Protein AF-0000000084879963 (afdb_homodimer)

pLDDT: mean 84.11, std 18.43, range [20.64, 98.5]

Nearest PDB structures (foldseek):
  8f6q-assembly1_A  TM=4.007E-01  e=1.490E+00  synthetic construct
  6w2q-assembly1_A  TM=4.297E-01  e=6.844E+00  synthetic construct
  5cwn-assembly1_A  TM=3.187E-01  e=5.168E+00  synthetic construct
  8uic-assembly1_T  TM=1.627E-01  e=2.054E+00  Drosophila melanogaster
  5e0x-assembly1_A  TM=2.152E-01  e=5.380E+00  Homo sapiens

Foldseek 3Di:
DPLDALQPLDDDDPVVLVVLLVCLVVQPCLQQVLDDNVVLVVLVVCQVVDPHPRDLLNSLLSLLSNLCSQCQVVQHDPPDPSNVVSLVSNVSCLVVLLVPLADSSSLSSLLSNLLSLLLPPPNVVNLVSLQSSQVSLVSNVLQEPVSCPPDDPVVVLNSLSSNLSSLLSQLVSCLVVLHAGDDDPVSHPRDARDFADPSSRSWFWWPPDGDIGNNSSLSSLVSVLSNLLSCCQRDPVVVVDDPVRSVVSLVVSVVSLVVSVVRHDPLLLALVSLVNTGDPSSLLSSLLVLLSSLVSNCVSQPCDDVDPVNVVLLVVLLDCVQQVPDPDLVSQSPCPPHDDDTPCLVVSLSSLLRSLSSCLPDLHRSSSCSNCVVSNLSSLLSLLVCLLNPVPDPCNVVSLVSNVSVLVSLVVSCVVDPCPPSVVSSVSSVSSNVNSVSNNVSVVLVVVPVDDDDDDDDDSVVNVVSVVPNPPD/DPLDDLQPLDDDDPVVLVVLLVCLVVQPCLQQVLDDSVVLVVLVVCQVVDPPPRDLLNSLLSLLSNLCSQCQVVQHDPPDPSNVVSLVSNVSCLVVLLVPLADSSSLSSLLSNLLSLLLPPPNVVNLVSLQSSQVSLVSNVLQEPVSCPPDDPVVVLNSLSSNLSSLLSQLVSCLVVLHAGDDDPVSHPRDARDFADPSSRSKFFWPPDGDIGNNSSLSSLVSVLSNLLSCCQRDPVVVVDDPVRSVVSLVVSVVSLVVSVVRHDPLLLALVSLVNTGDPSSLLSSLLVLLSSLVSNCVSQPCDDVDPVNVVLLVVLLDCVQQVLPPDLVSQSPCPPHDDDTPCLVVSLSSLLRSLSSCLPDLHRSSSCSNCVVSNLSSLLSLLVCLLNPVPDPCNVVSLVSNVSSLVSLVVCCVVDPCPPSVLSSVSSVSSNVNSVSNNVSVVCSVVPPDDDDDDDDDSVVNVVSVVPNPVD

Solvent-accessible surface area (backbone atoms only — not comparable to full-atom values): 51654 Å² total; per-residue (Å²): 115,70,72,73,53,62,88,60,72,79,70,78,59,66,83,66,46,50,61,47,52,50,50,30,50,68,55,42,31,32,41,56,50,65,67,57,66,71,60,49,52,51,50,53,51,50,53,72,68,45,90,69,82,57,55,66,66,57,53,36,40,52,28,43,51,50,28,44,33,39,35,70,72,67,36,47,53,87,81,37,63,71,44,42,50,26,50,44,53,38,52,50,43,46,61,68,32,47,46,38,48,86,44,67,61,30,50,38,36,51,49,45,50,33,60,59,20,52,28,32,94,56,38,47,37,23,53,17,46,43,25,25,43,49,36,39,39,48,62,57,37,42,42,37,57,72,67,45,63,92,55,51,69,68,55,38,52,50,43,48,41,48,36,42,51,52,48,28,52,32,24,52,45,16,56,74,70,67,39,85,56,60,81,53,70,66,55,39,70,59,73,76,63,72,79,76,48,94,80,41,61,16,36,48,61,34,79,73,57,88,54,70,42,45,49,44,44,52,46,40,56,47,22,55,50,41,46,53,50,38,44,61,72,62,35,51,59,34,75,72,50,49,73,67,54,48,51,51,49,47,53,51,50,49,51,52,52,54,55,53,54,69,72,48,62,72,59,61,71,40,43,66,44,30,60,69,27,35,52,72,58,50,37,52,53,50,42,52,50,48,37,53,52,40,46,52,56,32,45,74,46,56,59,62,37,104,40,70,68,26,54,48,53,58,44,44,67,66,34,56,82,33,49,52,80,61,86,60,84,82,61,54,69,55,52,81,86,55,76,77,80,52,78,65,50,68,59,47,43,54,46,25,50,35,39,53,51,46,51,65,72,44,88,69,32,58,33,55,46,50,55,36,47,69,48,53,48,49,30,49,51,46,50,35,51,43,30,51,78,42,40,82,45,96,52,42,69,61,50,51,53,50,50,52,53,47,53,53,50,50,57,61,43,50,74,80,40,63,53,78,62,52,50,59,51,52,52,52,52,50,53,48,40,52,51,16,52,50,43,31,47,50,54,42,27,62,71,59,38,86,74,90,83,91,84,90,82,85,79,72,72,70,62,54,61,54,59,75,64,56,68,84,122,110,71,71,74,52,60,86,62,72,80,72,78,59,65,84,65,46,50,60,48,52,51,50,31,49,69,55,43,31,32,40,55,51,65,68,58,65,72,63,47,51,50,50,52,52,49,55,74,68,45,88,69,82,54,56,66,67,58,54,33,37,53,28,42,50,51,28,42,32,39,35,70,72,70,36,46,53,86,81,36,64,70,44,43,52,27,50,44,53,39,53,50,43,47,60,67,32,47,45,36,46,85,43,67,62,29,48,38,36,51,49,46,48,33,60,57,20,52,27,33,94,56,38,46,37,25,54,18,47,42,24,26,44,48,37,39,40,48,61,58,37,42,40,36,55,71,66,44,62,91,56,52,69,70,55,40,51,52,43,49,42,48,36,43,51,52,45,28,52,32,24,53,46,16,57,73,69,67,38,85,57,62,82,53,71,66,54,40,70,58,74,76,63,74,80,76,48,94,81,42,61,16,37,47,60,34,78,73,57,88,54,71,41,44,50,43,44,52,44,39,55,45,22,56,51,41,47,53,50,38,45,59,72,61,34,50,59,34,74,72,50,50,71,66,55,48,51,51,50,46,54,51,50,50,51,51,51,53,54,53,56,69,72,48,61,72,60,61,71,40,44,67,44,29,59,69,26,35,52,72,58,52,35,52,53,50,41,51,52,49,38,54,52,41,46,52,57,35,47,74,46,54,65,61,38,98,38,71,67,27,54,48,51,57,44,44,66,68,33,56,81,33,47,52,80,59,86,59,85,82,60,54,68,54,52,80,86,55,76,77,81,53,78,64,49,68,59,46,43,53,46,24,51,33,40,52,51,48,51,64,72,45,87,69,34,57,32,54,45,51,54,36,46,70,48,52,48,51,30,50,51,46,49,35,50,42,29,52,76,42,39,81,45,96,52,42,69,60,49,51,53,50,49,53,52,45,53,52,52,50,57,60,45,50,74,81,41,63,53,76,62,51,49,59,50,52,51,52,50,50,53,50,41,50,51,19,52,50,43,31,46,48,54,42,27,67,71,50,54,80,84,89,84,91,82,90,80,82,75,72,71,69,60,52,60,53,60,76,63,56,68,84,121

Organism: Fusarium pseudograminearum (strain CS3096) (NCBI:txid1028729)

Secondary structure (DSSP, 8-state):
--S--GGG-----HHHHHHHHHHHHHHTTTTS--S-HHHHHHHHHHHHH--SS--HHHHHHHHHHHHHIIIIIS---TT-HHHHHHHHHHHTTHHHHHT-SS-HHHHHHHHHHHHHHHTSS-HHHHHHHHHHHHHHHHHTTTT-GGGGTT--HHHHHHHHHHHHHHHHHHHHHHHHHTPPPSS-GGG--PPPPPSS-TT-TTEEE-SSSS-EEEHHHHHHHHHHHHHHHHHHHTSGGGGG--HHHHHHHHHHHHHHHHHHHHTS-GGGSSHHHHHHHS-HHHHHHHHHHHHHHHHHHHHHTTSS-SSHHHHHHHHHHHSTTTS--SS-TT-----TTSPPPPTTHHHHHHHHHHHHHHHHHS---HHHHHHSHHHHHHHHHHHHHHHHH-TTSTTHHHHHHHHHHHHHHHHHHTTTS-HHHHHHHHHHHHHHHHHHHHHHHHHHHHHS-SS--------SHHHHHHHHT----/--S--GGG-----HHHHHHHHHHHHHHTTTTS--S-HHHHHHHHHHHHH--SS--HHHHHHHHHHHHHIIIIIS---TT-HHHHHHHHHHHTTHHHHHT-SS-HHHHHHHHHHHHHHHTSS-HHHHHHHHHHHHHHHHHTTTT-GGGGTT--HHHHHHHHHHHHHHHHHHHHHHHHHTPPPSS-GGG--PPPPPSS-TT-TTEEE-SSSS-EEEHHHHHHHHHHHHHHHHHHHTSGGGGG--HHHHHHHHHHHHHHHHHHHHTS-GGGSSHHHHHHHS-HHHHHHHHHHHHHHHHHHHHHTTS--TTHHHHHHHHHHHSTTTS--SS-TT-----TTSPPPPTTHHHHHHHHHHHHHHHHHS---HHHHHHSHHHHHHHHHHHHHHHHH-TTSTTHHHHHHHHHHHHHHHHHHTTTS-HHHHHHHHHHHHHHHHHHHHHHHHHHHHHHTT---------SHHHHHHHHT----

Sequence (946 aa):
MTPPTSNQLELAPLSEVLPLVDNYFRNYNSIIPLFEETVFMRILLDFFAQTTKRSIVSWAAINVVLAINYRVLEGRSSNDAALNRCLQNVRSVMSELMVQGKDLMGLQVLLGVVILFLGSSDFQLAIVLTGSVVKLAQSLRLNSKEALEGLTNAEKDHRTHLFWLSYIYDRQISQRSQCPYSHLDPDTDMDLPESYLENNLGVMTSSTDSVRFNYLRAKAQFAYIQGKVYDLLYSQKSTTLTQDQKYNMILRIEEMLAEWVQEIPVELHTAEGIRERLSPAATDLMMNLWFHHAECRIKIHSIFTFEDAWVNRVRLYLSPAVIDMSNDIDAEVRRGDIPPLPSGWDECVGYGRVCLELLLKKRPTEYILWLHNCGSFSCLILLIVNLIEHPDHAFTTNDRQLLDNCFMVFQEMSRHLPNEPYGAMLAMARELDGKAIEQVNRKRIFKEGLCQVDDFMMSPSTAWEILDNVDFQMTPPTSNQLELAPLSEVLPLVDNYFRNYNSIIPLFEETVFMRILLDFFAQTTKRSIVSWAAINVVLAINYRVLEGRSSNDAALNRCLQNVRSVMSELMVQGKDLMGLQVLLGVVILFLGSSDFQLAIVLTGSVVKLAQSLRLNSKEALEGLTNAEKDHRTHLFWLSYIYDRQISQRSQCPYSHLDPDTDMDLPESYLENNLGVMTSSTDSVRFNYLRAKAQFAYIQGKVYDLLYSQKSTTLTQDQKYNMILRIEEMLAEWVQEIPVELHTAEGIRERLSPAATDLMMNLWFHHAECRIKIHSIFTFEDAWVNRVRLYLSPAVIDMSNDIDAEVRRGDIPPLPSGWDECVGYGRVCLELLLKKRPTEYILWLHNCGSFSCLILLIVNLIEHPDHAFTTNDRQLLDNCFMVFQEMSRHLPNEPYGAMLAMARELDGKAIEQVNRKRIFKEGLCQVDDFMMSPSTAWEILDNVDFQ

InterPro domains:
  IPR007219 Xylanolytic transcriptional activator, regulatory domain [PF04082] (22-261)
  IPR007219 Xylanolytic transcriptional activator, regulatory domain [SM00906] (126-199)
  IPR050987 ABC-transporter-regulating transcription factor-like [PTHR46910] (3-416)

Structure (mmCIF, N/CA/C/O backbone):
data_AF-0000000084879963-model_v1
#
loop_
_entity.id
_entity.type
_entity.pdbx_description
1 polymer 'Transcription factor domain-containing protein'
#
loop_
_atom_site.group_PDB
_atom_site.id
_atom_site.type_symbol
_atom_site.label_atom_id
_atom_site.label_alt_id
_atom_site.label_comp_id
_atom_site.label_asym_id
_atom_site.label_entity_id
_atom_site.label_seq_id
_atom_site.pdbx_PDB_ins_code
_atom_site.Cartn_x
_atom_site.Cartn_y
_atom_site.Cartn_z
_atom_site.occupancy
_atom_site.B_iso_or_equiv
_atom_site.auth_seq_id
_atom_site.auth_comp_id
_atom_site.auth_asym_id
_atom_site.auth_atom_id
_atom_site.pdbx_PDB_model_num
ATOM 1 N N . MET A 1 1 ? 3.254 -14.773 21.125 1 22.7 1 MET A N 1
ATOM 2 C CA . MET A 1 1 ? 1.988 -14.469 21.797 1 22.7 1 MET A CA 1
ATOM 3 C C . MET A 1 1 ? 0.809 -14.75 20.859 1 22.7 1 MET A C 1
ATOM 5 O O . MET A 1 1 ? 0.823 -14.352 19.703 1 22.7 1 MET A O 1
ATOM 9 N N . THR A 1 2 ? 0.014 -15.695 21.125 1 33.78 2 THR A N 1
ATOM 10 C CA . THR A 1 2 ? -1.234 -16.078 20.469 1 33.78 2 THR A CA 1
ATOM 11 C C . THR A 1 2 ? -2.146 -14.867 20.297 1 33.78 2 THR A C 1
ATOM 13 O O . THR A 1 2 ? -2.174 -13.977 21.141 1 33.78 2 THR A O 1
ATOM 16 N N . PRO A 1 3 ? -2.539 -14.562 19.078 1 44.78 3 PRO A N 1
ATOM 17 C CA . PRO A 1 3 ? -3.584 -13.531 19.094 1 44.78 3 PRO A CA 1
ATOM 18 C C . PRO A 1 3 ? -4.41 -13.547 20.375 1 44.78 3 PRO A C 1
ATOM 20 O O . PRO A 1 3 ? -4.57 -14.602 21 1 44.78 3 PRO A O 1
ATOM 23 N N . PRO A 1 4 ? -4.473 -12.398 21.047 1 47.22 4 PRO A N 1
ATOM 24 C CA . PRO A 1 4 ? -5.191 -12.445 22.328 1 47.22 4 PRO A CA 1
ATOM 25 C C . PRO A 1 4 ? -6.512 -13.203 22.234 1 47.22 4 PRO A C 1
ATOM 27 O O . PRO A 1 4 ? -7.176 -13.172 21.188 1 47.22 4 PRO A O 1
ATOM 30 N N . THR A 1 5 ? -6.625 -14.211 22.984 1 49.47 5 THR A N 1
ATOM 31 C CA . THR A 1 5 ? -7.871 -14.945 23.172 1 49.47 5 THR A CA 1
ATOM 32 C C . THR A 1 5 ? -8.977 -14.008 23.656 1 49.47 5 THR A C 1
ATOM 34 O O . THR A 1 5 ? -8.695 -12.945 24.219 1 49.47 5 THR A O 1
ATOM 37 N N . SER A 1 6 ? -10.172 -14.156 23.172 1 50.16 6 SER A N 1
ATOM 38 C CA . SER A 1 6 ? -11.375 -13.398 23.5 1 50.16 6 SER A CA 1
ATOM 39 C C . SER A 1 6 ? -11.336 -12.883 24.938 1 50.16 6 SER A C 1
ATOM 41 O O . SER A 1 6 ? -11.828 -11.781 25.219 1 50.16 6 SER A O 1
ATOM 43 N N . ASN A 1 7 ? -10.648 -13.539 25.781 1 48 7 ASN A N 1
ATOM 44 C CA . ASN A 1 7 ? -10.664 -13.18 27.188 1 48 7 ASN A CA 1
ATOM 45 C C . ASN A 1 7 ? -9.672 -12.062 27.5 1 48 7 ASN A C 1
ATOM 47 O O . ASN A 1 7 ? -9.703 -11.484 28.594 1 48 7 ASN A O 1
ATOM 51 N N . GLN A 1 8 ? -8.883 -11.773 26.438 1 60.88 8 GLN A N 1
ATOM 52 C CA . GLN A 1 8 ? -7.809 -10.828 26.734 1 60.88 8 GLN A CA 1
ATOM 53 C C . GLN A 1 8 ? -8.109 -9.453 26.156 1 60.88 8 GLN A C 1
ATOM 55 O O . GLN A 1 8 ? -7.336 -8.508 26.328 1 60.88 8 GLN A O 1
ATOM 60 N N . LEU A 1 9 ? -9.344 -9.375 25.688 1 68.56 9 LEU A N 1
ATOM 61 C CA . LEU A 1 9 ? -9.672 -8.086 25.078 1 68.56 9 LEU A CA 1
ATOM 62 C C . LEU A 1 9 ? -10.281 -7.145 26.109 1 68.56 9 LEU A C 1
ATOM 64 O O . LEU A 1 9 ? -11.508 -7.008 26.203 1 68.56 9 LEU A O 1
ATOM 68 N N . GLU A 1 10 ? -9.477 -6.57 27.016 1 81.56 10 GLU A N 1
ATOM 69 C CA . GLU A 1 10 ? -9.961 -5.742 28.125 1 81.56 10 GLU A CA 1
ATOM 70 C C . GLU A 1 10 ? -10.078 -4.277 27.703 1 81.56 10 GLU A C 1
ATOM 72 O O . GLU A 1 10 ? -9.258 -3.787 26.922 1 81.56 10 GLU A O 1
ATOM 77 N N . LEU A 1 11 ? -11.266 -3.734 28.062 1 87.81 11 LEU A N 1
ATOM 78 C CA . LEU A 1 11 ? -11.523 -2.309 27.906 1 87.81 11 LEU A CA 1
ATOM 79 C C . LEU A 1 11 ? -11.898 -1.668 29.234 1 87.81 11 LEU A C 1
ATOM 81 O O . LEU A 1 11 ? -12.266 -2.367 30.188 1 87.81 11 LEU A O 1
ATOM 85 N N . ALA A 1 12 ? -11.734 -0.417 29.297 1 88.38 12 ALA A N 1
ATOM 86 C CA . ALA A 1 12 ? -12.281 0.317 30.438 1 88.38 12 ALA A CA 1
ATOM 87 C C . ALA A 1 12 ? -13.789 0.127 30.547 1 88.38 12 ALA A C 1
ATOM 89 O O . ALA A 1 12 ? -14.438 -0.288 29.578 1 88.38 12 ALA A O 1
ATOM 90 N N . PRO A 1 13 ? -14.383 0.328 31.781 1 91 13 PRO A N 1
ATOM 91 C CA . PRO A 1 13 ? -15.828 0.16 31.938 1 91 13 PRO A CA 1
ATOM 92 C C . PRO A 1 13 ? -16.641 1.052 31 1 91 13 PRO A C 1
ATOM 94 O O . PRO A 1 13 ? -16.172 2.123 30.609 1 91 13 PRO A O 1
ATOM 97 N N . LEU A 1 14 ? -17.859 0.614 30.672 1 92.62 14 LEU A N 1
ATOM 98 C CA . LEU A 1 14 ? -18.719 1.289 29.703 1 92.62 14 LEU A CA 1
ATOM 99 C C . LEU A 1 14 ? -19 2.727 30.141 1 92.62 14 LEU A C 1
ATOM 101 O O . LEU A 1 14 ? -19.109 3.621 29.297 1 92.62 14 LEU A O 1
ATOM 105 N N . SER A 1 15 ? -19.094 2.955 31.406 1 93.25 15 SER A N 1
ATOM 106 C CA . SER A 1 15 ? -19.375 4.281 31.953 1 93.25 15 SER A CA 1
ATOM 107 C C . SER A 1 15 ? -18.266 5.27 31.609 1 93.25 15 SER A C 1
ATOM 109 O O . SER A 1 15 ? -18.531 6.469 31.453 1 93.25 15 SER A O 1
ATOM 111 N N . GLU A 1 16 ? -17.094 4.766 31.438 1 93.38 16 GLU A N 1
ATOM 112 C CA . GLU A 1 16 ? -15.953 5.617 31.109 1 93.38 16 GLU A CA 1
ATOM 113 C C . GLU A 1 16 ? -15.781 5.758 29.594 1 93.38 16 GLU A C 1
ATOM 115 O O . GLU A 1 16 ? -15.281 6.773 29.109 1 93.38 16 GLU A O 1
ATOM 120 N N . VAL A 1 17 ? -16.188 4.805 28.859 1 95.88 17 VAL A N 1
ATOM 121 C CA . VAL A 1 17 ? -15.977 4.746 27.422 1 95.88 17 VAL A CA 1
ATOM 122 C C . VAL A 1 17 ? -17.047 5.566 26.703 1 95.88 17 VAL A C 1
ATOM 124 O O . VAL A 1 17 ? -16.75 6.25 25.719 1 95.88 17 VAL A O 1
ATOM 127 N N . LEU A 1 18 ? -18.266 5.652 27.219 1 96.25 18 LEU A N 1
ATOM 128 C CA . LEU A 1 18 ? -19.406 6.254 26.531 1 96.25 18 LEU A CA 1
ATOM 129 C C . LEU A 1 18 ? -19.188 7.75 26.344 1 96.25 18 LEU A C 1
ATOM 131 O O . LEU A 1 18 ? -19.438 8.281 25.25 1 96.25 18 LEU A O 1
ATOM 135 N N . PRO A 1 19 ? -18.703 8.438 27.406 1 96.44 19 PRO A N 1
ATOM 136 C CA . PRO A 1 19 ? -18.484 9.875 27.188 1 96.44 19 PRO A CA 1
ATOM 137 C C . PRO A 1 19 ? -17.406 10.156 26.156 1 96.44 19 PRO A C 1
ATOM 139 O O . PRO A 1 19 ? -17.5 11.148 25.422 1 96.44 19 PRO A O 1
ATOM 142 N N . LEU A 1 20 ? -16.406 9.359 26.125 1 97 20 LEU A N 1
ATOM 143 C CA . LEU A 1 20 ? -15.336 9.531 25.156 1 97 20 LEU A CA 1
ATOM 144 C C . LEU A 1 20 ? -15.836 9.281 23.734 1 97 20 LEU A C 1
ATOM 146 O O . LEU A 1 20 ? -15.484 10.008 22.812 1 97 20 LEU A O 1
ATOM 150 N N . VAL A 1 21 ? -16.641 8.25 23.625 1 97.38 21 VAL A N 1
ATOM 151 C CA . VAL A 1 21 ? -17.203 7.918 22.312 1 97.38 21 VAL A CA 1
ATOM 152 C C . VAL A 1 21 ? -18.125 9.039 21.859 1 97.38 21 VAL A C 1
ATOM 154 O O . VAL A 1 21 ? -18.109 9.422 20.672 1 97.38 21 VAL A O 1
ATOM 157 N N . ASP A 1 22 ? -18.891 9.578 22.75 1 96.81 22 ASP A N 1
ATOM 158 C CA . ASP A 1 22 ? -19.781 10.695 22.422 1 96.81 22 ASP A CA 1
ATOM 159 C C . ASP A 1 22 ? -18.984 11.914 21.969 1 96.81 22 ASP A C 1
ATOM 161 O O . ASP A 1 22 ? -19.344 12.586 21 1 96.81 22 ASP A O 1
ATOM 165 N N . ASN A 1 23 ? -17.953 12.195 22.688 1 97.19 23 ASN A N 1
ATOM 166 C CA . ASN A 1 23 ? -17.094 13.312 22.328 1 97.19 23 ASN A CA 1
ATOM 167 C C . ASN A 1 23 ? -16.484 13.117 20.938 1 97.19 23 ASN A C 1
ATOM 169 O O . ASN A 1 23 ? -16.422 14.07 20.156 1 97.19 23 ASN A O 1
ATOM 173 N N . TYR A 1 24 ? -16.031 11.977 20.656 1 97.81 24 TYR A N 1
ATOM 174 C CA . TYR A 1 24 ? -15.461 11.648 19.359 1 97.81 24 TYR A CA 1
ATOM 175 C C . TYR A 1 24 ? -16.469 11.906 18.234 1 97.81 24 TYR A C 1
ATOM 177 O O . TYR A 1 24 ? -16.141 12.547 17.234 1 97.81 24 TYR A O 1
ATOM 185 N N . PHE A 1 25 ? -17.672 11.367 18.344 1 97.19 25 PHE A N 1
ATOM 186 C CA . PHE A 1 25 ? -18.641 11.453 17.266 1 97.19 25 PHE A CA 1
ATOM 187 C C . PHE A 1 25 ? -19.156 12.883 17.109 1 97.19 25 PHE A C 1
ATOM 189 O O . PHE A 1 25 ? -19.438 13.328 15.992 1 97.19 25 PHE A O 1
ATOM 196 N N . ARG A 1 26 ? -19.188 13.648 18.156 1 94.81 26 ARG A N 1
ATOM 197 C CA . ARG A 1 26 ? -19.734 15.008 18.109 1 94.81 26 ARG A CA 1
ATOM 198 C C . ARG A 1 26 ? -18.703 15.992 17.578 1 94.81 26 ARG A C 1
ATOM 200 O O . ARG A 1 26 ? -19.047 16.922 16.859 1 94.81 26 ARG A O 1
ATOM 207 N N . ASN A 1 27 ? -17.453 15.703 17.875 1 95 27 ASN A N 1
ATOM 208 C CA . ASN A 1 27 ? -16.484 16.766 17.625 1 95 27 ASN A CA 1
ATOM 209 C C . ASN A 1 27 ? -15.5 16.375 16.531 1 95 27 ASN A C 1
ATOM 211 O O . ASN A 1 27 ? -14.859 17.234 15.922 1 95 27 ASN A O 1
ATOM 215 N N . TYR A 1 28 ? -15.344 15.133 16.344 1 97.19 28 TYR A N 1
ATOM 216 C CA . TYR A 1 28 ? -14.336 14.742 15.367 1 97.19 28 TYR A CA 1
ATOM 217 C C . TYR A 1 28 ? -14.977 14 14.203 1 97.19 28 TYR A C 1
ATOM 219 O O . TYR A 1 28 ? -14.82 14.398 13.047 1 97.19 28 TYR A O 1
ATOM 227 N N . ASN A 1 29 ? -15.742 12.922 14.461 1 97.81 29 ASN A N 1
ATOM 228 C CA . ASN A 1 29 ? -16.328 12.078 13.43 1 97.81 29 ASN A CA 1
ATOM 229 C C . ASN A 1 29 ? -17.328 12.852 12.586 1 97.81 29 ASN A C 1
ATOM 231 O O . ASN A 1 29 ? -17.625 12.469 11.445 1 97.81 29 ASN A O 1
ATOM 235 N N . SER A 1 30 ? -17.906 13.938 13.133 1 95.88 30 SER A N 1
ATOM 236 C CA . SER A 1 30 ? -18.859 14.75 12.375 1 95.88 30 SER A CA 1
ATOM 237 C C . SER A 1 30 ? -18.188 15.453 11.203 1 95.88 30 SER A C 1
ATOM 239 O O . SER A 1 30 ? -18.828 15.75 10.195 1 95.88 30 SER A O 1
ATOM 241 N N . ILE A 1 31 ? -16.875 15.703 11.336 1 96.56 31 ILE A N 1
ATOM 242 C CA . ILE A 1 31 ? -16.125 16.406 10.289 1 96.56 31 ILE A CA 1
ATOM 243 C C . ILE A 1 31 ? -15.352 15.391 9.453 1 96.56 31 ILE A C 1
ATOM 245 O O . ILE A 1 31 ? -15.328 15.484 8.219 1 96.56 31 ILE A O 1
ATOM 249 N N . ILE A 1 32 ? -14.703 14.438 10.109 1 97.56 32 ILE A N 1
ATOM 250 C CA . ILE A 1 32 ? -14.008 13.32 9.469 1 97.56 32 ILE A CA 1
ATOM 251 C C . ILE A 1 32 ? -14.781 12.031 9.703 1 97.56 32 ILE A C 1
ATOM 253 O O . ILE A 1 32 ? -14.469 11.273 10.625 1 97.56 32 ILE A O 1
ATOM 257 N N . PRO A 1 33 ? -15.68 11.789 8.844 1 97.12 33 PRO A N 1
ATOM 258 C CA . PRO A 1 33 ? -16.594 10.672 9.102 1 97.12 33 PRO A CA 1
ATOM 259 C C . PRO A 1 33 ? -15.945 9.312 8.82 1 97.12 33 PRO A C 1
ATOM 261 O O . PRO A 1 33 ? -16.141 8.75 7.738 1 97.12 33 PRO A O 1
ATOM 264 N N . LEU A 1 34 ? -15.391 8.758 9.789 1 97.69 34 LEU A N 1
ATOM 265 C CA . LEU A 1 34 ? -14.734 7.457 9.695 1 97.69 34 LEU A CA 1
ATOM 266 C C . LEU A 1 34 ? -15.711 6.328 10 1 97.69 34 LEU A C 1
ATOM 268 O O . LEU A 1 34 ? -15.664 5.273 9.359 1 97.69 34 LEU A O 1
ATOM 272 N N . PHE A 1 35 ? -16.562 6.559 11.039 1 97.94 35 PHE A N 1
ATOM 273 C CA . PHE A 1 35 ? -17.5 5.531 11.484 1 97.94 35 PHE A CA 1
ATOM 274 C C . PHE A 1 35 ? -18.938 6.027 11.359 1 97.94 35 PHE A C 1
ATOM 276 O O . PHE A 1 35 ? -19.203 7.227 11.461 1 97.94 35 PHE A O 1
ATOM 283 N N . GLU A 1 36 ? -19.766 5.109 11.055 1 95.38 36 GLU A N 1
ATOM 284 C CA . GLU A 1 36 ? -21.188 5.391 11.219 1 95.38 36 GLU A CA 1
ATOM 285 C C . GLU A 1 36 ? -21.609 5.254 12.68 1 95.38 36 GLU A C 1
ATOM 287 O O . GLU A 1 36 ? -21.453 4.195 13.289 1 95.38 36 GLU A O 1
ATOM 292 N N . GLU A 1 37 ? -22.25 6.23 13.211 1 95.31 37 GLU A N 1
ATOM 293 C CA . GLU A 1 37 ? -22.5 6.312 14.648 1 95.31 37 GLU A CA 1
ATOM 294 C C . GLU A 1 37 ? -23.438 5.203 15.109 1 95.31 37 GLU A C 1
ATOM 296 O O . GLU A 1 37 ? -23.188 4.547 16.125 1 95.31 37 GLU A O 1
ATOM 301 N N . THR A 1 38 ? -24.531 4.961 14.383 1 94.19 38 THR A N 1
ATOM 302 C CA . THR A 1 38 ? -25.516 3.973 14.789 1 94.19 38 THR A CA 1
ATOM 303 C C . THR A 1 38 ? -24.906 2.572 14.797 1 94.19 38 THR A C 1
ATOM 305 O O . THR A 1 38 ? -25.125 1.806 15.742 1 94.19 38 THR A O 1
ATOM 308 N N . VAL A 1 39 ? -24.188 2.318 13.766 1 94.5 39 VAL A N 1
ATOM 309 C CA . VAL A 1 39 ? -23.562 1.01 13.656 1 94.5 39 VAL A CA 1
ATOM 310 C C . VAL A 1 39 ? -22.5 0.854 14.75 1 94.5 39 VAL A C 1
ATOM 312 O O . VAL A 1 39 ? -22.406 -0.2 15.383 1 94.5 39 VAL A O 1
ATOM 315 N N . PHE A 1 40 ? -21.766 1.885 15.023 1 96.69 40 PHE A N 1
ATOM 316 C CA . PHE A 1 40 ? -20.703 1.835 16.016 1 96.69 40 PHE A CA 1
ATOM 317 C C . PHE A 1 40 ? -21.281 1.635 17.422 1 96.69 40 PHE A C 1
ATOM 319 O O . PHE A 1 40 ? -20.75 0.864 18.219 1 96.69 40 PHE A O 1
ATOM 326 N N . MET A 1 41 ? -22.359 2.34 17.703 1 96.06 41 MET A N 1
ATOM 327 C CA . MET A 1 41 ? -22.984 2.223 19.016 1 96.06 41 MET A CA 1
ATOM 328 C C . MET A 1 41 ? -23.516 0.814 19.25 1 96.06 41 MET A C 1
ATOM 330 O O . MET A 1 41 ? -23.438 0.287 20.359 1 96.06 41 MET A O 1
ATOM 334 N N . ARG A 1 42 ? -24 0.211 18.219 1 94 42 ARG A N 1
ATOM 335 C CA . ARG A 1 42 ? -24.469 -1.168 18.328 1 94 42 ARG A CA 1
ATOM 336 C C . ARG A 1 42 ? -23.312 -2.111 18.625 1 94 42 ARG A C 1
ATOM 338 O O . ARG A 1 42 ? -23.422 -2.996 19.484 1 94 42 ARG A O 1
ATOM 345 N N . ILE A 1 43 ? -22.25 -1.881 17.891 1 93.44 43 ILE A N 1
ATOM 346 C CA . ILE A 1 43 ? -21.062 -2.711 18.078 1 93.44 43 ILE A CA 1
ATOM 347 C C . ILE A 1 43 ? -20.531 -2.523 19.5 1 93.44 43 ILE A C 1
ATOM 349 O O . ILE A 1 43 ? -20.078 -3.486 20.125 1 93.44 43 ILE A O 1
ATOM 353 N N . LEU A 1 44 ? -20.547 -1.312 19.953 1 94.5 44 LEU A N 1
ATOM 354 C CA . LEU A 1 44 ? -20.047 -0.993 21.281 1 94.5 44 LEU A CA 1
ATOM 355 C C . LEU A 1 44 ? -20.891 -1.697 22.359 1 94.5 44 LEU A C 1
ATOM 357 O O . LEU A 1 44 ? -20.328 -2.363 23.234 1 94.5 44 LEU A O 1
ATOM 361 N N . LEU A 1 45 ? -22.203 -1.637 22.266 1 93.06 45 LEU A N 1
ATOM 362 C CA . LEU A 1 45 ? -23.094 -2.232 23.25 1 93.06 45 LEU A CA 1
ATOM 363 C C . LEU A 1 45 ? -23.031 -3.756 23.188 1 93.06 45 LEU A C 1
ATOM 365 O O . LEU A 1 45 ? -23.047 -4.426 24.219 1 93.06 45 LEU A O 1
ATOM 369 N N . ASP A 1 46 ? -22.938 -4.273 21.953 1 92.12 46 ASP A N 1
ATOM 370 C CA . ASP A 1 46 ? -22.812 -5.719 21.781 1 92.12 46 ASP A CA 1
ATOM 371 C C . ASP A 1 46 ? -21.531 -6.246 22.406 1 92.12 46 ASP A C 1
ATOM 373 O O . ASP A 1 46 ? -21.516 -7.332 23 1 92.12 46 ASP A O 1
ATOM 377 N N . PHE A 1 47 ? -20.453 -5.438 22.266 1 92.38 47 PHE A N 1
ATOM 378 C CA . PHE A 1 47 ? -19.172 -5.84 22.828 1 92.38 47 PHE A CA 1
ATOM 379 C C . PHE A 1 47 ? -19.25 -5.953 24.344 1 92.38 47 PHE A C 1
ATOM 381 O O . PHE A 1 47 ? -18.688 -6.883 24.922 1 92.38 47 PHE A O 1
ATOM 388 N N . PHE A 1 48 ? -19.922 -5.07 25.047 1 90.12 48 PHE A N 1
ATOM 389 C CA . PHE A 1 48 ? -20.016 -5.078 26.5 1 90.12 48 PHE A CA 1
ATOM 390 C C . PHE A 1 48 ? -21.078 -6.055 26.984 1 90.12 48 PHE A C 1
ATOM 392 O O . PHE A 1 48 ? -21.047 -6.504 28.125 1 90.12 48 PHE A O 1
ATOM 399 N N . ALA A 1 49 ? -22 -6.41 26.109 1 88.06 49 ALA A N 1
ATOM 400 C CA . ALA A 1 49 ? -23.047 -7.367 26.484 1 88.06 49 ALA A CA 1
ATOM 401 C C . ALA A 1 49 ? -22.531 -8.805 26.375 1 88.06 49 ALA A C 1
ATOM 403 O O . ALA A 1 49 ? -22.969 -9.68 27.109 1 88.06 49 ALA A O 1
ATOM 404 N N . GLN A 1 50 ? -21.703 -8.953 25.453 1 80.5 50 GLN A N 1
ATOM 405 C CA . GLN A 1 50 ? -21.203 -10.297 25.188 1 80.5 50 GLN A CA 1
ATOM 406 C C . GLN A 1 50 ? -20.047 -10.648 26.109 1 80.5 50 GLN A C 1
ATOM 408 O O . GLN A 1 50 ? -19.156 -9.82 26.344 1 80.5 50 GLN A O 1
ATOM 413 N N . THR A 1 51 ? -20.203 -11.797 26.625 1 71.69 51 THR A N 1
ATOM 414 C CA . THR A 1 51 ? -19.125 -12.234 27.516 1 71.69 51 THR A CA 1
ATOM 415 C C . THR A 1 51 ? -18.25 -13.273 26.812 1 71.69 51 THR A C 1
ATOM 417 O O . THR A 1 51 ? -17.109 -13.492 27.219 1 71.69 51 THR A O 1
ATOM 420 N N . THR A 1 52 ? -18.828 -13.914 25.688 1 75.44 52 THR A N 1
ATOM 421 C CA . THR A 1 52 ? -18.078 -14.953 25 1 75.44 52 THR A CA 1
ATOM 422 C C . THR A 1 52 ? -17.938 -14.625 23.516 1 75.44 52 THR A C 1
ATOM 424 O O . THR A 1 52 ? -18.781 -13.922 22.938 1 75.44 52 THR A O 1
ATOM 427 N N . LYS A 1 53 ? -16.844 -14.93 22.812 1 78.31 53 LYS A N 1
ATOM 428 C CA . LYS A 1 53 ? -16.547 -14.82 21.391 1 78.31 53 LYS A CA 1
ATOM 429 C C . LYS A 1 53 ? -16.609 -13.367 20.922 1 78.31 53 LYS A C 1
ATOM 431 O O . LYS A 1 53 ? -17.266 -13.055 19.922 1 78.31 53 LYS A O 1
ATOM 436 N N . ARG A 1 54 ? -16.031 -12.477 21.672 1 86.81 54 ARG A N 1
ATOM 437 C CA . ARG A 1 54 ? -15.984 -11.062 21.328 1 86.81 54 ARG A CA 1
ATOM 438 C C . ARG A 1 54 ? -15.195 -10.836 20.047 1 86.81 54 ARG A C 1
ATOM 440 O O . ARG A 1 54 ? -14.211 -11.531 19.781 1 86.81 54 ARG A O 1
ATOM 447 N N . SER A 1 55 ? -15.656 -9.953 19.266 1 89.62 55 SER A N 1
ATOM 448 C CA . SER A 1 55 ? -15.055 -9.641 17.969 1 89.62 55 SER A CA 1
ATOM 449 C C . SER A 1 55 ? -13.773 -8.828 18.141 1 89.62 55 SER A C 1
ATOM 451 O O . SER A 1 55 ? -13.789 -7.75 18.75 1 89.62 55 SER A O 1
ATOM 453 N N . ILE A 1 56 ? -12.695 -9.297 17.594 1 91.44 56 ILE A N 1
ATOM 454 C CA . ILE A 1 56 ? -11.406 -8.617 17.625 1 91.44 56 ILE A CA 1
ATOM 455 C C . ILE A 1 56 ? -11.492 -7.301 16.859 1 91.44 56 ILE A C 1
ATOM 457 O O . ILE A 1 56 ? -10.922 -6.293 17.281 1 91.44 56 ILE A O 1
ATOM 461 N N . VAL A 1 57 ? -12.203 -7.285 15.805 1 93.25 57 VAL A N 1
ATOM 462 C CA . VAL A 1 57 ? -12.32 -6.102 14.961 1 93.25 57 VAL A CA 1
ATOM 463 C C . VAL A 1 57 ? -13.102 -5.016 15.695 1 93.25 57 VAL A C 1
ATOM 465 O O . VAL A 1 57 ? -12.734 -3.836 15.648 1 93.25 57 VAL A O 1
ATOM 468 N N . SER A 1 58 ? -14.18 -5.395 16.406 1 94 58 SER A N 1
ATOM 469 C CA . SER A 1 58 ? -14.938 -4.438 17.203 1 94 58 SER A CA 1
ATOM 470 C C . SER A 1 58 ? -14.086 -3.852 18.312 1 94 58 SER A C 1
ATOM 472 O O . SER A 1 58 ? -14.156 -2.652 18.594 1 94 58 SER A O 1
ATOM 474 N N . TRP A 1 59 ? -13.328 -4.723 18.953 1 95.75 59 TRP A N 1
ATOM 475 C CA . TRP A 1 59 ? -12.422 -4.301 20.016 1 95.75 59 TRP A CA 1
ATOM 476 C C . TRP A 1 59 ? -11.414 -3.281 19.5 1 95.75 59 TRP A C 1
ATOM 478 O O . TRP A 1 59 ? -11.148 -2.27 20.156 1 95.75 59 TRP A O 1
ATOM 488 N N . ALA A 1 60 ? -10.844 -3.549 18.344 1 96.5 60 ALA A N 1
ATOM 489 C CA . ALA A 1 60 ? -9.875 -2.643 17.734 1 96.5 60 ALA A CA 1
ATOM 490 C C . ALA A 1 60 ? -10.523 -1.305 17.391 1 96.5 60 ALA A C 1
ATOM 492 O O . ALA A 1 60 ? -9.914 -0.249 17.562 1 96.5 60 ALA A O 1
ATOM 493 N N . ALA A 1 61 ? -11.75 -1.327 16.906 1 97.44 61 ALA A N 1
ATOM 494 C CA . ALA A 1 61 ? -12.469 -0.107 16.547 1 97.44 61 ALA A CA 1
ATOM 495 C C . ALA A 1 61 ? -12.672 0.787 17.766 1 97.44 61 ALA A C 1
ATOM 497 O O . ALA A 1 61 ? -12.469 2.002 17.703 1 97.44 61 ALA A O 1
ATOM 498 N N . ILE A 1 62 ? -13.086 0.175 18.859 1 97.69 62 ILE A N 1
ATOM 499 C CA . ILE A 1 62 ? -13.312 0.937 20.094 1 97.69 62 ILE A CA 1
ATOM 500 C C . ILE A 1 62 ? -12 1.557 20.562 1 97.69 62 ILE A C 1
ATOM 502 O O . ILE A 1 62 ? -11.961 2.729 20.938 1 97.69 62 ILE A O 1
ATOM 506 N N . ASN A 1 63 ? -10.914 0.794 20.5 1 97.75 63 ASN A N 1
ATOM 507 C CA . ASN A 1 63 ? -9.609 1.301 20.922 1 97.75 63 ASN A CA 1
ATOM 508 C C . ASN A 1 63 ? -9.164 2.479 20.062 1 97.75 63 ASN A C 1
ATOM 510 O O . ASN A 1 63 ? -8.562 3.43 20.562 1 97.75 63 ASN A O 1
ATOM 514 N N . VAL A 1 64 ? -9.414 2.457 18.797 1 98.12 64 VAL A N 1
ATOM 515 C CA . VAL A 1 64 ? -8.992 3.531 17.906 1 98.12 64 VAL A CA 1
ATOM 516 C C . VAL A 1 64 ? -9.773 4.805 18.219 1 98.12 64 VAL A C 1
ATOM 518 O O . VAL A 1 64 ? -9.219 5.902 18.203 1 98.12 64 VAL A O 1
ATOM 521 N N . VAL A 1 65 ? -11.086 4.648 18.453 1 98.38 65 VAL A N 1
ATOM 522 C CA . VAL A 1 65 ? -11.914 5.805 18.797 1 98.38 65 VAL A CA 1
ATOM 523 C C . VAL A 1 65 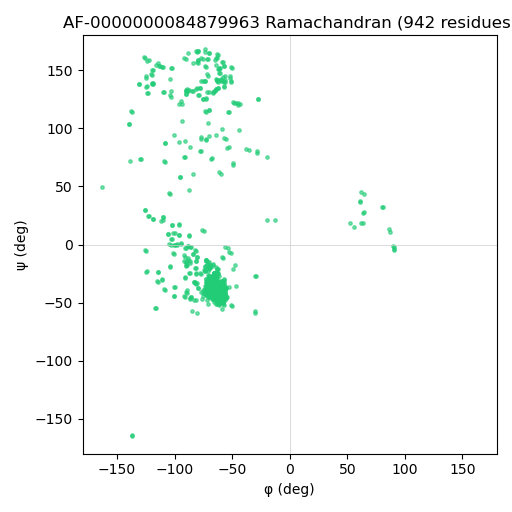? -11.43 6.426 20.094 1 98.38 65 VAL A C 1
ATOM 525 O O . VAL A 1 65 ? -11.32 7.648 20.219 1 98.38 65 VAL A O 1
ATOM 528 N N . LEU A 1 66 ? -11.125 5.574 21.094 1 98.12 66 LEU A N 1
ATOM 529 C CA . LEU A 1 66 ? -10.57 6.07 22.344 1 98.12 66 LEU A CA 1
ATOM 530 C C . LEU A 1 66 ? -9.234 6.758 22.125 1 98.12 66 LEU A C 1
ATOM 532 O O . LEU A 1 66 ? -8.977 7.828 22.672 1 98.12 66 LEU A O 1
ATOM 536 N N . ALA A 1 67 ? -8.391 6.156 21.328 1 98.06 67 ALA A N 1
ATOM 537 C CA . ALA A 1 67 ? -7.07 6.707 21.047 1 98.06 67 ALA A CA 1
ATOM 538 C C . ALA A 1 67 ? -7.176 8.07 20.375 1 98.06 67 ALA A C 1
ATOM 540 O O . ALA A 1 67 ? -6.422 8.992 20.703 1 98.06 67 ALA A O 1
ATOM 541 N N . ILE A 1 68 ? -8.07 8.25 19.406 1 98 68 ILE A N 1
ATOM 542 C CA . ILE A 1 68 ? -8.25 9.523 18.734 1 98 68 ILE A CA 1
ATOM 543 C C . ILE A 1 68 ? -8.742 10.578 19.719 1 98 68 ILE A C 1
ATOM 545 O O . ILE A 1 68 ? -8.289 11.727 19.688 1 98 68 ILE A O 1
ATOM 549 N N . ASN A 1 69 ? -9.664 10.156 20.562 1 97.31 69 ASN A N 1
ATOM 550 C CA . ASN A 1 69 ? -10.125 11.086 21.594 1 97.31 69 ASN A CA 1
ATOM 551 C C . ASN A 1 69 ? -8.984 11.555 22.484 1 97.31 69 ASN A C 1
ATOM 553 O O . ASN A 1 69 ? -8.836 12.75 22.734 1 97.31 69 ASN A O 1
ATOM 557 N N . TYR A 1 70 ? -8.172 10.625 22.938 1 96.81 70 TYR A N 1
ATOM 558 C CA . TYR A 1 70 ? -7.059 10.945 23.828 1 96.81 70 TYR A CA 1
ATOM 559 C C . TYR A 1 70 ? -6.016 11.805 23.109 1 96.81 70 TYR A C 1
ATOM 561 O O . TYR A 1 70 ? -5.574 12.82 23.641 1 96.81 70 TYR A O 1
ATOM 569 N N . ARG A 1 71 ? -5.664 11.438 21.938 1 96.62 71 ARG A N 1
ATOM 570 C CA . ARG A 1 71 ? -4.5 12.016 21.266 1 96.62 71 ARG A CA 1
ATOM 571 C C . ARG A 1 71 ? -4.871 13.289 20.516 1 96.62 71 ARG A C 1
ATOM 573 O O . ARG A 1 71 ? -4.223 14.328 20.688 1 96.62 71 ARG A O 1
ATOM 580 N N . VAL A 1 72 ? -5.926 13.281 19.781 1 95.06 72 VAL A N 1
ATOM 581 C CA . VAL A 1 72 ? -6.25 14.359 18.859 1 95.06 72 VAL A CA 1
ATOM 582 C C . VAL A 1 72 ? -7.133 15.391 19.547 1 95.06 72 VAL A C 1
ATOM 584 O O . VAL A 1 72 ? -6.902 16.594 19.438 1 95.06 72 VAL A O 1
ATOM 587 N N . LEU A 1 73 ? -8.148 14.945 20.297 1 95.62 73 LEU A N 1
ATOM 588 C CA . LEU A 1 73 ? -9.109 15.867 20.875 1 95.62 73 LEU A CA 1
ATOM 589 C C . LEU A 1 73 ? -8.617 16.406 22.203 1 95.62 73 LEU A C 1
ATOM 591 O O . LEU A 1 73 ? -8.656 17.625 22.453 1 95.62 73 LEU A O 1
ATOM 595 N N . GLU A 1 74 ? -8.102 15.523 23.062 1 94.38 74 GLU A N 1
ATOM 596 C CA . GLU A 1 74 ? -7.648 15.953 24.375 1 94.38 74 GLU A CA 1
ATOM 597 C C . GLU A 1 74 ? -6.203 16.438 24.344 1 94.38 74 GLU A C 1
ATOM 599 O O . GLU A 1 74 ? -5.758 17.156 25.234 1 94.38 74 GLU A O 1
ATOM 604 N N . GLY A 1 75 ? -5.434 15.969 23.375 1 92.88 75 GLY A N 1
ATOM 605 C CA . GLY A 1 75 ? -4.066 16.438 23.203 1 92.88 75 GLY A CA 1
ATOM 606 C C . GLY A 1 75 ? -3.086 15.781 24.156 1 92.88 75 GLY A C 1
ATOM 607 O O . GLY A 1 75 ? -2.074 16.375 24.531 1 92.88 75 GLY A O 1
ATOM 608 N N . ARG A 1 76 ? -3.348 14.547 24.5 1 93.25 76 ARG A N 1
ATOM 609 C CA . ARG A 1 76 ? -2.457 13.844 25.406 1 93.25 76 ARG A CA 1
ATOM 610 C C . ARG A 1 76 ? -1.145 13.477 24.719 1 93.25 76 ARG A C 1
ATOM 612 O O . ARG A 1 76 ? -1.104 13.297 23.5 1 93.25 76 ARG A O 1
ATOM 619 N N . SER A 1 77 ? -0.121 13.375 25.531 1 89.69 77 SER A N 1
ATOM 620 C CA . SER A 1 77 ? 1.211 13.094 25.016 1 89.69 77 SER A CA 1
ATOM 621 C C . SER A 1 77 ? 1.39 11.602 24.734 1 89.69 77 SER A C 1
ATOM 623 O O . SER A 1 77 ? 0.597 10.781 25.188 1 89.69 77 SER A O 1
ATOM 625 N N . SER A 1 78 ? 2.402 11.281 24.031 1 87.56 78 SER A N 1
ATOM 626 C CA . SER A 1 78 ? 2.686 9.906 23.625 1 87.56 78 SER A CA 1
ATOM 627 C C . SER A 1 78 ? 3.033 9.039 24.844 1 87.56 78 SER A C 1
ATOM 629 O O . SER A 1 78 ? 2.955 7.809 24.766 1 87.56 78 SER A O 1
ATOM 631 N N . ASN A 1 79 ? 3.369 9.664 25.953 1 87.81 79 ASN A N 1
ATOM 632 C CA . ASN A 1 79 ? 3.746 8.914 27.141 1 87.81 79 ASN A CA 1
ATOM 633 C C . ASN A 1 79 ? 2.529 8.578 28 1 87.81 79 ASN A C 1
ATOM 635 O O . ASN A 1 79 ? 2.654 7.91 29.031 1 87.81 79 ASN A O 1
ATOM 639 N N . ASP A 1 80 ? 1.398 9.047 27.531 1 94.62 80 ASP A N 1
ATOM 640 C CA . ASP A 1 80 ? 0.183 8.758 28.281 1 94.62 80 ASP A CA 1
ATOM 641 C C . ASP A 1 80 ? -0.118 7.258 28.281 1 94.62 80 ASP A C 1
ATOM 643 O O . ASP A 1 80 ? -0.163 6.625 27.234 1 94.62 80 ASP A O 1
ATOM 647 N N . ALA A 1 81 ? -0.396 6.699 29.391 1 94.19 81 ALA A N 1
ATOM 648 C CA . ALA A 1 81 ? -0.54 5.254 29.562 1 94.19 81 ALA A CA 1
ATOM 649 C C . ALA A 1 81 ? -1.812 4.746 28.891 1 94.19 81 ALA A C 1
ATOM 651 O O . ALA A 1 81 ? -1.816 3.672 28.297 1 94.19 81 ALA A O 1
ATOM 652 N N . ALA A 1 82 ? -2.92 5.461 29.109 1 94.06 82 ALA A N 1
ATOM 653 C CA . ALA A 1 82 ? -4.184 5.035 28.5 1 94.06 82 ALA A CA 1
ATOM 654 C C . ALA A 1 82 ? -4.102 5.043 26.984 1 94.06 82 ALA A C 1
ATOM 656 O O . ALA A 1 82 ? -4.586 4.117 26.328 1 94.06 82 ALA A O 1
ATOM 657 N N . LEU A 1 83 ? -3.531 6.09 26.422 1 96.19 83 LEU A N 1
ATOM 658 C CA . LEU A 1 83 ? -3.334 6.188 24.984 1 96.19 83 LEU A CA 1
ATOM 659 C C . LEU A 1 83 ? -2.453 5.051 24.484 1 96.19 83 LEU A C 1
ATOM 661 O O . LEU A 1 83 ? -2.789 4.395 23.484 1 96.19 83 LEU A O 1
ATOM 665 N N . ASN A 1 84 ? -1.357 4.812 25.172 1 94.44 84 ASN A N 1
ATOM 666 C CA . ASN A 1 84 ? -0.419 3.777 24.766 1 94.44 84 ASN A CA 1
ATOM 667 C C . ASN A 1 84 ? -1.057 2.393 24.797 1 94.44 84 ASN A C 1
ATOM 669 O O . ASN A 1 84 ? -0.768 1.546 23.953 1 94.44 84 ASN A O 1
ATOM 673 N N . ARG A 1 85 ? -1.802 2.207 25.781 1 94.31 85 ARG A N 1
ATOM 674 C CA . ARG A 1 85 ? -2.5 0.93 25.875 1 94.31 85 ARG A CA 1
ATOM 675 C C . ARG A 1 85 ? -3.42 0.721 24.672 1 94.31 85 ARG A C 1
ATOM 677 O O . ARG A 1 85 ? -3.451 -0.365 24.094 1 94.31 85 ARG A O 1
ATOM 684 N N . CYS A 1 86 ? -4.207 1.742 24.281 1 95.75 86 CYS A N 1
ATOM 685 C CA . CYS A 1 86 ? -5.098 1.658 23.125 1 95.75 86 CYS A CA 1
ATOM 686 C C . CYS A 1 86 ? -4.309 1.383 21.859 1 95.75 86 CYS A C 1
ATOM 688 O O . CYS A 1 86 ? -4.699 0.534 21.047 1 95.75 86 CYS A O 1
ATOM 690 N N . LEU A 1 87 ? -3.193 2.057 21.703 1 94.44 87 LEU A N 1
ATOM 691 C CA . LEU A 1 87 ? -2.387 1.914 20.484 1 94.44 87 LEU A CA 1
ATOM 692 C C . LEU A 1 87 ? -1.752 0.529 20.422 1 94.44 87 LEU A C 1
ATOM 694 O O . LEU A 1 87 ? -1.708 -0.085 19.344 1 94.44 87 LEU A O 1
ATOM 698 N N . GLN A 1 88 ? -1.271 0.072 21.531 1 92.25 88 GLN A N 1
ATOM 699 C CA . GLN A 1 88 ? -0.675 -1.259 21.562 1 92.25 88 GLN A CA 1
ATOM 700 C C . GLN A 1 88 ? -1.71 -2.336 21.25 1 92.25 88 GLN A C 1
ATOM 702 O O . GLN A 1 88 ? -1.407 -3.314 20.562 1 92.25 88 GLN A O 1
ATOM 707 N N . ASN A 1 89 ? -2.902 -2.174 21.781 1 93.62 89 ASN A N 1
ATOM 708 C CA . ASN A 1 89 ? -3.977 -3.119 21.5 1 93.62 89 ASN A CA 1
ATOM 709 C C . ASN A 1 89 ? -4.266 -3.201 20 1 93.62 89 ASN A C 1
ATOM 711 O O . ASN A 1 89 ? -4.359 -4.293 19.438 1 93.62 89 ASN A O 1
ATOM 715 N N . VAL A 1 90 ? -4.348 -2.084 19.375 1 94.56 90 VAL A N 1
ATOM 716 C CA . VAL A 1 90 ? -4.691 -2.061 17.953 1 94.56 90 VAL A CA 1
ATOM 717 C C . VAL A 1 90 ? -3.537 -2.633 17.141 1 94.56 90 VAL A C 1
ATOM 719 O O . VAL A 1 90 ? -3.756 -3.391 16.188 1 94.56 90 VAL A O 1
ATOM 722 N N . ARG A 1 91 ? -2.297 -2.316 17.484 1 91.38 91 ARG A N 1
ATOM 723 C CA . ARG A 1 91 ? -1.121 -2.791 16.766 1 91.38 91 ARG A CA 1
ATOM 724 C C . ARG A 1 91 ? -0.994 -4.309 16.875 1 91.38 91 ARG A C 1
ATOM 726 O O . ARG A 1 91 ? -0.476 -4.953 15.953 1 91.38 91 ARG A O 1
ATOM 733 N N . SER A 1 92 ? -1.502 -4.844 17.984 1 88.88 92 SER A N 1
ATOM 734 C CA . SER A 1 92 ? -1.369 -6.277 18.219 1 88.88 92 SER A CA 1
ATOM 735 C C . SER A 1 92 ? -2.287 -7.078 17.312 1 88.88 92 SER A C 1
ATOM 737 O O . SER A 1 92 ? -2.107 -8.289 17.141 1 88.88 92 SER A O 1
ATOM 739 N N . VAL A 1 93 ? -3.26 -6.414 16.656 1 92.25 93 VAL A N 1
ATOM 740 C CA . VAL A 1 93 ? -4.223 -7.172 15.859 1 92.25 93 VAL A CA 1
ATOM 741 C C . VAL A 1 93 ? -4.258 -6.625 14.438 1 92.25 93 VAL A C 1
ATOM 743 O O . VAL A 1 93 ? -5.301 -6.656 13.781 1 92.25 93 VAL A O 1
ATOM 746 N N . MET A 1 94 ? -3.211 -6.09 13.938 1 92.38 94 MET A N 1
ATOM 747 C CA . MET A 1 94 ? -3.156 -5.469 12.617 1 92.38 94 MET A CA 1
ATOM 748 C C . MET A 1 94 ? -3.434 -6.492 11.516 1 92.38 94 MET A C 1
ATOM 750 O O . MET A 1 94 ? -4.133 -6.195 10.547 1 92.38 94 MET A O 1
ATOM 754 N N . SER A 1 95 ? -2.861 -7.688 11.672 1 91.25 95 SER A N 1
ATOM 755 C CA . SER A 1 95 ? -3.051 -8.719 10.664 1 91.25 95 SER A CA 1
ATOM 756 C C . SER A 1 95 ? -4.523 -9.094 10.523 1 91.25 95 SER A C 1
ATOM 758 O O . SER A 1 95 ? -5.012 -9.312 9.406 1 91.25 95 SER A O 1
ATOM 760 N N . GLU A 1 96 ? -5.262 -9.133 11.625 1 91.69 96 GLU A N 1
ATOM 761 C CA . GLU A 1 96 ? -6.684 -9.453 11.609 1 91.69 96 GLU A CA 1
ATOM 762 C C . GLU A 1 96 ? -7.488 -8.352 10.922 1 91.69 96 GLU A C 1
ATOM 764 O O . GLU A 1 96 ? -8.508 -8.625 10.281 1 91.69 96 GLU A O 1
ATOM 769 N N . LEU A 1 97 ? -6.98 -7.184 11.078 1 94.19 97 LEU A N 1
ATOM 770 C CA . LEU A 1 97 ? -7.648 -6.059 10.438 1 94.19 97 LEU A CA 1
ATOM 771 C C . LEU A 1 97 ? -7.426 -6.082 8.922 1 94.19 97 LEU A C 1
ATOM 773 O O . LEU A 1 97 ? -8.344 -5.777 8.156 1 94.19 97 LEU A O 1
ATOM 777 N N . MET A 1 98 ? -6.332 -6.539 8.5 1 94.25 98 MET A N 1
ATOM 778 C CA . MET A 1 98 ? -5.934 -6.504 7.094 1 94.25 98 MET A CA 1
ATOM 779 C C . MET A 1 98 ? -6.656 -7.582 6.293 1 94.25 98 MET A C 1
ATOM 781 O O . MET A 1 98 ? -6.816 -7.461 5.078 1 94.25 98 MET A O 1
ATOM 785 N N . VAL A 1 99 ? -7.062 -8.625 6.98 1 91.31 99 VAL A N 1
ATOM 786 C CA . VAL A 1 99 ? -7.691 -9.727 6.258 1 91.31 99 VAL A CA 1
ATOM 787 C C . VAL A 1 99 ? -9.156 -9.398 5.992 1 91.31 99 VAL A C 1
ATOM 789 O O . VAL A 1 99 ? -9.828 -10.094 5.219 1 91.31 99 VAL A O 1
ATOM 792 N N . GLN A 1 100 ? -9.656 -8.258 6.543 1 84.25 100 GLN A N 1
ATOM 793 C CA . GLN A 1 100 ? -11.062 -7.895 6.391 1 84.25 100 GLN A CA 1
ATOM 794 C C . GLN A 1 100 ? -11.336 -7.32 5.004 1 84.25 100 GLN A C 1
ATOM 796 O O . GLN A 1 100 ? -11.586 -6.121 4.859 1 84.25 100 GLN A O 1
ATOM 801 N N . GLY A 1 101 ? -11.484 -8.195 4.062 1 82.81 101 GLY A N 1
ATOM 802 C CA . GLY A 1 101 ? -11.664 -7.742 2.691 1 82.81 101 GLY A CA 1
ATOM 803 C C . GLY A 1 101 ? -13.117 -7.547 2.309 1 82.81 101 GLY A C 1
ATOM 804 O O . GLY A 1 101 ? -13.414 -6.984 1.252 1 82.81 101 GLY A O 1
ATOM 805 N N . LYS A 1 102 ? -14 -7.871 3.217 1 87.12 102 LYS A N 1
ATOM 806 C CA . LYS A 1 102 ? -15.414 -7.77 2.877 1 87.12 102 LYS A CA 1
ATOM 807 C C . LYS A 1 102 ? -16.156 -6.891 3.875 1 87.12 102 LYS A C 1
ATOM 809 O O . LYS A 1 102 ? -17.359 -6.633 3.715 1 87.12 102 LYS A O 1
ATOM 814 N N . ASP A 1 103 ? -15.492 -6.484 4.875 1 91.25 103 ASP A N 1
ATOM 815 C CA . ASP A 1 103 ? -16.062 -5.625 5.906 1 91.25 103 ASP A CA 1
ATOM 816 C C . ASP A 1 103 ? -15.32 -4.293 5.98 1 91.25 103 ASP A C 1
ATOM 818 O O . ASP A 1 103 ? -14.086 -4.262 5.961 1 91.25 103 ASP A O 1
ATOM 822 N N . LEU A 1 104 ? -16.141 -3.262 6.145 1 95.88 104 LEU A N 1
ATOM 823 C CA . LEU A 1 104 ? -15.578 -1.919 6.117 1 95.88 104 LEU A CA 1
ATOM 824 C C . LEU A 1 104 ? -14.812 -1.627 7.402 1 95.88 104 LEU A C 1
ATOM 826 O O . LEU A 1 104 ? -13.984 -0.711 7.445 1 95.88 104 LEU A O 1
ATOM 830 N N . MET A 1 105 ? -15.117 -2.357 8.461 1 95.81 105 MET A N 1
ATOM 831 C CA . MET A 1 105 ? -14.617 -2.01 9.789 1 95.81 105 MET A CA 1
ATOM 832 C C . MET A 1 105 ? -13.094 -2.086 9.828 1 95.81 105 MET A C 1
ATOM 834 O O . MET A 1 105 ? -12.445 -1.238 10.445 1 95.81 105 MET A O 1
ATOM 838 N N . GLY A 1 106 ? -12.539 -3.141 9.211 1 96 106 GLY A N 1
ATOM 839 C CA . GLY A 1 106 ? -11.086 -3.229 9.164 1 96 106 GLY A CA 1
ATOM 840 C C . GLY A 1 106 ? -10.438 -2.006 8.539 1 96 106 GLY A C 1
ATOM 841 O O . GLY A 1 106 ? -9.453 -1.486 9.07 1 96 106 GLY A O 1
ATOM 842 N N . LEU A 1 107 ? -10.992 -1.536 7.438 1 97.81 107 LEU A N 1
ATOM 843 C CA . LEU A 1 107 ? -10.484 -0.348 6.754 1 97.81 107 LEU A CA 1
ATOM 844 C C . LEU A 1 107 ? -10.617 0.885 7.641 1 97.81 107 LEU A C 1
ATOM 846 O O . LEU A 1 107 ? -9.695 1.695 7.727 1 97.81 107 LEU A O 1
ATOM 850 N N . GLN A 1 108 ? -11.773 1.024 8.289 1 98.38 108 GLN A N 1
ATOM 851 C CA . GLN A 1 108 ? -12.039 2.168 9.156 1 98.38 108 GLN A CA 1
ATOM 852 C C . GLN A 1 108 ? -11.023 2.24 10.297 1 98.38 108 GLN A C 1
ATOM 854 O O . GLN A 1 108 ? -10.5 3.312 10.602 1 98.38 108 GLN A O 1
ATOM 859 N N . VAL A 1 109 ? -10.773 1.121 10.867 1 98.06 109 VAL A N 1
ATOM 860 C CA . VAL A 1 109 ? -9.836 1.07 11.984 1 98.06 109 VAL A CA 1
ATOM 861 C C . VAL A 1 109 ? -8.43 1.414 11.5 1 98.06 109 VAL A C 1
ATOM 863 O O . VAL A 1 109 ? -7.723 2.205 12.133 1 98.06 109 VAL A O 1
ATOM 866 N N . LEU A 1 110 ? -7.984 0.839 10.391 1 97.75 110 LEU A N 1
ATOM 867 C CA . LEU A 1 110 ? -6.652 1.111 9.867 1 97.75 110 LEU A CA 1
ATOM 868 C C . LEU A 1 110 ? -6.508 2.582 9.492 1 97.75 110 LEU A C 1
ATOM 870 O O . LEU A 1 110 ? -5.445 3.178 9.695 1 97.75 110 LEU A O 1
ATOM 874 N N . LEU A 1 111 ? -7.535 3.186 8.938 1 98.44 111 LEU A N 1
ATOM 875 C CA . LEU A 1 111 ? -7.531 4.617 8.656 1 98.44 111 LEU A CA 1
ATOM 876 C C . LEU A 1 111 ? -7.355 5.426 9.938 1 98.44 111 LEU A C 1
ATOM 878 O O . LEU A 1 111 ? -6.637 6.43 9.953 1 98.44 111 LEU A O 1
ATOM 882 N N . GLY A 1 112 ? -8.102 4.969 10.961 1 98.44 112 GLY A N 1
ATOM 883 C CA . GLY A 1 112 ? -7.926 5.613 12.25 1 98.44 112 GLY A CA 1
ATOM 884 C C . GLY A 1 112 ? -6.496 5.559 12.758 1 98.44 112 GLY A C 1
ATOM 885 O O . GLY A 1 112 ? -5.984 6.539 13.297 1 98.44 112 GLY A O 1
ATOM 886 N N . VAL A 1 113 ? -5.852 4.434 12.555 1 97.81 113 VAL A N 1
ATOM 887 C CA . VAL A 1 113 ? -4.461 4.289 12.977 1 97.81 113 VAL A CA 1
ATOM 888 C C . VAL A 1 113 ? -3.574 5.234 12.172 1 97.81 113 VAL A C 1
ATOM 890 O O . VAL A 1 113 ? -2.666 5.859 12.727 1 97.81 113 VAL A O 1
ATOM 893 N N . VAL A 1 114 ? -3.785 5.324 10.883 1 97.88 114 VAL A N 1
ATOM 894 C CA . VAL A 1 114 ? -3.029 6.246 10.039 1 97.88 114 VAL A CA 1
ATOM 895 C C . VAL A 1 114 ? -3.158 7.668 10.578 1 97.88 114 VAL A C 1
ATOM 897 O O . VAL A 1 114 ? -2.158 8.367 10.742 1 97.88 114 VAL A O 1
ATOM 900 N N . ILE A 1 115 ? -4.383 8.078 10.914 1 98 115 ILE A N 1
ATOM 901 C CA . ILE A 1 115 ? -4.641 9.422 11.43 1 98 115 ILE A CA 1
ATOM 902 C C . ILE A 1 115 ? -3.85 9.641 12.719 1 98 115 ILE A C 1
ATOM 904 O O . ILE A 1 115 ? -3.221 10.688 12.898 1 98 115 ILE A O 1
ATOM 908 N N . LEU A 1 116 ? -3.83 8.633 13.562 1 97.56 116 LEU A N 1
ATOM 909 C CA . LEU A 1 116 ? -3.148 8.734 14.852 1 97.56 116 LEU A CA 1
ATOM 910 C C . LEU A 1 116 ? -1.643 8.883 14.656 1 97.56 116 LEU A C 1
ATOM 912 O O . LEU A 1 116 ? -0.987 9.609 15.406 1 97.56 116 LEU A O 1
ATOM 916 N N . PHE A 1 117 ? -1.118 8.312 13.617 1 96.25 117 PHE A N 1
ATOM 917 C CA . PHE A 1 117 ? 0.332 8.281 13.477 1 96.25 117 PHE A CA 1
ATOM 918 C C . PHE A 1 117 ? 0.806 9.398 12.555 1 96.25 117 PHE A C 1
ATOM 920 O O . PHE A 1 117 ? 2.008 9.555 12.328 1 96.25 117 PHE A O 1
ATOM 927 N N . LEU A 1 118 ? -0.113 10.211 12.039 1 95.69 118 LEU A N 1
ATOM 928 C CA . LEU A 1 118 ? 0.274 11.414 11.312 1 95.69 118 LEU A CA 1
ATOM 929 C C . LEU A 1 118 ? 1.045 12.367 12.211 1 95.69 118 LEU A C 1
ATOM 931 O O . LEU A 1 118 ? 1.996 13.016 11.773 1 95.69 118 LEU A O 1
ATOM 935 N N . GLY A 1 119 ? 0.528 12.477 13.43 1 92.81 119 GLY A N 1
ATOM 936 C CA . GLY A 1 119 ? 1.157 13.359 14.398 1 92.81 119 GLY A CA 1
ATOM 937 C C . GLY A 1 119 ? 1.968 12.625 15.445 1 92.81 119 GLY A C 1
ATOM 938 O O . GLY A 1 119 ? 1.817 12.867 16.641 1 92.81 119 GLY A O 1
ATOM 939 N N . SER A 1 120 ? 2.738 11.641 14.984 1 89.88 120 SER A N 1
ATOM 940 C CA . SER A 1 120 ? 3.584 10.844 15.859 1 89.88 120 SER A CA 1
ATOM 941 C C . SER A 1 120 ? 5.031 10.844 15.391 1 89.88 120 SER A C 1
ATOM 943 O O . SER A 1 120 ? 5.32 11.227 14.25 1 89.88 120 SER A O 1
ATOM 945 N N . SER A 1 121 ? 5.93 10.492 16.328 1 86 121 SER A N 1
ATOM 946 C CA . SER A 1 121 ? 7.332 10.344 15.961 1 86 121 SER A CA 1
ATOM 947 C C . SER A 1 121 ? 7.531 9.18 15 1 86 121 SER A C 1
ATOM 949 O O . SER A 1 121 ? 8.492 9.156 14.234 1 86 121 SER A O 1
ATOM 951 N N . ASP A 1 122 ? 6.609 8.258 15.062 1 89.25 122 ASP A N 1
ATOM 952 C CA . ASP A 1 122 ? 6.668 7.113 14.156 1 89.25 122 ASP A CA 1
ATOM 953 C C . ASP A 1 122 ? 5.805 7.352 12.914 1 89.25 122 ASP A C 1
ATOM 955 O O . ASP A 1 122 ? 4.938 6.539 12.594 1 89.25 122 ASP A O 1
ATOM 959 N N . PHE A 1 123 ? 6.145 8.406 12.266 1 92.56 123 PHE A N 1
ATOM 960 C CA . PHE A 1 123 ? 5.418 8.773 11.055 1 92.56 123 PHE A CA 1
ATOM 961 C C . PHE A 1 123 ? 5.574 7.699 9.984 1 92.56 123 PHE A C 1
ATOM 963 O O . PHE A 1 123 ? 4.695 7.527 9.141 1 92.56 123 PHE A O 1
ATOM 970 N N . GLN A 1 124 ? 6.629 6.828 10.062 1 93.81 124 GLN A N 1
ATOM 971 C CA . GLN A 1 124 ? 6.914 5.77 9.102 1 93.81 124 GLN A CA 1
ATOM 972 C C . GLN A 1 124 ? 5.785 4.738 9.07 1 93.81 124 GLN A C 1
ATOM 974 O O . GLN A 1 124 ? 5.465 4.191 8.016 1 93.81 124 GLN A O 1
ATOM 979 N N . LEU A 1 125 ? 5.293 4.496 10.203 1 94.94 125 LEU A N 1
ATOM 980 C CA . LEU A 1 125 ? 4.199 3.533 10.258 1 94.94 125 LEU A CA 1
ATOM 981 C C . LEU A 1 125 ? 3 4.027 9.461 1 94.94 125 LEU A C 1
ATOM 983 O O . LEU A 1 125 ? 2.34 3.24 8.773 1 94.94 125 LEU A O 1
ATOM 987 N N . ALA A 1 126 ? 2.686 5.336 9.555 1 96.38 126 ALA A N 1
ATOM 988 C CA . ALA A 1 126 ? 1.583 5.902 8.781 1 96.38 126 ALA A CA 1
ATOM 989 C C . ALA A 1 126 ? 1.837 5.762 7.285 1 96.38 126 ALA A C 1
ATOM 991 O O . ALA A 1 126 ? 0.927 5.422 6.523 1 96.38 126 ALA A O 1
ATOM 992 N N . ILE A 1 127 ? 3.07 5.984 6.855 1 96.31 127 ILE A N 1
ATOM 993 C CA . ILE A 1 127 ? 3.438 5.883 5.449 1 96.31 127 ILE A CA 1
ATOM 994 C C . ILE A 1 127 ? 3.156 4.469 4.945 1 96.31 127 ILE A C 1
ATOM 996 O O . ILE A 1 127 ? 2.469 4.285 3.939 1 96.31 127 ILE A O 1
ATOM 1000 N N . VAL A 1 128 ? 3.611 3.506 5.676 1 96.62 128 VAL A N 1
ATOM 1001 C CA . VAL A 1 128 ? 3.545 2.119 5.23 1 96.62 128 VAL A CA 1
ATOM 1002 C C . VAL A 1 128 ? 2.107 1.615 5.32 1 96.62 128 VAL A C 1
ATOM 1004 O O . VAL A 1 128 ? 1.636 0.902 4.43 1 96.62 128 VAL A O 1
ATOM 1007 N N . LEU A 1 129 ? 1.365 2.037 6.32 1 96.88 129 LEU A N 1
ATOM 1008 C CA . LEU A 1 129 ? -0.011 1.592 6.516 1 96.88 129 LEU A CA 1
ATOM 1009 C C . LEU A 1 129 ? -0.926 2.172 5.441 1 96.88 129 LEU A C 1
ATOM 1011 O O . LEU A 1 129 ? -1.971 1.594 5.133 1 96.88 129 LEU A O 1
ATOM 1015 N N . THR A 1 130 ? -0.537 3.305 4.938 1 97.38 130 THR A N 1
ATOM 1016 C CA . THR A 1 130 ? -1.362 3.891 3.887 1 97.38 130 THR A CA 1
ATOM 1017 C C . THR A 1 130 ? -1.444 2.957 2.682 1 97.38 130 THR A C 1
ATOM 1019 O O . THR A 1 130 ? -2.486 2.873 2.025 1 97.38 130 THR A O 1
ATOM 1022 N N . GLY A 1 131 ? -0.335 2.254 2.402 1 96.44 131 GLY A N 1
ATOM 1023 C CA . GLY A 1 131 ? -0.39 1.252 1.35 1 96.44 131 GLY A CA 1
ATOM 1024 C C . GLY A 1 131 ? -1.44 0.185 1.597 1 96.44 131 GLY A C 1
ATOM 1025 O O . GLY A 1 131 ? -2.203 -0.162 0.693 1 96.44 131 GLY A O 1
ATOM 1026 N N . SER A 1 132 ? -1.49 -0.313 2.811 1 96.69 132 SER A N 1
ATOM 1027 C CA . SER A 1 132 ? -2.473 -1.323 3.189 1 96.69 132 SER A CA 1
ATOM 1028 C C . SER A 1 132 ? -3.891 -0.768 3.115 1 96.69 132 SER A C 1
ATOM 1030 O O . SER A 1 132 ? -4.812 -1.462 2.682 1 96.69 132 SER A O 1
ATOM 1032 N N . VAL A 1 133 ? -4.039 0.454 3.541 1 97.81 133 VAL A N 1
ATOM 1033 C CA . VAL A 1 133 ? -5.344 1.105 3.541 1 97.81 133 VAL A CA 1
ATOM 1034 C C . VAL A 1 133 ? -5.871 1.202 2.111 1 97.81 133 VAL A C 1
ATOM 1036 O O . VAL A 1 133 ? -7.035 0.889 1.851 1 97.81 133 VAL A O 1
ATOM 1039 N N . VAL A 1 134 ? -5.027 1.589 1.207 1 97.12 134 VAL A N 1
ATOM 1040 C CA . VAL A 1 134 ? -5.449 1.761 -0.179 1 97.12 134 VAL A CA 1
ATOM 1041 C C . VAL A 1 134 ? -5.812 0.405 -0.782 1 97.12 134 VAL A C 1
ATOM 1043 O O . VAL A 1 134 ? -6.828 0.275 -1.469 1 97.12 134 VAL A O 1
ATOM 1046 N N . LYS A 1 135 ? -4.984 -0.628 -0.503 1 96.62 135 LYS A N 1
ATOM 1047 C CA . LYS A 1 135 ? -5.277 -1.96 -1.025 1 96.62 135 LYS A CA 1
ATOM 1048 C C . LYS A 1 135 ? -6.59 -2.496 -0.463 1 96.62 135 LYS A C 1
ATOM 1050 O O . LYS A 1 135 ? -7.359 -3.145 -1.177 1 96.62 135 LYS A O 1
ATOM 1055 N N . LEU A 1 136 ? -6.797 -2.26 0.783 1 96.31 136 LEU A N 1
ATOM 1056 C CA . LEU A 1 136 ? -8.047 -2.701 1.396 1 96.31 136 LEU A CA 1
ATOM 1057 C C . LEU A 1 136 ? -9.234 -1.975 0.782 1 96.31 136 LEU A C 1
ATOM 1059 O O . LEU A 1 136 ? -10.281 -2.582 0.545 1 96.31 136 LEU A O 1
ATOM 1063 N N . ALA A 1 137 ? -9.133 -0.683 0.563 1 96.94 137 ALA A N 1
ATOM 1064 C CA . ALA A 1 137 ? -10.195 0.087 -0.083 1 96.94 137 ALA A CA 1
ATOM 1065 C C . ALA A 1 137 ? -10.5 -0.459 -1.475 1 96.94 137 ALA A C 1
ATOM 1067 O O . ALA A 1 137 ? -11.664 -0.561 -1.868 1 96.94 137 ALA A O 1
ATOM 1068 N N . GLN A 1 138 ? -9.484 -0.829 -2.164 1 94.12 138 GLN A N 1
ATOM 1069 C CA . GLN A 1 138 ? -9.648 -1.365 -3.512 1 94.12 138 GLN A CA 1
ATOM 1070 C C . GLN A 1 138 ? -10.281 -2.754 -3.479 1 94.12 138 GLN A C 1
ATOM 1072 O O . GLN A 1 138 ? -11.102 -3.086 -4.336 1 94.12 138 GLN A O 1
ATOM 1077 N N . SER A 1 139 ? -9.844 -3.559 -2.488 1 92.88 139 SER A N 1
ATOM 1078 C CA . SER A 1 139 ? -10.453 -4.875 -2.318 1 92.88 139 SER A CA 1
ATOM 1079 C C . SER A 1 139 ? -11.953 -4.758 -2.076 1 92.88 139 SER A C 1
ATOM 1081 O O . SER A 1 139 ? -12.727 -5.625 -2.492 1 92.88 139 SER A O 1
ATOM 1083 N N . LEU A 1 140 ? -12.352 -3.688 -1.414 1 95.06 140 LEU A N 1
ATOM 1084 C CA . LEU A 1 140 ? -13.758 -3.438 -1.092 1 95.06 140 LEU A CA 1
ATOM 1085 C C . LEU A 1 140 ? -14.461 -2.725 -2.242 1 95.06 140 LEU A C 1
ATOM 1087 O O . LEU A 1 140 ? -15.641 -2.395 -2.141 1 95.06 140 LEU A O 1
ATOM 1091 N N . ARG A 1 141 ? -13.695 -2.393 -3.328 1 93.12 141 ARG A N 1
ATOM 1092 C CA . ARG A 1 141 ? -14.188 -1.739 -4.535 1 93.12 141 ARG A CA 1
ATOM 1093 C C . ARG A 1 141 ? -14.773 -0.367 -4.211 1 93.12 141 ARG A C 1
ATOM 1095 O O . ARG A 1 141 ? -15.797 0.028 -4.777 1 93.12 141 ARG A O 1
ATOM 1102 N N . LEU A 1 142 ? -14.125 0.28 -3.283 1 95.94 142 LEU A N 1
ATOM 1103 C CA . LEU A 1 142 ? -14.594 1.611 -2.91 1 95.94 142 LEU A CA 1
ATOM 1104 C C . LEU A 1 142 ? -14.289 2.621 -4.012 1 95.94 142 LEU A C 1
ATOM 1106 O O . LEU A 1 142 ? -14.852 3.721 -4.023 1 95.94 142 LEU A O 1
ATOM 1110 N N . ASN A 1 143 ? -13.398 2.314 -4.918 1 92.75 143 ASN A N 1
ATOM 1111 C CA . ASN A 1 143 ? -12.977 3.223 -5.977 1 92.75 143 ASN A CA 1
ATOM 1112 C C . ASN A 1 143 ? -13.875 3.109 -7.207 1 92.75 143 ASN A C 1
ATOM 1114 O O . ASN A 1 143 ? -13.57 3.678 -8.258 1 92.75 143 ASN A O 1
ATOM 1118 N N . SER A 1 144 ? -14.922 2.367 -7.062 1 91.31 144 SER A N 1
ATOM 1119 C CA . SER A 1 144 ? -15.789 2.127 -8.219 1 91.31 144 SER A CA 1
ATOM 1120 C C . SER A 1 144 ? -17.219 2.553 -7.934 1 91.31 144 SER A C 1
ATOM 1122 O O . SER A 1 144 ? -17.844 2.084 -6.973 1 91.31 144 SER A O 1
ATOM 1124 N N . LYS A 1 145 ? -17.766 3.295 -8.797 1 91.56 145 LYS A N 1
ATOM 1125 C CA . LYS A 1 145 ? -19.172 3.723 -8.688 1 91.56 145 LYS A CA 1
ATOM 1126 C C . LYS A 1 145 ? -20.125 2.545 -8.875 1 91.56 145 LYS A C 1
ATOM 1128 O O . LYS A 1 145 ? -21.203 2.525 -8.305 1 91.56 145 LYS A O 1
ATOM 1133 N N . GLU A 1 146 ? -19.688 1.596 -9.641 1 88.94 146 GLU A N 1
ATOM 1134 C CA . GLU A 1 146 ? -20.484 0.411 -9.906 1 88.94 146 GLU A CA 1
ATOM 1135 C C . GLU A 1 146 ? -20.781 -0.36 -8.625 1 88.94 146 GLU A C 1
ATOM 1137 O O . GLU A 1 146 ? -21.859 -0.942 -8.469 1 88.94 146 GLU A O 1
ATOM 1142 N N . ALA A 1 147 ? -19.859 -0.357 -7.758 1 90.06 147 ALA A N 1
ATOM 1143 C CA . ALA A 1 147 ? -20 -1.099 -6.508 1 90.06 147 ALA A CA 1
ATOM 1144 C C . ALA A 1 147 ? -21.062 -0.465 -5.613 1 90.06 147 ALA A C 1
ATOM 1146 O O . ALA A 1 147 ? -21.547 -1.095 -4.664 1 90.06 147 ALA A O 1
ATOM 1147 N N . LEU A 1 148 ? -21.406 0.808 -5.918 1 92.88 148 LEU A N 1
ATOM 1148 C CA . LEU A 1 148 ? -22.422 1.501 -5.125 1 92.88 148 LEU A CA 1
ATOM 1149 C C . LEU A 1 148 ? -23.812 1.096 -5.559 1 92.88 148 LEU A C 1
ATOM 1151 O O . LEU A 1 148 ? -24.797 1.363 -4.848 1 92.88 148 LEU A O 1
ATOM 1155 N N . GLU A 1 149 ? -23.906 0.424 -6.621 1 92.88 149 GLU A N 1
ATOM 1156 C CA . GLU A 1 149 ? -25.203 0.066 -7.152 1 92.88 149 GLU A CA 1
ATOM 1157 C C . GLU A 1 149 ? -25.938 -0.91 -6.23 1 92.88 149 GLU A C 1
ATOM 1159 O O . GLU A 1 149 ? -25.328 -1.864 -5.73 1 92.88 149 GLU A O 1
ATOM 1164 N N . GLY A 1 150 ? -27.172 -0.599 -5.926 1 92.88 150 GLY A N 1
ATOM 1165 C CA . GLY A 1 150 ? -28 -1.482 -5.125 1 92.88 150 GLY A CA 1
ATOM 1166 C C . GLY A 1 150 ? -27.906 -1.202 -3.635 1 92.88 150 GLY A C 1
ATOM 1167 O O . GLY A 1 150 ? -28.641 -1.806 -2.84 1 92.88 150 GLY A O 1
ATOM 1168 N N . LEU A 1 151 ? -27.109 -0.33 -3.283 1 94.19 151 LEU A N 1
ATOM 1169 C CA . LEU A 1 151 ? -26.953 -0.012 -1.867 1 94.19 151 LEU A CA 1
ATOM 1170 C C . LEU A 1 151 ? -27.891 1.114 -1.455 1 94.19 151 LEU A C 1
ATOM 1172 O O . LEU A 1 151 ? -28.422 1.828 -2.309 1 94.19 151 LEU A O 1
ATOM 1176 N N . THR A 1 152 ? -28.125 1.203 -0.177 1 93.75 152 THR A N 1
ATOM 1177 C CA . THR A 1 152 ? -28.906 2.311 0.361 1 93.75 152 THR A CA 1
ATOM 1178 C C . THR A 1 152 ? -28.109 3.611 0.302 1 93.75 152 THR A C 1
ATOM 1180 O O . THR A 1 152 ? -26.875 3.592 0.195 1 93.75 152 THR A O 1
ATOM 1183 N N . ASN A 1 153 ? -28.812 4.738 0.35 1 90.62 153 ASN A N 1
ATOM 1184 C CA . ASN A 1 153 ? -28.156 6.035 0.301 1 90.62 153 ASN A CA 1
ATOM 1185 C C . ASN A 1 153 ? -27.156 6.203 1.449 1 90.62 153 ASN A C 1
ATOM 1187 O O . ASN A 1 153 ? -26.078 6.766 1.265 1 90.62 153 ASN A O 1
ATOM 1191 N N . ALA A 1 154 ? -27.547 5.762 2.555 1 91.12 154 ALA A N 1
ATOM 1192 C CA . ALA A 1 154 ? -26.656 5.859 3.713 1 91.12 154 ALA A CA 1
ATOM 1193 C C . ALA A 1 154 ? -25.375 5.062 3.494 1 91.12 154 ALA A C 1
ATOM 1195 O O . ALA A 1 154 ? -24.297 5.523 3.84 1 91.12 154 ALA A O 1
ATOM 1196 N N . GLU A 1 155 ? -25.531 3.867 2.9 1 93.38 155 GLU A N 1
ATOM 1197 C CA . GLU A 1 155 ? -24.359 3.027 2.617 1 93.38 155 GLU A CA 1
ATOM 1198 C C . GLU A 1 155 ? -23.484 3.645 1.528 1 93.38 155 GLU A C 1
ATOM 1200 O O . GLU A 1 155 ? -22.266 3.568 1.595 1 93.38 155 GLU A O 1
ATOM 1205 N N . LYS A 1 156 ? -24.125 4.223 0.583 1 94.38 156 LYS A N 1
ATOM 1206 C CA . LYS A 1 156 ? -23.406 4.883 -0.495 1 94.38 156 LYS A CA 1
ATOM 1207 C C . LYS A 1 156 ? -22.562 6.039 0.039 1 94.38 156 LYS A C 1
ATOM 1209 O O . LYS A 1 156 ? -21.391 6.176 -0.314 1 94.38 156 LYS A O 1
ATOM 1214 N N . ASP A 1 157 ? -23.203 6.867 0.889 1 93.69 157 ASP A N 1
ATOM 1215 C CA . ASP A 1 157 ? -22.5 8.016 1.462 1 93.69 157 ASP A CA 1
ATOM 1216 C C . ASP A 1 157 ? -21.312 7.562 2.316 1 93.69 157 ASP A C 1
ATOM 1218 O O . ASP A 1 157 ? -20.234 8.148 2.248 1 93.69 157 ASP A O 1
ATOM 1222 N N . HIS A 1 158 ? -21.578 6.559 3.086 1 95.19 158 HIS A N 1
ATOM 1223 C CA . HIS A 1 158 ? -20.531 6.062 3.971 1 95.19 158 HIS A CA 1
ATOM 1224 C C . HIS A 1 158 ? -19.359 5.516 3.174 1 95.19 158 HIS A C 1
ATOM 1226 O O . HIS A 1 158 ? -18.203 5.812 3.488 1 95.19 158 HIS A O 1
ATOM 1232 N N . ARG A 1 159 ? -19.594 4.695 2.113 1 96.38 159 ARG A N 1
ATOM 1233 C CA . ARG A 1 159 ? -18.547 4.148 1.257 1 96.38 159 ARG A CA 1
ATOM 1234 C C . ARG A 1 159 ? -17.812 5.258 0.526 1 96.38 159 ARG A C 1
ATOM 1236 O O . ARG A 1 159 ? -16.578 5.199 0.376 1 96.38 159 ARG A O 1
ATOM 1243 N N . THR A 1 160 ? -18.547 6.254 0.098 1 96.56 160 THR A N 1
ATOM 1244 C CA . THR A 1 160 ? -17.922 7.391 -0.576 1 96.56 160 THR A CA 1
ATOM 1245 C C . THR A 1 160 ? -17 8.141 0.372 1 96.56 160 THR A C 1
ATOM 1247 O O . THR A 1 160 ? -15.875 8.5 -0.005 1 96.56 160 THR A O 1
ATOM 1250 N N . HIS A 1 161 ? -17.453 8.367 1.588 1 96.88 161 HIS A N 1
ATOM 1251 C CA . HIS A 1 161 ? -16.625 9.031 2.58 1 96.88 161 HIS A CA 1
ATOM 1252 C C . HIS A 1 161 ? -15.328 8.258 2.822 1 96.88 161 HIS A C 1
ATOM 1254 O O . HIS A 1 161 ? -14.25 8.844 2.881 1 96.88 161 HIS A O 1
ATOM 1260 N N . LEU A 1 162 ? -15.445 6.996 2.908 1 97.88 162 LEU A N 1
ATOM 1261 C CA . LEU A 1 162 ? -14.281 6.168 3.215 1 97.88 162 LEU A CA 1
ATOM 1262 C C . LEU A 1 162 ? -13.289 6.176 2.059 1 97.88 162 LEU A C 1
ATOM 1264 O O . LEU A 1 162 ? -12.078 6.184 2.275 1 97.88 162 LEU A O 1
ATOM 1268 N N . PHE A 1 163 ? -13.773 6.117 0.829 1 98.12 163 PHE A N 1
ATOM 1269 C CA . PHE A 1 163 ? -12.883 6.215 -0.321 1 98.12 163 PHE A CA 1
ATOM 1270 C C . PHE A 1 163 ? -12.094 7.52 -0.286 1 98.12 163 PHE A C 1
ATOM 1272 O O . PHE A 1 163 ? -10.867 7.52 -0.418 1 98.12 163 PHE A O 1
ATOM 1279 N N . TRP A 1 164 ? -12.805 8.586 -0.086 1 98.06 164 TRP A N 1
ATOM 1280 C CA . TRP A 1 164 ? -12.148 9.891 -0.164 1 98.06 164 TRP A CA 1
ATOM 1281 C C . TRP A 1 164 ? -11.227 10.109 1.03 1 98.06 164 TRP A C 1
ATOM 1283 O O . TRP A 1 164 ? -10.188 10.758 0.908 1 98.06 164 TRP A O 1
ATOM 1293 N N . LEU A 1 165 ? -11.602 9.578 2.209 1 98.5 165 LEU A N 1
ATOM 1294 C CA . LEU A 1 165 ? -10.672 9.641 3.33 1 98.5 165 LEU A CA 1
ATOM 1295 C C . LEU A 1 165 ? -9.375 8.906 3.002 1 98.5 165 LEU A C 1
ATOM 1297 O O . LEU A 1 165 ? -8.289 9.398 3.289 1 98.5 165 LEU A O 1
ATOM 1301 N N . SER A 1 166 ? -9.469 7.691 2.418 1 98.31 166 SER A N 1
ATOM 1302 C CA . SER A 1 166 ? -8.273 6.957 2.023 1 98.31 166 SER A CA 1
ATOM 1303 C C . SER A 1 166 ? -7.477 7.723 0.973 1 98.31 166 SER A C 1
ATOM 1305 O O . SER A 1 166 ? -6.246 7.73 1.004 1 98.31 166 SER A O 1
ATOM 1307 N N . TYR A 1 167 ? -8.172 8.383 0.06 1 98.12 167 TYR A N 1
ATOM 1308 C CA . TYR A 1 167 ? -7.559 9.195 -0.99 1 98.12 167 TYR A CA 1
ATOM 1309 C C . TYR A 1 167 ? -6.84 10.398 -0.4 1 98.12 167 TYR A C 1
ATOM 1311 O O . TYR A 1 167 ? -5.699 10.695 -0.765 1 98.12 167 TYR A O 1
ATOM 1319 N N . ILE A 1 168 ? -7.488 11.078 0.534 1 98.5 168 ILE A N 1
ATOM 1320 C CA . ILE A 1 168 ? -6.977 12.297 1.153 1 98.5 168 ILE A CA 1
ATOM 1321 C C . ILE A 1 168 ? -5.691 11.992 1.917 1 98.5 168 ILE A C 1
ATOM 1323 O O . ILE A 1 168 ? -4.672 12.656 1.725 1 98.5 168 ILE A O 1
ATOM 1327 N N . TYR A 1 169 ? -5.695 11.039 2.729 1 98.31 169 TYR A N 1
ATOM 1328 C CA . TYR A 1 169 ? -4.531 10.758 3.561 1 98.31 169 TYR A CA 1
ATOM 1329 C C . TYR A 1 169 ? -3.406 10.148 2.734 1 98.31 169 TYR A C 1
ATOM 1331 O O . TYR A 1 169 ? -2.227 10.352 3.031 1 98.31 169 TYR A O 1
ATOM 1339 N N . ASP A 1 170 ? -3.775 9.414 1.647 1 97.56 170 ASP A N 1
ATOM 1340 C CA . ASP A 1 170 ? -2.76 8.922 0.719 1 97.56 170 ASP A CA 1
ATOM 1341 C C . ASP A 1 170 ? -1.976 10.086 0.107 1 97.56 170 ASP A C 1
ATOM 1343 O O . ASP A 1 170 ? -0.744 10.055 0.066 1 97.56 170 ASP A O 1
ATOM 1347 N N . ARG A 1 171 ? -2.676 11.125 -0.276 1 97.44 171 ARG A N 1
ATOM 1348 C CA . ARG A 1 171 ? -2.045 12.273 -0.915 1 97.44 171 ARG A CA 1
ATOM 1349 C C . ARG A 1 171 ? -1.289 13.117 0.104 1 97.44 171 ARG A C 1
ATOM 1351 O O . ARG A 1 171 ? -0.201 13.625 -0.184 1 97.44 171 ARG A O 1
ATOM 1358 N N . GLN A 1 172 ? -1.92 13.281 1.224 1 96.5 172 GLN A N 1
ATOM 1359 C CA . GLN A 1 172 ? -1.271 14.062 2.273 1 96.5 172 GLN A CA 1
ATOM 1360 C C . GLN A 1 172 ? 0.062 13.438 2.678 1 96.5 172 GLN A C 1
ATOM 1362 O O . GLN A 1 172 ? 1.069 14.141 2.801 1 96.5 172 GLN A O 1
ATOM 1367 N N . ILE A 1 173 ? 0.067 12.156 2.875 1 96.12 173 ILE A N 1
ATOM 1368 C CA . ILE A 1 173 ? 1.271 11.445 3.293 1 96.12 173 ILE A CA 1
ATOM 1369 C C . ILE A 1 173 ? 2.289 11.445 2.156 1 96.12 173 ILE A C 1
ATOM 1371 O O . ILE A 1 173 ? 3.492 11.578 2.393 1 96.12 173 ILE A O 1
ATOM 1375 N N . SER A 1 174 ? 1.805 11.258 0.95 1 94.44 174 SER A N 1
ATOM 1376 C CA . SER A 1 174 ? 2.697 11.297 -0.204 1 94.44 174 SER A CA 1
ATOM 1377 C C . SER A 1 174 ? 3.455 12.617 -0.277 1 94.44 174 SER A C 1
ATOM 1379 O O . SER A 1 174 ? 4.668 12.633 -0.495 1 94.44 174 SER A O 1
ATOM 1381 N N . GLN A 1 175 ? 2.793 13.695 -0.02 1 91 175 GLN A N 1
ATOM 1382 C CA . GLN A 1 175 ? 3.408 15.016 -0.069 1 91 175 GLN A CA 1
ATOM 1383 C C . GLN A 1 175 ? 4.422 15.195 1.06 1 91 175 GLN A C 1
ATOM 1385 O O . GLN A 1 175 ? 5.512 15.727 0.844 1 91 175 GLN A O 1
ATOM 1390 N N . ARG A 1 176 ? 4.055 14.773 2.172 1 89.56 176 ARG A N 1
ATOM 1391 C CA . ARG A 1 176 ? 4.91 14.961 3.338 1 89.56 176 ARG A CA 1
ATOM 1392 C C . ARG A 1 176 ? 6.129 14.047 3.275 1 89.56 176 ARG A C 1
ATOM 1394 O O . ARG A 1 176 ? 7.23 14.445 3.664 1 89.56 176 ARG A O 1
ATOM 1401 N N . SER A 1 177 ? 5.957 12.844 2.83 1 89.62 177 SER A N 1
ATOM 1402 C CA . SER A 1 177 ? 7.035 11.859 2.816 1 89.62 177 SER A CA 1
ATOM 1403 C C . SER A 1 177 ? 7.82 11.914 1.51 1 89.62 177 SER A C 1
ATOM 1405 O O . SER A 1 177 ? 8.898 11.336 1.403 1 89.62 177 SER A O 1
ATOM 1407 N N . GLN A 1 178 ? 7.258 12.586 0.457 1 88.44 178 GLN A N 1
ATOM 1408 C CA . GLN A 1 178 ? 7.836 12.641 -0.88 1 88.44 178 GLN A CA 1
ATOM 1409 C C . GLN A 1 178 ? 7.883 11.258 -1.524 1 88.44 178 GLN A C 1
ATOM 1411 O O . GLN A 1 178 ? 8.805 10.953 -2.277 1 88.44 178 GLN A O 1
ATOM 1416 N N . CYS A 1 179 ? 6.961 10.414 -1.104 1 89.31 179 CYS A N 1
ATOM 1417 C CA . CYS A 1 179 ? 6.766 9.102 -1.703 1 89.31 179 CYS A CA 1
ATOM 1418 C C . CYS A 1 179 ? 5.551 9.094 -2.625 1 89.31 179 CYS A C 1
ATOM 1420 O O . CYS A 1 179 ? 4.613 9.867 -2.426 1 89.31 179 CYS A O 1
ATOM 1422 N N . PRO A 1 180 ? 5.641 8.219 -3.598 1 91.69 180 PRO A N 1
ATOM 1423 C CA . PRO A 1 180 ? 4.504 8.195 -4.523 1 91.69 180 PRO A CA 1
ATOM 1424 C C . PRO A 1 180 ? 3.188 7.848 -3.83 1 91.69 180 PRO A C 1
ATOM 1426 O O . PRO A 1 180 ? 3.186 7.125 -2.83 1 91.69 180 PRO A O 1
ATOM 1429 N N . TYR A 1 181 ? 2.123 8.398 -4.309 1 94.38 181 TYR A N 1
ATOM 1430 C CA . TYR A 1 181 ? 0.805 8.031 -3.803 1 94.38 181 TYR A CA 1
ATOM 1431 C C . TYR A 1 181 ? 0.334 6.715 -4.414 1 94.38 181 TYR A C 1
ATOM 1433 O O . TYR A 1 181 ? 0.913 6.234 -5.391 1 94.38 181 TYR A O 1
ATOM 1441 N N . SER A 1 182 ? -0.696 6.164 -3.832 1 93.25 182 SER A N 1
ATOM 1442 C CA . SER A 1 182 ? -1.104 4.812 -4.199 1 93.25 182 SER A CA 1
ATOM 1443 C C . SER A 1 182 ? -2.406 4.824 -4.992 1 93.25 182 SER A C 1
ATOM 1445 O O . SER A 1 182 ? -2.602 4 -5.887 1 93.25 182 SER A O 1
ATOM 1447 N N . HIS A 1 183 ? -3.385 5.707 -4.629 1 93.38 183 HIS A N 1
ATOM 1448 C CA . HIS A 1 183 ? -4.605 5.828 -5.418 1 93.38 183 HIS A CA 1
ATOM 1449 C C . HIS A 1 183 ? -4.324 6.477 -6.77 1 93.38 183 HIS A C 1
ATOM 1451 O O . HIS A 1 183 ? -3.951 7.648 -6.832 1 93.38 183 HIS A O 1
ATOM 1457 N N . LEU A 1 184 ? -4.535 5.754 -7.801 1 89.19 184 LEU A N 1
ATOM 1458 C CA . LEU A 1 184 ? -4.344 6.328 -9.125 1 89.19 184 LEU A CA 1
ATOM 1459 C C . LEU A 1 184 ? -5.637 6.953 -9.641 1 89.19 184 LEU A C 1
ATOM 1461 O O . LEU A 1 184 ? -6.699 6.336 -9.57 1 89.19 184 LEU A O 1
ATOM 1465 N N . ASP A 1 185 ? -5.516 8.117 -10.125 1 88.06 185 ASP A N 1
ATOM 1466 C CA . ASP A 1 185 ? -6.688 8.875 -10.555 1 88.06 185 ASP A CA 1
ATOM 1467 C C . ASP A 1 185 ? -7.43 8.148 -11.68 1 88.06 185 ASP A C 1
ATOM 1469 O O . ASP A 1 185 ? -8.664 8.109 -11.695 1 88.06 185 ASP A O 1
ATOM 1473 N N . PRO A 1 186 ? -6.695 7.469 -12.57 1 82.81 186 PRO A N 1
ATOM 1474 C CA . PRO A 1 186 ? -7.422 6.801 -13.656 1 82.81 186 PRO A CA 1
ATOM 1475 C C . PRO A 1 186 ? -8.18 5.562 -13.18 1 82.81 186 PRO A C 1
ATOM 1477 O O . PRO A 1 186 ? -9.055 5.062 -13.891 1 82.81 186 PRO A O 1
ATOM 1480 N N . ASP A 1 187 ? -7.867 5.141 -12.031 1 86 187 ASP A N 1
ATOM 1481 C CA . ASP A 1 187 ? -8.484 3.904 -11.562 1 86 187 ASP A CA 1
ATOM 1482 C C . ASP A 1 187 ? -9.703 4.195 -10.688 1 86 187 ASP A C 1
ATOM 1484 O O . ASP A 1 187 ? -10.219 3.299 -10.023 1 86 187 ASP A O 1
ATOM 1488 N N . THR A 1 188 ? -10.125 5.426 -10.609 1 89.25 188 THR A N 1
ATOM 1489 C CA . THR A 1 188 ? -11.312 5.742 -9.82 1 89.25 188 THR A CA 1
ATOM 1490 C C . THR A 1 188 ? -12.281 6.602 -10.625 1 89.25 188 THR A C 1
ATOM 1492 O O . THR A 1 188 ? -11.859 7.457 -11.414 1 89.25 188 THR A O 1
ATOM 1495 N N . ASP A 1 189 ? -13.508 6.305 -10.531 1 90.69 189 ASP A N 1
ATOM 1496 C CA . ASP A 1 189 ? -14.562 7.102 -11.148 1 90.69 189 ASP A CA 1
ATOM 1497 C C . ASP A 1 189 ? -15.523 7.652 -10.102 1 90.69 189 ASP A C 1
ATOM 1499 O O . ASP A 1 189 ? -16.672 7.965 -10.406 1 90.69 189 ASP A O 1
ATOM 1503 N N . MET A 1 190 ? -15.047 7.73 -8.906 1 93.44 190 MET A N 1
ATOM 1504 C CA . MET A 1 190 ? -15.883 8.156 -7.797 1 93.44 190 MET A CA 1
ATOM 1505 C C . MET A 1 190 ? -16.141 9.664 -7.855 1 93.44 190 MET A C 1
ATOM 1507 O O . MET A 1 190 ? -15.25 10.438 -8.195 1 93.44 190 MET A O 1
ATOM 1511 N N . ASP A 1 191 ? -17.328 10.055 -7.543 1 91.69 191 ASP A N 1
ATOM 1512 C CA . ASP A 1 191 ? -17.672 11.469 -7.434 1 91.69 191 ASP A CA 1
ATOM 1513 C C . ASP A 1 191 ? -17.219 12.039 -6.094 1 91.69 191 ASP A C 1
ATOM 1515 O O . ASP A 1 191 ? -17.031 11.305 -5.125 1 91.69 191 ASP A O 1
ATOM 1519 N N . LEU A 1 192 ? -17.031 13.32 -6.09 1 93.19 192 LEU A N 1
ATOM 1520 C CA . LEU A 1 192 ? -16.734 13.992 -4.832 1 93.19 192 LEU A CA 1
ATOM 1521 C C . LEU A 1 192 ? -17.875 13.812 -3.838 1 93.19 192 LEU A C 1
ATOM 1523 O O . LEU A 1 192 ? -19.016 13.562 -4.234 1 93.19 192 LEU A O 1
ATOM 1527 N N . PRO A 1 193 ? -17.5 13.852 -2.521 1 89.44 193 PRO A N 1
ATOM 1528 C CA . PRO A 1 193 ? -18.594 13.828 -1.54 1 89.44 193 PRO A CA 1
ATOM 1529 C C . PRO A 1 193 ? -19.656 14.891 -1.809 1 89.44 193 PRO A C 1
ATOM 1531 O O . PRO A 1 193 ? -19.328 15.992 -2.262 1 89.44 193 PRO A O 1
ATOM 1534 N N . GLU A 1 194 ? -20.875 14.523 -1.516 1 87.94 194 GLU A N 1
ATOM 1535 C CA . GLU A 1 194 ? -21.984 15.445 -1.74 1 87.94 194 GLU A CA 1
ATOM 1536 C C . GLU A 1 194 ? -21.781 16.75 -0.975 1 87.94 194 GLU A C 1
ATOM 1538 O O . GLU A 1 194 ? -21.203 16.75 0.119 1 87.94 194 GLU A O 1
ATOM 1543 N N . SER A 1 195 ? -22.203 17.844 -1.563 1 84.12 195 SER A N 1
ATOM 1544 C CA . SER A 1 195 ? -21.984 19.172 -0.982 1 84.12 195 SER A CA 1
ATOM 1545 C C . SER A 1 195 ? -22.672 19.297 0.372 1 84.12 195 SER A C 1
ATOM 1547 O O . SER A 1 195 ? -22.094 19.812 1.327 1 84.12 195 SER A O 1
ATOM 1549 N N . TYR A 1 196 ? -23.906 18.953 0.39 1 82.44 196 TYR A N 1
ATOM 1550 C CA . TYR A 1 196 ? -24.578 19.016 1.682 1 82.44 196 TYR A CA 1
ATOM 1551 C C . TYR A 1 196 ? -25.5 17.828 1.879 1 82.44 196 TYR A C 1
ATOM 1553 O O . TYR A 1 196 ? -26.578 17.75 1.269 1 82.44 196 TYR A O 1
ATOM 1561 N N . LEU A 1 197 ? -24.984 16.938 2.688 1 80.88 197 LEU A N 1
ATOM 1562 C CA . LEU A 1 197 ? -25.781 15.781 3.055 1 80.88 197 LEU A CA 1
ATOM 1563 C C . LEU A 1 197 ? -26.781 16.125 4.148 1 80.88 197 LEU A C 1
ATOM 1565 O O . LEU A 1 197 ? -26.594 17.094 4.891 1 80.88 197 LEU A O 1
ATOM 1569 N N . GLU A 1 198 ? -27.766 15.328 4.223 1 79.44 198 GLU A N 1
ATOM 1570 C CA . GLU A 1 198 ? -28.797 15.547 5.23 1 79.44 198 GLU A CA 1
ATOM 1571 C C . GLU A 1 198 ? -28.234 15.414 6.641 1 79.44 198 GLU A C 1
ATOM 1573 O O . GLU A 1 198 ? -28.656 16.141 7.551 1 79.44 198 GLU A O 1
ATOM 1578 N N . ASN A 1 199 ? -27.25 14.609 6.781 1 83.62 199 ASN A N 1
ATOM 1579 C CA . ASN A 1 199 ? -26.703 14.383 8.117 1 83.62 199 ASN A CA 1
ATOM 1580 C C . ASN A 1 199 ? -25.516 15.289 8.391 1 83.62 199 ASN A C 1
ATOM 1582 O O . ASN A 1 199 ? -24.891 15.203 9.453 1 83.62 199 ASN A O 1
ATOM 1586 N N . ASN A 1 200 ? -25.109 16.125 7.531 1 87.62 200 ASN A N 1
ATOM 1587 C CA . ASN A 1 200 ? -24.109 17.188 7.664 1 87.62 200 ASN A CA 1
ATOM 1588 C C . ASN A 1 200 ? -22.734 16.609 7.957 1 87.62 200 ASN A C 1
ATOM 1590 O O . ASN A 1 200 ? -21.891 17.281 8.539 1 87.62 200 ASN A O 1
ATOM 1594 N N . LEU A 1 201 ? -22.594 15.352 7.664 1 93.19 201 LEU A N 1
ATOM 1595 C CA . LEU A 1 201 ? -21.266 14.766 7.855 1 93.19 201 LEU A CA 1
ATOM 1596 C C . LEU A 1 201 ? -20.25 15.414 6.926 1 93.19 201 LEU A C 1
ATOM 1598 O O . LEU A 1 201 ? -20.531 15.633 5.746 1 93.19 201 LEU A O 1
ATOM 1602 N N . GLY A 1 202 ? -19.109 15.773 7.449 1 94.81 202 GLY A N 1
ATOM 1603 C CA . GLY A 1 202 ? -18.031 16.375 6.676 1 94.81 202 GLY A CA 1
ATOM 1604 C C . GLY A 1 202 ? -18.109 17.891 6.629 1 94.81 202 GLY A C 1
ATOM 1605 O O . GLY A 1 202 ? -17.219 18.547 6.082 1 94.81 202 GLY A O 1
ATOM 1606 N N . VAL A 1 203 ? -19.203 18.453 7.289 1 95.25 203 VAL A N 1
ATOM 1607 C CA . VAL A 1 203 ? -19.453 19.891 7.188 1 95.25 203 VAL A CA 1
ATOM 1608 C C . VAL A 1 203 ? -19.156 20.562 8.531 1 95.25 203 VAL A C 1
ATOM 1610 O O . VAL A 1 203 ? -19.516 20.047 9.586 1 95.25 203 VAL A O 1
ATOM 1613 N N . MET A 1 204 ? -18.406 21.625 8.469 1 95.5 204 MET A N 1
ATOM 1614 C CA . MET A 1 204 ? -18.188 22.484 9.633 1 95.5 204 MET A CA 1
ATOM 1615 C C . MET A 1 204 ? -19.25 23.578 9.703 1 95.5 204 MET A C 1
ATOM 1617 O O . MET A 1 204 ? -19.578 24.188 8.68 1 95.5 204 MET A O 1
ATOM 1621 N N . THR A 1 205 ? -19.75 23.75 10.82 1 93.19 205 THR A N 1
ATOM 1622 C CA . THR A 1 205 ? -20.734 24.797 11.008 1 93.19 205 THR A CA 1
ATOM 1623 C C . THR A 1 205 ? -20.266 25.812 12.039 1 93.19 205 THR A C 1
ATOM 1625 O O . THR A 1 205 ? -19.641 25.453 13.039 1 93.19 205 THR A O 1
ATOM 1628 N N . SER A 1 206 ? -20.484 27.047 11.758 1 93.62 206 SER A N 1
ATOM 1629 C CA . SER A 1 206 ? -20.141 28.125 12.664 1 93.62 206 SER A CA 1
ATOM 1630 C C . SER A 1 206 ? -21.062 28.156 13.883 1 93.62 206 SER A C 1
ATOM 1632 O O . SER A 1 206 ? -22.25 27.844 13.773 1 93.62 206 SER A O 1
ATOM 1634 N N . SER A 1 207 ? -20.547 28.5 14.938 1 91.12 207 SER A N 1
ATOM 1635 C CA . SER A 1 207 ? -21.328 28.641 16.156 1 91.12 207 SER A CA 1
ATOM 1636 C C . SER A 1 207 ? -21.906 30.047 16.266 1 91.12 207 SER A C 1
ATOM 1638 O O . SER A 1 207 ? -22.828 30.281 17.078 1 91.12 207 SER A O 1
ATOM 1640 N N . THR A 1 208 ? -21.5 31 15.477 1 91.25 208 THR A N 1
ATOM 1641 C CA . THR A 1 208 ? -21.859 32.406 15.68 1 91.25 208 THR A CA 1
ATOM 1642 C C . THR A 1 208 ? -22.719 32.906 14.523 1 91.25 208 THR A C 1
ATOM 1644 O O . THR A 1 208 ? -23.484 33.844 14.695 1 91.25 208 THR A O 1
ATOM 1647 N N . ASP A 1 209 ? -22.453 32.344 13.367 1 90.81 209 ASP A N 1
ATOM 1648 C CA . ASP A 1 209 ? -23.188 32.844 12.203 1 90.81 209 ASP A CA 1
ATOM 1649 C C . ASP A 1 209 ? -23.641 31.672 11.328 1 90.81 209 ASP A C 1
ATOM 1651 O O . ASP A 1 209 ? -23.719 30.531 11.789 1 90.81 209 ASP A O 1
ATOM 1655 N N . SER A 1 210 ? -24.031 31.969 10.102 1 88.75 210 SER A N 1
ATOM 1656 C CA . SER A 1 210 ? -24.641 30.953 9.234 1 88.75 210 SER A CA 1
ATOM 1657 C C . SER A 1 210 ? -23.609 30.328 8.312 1 88.75 210 SER A C 1
ATOM 1659 O O . SER A 1 210 ? -23.953 29.625 7.363 1 88.75 210 SER A O 1
ATOM 1661 N N . VAL A 1 211 ? -22.391 30.5 8.648 1 92.38 211 VAL A N 1
ATOM 1662 C CA . VAL A 1 211 ? -21.328 29.984 7.785 1 92.38 211 VAL A CA 1
ATOM 1663 C C . VAL A 1 211 ? -21.281 28.453 7.902 1 92.38 211 VAL A C 1
ATOM 1665 O O . VAL A 1 211 ? -21.266 27.922 9.008 1 92.38 211 VAL A O 1
ATOM 1668 N N . ARG A 1 212 ? -21.375 27.828 6.75 1 93.06 212 ARG A N 1
ATOM 1669 C CA . ARG A 1 212 ? -21.203 26.391 6.621 1 93.06 212 ARG A CA 1
ATOM 1670 C C . ARG A 1 212 ? -20.109 26.062 5.598 1 93.06 212 ARG A C 1
ATOM 1672 O O . ARG A 1 212 ? -20.031 26.703 4.555 1 93.06 212 ARG A O 1
ATOM 1679 N N . PHE A 1 213 ? -19.266 25.109 5.961 1 95.75 213 PHE A N 1
ATOM 1680 C CA . PHE A 1 213 ? -18.156 24.75 5.09 1 95.75 213 PHE A CA 1
ATOM 1681 C C . PHE A 1 213 ? -17.984 23.234 5.023 1 95.75 213 PHE A C 1
ATOM 1683 O O . PHE A 1 213 ? -17.734 22.594 6.043 1 95.75 213 PHE A O 1
ATOM 1690 N N . ASN A 1 214 ? -18.203 22.672 3.838 1 96 214 ASN A N 1
ATOM 1691 C CA . ASN A 1 214 ? -17.953 21.25 3.656 1 96 214 ASN A CA 1
ATOM 1692 C C . ASN A 1 214 ? -16.469 20.938 3.621 1 96 214 ASN A C 1
ATOM 1694 O O . ASN A 1 214 ? -15.867 20.859 2.547 1 96 214 ASN A O 1
ATOM 1698 N N . TYR A 1 215 ? -15.945 20.688 4.75 1 97.19 215 TYR A N 1
ATOM 1699 C CA . TYR A 1 215 ? -14.516 20.469 4.945 1 97.19 215 TYR A CA 1
ATOM 1700 C C . TYR A 1 215 ? -14.039 19.25 4.18 1 97.19 215 TYR A C 1
ATOM 1702 O O . TYR A 1 215 ? -12.984 19.281 3.537 1 97.19 215 TYR A O 1
ATOM 1710 N N . LEU A 1 216 ? -14.758 18.172 4.262 1 96.94 216 LEU A N 1
ATOM 1711 C CA . LEU A 1 216 ? -14.344 16.906 3.648 1 96.94 216 LEU A CA 1
ATOM 1712 C C . LEU A 1 216 ? -14.242 17.047 2.135 1 96.94 216 LEU A C 1
ATOM 1714 O O . LEU A 1 216 ? -13.281 16.578 1.523 1 96.94 216 LEU A O 1
ATOM 1718 N N . ARG A 1 217 ? -15.234 17.641 1.512 1 96.31 217 ARG A N 1
ATOM 1719 C CA . ARG A 1 217 ? -15.234 17.859 0.068 1 96.31 217 ARG A CA 1
ATOM 1720 C C . ARG A 1 217 ? -14.062 18.734 -0.355 1 96.31 217 ARG A C 1
ATOM 1722 O O . ARG A 1 217 ? -13.383 18.438 -1.345 1 96.31 217 ARG A O 1
ATOM 1729 N N . ALA A 1 218 ? -13.828 19.781 0.414 1 96.94 218 ALA A N 1
ATOM 1730 C CA . ALA A 1 218 ? -12.703 20.672 0.119 1 96.94 218 ALA A CA 1
ATOM 1731 C C . ALA A 1 218 ? -11.375 19.938 0.247 1 96.94 218 ALA A C 1
ATOM 1733 O O . ALA A 1 218 ? -10.453 20.156 -0.546 1 96.94 218 ALA A O 1
ATOM 1734 N N . LYS A 1 219 ? -11.281 19.141 1.276 1 97.81 219 LYS A N 1
ATOM 1735 C CA . LYS A 1 219 ? -10.062 18.375 1.484 1 97.81 219 LYS A CA 1
ATOM 1736 C C . LYS A 1 219 ? -9.828 17.391 0.341 1 97.81 219 LYS A C 1
ATOM 1738 O O . LYS A 1 219 ? -8.688 17.141 -0.048 1 97.81 219 LYS A O 1
ATOM 1743 N N . ALA A 1 220 ? -10.891 16.766 -0.136 1 97.38 220 ALA A N 1
ATOM 1744 C CA . ALA A 1 220 ? -10.789 15.852 -1.266 1 97.38 220 ALA A CA 1
ATOM 1745 C C . ALA A 1 220 ? -10.289 16.562 -2.516 1 97.38 220 ALA A C 1
ATOM 1747 O O . ALA A 1 220 ? -9.422 16.062 -3.229 1 97.38 220 ALA A O 1
ATOM 1748 N N . GLN A 1 221 ? -10.836 17.703 -2.758 1 97.56 221 GLN A N 1
ATOM 1749 C CA . GLN A 1 221 ? -10.391 18.516 -3.895 1 97.56 221 GLN A CA 1
ATOM 1750 C C . GLN A 1 221 ? -8.93 18.906 -3.748 1 97.56 221 GLN A C 1
ATOM 1752 O O . GLN A 1 221 ? -8.172 18.875 -4.719 1 97.56 221 GLN A O 1
ATOM 1757 N N . PHE A 1 222 ? -8.633 19.312 -2.574 1 98.25 222 PHE A N 1
ATOM 1758 C CA . PHE A 1 222 ? -7.258 19.703 -2.311 1 98.25 222 PHE A CA 1
ATOM 1759 C C . PHE A 1 222 ? -6.312 18.531 -2.504 1 98.25 222 PHE A C 1
ATOM 1761 O O . PHE A 1 222 ? -5.188 18.688 -2.984 1 98.25 222 PHE A O 1
ATOM 1768 N N . ALA A 1 223 ? -6.746 17.375 -2.045 1 98 223 ALA A N 1
ATOM 1769 C CA . ALA A 1 223 ? -5.93 16.172 -2.203 1 98 223 ALA A CA 1
ATOM 1770 C C . ALA A 1 223 ? -5.586 15.938 -3.672 1 98 223 ALA A C 1
ATOM 1772 O O . ALA A 1 223 ? -4.477 15.5 -3.992 1 98 223 ALA A O 1
ATOM 1773 N N . TYR A 1 224 ? -6.508 16.156 -4.547 1 97.06 224 TYR A N 1
ATOM 1774 C CA . TYR A 1 224 ? -6.25 16.047 -5.977 1 97.06 224 TYR A CA 1
ATOM 1775 C C . TYR A 1 224 ? -5.121 16.984 -6.402 1 97.06 224 TYR A C 1
ATOM 1777 O O . TYR A 1 224 ? -4.242 16.594 -7.172 1 97.06 224 TYR A O 1
ATOM 1785 N N . ILE A 1 225 ? -5.141 18.156 -5.895 1 97.62 225 ILE A N 1
ATOM 1786 C CA . ILE A 1 225 ? -4.125 19.141 -6.223 1 97.62 225 ILE A CA 1
ATOM 1787 C C . ILE A 1 225 ? -2.773 18.703 -5.66 1 97.62 225 ILE A C 1
ATOM 1789 O O . ILE A 1 225 ? -1.741 18.859 -6.312 1 97.62 225 ILE A O 1
ATOM 1793 N N . GLN A 1 226 ? -2.773 18.188 -4.453 1 96.88 226 GLN A N 1
ATOM 1794 C CA . GLN A 1 226 ? -1.547 17.672 -3.848 1 96.88 226 GLN A CA 1
ATOM 1795 C C . GLN A 1 226 ? -0.89 16.625 -4.73 1 96.88 226 GLN A C 1
ATOM 1797 O O . GLN A 1 226 ? 0.338 16.531 -4.785 1 96.88 226 GLN A O 1
ATOM 1802 N N . GLY A 1 227 ? -1.749 15.82 -5.352 1 94.5 227 GLY A N 1
ATOM 1803 C CA . GLY A 1 227 ? -1.21 14.844 -6.281 1 94.5 227 GLY A CA 1
ATOM 1804 C C . GLY A 1 227 ? -0.458 15.469 -7.438 1 94.5 227 GLY A C 1
ATOM 1805 O O . GLY A 1 227 ? 0.608 14.992 -7.828 1 94.5 227 GLY A O 1
ATOM 1806 N N . LYS A 1 228 ? -0.98 16.531 -7.938 1 94.88 228 LYS A N 1
ATOM 1807 C CA . LYS A 1 228 ? -0.329 17.25 -9.031 1 94.88 228 LYS A CA 1
ATOM 1808 C C . LYS A 1 228 ? 0.983 17.875 -8.578 1 94.88 228 LYS A C 1
ATOM 1810 O O . LYS A 1 228 ? 1.957 17.906 -9.328 1 94.88 228 LYS A O 1
ATOM 1815 N N . VAL A 1 229 ? 0.953 18.375 -7.375 1 94.56 229 VAL A N 1
ATOM 1816 C CA . VAL A 1 229 ? 2.166 18.953 -6.812 1 94.56 229 VAL A CA 1
ATOM 1817 C C . VAL A 1 229 ? 3.244 17.875 -6.68 1 94.56 229 VAL A C 1
ATOM 1819 O O . VAL A 1 229 ? 4.41 18.109 -7.008 1 94.56 229 VAL A O 1
ATOM 1822 N N . TYR A 1 230 ? 2.879 16.719 -6.191 1 92.81 230 TYR A N 1
ATOM 1823 C CA . TYR A 1 230 ? 3.826 15.609 -6.102 1 92.81 230 TYR A CA 1
ATOM 1824 C C . TYR A 1 230 ? 4.41 15.273 -7.469 1 92.81 230 TYR A C 1
ATOM 1826 O O . TYR A 1 230 ? 5.617 15.055 -7.598 1 92.81 230 TYR A O 1
ATOM 1834 N N . ASP A 1 231 ? 3.564 15.234 -8.492 1 91 231 ASP A N 1
ATOM 1835 C CA . ASP A 1 231 ? 4 14.891 -9.844 1 91 231 ASP A CA 1
ATOM 1836 C C . ASP A 1 231 ? 5.02 15.898 -10.359 1 91 231 ASP A C 1
ATOM 1838 O O . ASP A 1 231 ? 5.949 15.531 -11.086 1 91 231 ASP A O 1
ATOM 1842 N N . LEU A 1 232 ? 4.824 17.078 -10.008 1 91.69 232 LEU A N 1
ATOM 1843 C CA . LEU A 1 232 ? 5.699 18.156 -10.453 1 91.69 232 LEU A CA 1
ATOM 1844 C C . LEU A 1 232 ? 7.047 18.094 -9.742 1 91.69 232 LEU A C 1
ATOM 1846 O O . LEU A 1 232 ? 8.094 18.25 -10.367 1 91.69 232 LEU A O 1
ATOM 1850 N N . LEU A 1 233 ? 7.027 17.75 -8.438 1 88.19 233 LEU A N 1
ATOM 1851 C CA . LEU A 1 233 ? 8.219 17.984 -7.625 1 88.19 233 LEU A CA 1
ATOM 1852 C C . LEU A 1 233 ? 9.008 16.688 -7.457 1 88.19 233 LEU A C 1
ATOM 1854 O O . LEU A 1 233 ? 10.242 16.703 -7.43 1 88.19 233 LEU A O 1
ATOM 1858 N N . TYR A 1 234 ? 8.32 15.578 -7.34 1 86.25 234 TYR A N 1
ATOM 1859 C CA . TYR A 1 234 ? 9.039 14.438 -6.797 1 86.25 234 TYR A CA 1
ATOM 1860 C C . TYR A 1 234 ? 8.961 13.242 -7.742 1 86.25 234 TYR A C 1
ATOM 1862 O O . TYR A 1 234 ? 9.789 12.328 -7.672 1 86.25 234 TYR A O 1
ATOM 1870 N N . SER A 1 235 ? 7.961 13.195 -8.586 1 85.5 235 SER A N 1
ATOM 1871 C CA . SER A 1 235 ? 7.809 12.047 -9.477 1 85.5 235 SER A CA 1
ATOM 1872 C C . SER A 1 235 ? 9.008 11.914 -10.414 1 85.5 235 SER A C 1
ATOM 1874 O O . SER A 1 235 ? 9.68 12.898 -10.711 1 85.5 235 SER A O 1
ATOM 1876 N N . GLN A 1 236 ? 9.328 10.703 -10.836 1 80.75 236 GLN A N 1
ATOM 1877 C CA . GLN A 1 236 ? 10.422 10.469 -11.773 1 80.75 236 GLN A CA 1
ATOM 1878 C C . GLN A 1 236 ? 10.156 11.156 -13.109 1 80.75 236 GLN A C 1
ATOM 1880 O O . GLN A 1 236 ? 11.094 11.555 -13.805 1 80.75 236 GLN A O 1
ATOM 1885 N N . LYS A 1 237 ? 8.938 11.375 -13.406 1 78.31 237 LYS A N 1
ATOM 1886 C CA . LYS A 1 237 ? 8.57 12.07 -14.641 1 78.31 237 LYS A CA 1
ATOM 1887 C C . LYS A 1 237 ? 9.016 13.531 -14.602 1 78.31 237 LYS A C 1
ATOM 1889 O O . LYS A 1 237 ? 9.219 14.148 -15.648 1 78.31 237 LYS A O 1
ATOM 1894 N N . SER A 1 238 ? 9.086 14.008 -13.414 1 83.5 238 SER A N 1
ATOM 1895 C CA . SER A 1 238 ? 9.461 15.406 -13.258 1 83.5 238 SER A CA 1
ATOM 1896 C C . SER A 1 238 ? 10.891 15.648 -13.719 1 83.5 238 SER A C 1
ATOM 1898 O O . SER A 1 238 ? 11.25 16.766 -14.086 1 83.5 238 SER A O 1
ATOM 1900 N N . THR A 1 239 ? 11.68 14.586 -13.68 1 79.88 239 THR A N 1
ATOM 1901 C CA . THR A 1 239 ? 13.086 14.734 -14.055 1 79.88 239 THR A CA 1
ATOM 1902 C C . THR A 1 239 ? 13.219 14.898 -15.562 1 79.88 239 THR A C 1
ATOM 1904 O O . THR A 1 239 ? 14.227 15.43 -16.047 1 79.88 239 THR A O 1
ATOM 1907 N N . THR A 1 240 ? 12.227 14.523 -16.266 1 82.81 240 THR A N 1
ATOM 1908 C CA . THR A 1 240 ? 12.305 14.594 -17.719 1 82.81 240 THR A CA 1
ATOM 1909 C C . THR A 1 240 ? 11.578 15.836 -18.234 1 82.81 240 THR A C 1
ATOM 1911 O O . THR A 1 240 ? 11.602 16.109 -19.438 1 82.81 240 THR A O 1
ATOM 1914 N N . LEU A 1 241 ? 11 16.625 -17.391 1 87.69 241 LEU A N 1
ATOM 1915 C CA . LEU A 1 241 ? 10.25 17.797 -17.812 1 87.69 241 LEU A CA 1
ATOM 1916 C C . LEU A 1 241 ? 11.195 18.953 -18.172 1 87.69 241 LEU A C 1
ATOM 1918 O O . LEU A 1 241 ? 12.219 19.141 -17.516 1 87.69 241 LEU A O 1
ATOM 1922 N N . THR A 1 242 ? 10.914 19.594 -19.281 1 89.94 242 THR A N 1
ATOM 1923 C CA . THR A 1 242 ? 11.641 20.812 -19.641 1 89.94 242 THR A CA 1
ATOM 1924 C C . THR A 1 242 ? 11.273 21.953 -18.719 1 89.94 242 THR A C 1
ATOM 1926 O O . THR A 1 242 ? 10.266 21.891 -18 1 89.94 242 THR A O 1
ATOM 1929 N N . GLN A 1 243 ? 12.031 23 -18.703 1 87.25 243 GLN A N 1
ATOM 1930 C CA . GLN A 1 243 ? 11.766 24.156 -17.859 1 87.25 243 GLN A CA 1
ATOM 1931 C C . GLN A 1 243 ? 10.43 24.797 -18.219 1 87.25 243 GLN A C 1
ATOM 1933 O O . GLN A 1 243 ? 9.703 25.266 -17.344 1 87.25 243 GLN A O 1
ATOM 1938 N N . ASP A 1 244 ? 10.148 24.75 -19.469 1 91.44 244 ASP A N 1
ATOM 1939 C CA . ASP A 1 244 ? 8.891 25.328 -19.922 1 91.44 244 ASP A CA 1
ATOM 1940 C C . ASP A 1 244 ? 7.699 24.5 -19.438 1 91.44 244 ASP A C 1
ATOM 1942 O O . ASP A 1 244 ? 6.668 25.062 -19.047 1 91.44 244 ASP A O 1
ATOM 1946 N N . GLN A 1 245 ? 7.922 23.234 -19.5 1 91.12 245 GLN A N 1
ATOM 1947 C CA . GLN A 1 245 ? 6.855 22.344 -19.047 1 91.12 245 GLN A CA 1
ATOM 1948 C C . GLN A 1 245 ? 6.633 22.484 -17.547 1 91.12 245 GLN A C 1
ATOM 1950 O O . GLN A 1 245 ? 5.496 22.453 -17.078 1 91.12 245 GLN A O 1
ATOM 1955 N N . LYS A 1 246 ? 7.684 22.609 -16.828 1 89.44 246 LYS A N 1
ATOM 1956 C CA . LYS A 1 246 ? 7.59 22.797 -15.391 1 89.44 246 LYS A CA 1
ATOM 1957 C C . LYS A 1 246 ? 6.895 24.109 -15.047 1 89.44 246 LYS A C 1
ATOM 1959 O O . LYS A 1 246 ? 6.047 24.156 -14.156 1 89.44 246 LYS A O 1
ATOM 1964 N N . TYR A 1 247 ? 7.262 25.125 -15.75 1 88.88 247 TYR A N 1
ATOM 1965 C CA . TYR A 1 247 ? 6.66 26.422 -15.523 1 88.88 247 TYR A CA 1
ATOM 1966 C C . TYR A 1 247 ? 5.16 26.391 -15.805 1 88.88 247 TYR A C 1
ATOM 1968 O O . TYR A 1 247 ? 4.367 26.953 -15.039 1 88.88 247 TYR A O 1
ATOM 1976 N N . ASN A 1 248 ? 4.82 25.734 -16.844 1 93.12 248 ASN A N 1
ATOM 1977 C CA . ASN A 1 248 ? 3.406 25.641 -17.188 1 93.12 248 ASN A CA 1
ATOM 1978 C C . ASN A 1 248 ? 2.629 24.844 -16.141 1 93.12 248 ASN A C 1
ATOM 1980 O O . ASN A 1 248 ? 1.474 25.156 -15.852 1 93.12 248 ASN A O 1
ATOM 1984 N N . MET A 1 249 ? 3.281 23.859 -15.648 1 92.81 249 MET A N 1
ATOM 1985 C CA . MET A 1 249 ? 2.645 23.062 -14.609 1 92.81 249 MET A CA 1
ATOM 1986 C C . MET A 1 249 ? 2.479 23.875 -13.328 1 92.81 249 MET A C 1
ATOM 1988 O O . MET A 1 249 ? 1.46 23.75 -12.641 1 92.81 249 MET A O 1
ATOM 1992 N N . ILE A 1 250 ? 3.43 24.656 -13.016 1 92.56 250 ILE A N 1
ATOM 1993 C CA . ILE A 1 250 ? 3.357 25.5 -11.828 1 92.56 250 ILE A CA 1
ATOM 1994 C C . ILE A 1 250 ? 2.195 26.484 -11.961 1 92.56 250 ILE A C 1
ATOM 1996 O O . ILE A 1 250 ? 1.411 26.656 -11.023 1 92.56 250 ILE A O 1
ATOM 2000 N N . LEU A 1 251 ? 2.061 27.062 -13.148 1 93.69 251 LEU A N 1
ATOM 2001 C CA . LEU A 1 251 ? 0.984 28.016 -13.391 1 93.69 251 LEU A CA 1
ATOM 2002 C C . LEU A 1 251 ? -0.378 27.344 -13.242 1 93.69 251 LEU A C 1
ATOM 2004 O O . LEU A 1 251 ? -1.298 27.922 -12.664 1 93.69 251 LEU A O 1
ATOM 2008 N N . ARG A 1 252 ? -0.446 26.172 -13.75 1 96.06 252 ARG A N 1
ATOM 2009 C CA . ARG A 1 252 ? -1.71 25.453 -13.664 1 96.06 252 ARG A CA 1
ATOM 2010 C C . ARG A 1 252 ? -2.045 25.094 -12.219 1 96.06 252 ARG A C 1
ATOM 2012 O O . ARG A 1 252 ? -3.205 25.172 -11.805 1 96.06 252 ARG A O 1
ATOM 2019 N N . ILE A 1 253 ? -1.081 24.656 -11.461 1 96.44 253 ILE A N 1
ATOM 2020 C CA . ILE A 1 253 ? -1.282 24.312 -10.055 1 96.44 253 ILE A CA 1
ATOM 2021 C C . ILE A 1 253 ? -1.685 25.547 -9.266 1 96.44 253 ILE A C 1
ATOM 2023 O O . ILE A 1 253 ? -2.57 25.5 -8.414 1 96.44 253 ILE A O 1
ATOM 2027 N N . GLU A 1 254 ? -1.1 26.672 -9.562 1 94.56 254 GLU A N 1
ATOM 2028 C CA . GLU A 1 254 ? -1.439 27.922 -8.898 1 94.56 254 GLU A CA 1
ATOM 2029 C C . GLU A 1 254 ? -2.885 28.328 -9.18 1 94.56 254 GLU A C 1
ATOM 2031 O O . GLU A 1 254 ? -3.582 28.828 -8.297 1 94.56 254 GLU A O 1
ATOM 2036 N N . GLU A 1 255 ? -3.203 28.125 -10.406 1 96.44 255 GLU A N 1
ATOM 2037 C CA . GLU A 1 255 ? -4.586 28.422 -10.773 1 96.44 255 GLU A CA 1
ATOM 2038 C C . GLU A 1 255 ? -5.559 27.516 -10.016 1 96.44 255 GLU A C 1
ATOM 2040 O O . GLU A 1 255 ? -6.594 27.984 -9.531 1 96.44 255 GLU A O 1
ATOM 2045 N N . MET A 1 256 ? -5.246 26.281 -9.906 1 97.56 256 MET A N 1
ATOM 2046 C CA . MET A 1 256 ? -6.094 25.344 -9.188 1 97.56 256 MET A CA 1
ATOM 2047 C C . MET A 1 256 ? -6.176 25.703 -7.707 1 97.56 256 MET A C 1
ATOM 2049 O O . MET A 1 256 ? -7.25 25.625 -7.105 1 97.56 256 MET A O 1
ATOM 2053 N N . LEU A 1 257 ? -5.066 26.078 -7.125 1 97.19 257 LEU A N 1
ATOM 2054 C CA . LEU A 1 257 ? -5.031 26.469 -5.719 1 97.19 257 LEU A CA 1
ATOM 2055 C C . LEU A 1 257 ? -5.852 27.734 -5.48 1 97.19 257 LEU A C 1
ATOM 2057 O O . LEU A 1 257 ? -6.562 27.828 -4.48 1 97.19 257 LEU A O 1
ATOM 2061 N N . ALA A 1 258 ? -5.73 28.656 -6.422 1 95.56 258 ALA A N 1
ATOM 2062 C CA . ALA A 1 258 ? -6.488 29.906 -6.301 1 95.56 258 ALA A CA 1
ATOM 2063 C C . ALA A 1 258 ? -7.988 29.641 -6.375 1 95.56 258 ALA A C 1
ATOM 2065 O O . ALA A 1 258 ? -8.766 30.219 -5.609 1 95.56 258 ALA A O 1
ATOM 2066 N N . GLU A 1 259 ? -8.344 28.781 -7.305 1 97.12 259 GLU A N 1
ATOM 2067 C CA . GLU A 1 259 ? -9.75 28.422 -7.438 1 97.12 259 GLU A CA 1
ATOM 2068 C C . GLU A 1 259 ? -10.242 27.672 -6.203 1 97.12 259 GLU A C 1
ATOM 2070 O O . GLU A 1 259 ? -11.375 27.875 -5.758 1 97.12 259 GLU A O 1
ATOM 2075 N N . TRP A 1 260 ? -9.438 26.828 -5.707 1 97.75 260 TRP A N 1
ATOM 2076 C CA . TRP A 1 260 ? -9.773 26.047 -4.52 1 97.75 260 TRP A CA 1
ATOM 2077 C C . TRP A 1 260 ? -10 26.969 -3.316 1 97.75 260 TRP A C 1
ATOM 2079 O O . TRP A 1 260 ? -10.938 26.75 -2.543 1 97.75 260 TRP A O 1
ATOM 2089 N N . VAL A 1 261 ? -9.203 27.984 -3.127 1 97.56 261 VAL A N 1
ATOM 2090 C CA . VAL A 1 261 ? -9.32 28.922 -2.012 1 97.56 261 VAL A CA 1
ATOM 2091 C C . VAL A 1 261 ? -10.648 29.672 -2.107 1 97.56 261 VAL A C 1
ATOM 2093 O O . VAL A 1 261 ? -11.273 29.969 -1.087 1 97.56 261 VAL A O 1
ATOM 2096 N N . GLN A 1 262 ? -11.086 29.922 -3.344 1 95.81 262 GLN A N 1
ATOM 2097 C CA . GLN A 1 262 ? -12.312 30.672 -3.559 1 95.81 262 GLN A CA 1
ATOM 2098 C C . GLN A 1 262 ? -13.531 29.875 -3.109 1 95.81 262 GLN A C 1
ATOM 2100 O O . GLN A 1 262 ? -14.586 30.438 -2.832 1 95.81 262 GLN A O 1
ATOM 2105 N N . GLU A 1 263 ? -13.367 28.578 -2.992 1 93.12 263 GLU A N 1
ATOM 2106 C CA . GLU A 1 263 ? -14.477 27.734 -2.553 1 93.12 263 GLU A CA 1
ATOM 2107 C C . GLU A 1 263 ? -14.617 27.766 -1.034 1 93.12 263 GLU A C 1
ATOM 2109 O O . GLU A 1 263 ? -15.648 27.359 -0.498 1 93.12 263 GLU A O 1
ATOM 2114 N N . ILE A 1 264 ? -13.688 28.234 -0.308 1 96.81 264 ILE A N 1
ATOM 2115 C CA . ILE A 1 264 ? -13.711 28.328 1.147 1 96.81 264 ILE A CA 1
ATOM 2116 C C . ILE A 1 264 ? -14.312 29.672 1.56 1 96.81 264 ILE A C 1
ATOM 2118 O O . ILE A 1 264 ? -13.922 30.719 1.047 1 96.81 264 ILE A O 1
ATOM 2122 N N . PRO A 1 265 ? -15.273 29.688 2.449 1 96.38 265 PRO A N 1
ATOM 2123 C CA . PRO A 1 265 ? -15.836 30.969 2.902 1 96.38 265 PRO A CA 1
ATOM 2124 C C . PRO A 1 265 ? -14.766 31.953 3.354 1 96.38 265 PRO A C 1
ATOM 2126 O O . PRO A 1 265 ? -13.82 31.578 4.051 1 96.38 265 PRO A O 1
ATOM 2129 N N . VAL A 1 266 ? -14.922 33.188 3.051 1 95.94 266 VAL A N 1
ATOM 2130 C CA . VAL A 1 266 ? -13.93 34.25 3.273 1 95.94 266 VAL A CA 1
ATOM 2131 C C . VAL A 1 266 ? -13.672 34.406 4.77 1 95.94 266 VAL A C 1
ATOM 2133 O O . VAL A 1 266 ? -12.555 34.688 5.188 1 95.94 266 VAL A O 1
ATOM 2136 N N . GLU A 1 267 ? -14.703 34.156 5.574 1 95.75 267 GLU A N 1
ATOM 2137 C CA . GLU A 1 267 ? -14.594 34.312 7.023 1 95.75 267 GLU A CA 1
ATOM 2138 C C . GLU A 1 267 ? -13.578 33.312 7.594 1 95.75 267 GLU A C 1
ATOM 2140 O O . GLU A 1 267 ? -13.055 33.5 8.695 1 95.75 267 GLU A O 1
ATOM 2145 N N . LEU A 1 268 ? -13.305 32.281 6.832 1 97.19 268 LEU A N 1
ATOM 2146 C CA . LEU A 1 268 ? -12.414 31.234 7.32 1 97.19 268 LEU A CA 1
ATOM 2147 C C . LEU A 1 268 ? -11.023 31.375 6.715 1 97.19 268 LEU A C 1
ATOM 2149 O O . LEU A 1 268 ? -10.227 30.438 6.766 1 97.19 268 LEU A O 1
ATOM 2153 N N . HIS A 1 269 ? -10.68 32.5 6.16 1 96.75 269 HIS A N 1
ATOM 2154 C CA . HIS A 1 269 ? -9.375 32.75 5.547 1 96.75 269 HIS A CA 1
ATOM 2155 C C . HIS A 1 269 ? -8.383 33.312 6.566 1 96.75 269 HIS A C 1
ATOM 2157 O O . HIS A 1 269 ? -7.172 33.281 6.328 1 96.75 269 HIS A O 1
ATOM 2163 N N . THR A 1 270 ? -8.898 33.812 7.656 1 95.19 270 THR A N 1
ATOM 2164 C CA . THR A 1 270 ? -8.039 34.406 8.672 1 95.19 270 THR A CA 1
ATOM 2165 C C . THR A 1 270 ? -8.086 33.594 9.969 1 95.19 270 THR A C 1
ATOM 2167 O O . THR A 1 270 ? -9.062 32.906 10.227 1 95.19 270 THR A O 1
ATOM 2170 N N . ALA A 1 271 ? -7.051 33.719 10.727 1 95 271 ALA A N 1
ATOM 2171 C CA . ALA A 1 271 ? -6.988 33 12 1 95 271 ALA A CA 1
ATOM 2172 C C . ALA A 1 271 ? -8.094 33.469 12.945 1 95 271 ALA A C 1
ATOM 2174 O O . ALA A 1 271 ? -8.695 32.656 13.648 1 95 271 ALA A O 1
ATOM 2175 N N . GLU A 1 272 ? -8.312 34.75 13 1 93.56 272 GLU A N 1
ATOM 2176 C CA . GLU A 1 272 ? -9.352 35.312 13.859 1 93.56 272 GLU A CA 1
ATOM 2177 C C . GLU A 1 272 ? -10.734 34.812 13.453 1 93.56 272 GLU A C 1
ATOM 2179 O O . GLU A 1 272 ? -11.547 34.438 14.305 1 93.56 272 GLU A O 1
ATOM 2184 N N . GLY A 1 273 ? -11.008 34.844 12.156 1 95.44 273 GLY A N 1
ATOM 2185 C CA . GLY A 1 273 ? -12.289 34.375 11.664 1 95.44 273 GLY A CA 1
ATOM 2186 C C . GLY A 1 273 ? -12.539 32.906 11.992 1 95.44 273 GLY A C 1
ATOM 2187 O O . GLY A 1 273 ? -13.672 32.5 12.281 1 95.44 273 GLY A O 1
ATOM 2188 N N . ILE A 1 274 ? -11.562 32.094 11.93 1 96.19 274 ILE A N 1
ATOM 2189 C CA . ILE A 1 274 ? -11.664 30.656 12.203 1 96.19 274 ILE A CA 1
ATOM 2190 C C . ILE A 1 274 ? -11.922 30.422 13.688 1 96.19 274 ILE A C 1
ATOM 2192 O O . ILE A 1 274 ? -12.82 29.672 14.062 1 96.19 274 ILE A O 1
ATOM 2196 N N . ARG A 1 275 ? -11.266 31.109 14.523 1 93.44 275 ARG A N 1
ATOM 2197 C CA . ARG A 1 275 ? -11.344 30.906 15.969 1 93.44 275 ARG A CA 1
ATOM 2198 C C . ARG A 1 275 ? -12.688 31.375 16.516 1 93.44 275 ARG A C 1
ATOM 2200 O O . ARG A 1 275 ? -13.219 30.781 17.453 1 93.44 275 ARG A O 1
ATOM 2207 N N . GLU A 1 276 ? -13.156 32.406 15.945 1 94.44 276 GLU A N 1
ATOM 2208 C CA . GLU A 1 276 ? -14.414 32.969 16.422 1 94.44 276 GLU A CA 1
ATOM 2209 C C . GLU A 1 276 ? -15.602 32.094 16.016 1 94.44 276 GLU A C 1
ATOM 2211 O O . GLU A 1 276 ? -16.625 32.094 16.719 1 94.44 276 GLU A O 1
ATOM 2216 N N . ARG A 1 277 ? -15.43 31.344 15.023 1 96.06 277 ARG A N 1
ATOM 2217 C CA . ARG A 1 277 ? -16.594 30.703 14.414 1 96.06 277 ARG A CA 1
ATOM 2218 C C . ARG A 1 277 ? -16.594 29.203 14.656 1 96.06 277 ARG A C 1
ATOM 2220 O O . ARG A 1 277 ? -17.641 28.578 14.727 1 96.06 277 ARG A O 1
ATOM 2227 N N . LEU A 1 278 ? -15.445 28.578 14.781 1 95.62 278 LEU A N 1
ATOM 2228 C CA . LEU A 1 278 ? -15.375 27.125 14.766 1 95.62 278 LEU A CA 1
ATOM 2229 C C . LEU A 1 278 ? -15.008 26.578 16.141 1 95.62 278 LEU A C 1
ATOM 2231 O O . LEU A 1 278 ? -14.398 27.281 16.953 1 95.62 278 LEU A O 1
ATOM 2235 N N . SER A 1 279 ? -15.469 25.328 16.375 1 93.38 279 SER A N 1
ATOM 2236 C CA . SER A 1 279 ? -15.07 24.609 17.594 1 93.38 279 SER A CA 1
ATOM 2237 C C . SER A 1 279 ? -13.57 24.375 17.625 1 93.38 279 SER A C 1
ATOM 2239 O O . SER A 1 279 ? -12.891 24.5 16.594 1 93.38 279 SER A O 1
ATOM 2241 N N . PRO A 1 280 ? -13.023 24.062 18.781 1 91.81 280 PRO A N 1
ATOM 2242 C CA . PRO A 1 280 ? -11.578 23.812 18.875 1 91.81 280 PRO A CA 1
ATOM 2243 C C . PRO A 1 280 ? -11.109 22.719 17.922 1 91.81 280 PRO A C 1
ATOM 2245 O O . PRO A 1 280 ? -10.062 22.875 17.281 1 91.81 280 PRO A O 1
ATOM 2248 N N . ALA A 1 281 ? -11.844 21.672 17.828 1 93.19 281 ALA A N 1
ATOM 2249 C CA . ALA A 1 281 ? -11.461 20.578 16.938 1 93.19 281 ALA A CA 1
ATOM 2250 C C . ALA A 1 281 ? -11.508 21.016 15.477 1 93.19 281 ALA A C 1
ATOM 2252 O O . ALA A 1 281 ? -10.625 20.688 14.688 1 93.19 281 ALA A O 1
ATOM 2253 N N . ALA A 1 282 ? -12.555 21.75 15.133 1 95.81 282 ALA A N 1
ATOM 2254 C CA . ALA A 1 282 ? -12.695 22.25 13.766 1 95.81 282 ALA A CA 1
ATOM 2255 C C . ALA A 1 282 ? -11.586 23.234 13.43 1 95.81 282 ALA A C 1
ATOM 2257 O O . ALA A 1 282 ? -11.102 23.281 12.297 1 95.81 282 ALA A O 1
ATOM 2258 N N . THR A 1 283 ? -11.203 24.031 14.422 1 95.69 283 THR A N 1
ATOM 2259 C CA . THR A 1 283 ? -10.125 25 14.234 1 95.69 283 THR A CA 1
ATOM 2260 C C . THR A 1 283 ? -8.805 24.281 13.945 1 95.69 283 THR A C 1
ATOM 2262 O O . THR A 1 283 ? -8.047 24.703 13.07 1 95.69 283 THR A O 1
ATOM 2265 N N . ASP A 1 284 ? -8.562 23.203 14.68 1 94.88 284 ASP A N 1
ATOM 2266 C CA . ASP A 1 284 ? -7.352 22.438 14.445 1 94.88 284 ASP A CA 1
ATOM 2267 C C . ASP A 1 284 ? -7.344 21.844 13.031 1 94.88 284 ASP A C 1
ATOM 2269 O O . ASP A 1 284 ? -6.305 21.828 12.367 1 94.88 284 ASP A O 1
ATOM 2273 N N . LEU A 1 285 ? -8.438 21.312 12.641 1 96.31 285 LEU A N 1
ATOM 2274 C CA . LEU A 1 285 ? -8.539 20.734 11.312 1 96.31 285 LEU A CA 1
ATOM 2275 C C . LEU A 1 285 ? -8.344 21.797 10.234 1 96.31 285 LEU A C 1
ATOM 2277 O O . LEU A 1 285 ? -7.711 21.547 9.211 1 96.31 285 LEU A O 1
ATOM 2281 N N . MET A 1 286 ? -8.922 22.984 10.469 1 96.44 286 MET A N 1
ATOM 2282 C CA . MET A 1 286 ? -8.734 24.094 9.531 1 96.44 286 MET A CA 1
ATOM 2283 C C . MET A 1 286 ? -7.27 24.516 9.477 1 96.44 286 MET A C 1
ATOM 2285 O O . MET A 1 286 ? -6.754 24.844 8.414 1 96.44 286 MET A O 1
ATOM 2289 N N . MET A 1 287 ? -6.672 24.562 10.641 1 96 287 MET A N 1
ATOM 2290 C CA . MET A 1 287 ? -5.242 24.859 10.695 1 96 287 MET A CA 1
ATOM 2291 C C . MET A 1 287 ? -4.453 23.859 9.852 1 96 287 MET A C 1
ATOM 2293 O O . MET A 1 287 ? -3.57 24.25 9.086 1 96 287 MET A O 1
ATOM 2297 N N . ASN A 1 288 ? -4.789 22.578 9.961 1 96 288 ASN A N 1
ATOM 2298 C CA . ASN A 1 288 ? -4.141 21.547 9.148 1 96 288 ASN A CA 1
ATOM 2299 C C . ASN A 1 288 ? -4.309 21.812 7.66 1 96 288 ASN A C 1
ATOM 2301 O O . ASN A 1 288 ? -3.371 21.641 6.879 1 96 288 ASN A O 1
ATOM 2305 N N . LEU A 1 289 ? -5.48 22.172 7.309 1 97.44 289 LEU A N 1
ATOM 2306 C CA . LEU A 1 289 ? -5.797 22.453 5.914 1 97.44 289 LEU A CA 1
ATOM 2307 C C . LEU A 1 289 ? -4.945 23.594 5.383 1 97.44 289 LEU A C 1
ATOM 2309 O O . LEU A 1 289 ? -4.348 23.484 4.309 1 97.44 289 LEU A O 1
ATOM 2313 N N . TRP A 1 290 ? -4.875 24.672 6.125 1 97.19 290 TRP A N 1
ATOM 2314 C CA . TRP A 1 290 ? -4.133 25.859 5.691 1 97.19 290 TRP A CA 1
ATOM 2315 C C . TRP A 1 290 ? -2.633 25.578 5.688 1 97.19 290 TRP A C 1
ATOM 2317 O O . TRP A 1 290 ? -1.907 26.078 4.82 1 97.19 290 TRP A O 1
ATOM 2327 N N . PHE A 1 291 ? -2.133 24.812 6.648 1 96.25 291 PHE A N 1
ATOM 2328 C CA . PHE A 1 291 ? -0.717 24.453 6.656 1 96.25 291 PHE A CA 1
ATOM 2329 C C . PHE A 1 291 ? -0.347 23.672 5.402 1 96.25 291 PHE A C 1
ATOM 2331 O O . PHE A 1 291 ? 0.673 23.953 4.77 1 96.25 291 PHE A O 1
ATOM 2338 N N . HIS A 1 292 ? -1.144 22.719 5.086 1 96.19 292 HIS A N 1
ATOM 2339 C CA . HIS A 1 292 ? -0.849 21.922 3.9 1 96.19 292 HIS A CA 1
ATOM 2340 C C . HIS A 1 292 ? -0.938 22.766 2.633 1 96.19 292 HIS A C 1
ATOM 2342 O O . HIS A 1 292 ? -0.161 22.562 1.695 1 96.19 292 HIS A O 1
ATOM 2348 N N . HIS A 1 293 ? -1.951 23.609 2.617 1 96.75 293 HIS A N 1
ATOM 2349 C CA . HIS A 1 293 ? -2.07 24.531 1.491 1 96.75 293 HIS A CA 1
ATOM 2350 C C . HIS A 1 293 ? -0.827 25.406 1.357 1 96.75 293 HIS A C 1
ATOM 2352 O O . HIS A 1 293 ? -0.265 25.531 0.266 1 96.75 293 HIS A O 1
ATOM 2358 N N . ALA A 1 294 ? -0.403 26 2.451 1 95.06 294 ALA A N 1
ATOM 2359 C CA . ALA A 1 294 ? 0.778 26.859 2.453 1 95.06 294 ALA A CA 1
ATOM 2360 C C . ALA A 1 294 ? 2.023 26.094 2.035 1 95.06 294 ALA A C 1
ATOM 2362 O O . ALA A 1 294 ? 2.861 26.609 1.291 1 95.06 294 ALA A O 1
ATOM 2363 N N . GLU A 1 295 ? 2.145 24.891 2.498 1 92.19 295 GLU A N 1
ATOM 2364 C CA . GLU A 1 295 ? 3.291 24.047 2.152 1 92.19 295 GLU A CA 1
ATOM 2365 C C . GLU A 1 295 ? 3.342 23.781 0.651 1 92.19 295 GLU A C 1
ATOM 2367 O O . GLU A 1 295 ? 4.418 23.781 0.052 1 92.19 295 GLU A O 1
ATOM 2372 N N . CYS A 1 296 ? 2.234 23.516 0.076 1 93.38 296 CYS A N 1
ATOM 2373 C CA . CYS A 1 296 ? 2.182 23.297 -1.363 1 93.38 296 CYS A CA 1
ATOM 2374 C C . CYS A 1 296 ? 2.65 24.516 -2.127 1 93.38 296 CYS A C 1
ATOM 2376 O O . CYS A 1 296 ? 3.436 24.406 -3.07 1 93.38 296 CYS A O 1
ATOM 2378 N N . ARG A 1 297 ? 2.178 25.656 -1.683 1 92.62 297 ARG A N 1
ATOM 2379 C CA . ARG A 1 297 ? 2.545 26.906 -2.352 1 92.62 297 ARG A CA 1
ATOM 2380 C C . ARG A 1 297 ? 4.035 27.188 -2.203 1 92.62 297 ARG A C 1
ATOM 2382 O O . ARG A 1 297 ? 4.699 27.578 -3.166 1 92.62 297 ARG A O 1
ATOM 2389 N N . ILE A 1 298 ? 4.559 26.953 -1.086 1 89.94 298 ILE A N 1
ATOM 2390 C CA . ILE A 1 298 ? 5.969 27.203 -0.807 1 89.94 298 ILE A CA 1
ATOM 2391 C C . ILE A 1 298 ? 6.836 26.25 -1.635 1 89.94 298 ILE A C 1
ATOM 2393 O O . ILE A 1 298 ? 7.844 26.672 -2.215 1 89.94 298 ILE A O 1
ATOM 2397 N N . LYS A 1 299 ? 6.434 25.047 -1.747 1 87.88 299 LYS A N 1
ATOM 2398 C CA . LYS A 1 299 ? 7.238 24.031 -2.424 1 87.88 299 LYS A CA 1
ATOM 2399 C C . LYS A 1 299 ? 7.227 24.234 -3.936 1 87.88 299 LYS A C 1
ATOM 2401 O O . LYS A 1 299 ? 8.25 24.047 -4.602 1 87.88 299 LYS A O 1
ATOM 2406 N N . ILE A 1 300 ? 6.098 24.609 -4.523 1 89.19 300 ILE A N 1
ATOM 2407 C CA . ILE A 1 300 ? 6.027 24.734 -5.973 1 89.19 300 ILE A CA 1
ATOM 2408 C C . ILE A 1 300 ? 6.848 25.922 -6.434 1 89.19 300 ILE A C 1
ATOM 2410 O O . ILE A 1 300 ? 7.289 25.984 -7.582 1 89.19 300 ILE A O 1
ATOM 2414 N N . HIS A 1 301 ? 7.109 26.859 -5.539 1 82.12 301 HIS A N 1
ATOM 2415 C CA . HIS A 1 301 ? 7.918 28.016 -5.875 1 82.12 301 HIS A CA 1
ATOM 2416 C C . HIS A 1 301 ? 9.352 27.859 -5.387 1 82.12 301 HIS A C 1
ATOM 2418 O O . HIS A 1 301 ? 10.141 28.797 -5.43 1 82.12 301 HIS A O 1
ATOM 2424 N N . SER A 1 302 ? 9.648 26.672 -4.953 1 71.25 302 SER A N 1
ATOM 2425 C CA . SER A 1 302 ? 10.984 26.328 -4.48 1 71.25 302 SER A CA 1
ATOM 2426 C C . SER A 1 302 ? 11.469 27.312 -3.42 1 71.25 302 SER A C 1
ATOM 2428 O O . SER A 1 302 ? 12.641 27.672 -3.393 1 71.25 302 SER A O 1
ATOM 2430 N N . ILE A 1 303 ? 10.648 28.016 -2.844 1 57.56 303 ILE A N 1
ATOM 2431 C CA . ILE A 1 303 ? 11.031 28.984 -1.813 1 57.56 303 ILE A CA 1
ATOM 2432 C C . ILE A 1 303 ? 11.734 28.25 -0.669 1 57.56 303 ILE A C 1
ATOM 2434 O O . ILE A 1 303 ? 12.781 28.703 -0.196 1 57.56 303 ILE A O 1
ATOM 2438 N N . PHE A 1 304 ? 11.203 27.297 -0.058 1 52.47 304 PHE A N 1
ATOM 2439 C CA . PHE A 1 304 ? 11.812 26.641 1.089 1 52.47 304 PHE A CA 1
ATOM 2440 C C . PHE A 1 304 ? 11.625 25.141 1.014 1 52.47 304 PHE A C 1
ATOM 2442 O O . PHE A 1 304 ? 10.555 24.625 1.359 1 52.47 304 PHE A O 1
ATOM 2449 N N . THR A 1 305 ? 12.453 24.609 0.001 1 51.28 305 THR A N 1
ATOM 2450 C CA . THR A 1 305 ? 12.438 23.141 0.06 1 51.28 305 THR A CA 1
ATOM 2451 C C . THR A 1 305 ? 13.688 22.625 0.766 1 51.28 305 THR A C 1
ATOM 2453 O O . THR A 1 305 ? 14.75 23.234 0.701 1 51.28 305 THR A O 1
ATOM 2456 N N . PHE A 1 306 ? 13.711 22.344 2.117 1 46.25 306 PHE A N 1
ATOM 2457 C CA . PHE A 1 306 ? 14.906 21.781 2.74 1 46.25 306 PHE A CA 1
ATOM 2458 C C . PHE A 1 306 ? 15.812 21.141 1.696 1 46.25 306 PHE A C 1
ATOM 2460 O O . PHE A 1 306 ? 16.656 20.297 2.029 1 46.25 306 PHE A O 1
ATOM 2467 N N . GLU A 1 307 ? 15.523 21.672 0.424 1 51.47 307 GLU A N 1
ATOM 2468 C CA . GLU A 1 307 ? 16.438 21.281 -0.649 1 51.47 307 GLU A CA 1
ATOM 2469 C C . GLU A 1 307 ? 17.625 22.234 -0.741 1 51.47 307 GLU A C 1
ATOM 2471 O O . GLU A 1 307 ? 17.641 23.281 -0.081 1 51.47 307 GLU A O 1
ATOM 2476 N N . ASP A 1 308 ? 18.672 21.875 -1.416 1 50.66 308 ASP A N 1
ATOM 2477 C CA . ASP A 1 308 ? 19.984 22.5 -1.503 1 50.66 308 ASP A CA 1
ATOM 2478 C C . ASP A 1 308 ? 19.859 23.984 -1.88 1 50.66 308 ASP A C 1
ATOM 2480 O O . ASP A 1 308 ? 20.578 24.828 -1.338 1 50.66 308 ASP A O 1
ATOM 2484 N N . ALA A 1 309 ? 19 24.266 -2.656 1 49.03 309 ALA A N 1
ATOM 2485 C CA . ALA A 1 309 ? 18.953 25.641 -3.16 1 49.03 309 ALA A CA 1
ATOM 2486 C C . ALA A 1 309 ? 18.547 26.609 -2.059 1 49.03 309 ALA A C 1
ATOM 2488 O O . ALA A 1 309 ? 19.125 27.703 -1.937 1 49.03 309 ALA A O 1
ATOM 2489 N N . TRP A 1 310 ? 17.672 26.188 -1.293 1 53.72 310 TRP A N 1
ATOM 2490 C CA . TRP A 1 310 ? 17.172 27.094 -0.267 1 53.72 310 TRP A CA 1
ATOM 2491 C C . TRP A 1 310 ? 18.172 27.203 0.887 1 53.72 310 TRP A C 1
ATOM 2493 O O . TRP A 1 310 ? 18.406 28.297 1.405 1 53.72 310 TRP A O 1
ATOM 2503 N N . VAL A 1 311 ? 18.656 26.125 1.158 1 56.44 311 VAL A N 1
ATOM 2504 C CA . VAL A 1 311 ? 19.656 26.141 2.221 1 56.44 311 VAL A CA 1
ATOM 2505 C C . VAL A 1 311 ? 20.781 27.094 1.845 1 56.44 311 VAL A C 1
ATOM 2507 O O . VAL A 1 311 ? 21.266 27.859 2.686 1 56.44 311 VAL A O 1
ATOM 2510 N N . ASN A 1 312 ? 20.953 27.109 0.559 1 58.19 312 ASN A N 1
ATOM 2511 C CA . ASN A 1 312 ? 22 27.984 0.087 1 58.19 312 ASN A CA 1
ATOM 2512 C C . ASN A 1 312 ? 21.594 29.453 0.177 1 58.19 312 ASN A C 1
ATOM 2514 O O . ASN A 1 312 ? 22.391 30.312 0.551 1 58.19 312 ASN A O 1
ATOM 2518 N N . ARG A 1 313 ? 20.375 29.672 -0.11 1 59.09 313 ARG A N 1
ATOM 2519 C CA . ARG A 1 313 ? 19.891 31.047 -0.024 1 59.09 313 ARG A CA 1
ATOM 2520 C C . ARG A 1 313 ? 19.891 31.547 1.418 1 59.09 313 ARG A C 1
ATOM 2522 O O . ARG A 1 313 ? 20.312 32.656 1.692 1 59.09 313 ARG A O 1
ATOM 2529 N N . VAL A 1 314 ? 19.438 30.719 2.223 1 62.66 314 VAL A N 1
ATOM 2530 C CA . VAL A 1 314 ? 19.359 31.078 3.637 1 62.66 314 VAL A CA 1
ATOM 2531 C C . VAL A 1 314 ? 20.75 31.281 4.203 1 62.66 314 VAL A C 1
ATOM 2533 O O . VAL A 1 314 ? 20.984 32.188 5.016 1 62.66 314 VAL A O 1
ATOM 2536 N N . ARG A 1 315 ? 21.531 30.547 3.559 1 62.31 315 ARG A N 1
ATOM 2537 C CA . ARG A 1 315 ? 22.938 30.672 3.961 1 62.31 315 ARG A CA 1
ATOM 2538 C C . ARG A 1 315 ? 23.5 32.031 3.537 1 62.31 315 ARG A C 1
ATOM 2540 O O . ARG A 1 315 ? 24.312 32.625 4.258 1 62.31 315 ARG A O 1
ATOM 2547 N N . LEU A 1 316 ? 23.016 32.438 2.451 1 63.03 316 LEU A N 1
ATOM 2548 C CA . LEU A 1 316 ? 23.516 33.719 1.95 1 63.03 316 LEU A CA 1
ATOM 2549 C C . LEU A 1 316 ? 23.078 34.875 2.863 1 63.03 316 LEU A C 1
ATOM 2551 O O . LEU A 1 316 ? 23.828 35.812 3.053 1 63.03 316 LEU A O 1
ATOM 2555 N N . TYR A 1 317 ? 21.969 34.75 3.443 1 59.16 317 TYR A N 1
ATOM 2556 C CA . TYR A 1 317 ? 21.516 35.781 4.348 1 59.16 317 TYR A CA 1
ATOM 2557 C C . TYR A 1 317 ? 22.344 35.812 5.625 1 59.16 317 TYR A C 1
ATOM 2559 O O . TYR A 1 317 ? 22.438 36.844 6.293 1 59.16 317 TYR A O 1
ATOM 2567 N N . LEU A 1 318 ? 22.953 34.688 5.793 1 59.25 318 LEU A N 1
ATOM 2568 C CA . LEU A 1 318 ? 23.734 34.531 7.016 1 59.25 318 LEU A CA 1
ATOM 2569 C C . LEU A 1 318 ? 25.172 35 6.789 1 59.25 318 LEU A C 1
ATOM 2571 O O . LEU A 1 318 ? 25.922 35.219 7.746 1 59.25 318 LEU A O 1
ATOM 2575 N N . SER A 1 319 ? 25.5 35.062 5.445 1 56.88 319 SER A N 1
ATOM 2576 C CA . SER A 1 319 ? 26.859 35.5 5.129 1 56.88 319 SER A CA 1
ATOM 2577 C C . SER A 1 319 ? 27.047 37 5.453 1 56.88 319 SER A C 1
ATOM 2579 O O . SER A 1 319 ? 26.172 37.812 5.168 1 56.88 319 SER A O 1
ATOM 2581 N N . PRO A 1 320 ? 28.078 37.312 6.125 1 50.84 320 PRO A N 1
ATOM 2582 C CA . PRO A 1 320 ? 28.344 38.688 6.492 1 50.84 320 PRO A CA 1
ATOM 2583 C C . PRO A 1 320 ? 28.422 39.625 5.281 1 50.84 320 PRO A C 1
ATOM 2585 O O . PRO A 1 320 ? 28.156 40.812 5.398 1 50.84 320 PRO A O 1
ATOM 2588 N N . ALA A 1 321 ? 28.828 39.156 4.203 1 46.06 321 ALA A N 1
ATOM 2589 C CA . ALA A 1 321 ? 28.969 40 3.018 1 46.06 321 ALA A CA 1
ATOM 2590 C C . ALA A 1 321 ? 27.609 40.531 2.549 1 46.06 321 ALA A C 1
ATOM 2592 O O . ALA A 1 321 ? 27.531 41.562 1.894 1 46.06 321 ALA A O 1
ATOM 2593 N N . VAL A 1 322 ? 26.641 39.844 2.684 1 47.31 322 VAL A N 1
ATOM 2594 C CA . VAL A 1 322 ? 25.344 40.219 2.141 1 47.31 322 VAL A CA 1
ATOM 2595 C C . VAL A 1 322 ? 24.656 41.219 3.078 1 47.31 322 VAL A C 1
ATOM 2597 O O . VAL A 1 322 ? 24.109 42.219 2.629 1 47.31 322 VAL A O 1
ATOM 2600 N N . ILE A 1 323 ? 24.625 40.938 4.328 1 47.03 323 ILE A N 1
ATOM 2601 C CA . ILE A 1 323 ? 24.109 41.906 5.289 1 47.03 323 ILE A CA 1
ATOM 2602 C C . ILE A 1 323 ? 25.266 42.469 6.109 1 47.03 323 ILE A C 1
ATOM 2604 O O . ILE A 1 323 ? 25.828 41.781 6.957 1 47.03 323 ILE A O 1
ATOM 2608 N N . ASP A 1 324 ? 26.078 43.312 5.367 1 42.94 324 ASP A N 1
ATOM 2609 C CA . ASP A 1 324 ? 27.172 43.969 6.078 1 42.94 324 ASP A CA 1
ATOM 2610 C C . ASP A 1 324 ? 26.641 44.75 7.277 1 42.94 324 ASP A C 1
ATOM 2612 O O . ASP A 1 324 ? 25.859 45.688 7.113 1 42.94 324 ASP A O 1
ATOM 2616 N N . MET A 1 325 ? 26.609 44.094 8.305 1 41.88 325 MET A N 1
ATOM 2617 C CA . MET A 1 325 ? 26.266 44.75 9.562 1 41.88 325 MET A CA 1
ATOM 2618 C C . MET A 1 325 ? 27.172 45.969 9.812 1 41.88 325 MET A C 1
ATOM 2620 O O . MET A 1 325 ? 27.125 46.562 10.891 1 41.88 325 MET A O 1
ATOM 2624 N N . SER A 1 326 ? 28.156 46.25 8.953 1 37.94 326 SER A N 1
ATOM 2625 C CA . SER A 1 326 ? 28.953 47.406 9.266 1 37.94 326 SER A CA 1
ATOM 2626 C C . SER A 1 326 ? 28.109 48.688 9.195 1 37.94 326 SER A C 1
ATOM 2628 O O . SER A 1 326 ? 27.047 48.688 8.57 1 37.94 326 SER A O 1
ATOM 2630 N N . ASN A 1 327 ? 28.484 49.875 9.844 1 37.06 327 ASN A N 1
ATOM 2631 C CA . ASN A 1 327 ? 27.953 51.188 10.227 1 37.06 327 ASN A CA 1
ATOM 2632 C C . ASN A 1 327 ? 27.281 51.875 9.047 1 37.06 327 ASN A C 1
ATOM 2634 O O . ASN A 1 327 ? 26.984 53.062 9.117 1 37.06 327 ASN A O 1
ATOM 2638 N N . ASP A 1 328 ? 27.594 51.5 7.828 1 36.19 328 ASP A N 1
ATOM 2639 C CA . ASP A 1 328 ? 27.109 52.5 6.883 1 36.19 328 ASP A CA 1
ATOM 2640 C C . ASP A 1 328 ? 25.594 52.438 6.742 1 36.19 328 ASP A C 1
ATOM 2642 O O . ASP A 1 328 ? 25.016 51.344 6.723 1 36.19 328 ASP A O 1
ATOM 2646 N N . ILE A 1 329 ? 24.797 53.406 7.121 1 38.66 329 ILE A N 1
ATOM 2647 C CA . ILE A 1 329 ? 23.391 53.781 7.137 1 38.66 329 ILE A CA 1
ATOM 2648 C C . ILE A 1 329 ? 22.672 53.156 5.949 1 38.66 329 ILE A C 1
ATOM 2650 O O . ILE A 1 329 ? 21.547 52.688 6.078 1 38.66 329 ILE A O 1
ATOM 2654 N N . ASP A 1 330 ? 23.125 53.469 4.707 1 38.78 330 ASP A N 1
ATOM 2655 C CA . ASP A 1 330 ? 22.406 53.125 3.49 1 38.78 330 ASP A CA 1
ATOM 2656 C C . ASP A 1 330 ? 22.531 51.625 3.18 1 38.78 330 ASP A C 1
ATOM 2658 O O . ASP A 1 330 ? 22.531 51.219 2.014 1 38.78 330 ASP A O 1
ATOM 2662 N N . ALA A 1 331 ? 23.031 50.875 4.129 1 41.91 331 ALA A N 1
ATOM 2663 C CA . ALA A 1 331 ? 23.406 49.5 3.824 1 41.91 331 ALA A CA 1
ATOM 2664 C C . ALA A 1 331 ? 22.203 48.688 3.365 1 41.91 331 ALA A C 1
ATOM 2666 O O . ALA A 1 331 ? 21.391 48.281 4.184 1 41.91 331 ALA A O 1
ATOM 2667 N N . GLU A 1 332 ? 21.641 49.094 2.27 1 47.19 332 GLU A N 1
ATOM 2668 C CA . GLU A 1 332 ? 20.688 48.25 1.525 1 47.19 332 GLU A CA 1
ATOM 2669 C C . GLU A 1 332 ? 21.188 46.812 1.429 1 47.19 332 GLU A C 1
ATOM 2671 O O . GLU A 1 332 ? 22.391 46.562 1.439 1 47.19 332 GLU A O 1
ATOM 2676 N N . VAL A 1 333 ? 20.391 45.844 1.952 1 52.97 333 VAL A N 1
ATOM 2677 C CA . VAL A 1 333 ? 20.719 44.469 1.644 1 52.97 333 VAL A CA 1
ATOM 2678 C C . VAL A 1 333 ? 21.422 44.375 0.298 1 52.97 333 VAL A C 1
ATOM 2680 O O . VAL A 1 333 ? 20.891 44.812 -0.726 1 52.97 333 VAL A O 1
ATOM 2683 N N . ARG A 1 334 ? 22.859 44.719 0.232 1 50.75 334 ARG A N 1
ATOM 2684 C CA . ARG A 1 334 ? 23.547 44.531 -1.045 1 50.75 334 ARG A CA 1
ATOM 2685 C C . ARG A 1 334 ? 23.016 43.312 -1.771 1 50.75 334 ARG A C 1
ATOM 2687 O O . ARG A 1 334 ? 23.25 42.188 -1.333 1 50.75 334 ARG A O 1
ATOM 2694 N N . ARG A 1 335 ? 21.875 43.531 -2.434 1 53 335 ARG A N 1
ATOM 2695 C CA . ARG A 1 335 ? 21.156 42.594 -3.287 1 53 335 ARG A CA 1
ATOM 2696 C C . ARG A 1 335 ? 22.078 41.969 -4.324 1 53 335 ARG A C 1
ATOM 2698 O O . ARG A 1 335 ? 21.641 41.188 -5.172 1 53 335 ARG A O 1
ATOM 2705 N N . GLY A 1 336 ? 23.25 42.469 -4.367 1 46.94 336 GLY A N 1
ATOM 2706 C CA . GLY A 1 336 ? 23.938 42.125 -5.605 1 46.94 336 GLY A CA 1
ATOM 2707 C C . GLY A 1 336 ? 23.891 40.625 -5.91 1 46.94 336 GLY A C 1
ATOM 2708 O O . GLY A 1 336 ? 23.562 40.219 -7.027 1 46.94 336 GLY A O 1
ATOM 2709 N N . ASP A 1 337 ? 24.297 39.656 -4.992 1 57.31 337 ASP A N 1
ATOM 2710 C CA . ASP A 1 337 ? 24.469 38.281 -5.418 1 57.31 337 ASP A CA 1
ATOM 2711 C C . ASP A 1 337 ? 23.281 37.406 -4.977 1 57.31 337 ASP A C 1
ATOM 2713 O O . ASP A 1 337 ? 23.312 36.188 -5.137 1 57.31 337 ASP A O 1
ATOM 2717 N N . ILE A 1 338 ? 22.203 38.031 -4.355 1 62.62 338 ILE A N 1
ATOM 2718 C CA . ILE A 1 338 ? 21.078 37.188 -3.945 1 62.62 338 ILE A CA 1
ATOM 2719 C C . ILE A 1 338 ? 20.016 37.188 -5.043 1 62.62 338 ILE A C 1
ATOM 2721 O O . ILE A 1 338 ? 19.547 38.25 -5.461 1 62.62 338 ILE A O 1
ATOM 2725 N N . PRO A 1 339 ? 19.688 36.094 -5.504 1 68.88 339 PRO A N 1
ATOM 2726 C CA . PRO A 1 339 ? 18.641 36.031 -6.52 1 68.88 339 PRO A CA 1
ATOM 2727 C C . PRO A 1 339 ? 17.328 36.625 -6.039 1 68.88 339 PRO A C 1
ATOM 2729 O O . PRO A 1 339 ? 17.062 36.656 -4.832 1 68.88 339 PRO A O 1
ATOM 2732 N N . PRO A 1 340 ? 16.656 37.312 -6.898 1 74.19 340 PRO A N 1
ATOM 2733 C CA . PRO A 1 340 ? 15.352 37.875 -6.543 1 74.19 340 PRO A CA 1
ATOM 2734 C C . PRO A 1 340 ? 14.414 36.844 -5.91 1 74.19 340 PRO A C 1
ATOM 2736 O O . PRO A 1 340 ? 14.586 35.656 -6.109 1 74.19 340 PRO A O 1
ATOM 2739 N N . LEU A 1 341 ? 13.508 37.375 -5.059 1 79 341 LEU A N 1
ATOM 2740 C CA . LEU A 1 341 ? 12.523 36.531 -4.418 1 79 341 LEU A CA 1
ATOM 2741 C C . LEU A 1 341 ? 11.648 35.812 -5.461 1 79 341 LEU A C 1
ATOM 2743 O O . LEU A 1 341 ? 11.305 36.438 -6.484 1 79 341 LEU A O 1
ATOM 2747 N N . PRO A 1 342 ? 11.336 34.594 -5.199 1 78.12 342 PRO A N 1
ATOM 2748 C CA . PRO A 1 342 ? 10.523 33.844 -6.156 1 78.12 342 PRO A CA 1
ATOM 2749 C C . PRO A 1 342 ? 9.125 34.438 -6.332 1 78.12 342 PRO A C 1
ATOM 2751 O O . PRO A 1 342 ? 8.68 35.219 -5.5 1 78.12 342 PRO A O 1
ATOM 2754 N N . SER A 1 343 ? 8.562 34.031 -7.445 1 81.38 343 SER A N 1
ATOM 2755 C CA . SER A 1 343 ? 7.195 34.469 -7.719 1 81.38 343 SER A CA 1
ATOM 2756 C C . SER A 1 343 ? 6.227 33.938 -6.672 1 81.38 343 SER A C 1
ATOM 2758 O O . SER A 1 343 ? 6.434 32.844 -6.125 1 81.38 343 SER A O 1
ATOM 2760 N N . GLY A 1 344 ? 5.223 34.719 -6.242 1 85.25 344 GLY A N 1
ATOM 2761 C CA . GLY A 1 344 ? 4.215 34.281 -5.277 1 85.25 344 GLY A CA 1
ATOM 2762 C C . GLY A 1 344 ? 4.652 34.5 -3.838 1 85.25 344 GLY A C 1
ATOM 2763 O O . GLY A 1 344 ? 4.016 33.969 -2.914 1 85.25 344 GLY A O 1
ATOM 2764 N N . TRP A 1 345 ? 5.715 35.219 -3.643 1 89.12 345 TRP A N 1
ATOM 2765 C CA . TRP A 1 345 ? 6.316 35.406 -2.328 1 89.12 345 TRP A CA 1
ATOM 2766 C C . TRP A 1 345 ? 5.316 36.031 -1.352 1 89.12 345 TRP A C 1
ATOM 2768 O O . TRP A 1 345 ? 5.121 35.5 -0.248 1 89.12 345 TRP A O 1
ATOM 2778 N N . ASP A 1 346 ? 4.637 37.062 -1.789 1 90.5 346 ASP A N 1
ATOM 2779 C CA . ASP A 1 346 ? 3.738 37.781 -0.903 1 90.5 346 ASP A CA 1
ATOM 2780 C C . ASP A 1 346 ? 2.578 36.906 -0.443 1 90.5 346 ASP A C 1
ATOM 2782 O O . ASP A 1 346 ? 2.164 36.969 0.715 1 90.5 346 ASP A O 1
ATOM 2786 N N . GLU A 1 347 ? 2.105 36.156 -1.353 1 92.25 347 GLU A N 1
ATOM 2787 C CA . GLU A 1 347 ? 1.012 35.25 -1.007 1 92.25 347 GLU A CA 1
ATOM 2788 C C . GLU A 1 347 ? 1.464 34.188 0.005 1 92.25 347 GLU A C 1
ATOM 2790 O O . GLU A 1 347 ? 0.738 33.906 0.953 1 92.25 347 GLU A O 1
ATOM 2795 N N . CYS A 1 348 ? 2.609 33.656 -0.195 1 92.88 348 CYS A N 1
ATOM 2796 C CA . CYS A 1 348 ? 3.148 32.656 0.712 1 92.88 348 CYS A CA 1
ATOM 2797 C C . CYS A 1 348 ? 3.361 33.219 2.105 1 92.88 348 CYS A C 1
ATOM 2799 O O . CYS A 1 348 ? 3.094 32.562 3.107 1 92.88 348 CYS A O 1
ATOM 2801 N N . VAL A 1 349 ? 3.859 34.469 2.143 1 94.25 349 VAL A N 1
ATOM 2802 C CA . VAL A 1 349 ? 4.07 35.125 3.426 1 94.25 349 VAL A CA 1
ATOM 2803 C C . VAL A 1 349 ? 2.73 35.312 4.137 1 94.25 349 VAL A C 1
ATOM 2805 O O . VAL A 1 349 ? 2.625 35.094 5.344 1 94.25 349 VAL A O 1
ATOM 2808 N N . GLY A 1 350 ? 1.728 35.75 3.357 1 94.88 350 GLY A N 1
ATOM 2809 C CA . GLY A 1 350 ? 0.404 35.938 3.932 1 94.88 350 GLY A CA 1
ATOM 2810 C C . GLY A 1 350 ? -0.171 34.656 4.523 1 94.88 350 GLY A C 1
ATOM 2811 O O . GLY A 1 350 ? -0.677 34.656 5.645 1 94.88 350 GLY A O 1
ATOM 2812 N N . TYR A 1 351 ? -0.098 33.594 3.762 1 95.56 351 TYR A N 1
ATOM 2813 C CA . TYR A 1 351 ? -0.599 32.312 4.242 1 95.56 351 TYR A CA 1
ATOM 2814 C C . TYR A 1 351 ? 0.239 31.797 5.41 1 95.56 351 TYR A C 1
ATOM 2816 O O . TYR A 1 351 ? -0.286 31.156 6.332 1 95.56 351 TYR A O 1
ATOM 2824 N N . GLY A 1 352 ? 1.54 32 5.32 1 95.38 352 GLY A N 1
ATOM 2825 C CA . GLY A 1 352 ? 2.4 31.625 6.434 1 95.38 352 GLY A CA 1
ATOM 2826 C C . GLY A 1 352 ? 2.023 32.312 7.734 1 95.38 352 GLY A C 1
ATOM 2827 O O . GLY A 1 352 ? 2.057 31.688 8.797 1 95.38 352 GLY A O 1
ATOM 2828 N N . ARG A 1 353 ? 1.686 33.594 7.684 1 95.69 353 ARG A N 1
ATOM 2829 C CA . ARG A 1 353 ? 1.25 34.375 8.852 1 95.69 353 ARG A CA 1
ATOM 2830 C C . ARG A 1 353 ? -0.004 33.75 9.469 1 95.69 353 ARG A C 1
ATOM 2832 O O . ARG A 1 353 ? -0.079 33.562 10.68 1 95.69 353 ARG A O 1
ATOM 2839 N N . VAL A 1 354 ? -0.933 33.406 8.602 1 95.81 354 VAL A N 1
ATOM 2840 C CA . VAL A 1 354 ? -2.191 32.844 9.07 1 95.81 354 VAL A CA 1
ATOM 2841 C C . VAL A 1 354 ? -1.923 31.5 9.773 1 95.81 354 VAL A C 1
ATOM 2843 O O . VAL A 1 354 ? -2.488 31.234 10.836 1 95.81 354 VAL A O 1
ATOM 2846 N N . CYS A 1 355 ? -1.076 30.656 9.234 1 96 355 CYS A N 1
ATOM 2847 C CA . CYS A 1 355 ? -0.748 29.344 9.797 1 96 355 CYS A CA 1
ATOM 2848 C C . CYS A 1 355 ? -0.107 29.5 11.172 1 96 355 CYS A C 1
ATOM 2850 O O . CYS A 1 355 ? -0.493 28.812 12.117 1 96 355 CYS A O 1
ATOM 2852 N N . LEU A 1 356 ? 0.855 30.422 11.242 1 95.62 356 LEU A N 1
ATOM 2853 C CA . LEU A 1 356 ? 1.556 30.609 12.508 1 95.62 356 LEU A CA 1
ATOM 2854 C C . LEU A 1 356 ? 0.634 31.219 13.555 1 95.62 356 LEU A C 1
ATOM 2856 O O . LEU A 1 356 ? 0.731 30.891 14.734 1 95.62 356 LEU A O 1
ATOM 2860 N N . GLU A 1 357 ? -0.256 32.125 13.133 1 95.44 357 GLU A N 1
ATOM 2861 C CA . GLU A 1 357 ? -1.234 32.688 14.055 1 95.44 357 GLU A CA 1
ATOM 2862 C C . GLU A 1 357 ? -2.16 31.625 14.609 1 95.44 357 GLU A C 1
ATOM 2864 O O . GLU A 1 357 ? -2.518 31.656 15.789 1 95.44 357 GLU A O 1
ATOM 2869 N N . LEU A 1 358 ? -2.541 30.703 13.758 1 94.88 358 LEU A N 1
ATOM 2870 C CA . LEU A 1 358 ? -3.406 29.609 14.18 1 94.88 358 LEU A CA 1
ATOM 2871 C C . LEU A 1 358 ? -2.672 28.672 15.133 1 94.88 358 LEU A C 1
ATOM 2873 O O . LEU A 1 358 ? -3.248 28.219 16.125 1 94.88 358 LEU A O 1
ATOM 2877 N N . LEU A 1 359 ? -1.462 28.438 14.836 1 93.44 359 LEU A N 1
ATOM 2878 C CA . LEU A 1 359 ? -0.656 27.516 15.648 1 93.44 359 LEU A CA 1
ATOM 2879 C C . LEU A 1 359 ? -0.46 28.078 17.047 1 93.44 359 LEU A C 1
ATOM 2881 O O . LEU A 1 359 ? -0.469 27.312 18.031 1 93.44 359 LEU A O 1
ATOM 2885 N N . LEU A 1 360 ? -0.329 29.391 17.25 1 90.5 360 LEU A N 1
ATOM 2886 C CA . LEU A 1 360 ? 0.089 30 18.5 1 90.5 360 LEU A CA 1
ATOM 2887 C C . LEU A 1 360 ? -1.118 30.328 19.375 1 90.5 360 LEU A C 1
ATOM 2889 O O . LEU A 1 360 ? -0.965 30.672 20.547 1 90.5 360 LEU A O 1
ATOM 2893 N N . LYS A 1 361 ? -2.238 30.266 18.969 1 79.31 361 LYS A N 1
ATOM 2894 C CA . LYS A 1 361 ? -3.395 30.672 19.75 1 79.31 361 LYS A CA 1
ATOM 2895 C C . LYS A 1 361 ? -3.621 29.719 20.922 1 79.31 361 LYS A C 1
ATOM 2897 O O . LYS A 1 361 ? -4.105 30.141 21.984 1 79.31 361 LYS A O 1
ATOM 2902 N N . LYS A 1 362 ? -3.441 28.562 20.656 1 77.5 362 LYS A N 1
ATOM 2903 C CA . LYS A 1 362 ? -3.477 27.609 21.766 1 77.5 362 LYS A CA 1
ATOM 2904 C C . LYS A 1 362 ? -2.146 26.875 21.891 1 77.5 362 LYS A C 1
ATOM 2906 O O . LYS A 1 362 ? -1.332 26.891 20.969 1 77.5 362 LYS A O 1
ATOM 2911 N N . ARG A 1 363 ? -1.963 26.547 23.172 1 78.88 363 ARG A N 1
ATOM 2912 C CA . ARG A 1 363 ? -0.77 25.719 23.328 1 78.88 363 ARG A CA 1
ATOM 2913 C C . ARG A 1 363 ? -0.824 24.5 22.406 1 78.88 363 ARG A C 1
ATOM 2915 O O . ARG A 1 363 ? -1.738 23.672 22.516 1 78.88 363 ARG A O 1
ATOM 2922 N N . PRO A 1 364 ? 0.084 24.516 21.5 1 86.12 364 PRO A N 1
ATOM 2923 C CA . PRO A 1 364 ? 0.055 23.391 20.562 1 86.12 364 PRO A CA 1
ATOM 2924 C C . PRO A 1 364 ? 0.295 22.047 21.25 1 86.12 364 PRO A C 1
ATOM 2926 O O . PRO A 1 364 ? 1.096 21.969 22.172 1 86.12 364 PRO A O 1
ATOM 2929 N N . THR A 1 365 ? -0.484 21.109 20.906 1 88.88 365 THR A N 1
ATOM 2930 C CA . THR A 1 365 ? -0.323 19.75 21.438 1 88.88 365 THR A CA 1
ATOM 2931 C C . THR A 1 365 ? 0.838 19.047 20.75 1 88.88 365 THR A C 1
ATOM 2933 O O . THR A 1 365 ? 1.305 19.484 19.688 1 88.88 365 THR A O 1
ATOM 2936 N N . GLU A 1 366 ? 1.325 18.016 21.406 1 87.75 366 GLU A N 1
ATOM 2937 C CA . GLU A 1 366 ? 2.402 17.234 20.812 1 87.75 366 GLU A CA 1
ATOM 2938 C C . GLU A 1 366 ? 1.995 16.688 19.453 1 87.75 366 GLU A C 1
ATOM 2940 O O . GLU A 1 366 ? 2.818 16.609 18.531 1 87.75 366 GLU A O 1
ATOM 2945 N N . TYR A 1 367 ? 0.791 16.297 19.297 1 92.25 367 TYR A N 1
ATOM 2946 C CA . TYR A 1 367 ? 0.256 15.781 18.047 1 92.25 367 TYR A CA 1
ATOM 2947 C C . TYR A 1 367 ? 0.409 16.812 16.922 1 92.25 367 TYR A C 1
ATOM 2949 O O . TYR A 1 367 ? 0.884 16.469 15.836 1 92.25 367 TYR A O 1
ATOM 2957 N N . ILE A 1 368 ? 0.029 18.047 17.172 1 90.69 368 ILE A N 1
ATOM 2958 C CA . ILE A 1 368 ? 0.07 19.125 16.188 1 90.69 368 ILE A CA 1
ATOM 2959 C C . ILE A 1 368 ? 1.521 19.469 15.875 1 90.69 368 ILE A C 1
ATOM 2961 O O . ILE A 1 368 ? 1.856 19.781 14.727 1 90.69 368 ILE A O 1
ATOM 2965 N N . LEU A 1 369 ? 2.34 19.391 16.859 1 85.5 369 LEU A N 1
ATOM 2966 C CA . LEU A 1 369 ? 3.748 19.719 16.672 1 85.5 369 LEU A CA 1
ATOM 2967 C C . LEU A 1 369 ? 4.41 18.75 15.703 1 85.5 369 LEU A C 1
ATOM 2969 O O . LEU A 1 369 ? 5.164 19.156 14.82 1 85.5 369 LEU A O 1
ATOM 2973 N N . TRP A 1 370 ? 4.125 17.5 15.883 1 87.69 370 TRP A N 1
ATOM 2974 C CA . TRP A 1 370 ? 4.688 16.484 14.984 1 87.69 370 TRP A CA 1
ATOM 2975 C C . TRP A 1 370 ? 4.086 16.609 13.586 1 87.69 370 TRP A C 1
ATOM 2977 O O . TRP A 1 370 ? 4.766 16.375 12.586 1 87.69 370 TRP A O 1
ATOM 2987 N N . LEU A 1 371 ? 2.891 16.984 13.562 1 91.94 371 LEU A N 1
ATOM 2988 C CA . LEU A 1 371 ? 2.174 17.062 12.297 1 91.94 371 LEU A CA 1
ATOM 2989 C C . LEU A 1 371 ? 2.701 18.219 11.445 1 91.94 371 LEU A C 1
ATOM 2991 O O . LEU A 1 371 ? 2.805 18.094 10.219 1 91.94 371 LEU A O 1
ATOM 2995 N N . HIS A 1 372 ? 3.029 19.344 12.078 1 90 372 HIS A N 1
ATOM 2996 C CA . HIS A 1 372 ? 3.326 20.547 11.305 1 90 372 HIS A CA 1
ATOM 2997 C C . HIS A 1 372 ? 4.719 21.078 11.617 1 90 372 HIS A C 1
ATOM 2999 O O . HIS A 1 372 ? 4.984 22.266 11.461 1 90 372 HIS A O 1
ATOM 3005 N N . ASN A 1 373 ? 5.578 20.203 12.07 1 83.5 373 ASN A N 1
ATOM 3006 C CA . ASN A 1 373 ? 6.914 20.688 12.406 1 83.5 373 ASN A CA 1
ATOM 3007 C C . ASN A 1 373 ? 7.617 21.281 11.188 1 83.5 373 ASN A C 1
ATOM 3009 O O . ASN A 1 373 ? 8.133 22.406 11.25 1 83.5 373 ASN A O 1
ATOM 3013 N N . CYS A 1 374 ? 7.594 20.641 10.102 1 80.94 374 CYS A N 1
ATOM 3014 C CA . CYS A 1 374 ? 8.234 21.125 8.891 1 80.94 374 CYS A CA 1
ATOM 3015 C C . CYS A 1 374 ? 7.504 22.344 8.344 1 80.94 374 CYS A C 1
ATOM 3017 O O . CYS A 1 374 ? 8.141 23.312 7.906 1 80.94 374 CYS A O 1
ATOM 3019 N N . GLY A 1 375 ? 6.234 22.281 8.438 1 86.56 375 GLY A N 1
ATOM 3020 C CA . GLY A 1 375 ? 5.434 23.391 7.938 1 86.56 375 GLY A CA 1
ATOM 3021 C C . GLY A 1 375 ? 5.582 24.656 8.766 1 86.56 375 GLY A C 1
ATOM 3022 O O . GLY A 1 375 ? 5.688 25.75 8.211 1 86.56 375 GLY A O 1
ATOM 3023 N N . SER A 1 376 ? 5.57 24.484 10.023 1 89.94 376 SER A N 1
ATOM 3024 C CA . SER A 1 376 ? 5.672 25.656 10.891 1 89.94 376 SER A CA 1
ATOM 3025 C C . SER A 1 376 ? 7.043 26.312 10.781 1 89.94 376 SER A C 1
ATOM 3027 O O . SER A 1 376 ? 7.152 27.531 10.805 1 89.94 376 SER A O 1
ATOM 3029 N N . PHE A 1 377 ? 8.039 25.531 10.578 1 85.88 377 PHE A N 1
ATOM 3030 C CA . PHE A 1 377 ? 9.383 26.078 10.43 1 85.88 377 PHE A CA 1
ATOM 3031 C C . PHE A 1 377 ? 9.516 26.797 9.094 1 85.88 377 PHE A C 1
ATOM 3033 O O . PHE A 1 377 ? 10.188 27.828 9.008 1 85.88 377 PHE A O 1
ATOM 3040 N N . SER A 1 378 ? 8.969 26.172 8.117 1 86.31 378 SER A N 1
ATOM 3041 C CA . SER A 1 378 ? 8.992 26.844 6.812 1 86.31 378 SER A CA 1
ATOM 3042 C C . SER A 1 378 ? 8.312 28.203 6.871 1 86.31 378 SER A C 1
ATOM 3044 O O . SER A 1 378 ? 8.82 29.172 6.309 1 86.31 378 SER A O 1
ATOM 3046 N N . CYS A 1 379 ? 7.215 28.25 7.551 1 91.44 379 CYS A N 1
ATOM 3047 C CA . CYS A 1 379 ? 6.488 29.5 7.684 1 91.44 379 CYS A CA 1
ATOM 3048 C C . CYS A 1 379 ? 7.273 30.5 8.531 1 91.44 379 CYS A C 1
ATOM 3050 O O . CYS A 1 379 ? 7.273 31.703 8.242 1 91.44 379 CYS A O 1
ATOM 3052 N N . LEU A 1 380 ? 7.93 30 9.508 1 90.81 380 LEU A N 1
ATOM 3053 C CA . LEU A 1 380 ? 8.75 30.828 10.367 1 90.81 380 LEU A CA 1
ATOM 3054 C C . LEU A 1 380 ? 9.883 31.484 9.578 1 90.81 380 LEU A C 1
ATOM 3056 O O . LEU A 1 380 ? 10.086 32.688 9.656 1 90.81 380 LEU A O 1
ATOM 3060 N N . ILE A 1 381 ? 10.602 30.703 8.82 1 86.81 381 ILE A N 1
ATOM 3061 C CA . ILE A 1 381 ? 11.727 31.188 8.031 1 86.81 381 ILE A CA 1
ATOM 3062 C C . ILE A 1 381 ? 11.227 32.188 6.977 1 86.81 381 ILE A C 1
ATOM 3064 O O . ILE A 1 381 ? 11.891 33.188 6.695 1 86.81 381 ILE A O 1
ATOM 3068 N N . LEU A 1 382 ? 10.156 31.859 6.438 1 89.19 382 LEU A N 1
ATOM 3069 C CA . LEU A 1 382 ? 9.555 32.719 5.43 1 89.19 382 LEU A CA 1
ATOM 3070 C C . LEU A 1 382 ? 9.297 34.125 6 1 89.19 382 LEU A C 1
ATOM 3072 O O . LEU A 1 382 ? 9.602 35.125 5.355 1 89.19 382 LEU A O 1
ATOM 3076 N N . LEU A 1 383 ? 8.75 34.219 7.156 1 92.62 383 LEU A N 1
ATOM 3077 C CA . LEU A 1 383 ? 8.445 35.5 7.781 1 92.62 383 LEU A CA 1
ATOM 3078 C C . LEU A 1 383 ? 9.727 36.219 8.156 1 92.62 383 LEU A C 1
ATOM 3080 O O . LEU A 1 383 ? 9.789 37.469 8.031 1 92.62 383 LEU A O 1
ATOM 3084 N N . ILE A 1 384 ? 10.711 35.5 8.586 1 91.06 384 ILE A N 1
ATOM 3085 C CA . ILE A 1 384 ? 11.977 36.125 8.961 1 91.06 384 ILE A CA 1
ATOM 3086 C C . ILE A 1 384 ? 12.633 36.719 7.727 1 91.06 384 ILE A C 1
ATOM 3088 O O . ILE A 1 384 ? 13.078 37.875 7.766 1 91.06 384 ILE A O 1
ATOM 3092 N N . VAL A 1 385 ? 12.695 35.938 6.668 1 86.62 385 VAL A N 1
ATOM 3093 C CA . VAL A 1 385 ? 13.312 36.406 5.434 1 86.62 385 VAL A CA 1
ATOM 3094 C C . VAL A 1 385 ? 12.531 37.625 4.891 1 86.62 385 VAL A C 1
ATOM 3096 O O . VAL A 1 385 ? 13.117 38.562 4.34 1 86.62 385 VAL A O 1
ATOM 3099 N N . ASN A 1 386 ? 11.234 37.562 5.027 1 90.62 386 ASN A N 1
ATOM 3100 C CA . ASN A 1 386 ? 10.422 38.688 4.578 1 90.62 386 ASN A CA 1
ATOM 3101 C C . ASN A 1 386 ? 10.75 39.938 5.355 1 90.62 386 ASN A C 1
ATOM 3103 O O . ASN A 1 386 ? 10.719 41.062 4.801 1 90.62 386 ASN A O 1
ATOM 3107 N N . LEU A 1 387 ? 11.039 39.844 6.594 1 90.62 387 LEU A N 1
ATOM 3108 C CA . LEU A 1 387 ? 11.406 40.969 7.43 1 90.62 387 LEU A CA 1
ATOM 3109 C C . LEU A 1 387 ? 12.781 41.531 7.043 1 90.62 387 LEU A C 1
ATOM 3111 O O . LEU A 1 387 ? 13.047 42.719 7.172 1 90.62 387 LEU A O 1
ATOM 3115 N N . ILE A 1 388 ? 13.625 40.594 6.562 1 85.38 388 ILE A N 1
ATOM 3116 C CA . ILE A 1 388 ? 14.945 41 6.113 1 85.38 388 ILE A CA 1
ATOM 3117 C C . ILE A 1 388 ? 14.828 41.75 4.789 1 85.38 388 ILE A C 1
ATOM 3119 O O . ILE A 1 388 ? 15.422 42.812 4.621 1 85.38 388 ILE A O 1
ATOM 3123 N N . GLU A 1 389 ? 14.023 41.219 3.941 1 84.44 389 GLU A N 1
ATOM 3124 C CA . GLU A 1 389 ? 13.914 41.781 2.598 1 84.44 389 GLU A CA 1
ATOM 3125 C C . GLU A 1 389 ? 13.008 43.031 2.59 1 84.44 389 GLU A C 1
ATOM 3127 O O . GLU A 1 389 ? 13.227 43.938 1.805 1 84.44 389 GLU A O 1
ATOM 3132 N N . HIS A 1 390 ? 11.977 42.969 3.393 1 88.94 390 HIS A N 1
ATOM 3133 C CA . HIS A 1 390 ? 11.016 44.062 3.467 1 88.94 390 HIS A CA 1
ATOM 3134 C C . HIS A 1 390 ? 10.773 44.469 4.91 1 88.94 390 HIS A C 1
ATOM 3136 O O . HIS A 1 390 ? 9.68 44.281 5.445 1 88.94 390 HIS A O 1
ATOM 3142 N N . PRO A 1 391 ? 11.75 45.156 5.5 1 88.25 391 PRO A N 1
ATOM 3143 C CA . PRO A 1 391 ? 11.648 45.5 6.918 1 88.25 391 PRO A CA 1
ATOM 3144 C C . PRO A 1 391 ? 10.586 46.562 7.191 1 88.25 391 PRO A C 1
ATOM 3146 O O . PRO A 1 391 ? 10.188 46.75 8.344 1 88.25 391 PRO A O 1
ATOM 3149 N N . ASP A 1 392 ? 10.117 47.25 6.156 1 86.5 392 ASP A N 1
ATOM 3150 C CA . ASP A 1 392 ? 9.156 48.344 6.375 1 86.5 392 ASP A CA 1
ATOM 3151 C C . ASP A 1 392 ? 7.773 47.969 5.852 1 86.5 392 ASP A C 1
ATOM 3153 O O . ASP A 1 392 ? 6.949 48.844 5.562 1 86.5 392 ASP A O 1
ATOM 3157 N N . HIS A 1 393 ? 7.531 46.688 5.766 1 88.25 393 HIS A N 1
ATOM 3158 C CA . HIS A 1 393 ? 6.219 46.312 5.266 1 88.25 393 HIS A CA 1
ATOM 3159 C C . HIS A 1 393 ? 5.133 46.562 6.309 1 88.25 393 HIS A C 1
ATOM 3161 O O . HIS A 1 393 ? 5.438 46.812 7.477 1 88.25 393 HIS A O 1
ATOM 3167 N N . ALA A 1 394 ? 3.842 46.5 5.973 1 88.88 394 ALA A N 1
ATOM 3168 C CA . ALA A 1 394 ? 2.693 46.969 6.75 1 88.88 394 ALA A CA 1
ATOM 3169 C C . ALA A 1 394 ? 2.523 46.156 8.023 1 88.88 394 ALA A C 1
ATOM 3171 O O . ALA A 1 394 ? 2.006 46.625 9.023 1 88.88 394 ALA A O 1
ATOM 3172 N N . PHE A 1 395 ? 3.041 44.875 8.023 1 92.75 395 PHE A N 1
ATOM 3173 C CA . PHE A 1 395 ? 2.787 43.969 9.148 1 92.75 395 PHE A CA 1
ATOM 3174 C C . PHE A 1 395 ? 4.062 43.75 9.945 1 92.75 395 PHE A C 1
ATOM 3176 O O . PHE A 1 395 ? 4.176 42.719 10.648 1 92.75 395 PHE A O 1
ATOM 3183 N N . THR A 1 396 ? 4.996 44.594 9.852 1 92.62 396 THR A N 1
ATOM 3184 C CA . THR A 1 396 ? 6.305 44.375 10.461 1 92.62 396 THR A CA 1
ATOM 3185 C C . THR A 1 396 ? 6.176 44.188 11.969 1 92.62 396 THR A C 1
ATOM 3187 O O . THR A 1 396 ? 6.77 43.281 12.539 1 92.62 396 THR A O 1
ATOM 3190 N N . THR A 1 397 ? 5.395 45.062 12.617 1 91.75 397 THR A N 1
ATOM 3191 C CA . THR A 1 397 ? 5.234 44.969 14.062 1 91.75 397 THR A CA 1
ATOM 3192 C C . THR A 1 397 ? 4.527 43.688 14.453 1 91.75 397 THR A C 1
ATOM 3194 O O . THR A 1 397 ? 4.941 43 15.391 1 91.75 397 THR A O 1
ATOM 3197 N N . ASN A 1 398 ? 3.463 43.375 13.75 1 93.19 398 ASN A N 1
ATOM 3198 C CA . ASN A 1 398 ? 2.725 42.125 14 1 93.19 398 ASN A CA 1
ATOM 3199 C C . ASN A 1 398 ? 3.6 40.906 13.781 1 93.19 398 ASN A C 1
ATOM 3201 O O . ASN A 1 398 ? 3.547 39.938 14.555 1 93.19 398 ASN A O 1
ATOM 3205 N N . ASP A 1 399 ? 4.336 40.906 12.703 1 95.31 399 ASP A N 1
ATOM 3206 C CA . ASP A 1 399 ? 5.203 39.781 12.383 1 95.31 399 ASP A CA 1
ATOM 3207 C C . ASP A 1 399 ? 6.289 39.625 13.438 1 95.31 399 ASP A C 1
ATOM 3209 O O . ASP A 1 399 ? 6.652 38.469 13.781 1 95.31 399 ASP A O 1
ATOM 3213 N N . ARG A 1 400 ? 6.801 40.656 13.938 1 93.5 400 ARG A N 1
ATOM 3214 C CA . ARG A 1 400 ? 7.816 40.594 14.984 1 93.5 400 ARG A CA 1
ATOM 3215 C C . ARG A 1 400 ? 7.258 39.938 16.234 1 93.5 400 ARG A C 1
ATOM 3217 O O . ARG A 1 400 ? 7.906 39.062 16.844 1 93.5 400 ARG A O 1
ATOM 3224 N N . GLN A 1 401 ? 6.121 40.375 16.578 1 93.94 401 GLN A N 1
ATOM 3225 C CA . GLN A 1 401 ? 5.48 39.812 17.75 1 93.94 401 GLN A CA 1
ATOM 3226 C C . GLN A 1 401 ? 5.18 38.312 17.531 1 93.94 401 GLN A C 1
ATOM 3228 O O . GLN A 1 401 ? 5.352 37.5 18.438 1 93.94 401 GLN A O 1
ATOM 3233 N N . LEU A 1 402 ? 4.688 38.062 16.391 1 94.44 402 LEU A N 1
ATOM 3234 C CA . LEU A 1 402 ? 4.379 36.656 16.031 1 94.44 402 LEU A CA 1
ATOM 3235 C C . LEU A 1 402 ? 5.629 35.781 16.094 1 94.44 402 LEU A C 1
ATOM 3237 O O . LEU A 1 402 ? 5.586 34.688 16.625 1 94.44 402 LEU A O 1
ATOM 3241 N N . LEU A 1 403 ? 6.719 36.281 15.562 1 95.12 403 LEU A N 1
ATOM 3242 C CA . LEU A 1 403 ? 7.973 35.531 15.547 1 95.12 403 LEU A CA 1
ATOM 3243 C C . LEU A 1 403 ? 8.484 35.312 16.969 1 95.12 403 LEU A C 1
ATOM 3245 O O . LEU A 1 403 ? 8.984 34.219 17.297 1 95.12 403 LEU A O 1
ATOM 3249 N N . ASP A 1 404 ? 8.328 36.281 17.797 1 93.69 404 ASP A N 1
ATOM 3250 C CA . ASP A 1 404 ? 8.742 36.156 19.188 1 93.69 404 ASP A CA 1
ATOM 3251 C C . ASP A 1 404 ? 7.969 35.031 19.875 1 93.69 404 ASP A C 1
ATOM 3253 O O . ASP A 1 404 ? 8.547 34.219 20.594 1 93.69 404 ASP A O 1
ATOM 3257 N N . ASN A 1 405 ? 6.734 35.062 19.656 1 92.75 405 ASN A N 1
ATOM 3258 C CA . ASN A 1 405 ? 5.891 34.031 20.219 1 92.75 405 ASN A CA 1
ATOM 3259 C C . ASN A 1 405 ? 6.234 32.656 19.656 1 92.75 405 ASN A C 1
ATOM 3261 O O . ASN A 1 405 ? 6.207 31.656 20.375 1 92.75 405 ASN A O 1
ATOM 3265 N N . CYS A 1 406 ? 6.516 32.562 18.391 1 92.44 406 CYS A N 1
ATOM 3266 C CA . CYS A 1 406 ? 6.883 31.312 17.75 1 92.44 406 CYS A CA 1
ATOM 3267 C C . CYS A 1 406 ? 8.148 30.734 18.375 1 92.44 406 CYS A C 1
ATOM 3269 O O . CYS A 1 406 ? 8.203 29.531 18.656 1 92.44 406 CYS A O 1
ATOM 3271 N N . PHE A 1 407 ? 9.141 31.547 18.562 1 91.88 407 PHE A N 1
ATOM 3272 C CA . PHE A 1 407 ? 10.398 31.062 19.109 1 91.88 407 PHE A CA 1
ATOM 3273 C C . PHE A 1 407 ? 10.195 30.531 20.531 1 91.88 407 PHE A C 1
ATOM 3275 O O . PHE A 1 407 ? 10.828 29.547 20.922 1 91.88 407 PHE A O 1
ATOM 3282 N N . MET A 1 408 ? 9.32 31.156 21.219 1 88.69 408 MET A N 1
ATOM 3283 C CA . MET A 1 408 ? 9.023 30.672 22.562 1 88.69 408 MET A CA 1
ATOM 3284 C C . MET A 1 408 ? 8.391 29.297 22.516 1 88.69 408 MET A C 1
ATOM 3286 O O . MET A 1 408 ? 8.797 28.391 23.25 1 88.69 408 MET A O 1
ATOM 3290 N N . VAL A 1 409 ? 7.469 29.156 21.672 1 87.31 409 VAL A N 1
ATOM 3291 C CA . VAL A 1 409 ? 6.738 27.906 21.562 1 87.31 409 VAL A CA 1
ATOM 3292 C C . VAL A 1 409 ? 7.664 26.812 21.016 1 87.31 409 VAL A C 1
ATOM 3294 O O . VAL A 1 409 ? 7.652 25.688 21.484 1 87.31 409 VAL A O 1
ATOM 3297 N N . PHE A 1 410 ? 8.445 27.125 20 1 87.12 410 PHE A N 1
ATOM 3298 C CA . PHE A 1 410 ? 9.328 26.141 19.375 1 87.12 410 PHE A CA 1
ATOM 3299 C C . PHE A 1 410 ? 10.438 25.719 20.328 1 87.12 410 PHE A C 1
ATOM 3301 O O . PHE A 1 410 ? 10.883 24.578 20.312 1 87.12 410 PHE A O 1
ATOM 3308 N N . GLN A 1 411 ? 10.812 26.609 21.109 1 84.44 411 GLN A N 1
ATOM 3309 C CA . GLN A 1 411 ? 11.797 26.266 22.125 1 84.44 411 GLN A CA 1
ATOM 3310 C C . GLN A 1 411 ? 11.227 25.266 23.125 1 84.44 411 GLN A C 1
ATOM 3312 O O . GLN A 1 411 ? 11.914 24.328 23.531 1 84.44 411 GLN A O 1
ATOM 3317 N N . GLU A 1 412 ? 10.062 25.531 23.438 1 79.44 412 GLU A N 1
ATOM 3318 C CA . GLU A 1 412 ? 9.398 24.594 24.344 1 79.44 412 GLU A CA 1
ATOM 3319 C C . GLU A 1 412 ? 9.211 23.234 23.672 1 79.44 412 GLU A C 1
ATOM 3321 O O . GLU A 1 412 ? 9.289 22.203 24.344 1 79.44 412 GLU A O 1
ATOM 3326 N N . MET A 1 413 ? 8.961 23.266 22.469 1 77.62 413 MET A N 1
ATOM 3327 C CA . MET A 1 413 ? 8.711 22.047 21.703 1 77.62 413 MET A CA 1
ATOM 3328 C C . MET A 1 413 ? 9.992 21.234 21.562 1 77.62 413 MET A C 1
ATOM 3330 O O . MET A 1 413 ? 9.945 20 21.422 1 77.62 413 MET A O 1
ATOM 3334 N N . SER A 1 414 ? 11.094 21.891 21.516 1 77.06 414 SER A N 1
ATOM 3335 C CA . SER A 1 414 ? 12.383 21.234 21.328 1 77.06 414 SER A CA 1
ATOM 3336 C C . SER A 1 414 ? 12.641 20.203 22.438 1 77.06 414 SER A C 1
ATOM 3338 O O . SER A 1 414 ? 13.469 19.297 22.266 1 77.06 414 SER A O 1
ATOM 3340 N N . ARG A 1 415 ? 11.859 20.234 23.422 1 76.31 415 ARG A N 1
ATOM 3341 C CA . ARG A 1 415 ? 12 19.266 24.5 1 76.31 415 ARG A CA 1
ATOM 3342 C C . ARG A 1 415 ? 11.352 17.938 24.141 1 76.31 415 ARG A C 1
ATOM 3344 O O . ARG A 1 415 ? 11.727 16.891 24.688 1 76.31 415 ARG A O 1
ATOM 3351 N N . HIS A 1 416 ? 10.383 18.031 23.234 1 72.12 416 HIS A N 1
ATOM 3352 C CA . HIS A 1 416 ? 9.609 16.844 22.875 1 72.12 416 HIS A CA 1
ATOM 3353 C C . HIS A 1 416 ? 10.086 16.266 21.547 1 72.12 416 HIS A C 1
ATOM 3355 O O . HIS A 1 416 ? 9.625 15.203 21.141 1 72.12 416 HIS A O 1
ATOM 3361 N N . LEU A 1 417 ? 10.961 16.953 20.875 1 73.88 417 LEU A N 1
ATOM 3362 C CA . LEU A 1 417 ? 11.469 16.516 19.578 1 73.88 417 LEU A CA 1
ATOM 3363 C C . LEU A 1 417 ? 12.953 16.172 19.672 1 73.88 417 LEU A C 1
ATOM 3365 O O . LEU A 1 417 ? 13.648 16.59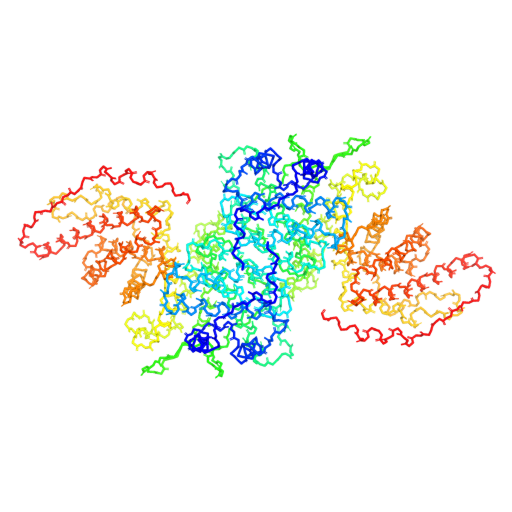4 20.594 1 73.88 417 LEU A O 1
ATOM 3369 N N . PRO A 1 418 ? 13.297 15.273 18.734 1 72.19 418 PRO A N 1
ATOM 3370 C CA . PRO A 1 418 ? 14.734 14.977 18.734 1 72.19 418 PRO A CA 1
ATOM 3371 C C . PRO A 1 418 ? 15.594 16.219 18.547 1 72.19 418 PRO A C 1
ATOM 3373 O O . PRO A 1 418 ? 15.227 17.125 17.781 1 72.19 418 PRO A O 1
ATOM 3376 N N . ASN A 1 419 ? 16.594 16.266 19.328 1 72.12 419 ASN A N 1
ATOM 3377 C CA . ASN A 1 419 ? 17.453 17.438 19.312 1 72.12 419 ASN A CA 1
ATOM 3378 C C . ASN A 1 419 ? 18.016 17.688 17.906 1 72.12 419 ASN A C 1
ATOM 3380 O O . ASN A 1 419 ? 18.047 18.844 17.453 1 72.12 419 ASN A O 1
ATOM 3384 N N . GLU A 1 420 ? 18.469 16.578 17.359 1 71.12 420 GLU A N 1
ATOM 3385 C CA . GLU A 1 420 ? 18.875 16.75 15.961 1 71.12 420 GLU A CA 1
ATOM 3386 C C . GLU A 1 420 ? 17.844 16.172 15 1 71.12 420 GLU A C 1
ATOM 3388 O O . GLU A 1 420 ? 17.281 15.109 15.266 1 71.12 420 GLU A O 1
ATOM 3393 N N . PRO A 1 421 ? 17.5 17.016 14.086 1 71.19 421 PRO A N 1
ATOM 3394 C CA . PRO A 1 421 ? 18 18.266 13.5 1 71.19 421 PRO A CA 1
ATOM 3395 C C . PRO A 1 421 ? 17.25 19.484 14 1 71.19 421 PRO A C 1
ATOM 3397 O O . PRO A 1 421 ? 17.594 20.609 13.633 1 71.19 421 PRO A O 1
ATOM 3400 N N . TYR A 1 422 ? 16.328 19.312 14.812 1 74.88 422 TYR A N 1
ATOM 3401 C CA . TYR A 1 422 ? 15.438 20.391 15.211 1 74.88 422 TYR A CA 1
ATOM 3402 C C . TYR A 1 422 ? 16.203 21.5 15.938 1 74.88 422 TYR A C 1
ATOM 3404 O O . TYR A 1 422 ? 15.969 22.688 15.703 1 74.88 422 TYR A O 1
ATOM 3412 N N . GLY A 1 423 ? 17.094 21.047 16.781 1 75 423 GLY A N 1
ATOM 3413 C CA . GLY A 1 423 ? 17.875 22.031 17.516 1 75 423 GLY A CA 1
ATOM 3414 C C . GLY A 1 423 ? 18.734 22.906 16.625 1 75 423 GLY A C 1
ATOM 3415 O O . GLY A 1 423 ? 18.812 24.109 16.828 1 75 423 GLY A O 1
ATOM 3416 N N . ALA A 1 424 ? 19.266 22.266 15.672 1 75.25 424 ALA A N 1
ATOM 3417 C CA . ALA A 1 424 ? 20.109 23 14.727 1 75.25 424 ALA A CA 1
ATOM 3418 C C . ALA A 1 424 ? 19.281 23.969 13.891 1 75.25 424 ALA A C 1
ATOM 3420 O O . ALA A 1 424 ? 19.719 25.078 13.594 1 75.25 424 ALA A O 1
ATOM 3421 N N . MET A 1 425 ? 18.141 23.547 13.562 1 78.12 425 MET A N 1
ATOM 3422 C CA . MET A 1 425 ? 17.266 24.391 12.758 1 78.12 425 MET A CA 1
ATOM 3423 C C . MET A 1 425 ? 16.781 25.609 13.547 1 78.12 425 MET A C 1
ATOM 3425 O O . MET A 1 425 ? 16.703 26.703 13.016 1 78.12 425 MET A O 1
ATOM 3429 N N . LEU A 1 426 ? 16.469 25.375 14.766 1 83.25 426 LEU A N 1
ATOM 3430 C CA . LEU A 1 426 ? 16 26.469 15.617 1 83.25 426 LEU A CA 1
ATOM 3431 C C . LEU A 1 426 ? 17.109 27.484 15.867 1 83.25 426 LEU A C 1
ATOM 3433 O O . LEU A 1 426 ? 16.859 28.688 15.906 1 83.25 426 LEU A O 1
ATOM 3437 N N . ALA A 1 427 ? 18.297 26.953 16.031 1 81.94 427 ALA A N 1
ATOM 3438 C CA . ALA A 1 427 ? 19.438 27.844 16.234 1 81.94 427 ALA A CA 1
ATOM 3439 C C . ALA A 1 427 ? 19.688 28.719 15 1 81.94 427 ALA A C 1
ATOM 3441 O O . ALA A 1 427 ? 19.969 29.906 15.117 1 81.94 427 ALA A O 1
ATOM 3442 N N . MET A 1 428 ? 19.594 28.125 13.898 1 81.31 428 MET A N 1
ATOM 3443 C CA . MET A 1 428 ? 19.75 28.859 12.648 1 81.31 428 MET A CA 1
ATOM 3444 C C . MET A 1 428 ? 18.672 29.922 12.5 1 81.31 428 MET A C 1
ATOM 3446 O O . MET A 1 428 ? 18.938 31.031 12.047 1 81.31 428 MET A O 1
ATOM 3450 N N . ALA A 1 429 ? 17.438 29.547 12.812 1 84.94 429 ALA A N 1
ATOM 3451 C CA . ALA A 1 429 ? 16.328 30.484 12.711 1 84.94 429 ALA A CA 1
ATOM 3452 C C . ALA A 1 429 ? 16.516 31.672 13.641 1 84.94 429 ALA A C 1
ATOM 3454 O O . ALA A 1 429 ? 16.156 32.812 13.297 1 84.94 429 ALA A O 1
ATOM 3455 N N . ARG A 1 430 ? 17.094 31.438 14.742 1 87.62 430 ARG A N 1
ATOM 3456 C CA . ARG A 1 430 ? 17.344 32.5 15.695 1 87.62 430 ARG A CA 1
ATOM 3457 C C . ARG A 1 430 ? 18.406 33.469 15.164 1 87.62 430 ARG A C 1
ATOM 3459 O O . ARG A 1 430 ? 18.297 34.688 15.375 1 87.62 430 ARG A O 1
ATOM 3466 N N . GLU A 1 431 ? 19.359 32.906 14.57 1 84.56 431 GLU A N 1
ATOM 3467 C CA . GLU A 1 431 ? 20.391 33.75 13.977 1 84.56 431 GLU A CA 1
ATOM 3468 C C . GLU A 1 431 ? 19.828 34.625 12.867 1 84.56 431 GLU A C 1
ATOM 3470 O O . GLU A 1 431 ? 20.172 35.781 12.758 1 84.56 431 GLU A O 1
ATOM 3475 N N . LEU A 1 432 ? 19.062 34.031 12.117 1 85.88 432 LEU A N 1
ATOM 3476 C CA . LEU A 1 432 ? 18.422 34.781 11.039 1 85.88 432 LEU A CA 1
ATOM 3477 C C . LEU A 1 432 ? 17.516 35.875 11.602 1 85.88 432 LEU A C 1
ATOM 3479 O O . LEU A 1 432 ? 17.438 36.969 11.047 1 85.88 432 LEU A O 1
ATOM 3483 N N . ASP A 1 433 ? 16.828 35.469 12.594 1 90.19 433 ASP A N 1
ATOM 3484 C CA . ASP A 1 433 ? 15.93 36.438 13.234 1 90.19 433 ASP A CA 1
ATOM 3485 C C . ASP A 1 433 ? 16.703 37.625 13.797 1 90.19 433 ASP A C 1
ATOM 3487 O O . ASP A 1 433 ? 16.203 38.75 13.781 1 90.19 433 ASP A O 1
ATOM 3491 N N . GLY A 1 434 ? 17.891 37.312 14.328 1 87.19 434 GLY A N 1
ATOM 3492 C CA . GLY A 1 434 ? 18.75 38.406 14.766 1 87.19 434 GLY A CA 1
ATOM 3493 C C . GLY A 1 434 ? 19.062 39.406 13.664 1 87.19 434 GLY A C 1
ATOM 3494 O O . GLY A 1 434 ? 19.047 40.594 13.891 1 87.19 434 GLY A O 1
ATOM 3495 N N . LYS A 1 435 ? 19.312 38.875 12.555 1 84.19 435 LYS A N 1
ATOM 3496 C CA . LYS A 1 435 ? 19.578 39.75 11.406 1 84.19 435 LYS A CA 1
ATOM 3497 C C . LYS A 1 435 ? 18.344 40.531 11.008 1 84.19 435 LYS A C 1
ATOM 3499 O O . LYS A 1 435 ? 18.453 41.688 10.547 1 84.19 435 LYS A O 1
ATOM 3504 N N . ALA A 1 436 ? 17.25 39.906 11.07 1 88.69 436 ALA A N 1
ATOM 3505 C CA . ALA A 1 436 ? 16 40.594 10.734 1 88.69 436 ALA A CA 1
ATOM 3506 C C . ALA A 1 436 ? 15.727 41.75 11.695 1 88.69 436 ALA A C 1
ATOM 3508 O O . ALA A 1 436 ? 15.273 42.812 11.273 1 88.69 436 ALA A O 1
ATOM 3509 N N . ILE A 1 437 ? 15.969 41.5 12.961 1 89.06 437 ILE A N 1
ATOM 3510 C CA . ILE A 1 437 ? 15.773 42.531 13.969 1 89.06 437 ILE A CA 1
ATOM 3511 C C . ILE A 1 437 ? 16.688 43.719 13.672 1 89.06 437 ILE A C 1
ATOM 3513 O O . ILE A 1 437 ? 16.266 44.875 13.773 1 89.06 437 ILE A O 1
ATOM 3517 N N . GLU A 1 438 ? 17.891 43.344 13.289 1 83.31 438 GLU A N 1
ATOM 3518 C CA . GLU A 1 438 ? 18.844 44.406 12.953 1 83.31 438 GLU A CA 1
ATOM 3519 C C . GLU A 1 438 ? 18.375 45.219 11.758 1 83.31 438 GLU A C 1
ATOM 3521 O O . GLU A 1 438 ? 18.484 46.438 11.75 1 83.31 438 GLU A O 1
ATOM 3526 N N . GLN A 1 439 ? 17.891 44.594 10.852 1 83.06 439 GLN A N 1
ATOM 3527 C CA . GLN A 1 439 ? 17.438 45.25 9.648 1 83.06 439 GLN A CA 1
ATOM 3528 C C . GLN A 1 439 ? 16.219 46.125 9.938 1 83.06 439 GLN A C 1
ATOM 3530 O O . GLN A 1 439 ? 16.109 47.25 9.398 1 83.06 439 GLN A O 1
ATOM 3535 N N . VAL A 1 440 ? 15.305 45.656 10.703 1 84.94 440 VAL A N 1
ATOM 3536 C CA . VAL A 1 440 ? 14.102 46.406 11.055 1 84.94 440 VAL A CA 1
ATOM 3537 C C . VAL A 1 440 ? 14.477 47.656 11.875 1 84.94 440 VAL A C 1
ATOM 3539 O O . VAL A 1 440 ? 13.922 48.719 11.664 1 84.94 440 VAL A O 1
ATOM 3542 N N . ASN A 1 441 ? 15.398 47.469 12.781 1 83 441 ASN A N 1
ATOM 3543 C CA . ASN A 1 441 ? 15.852 48.562 13.609 1 83 441 ASN A CA 1
ATOM 3544 C C . ASN A 1 441 ? 16.578 49.625 12.789 1 83 441 ASN A C 1
ATOM 3546 O O . ASN A 1 441 ? 16.438 50.844 13.047 1 83 441 ASN A O 1
ATOM 3550 N N . ARG A 1 442 ? 17.297 49.156 11.945 1 78.62 442 ARG A N 1
ATOM 3551 C CA . ARG A 1 442 ? 18.016 50.094 11.07 1 78.62 442 ARG A CA 1
ATOM 3552 C C . ARG A 1 442 ? 17.047 50.969 10.289 1 78.62 442 ARG A C 1
ATOM 3554 O O . ARG A 1 442 ? 17.266 52.188 10.141 1 78.62 442 ARG A O 1
ATOM 3561 N N . LYS A 1 443 ? 16.062 50.375 9.828 1 78.31 443 LYS A N 1
ATOM 3562 C CA . LYS A 1 443 ? 15.086 51.125 9.039 1 78.31 443 LYS A CA 1
ATOM 3563 C C . LYS A 1 443 ? 14.25 52.062 9.922 1 78.31 443 LYS A C 1
ATOM 3565 O O . LYS A 1 443 ? 13.828 53.125 9.492 1 78.31 443 LYS A O 1
ATOM 3570 N N . ARG A 1 444 ? 14.039 51.625 11.172 1 73.38 444 ARG A N 1
ATOM 3571 C CA . ARG A 1 444 ? 13.289 52.438 12.117 1 73.38 444 ARG A CA 1
ATOM 3572 C C . ARG A 1 444 ? 14.102 53.656 12.539 1 73.38 444 ARG A C 1
ATOM 3574 O O . ARG A 1 444 ? 13.555 54.75 12.664 1 73.38 444 ARG A O 1
ATOM 3581 N N . ILE A 1 445 ? 15.406 53.281 12.969 1 60.5 445 ILE A N 1
ATOM 3582 C CA . ILE A 1 445 ? 16.297 54.375 13.367 1 60.5 445 ILE A CA 1
ATOM 3583 C C . ILE A 1 445 ? 16.406 55.406 12.234 1 60.5 445 ILE A C 1
ATOM 3585 O O . ILE A 1 445 ? 16.391 56.594 12.469 1 60.5 445 ILE A O 1
ATOM 3589 N N . PHE A 1 446 ? 16.578 54.594 11.117 1 52.84 446 PHE A N 1
ATOM 3590 C CA . PHE A 1 446 ? 16.703 55.531 9.992 1 52.84 446 PHE A CA 1
ATOM 3591 C C . PHE A 1 446 ? 15.438 56.375 9.844 1 52.84 446 PHE A C 1
ATOM 3593 O O . PHE A 1 446 ? 15.508 57.531 9.477 1 52.84 446 PHE A O 1
ATOM 3600 N N . LYS A 1 447 ? 14.383 55.656 10.211 1 55.84 447 LYS A N 1
ATOM 3601 C CA . LYS A 1 447 ? 13.172 56.469 10.219 1 55.84 447 LYS A CA 1
ATOM 3602 C C . LYS A 1 447 ? 13.133 57.375 11.453 1 55.84 447 LYS A C 1
ATOM 3604 O O . LYS A 1 447 ? 12.695 58.5 11.367 1 55.84 447 LYS A O 1
ATOM 3609 N N . GLU A 1 448 ? 13.523 56.406 12.711 1 45.66 448 GLU A N 1
ATOM 3610 C CA . GLU A 1 448 ? 13.508 57.219 13.922 1 45.66 448 GLU A CA 1
ATOM 3611 C C . GLU A 1 448 ? 14.852 57.938 14.133 1 45.66 448 GLU A C 1
ATOM 3613 O O . GLU A 1 448 ? 14.938 58.906 14.891 1 45.66 448 GLU A O 1
ATOM 3618 N N . GLY A 1 449 ? 15.969 56.844 14.18 1 39.62 449 GLY A N 1
ATOM 3619 C CA . GLY A 1 449 ? 17.234 57.5 14.492 1 39.62 449 GLY A CA 1
ATOM 3620 C C . GLY A 1 449 ? 17.453 58.781 13.727 1 39.62 449 GLY A C 1
ATOM 3621 O O . GLY A 1 449 ? 17.578 58.781 12.5 1 39.62 449 GLY A O 1
ATOM 3622 N N . LEU A 1 450 ? 17.188 59.656 14.352 1 34.88 450 LEU A N 1
ATOM 3623 C CA . LEU A 1 450 ? 18.125 60.531 15.039 1 34.88 450 LEU A CA 1
ATOM 3624 C C . LEU A 1 450 ? 18.859 59.812 16.156 1 34.88 450 LEU A C 1
ATOM 3626 O O . LEU A 1 450 ? 19.797 60.344 16.75 1 34.88 450 LEU A O 1
ATOM 3630 N N . CYS A 1 451 ? 18.469 58.594 17.188 1 31.91 451 CYS A N 1
ATOM 3631 C CA . CYS A 1 451 ? 19.188 58.281 18.422 1 31.91 451 CYS A CA 1
ATOM 3632 C C . CYS A 1 451 ? 20.062 57.031 18.234 1 31.91 451 CYS A C 1
ATOM 3634 O O . CYS A 1 451 ? 19.672 56.094 17.531 1 31.91 451 CYS A O 1
ATOM 3636 N N . GLN A 1 452 ? 21.531 56.719 18.828 1 31.83 452 GLN A N 1
ATOM 3637 C CA . GLN A 1 452 ? 22.828 56.062 18.781 1 31.83 452 GLN A CA 1
ATOM 3638 C C . GLN A 1 452 ? 22.766 54.688 19.453 1 31.83 452 GLN A C 1
ATOM 3640 O O . GLN A 1 452 ? 22.922 54.594 20.672 1 31.83 452 GLN A O 1
ATOM 3645 N N . VAL A 1 453 ? 22 53.625 19.453 1 32.91 453 VAL A N 1
ATOM 3646 C CA . VAL A 1 453 ? 22.125 52.5 20.391 1 32.91 453 VAL A CA 1
ATOM 3647 C C . VAL A 1 453 ? 23.234 51.562 19.922 1 32.91 453 VAL A C 1
ATOM 3649 O O . VAL A 1 453 ? 23.391 51.312 18.719 1 32.91 453 VAL A O 1
ATOM 3652 N N . ASP A 1 454 ? 24.312 51 20.828 1 29.94 454 ASP A N 1
ATOM 3653 C CA . ASP A 1 454 ? 25.547 50.219 20.906 1 29.94 454 ASP A CA 1
ATOM 3654 C C . ASP A 1 454 ? 25.266 48.75 20.625 1 29.94 454 ASP A C 1
ATOM 3656 O O . ASP A 1 454 ? 24.469 48.125 21.312 1 29.94 454 ASP A O 1
ATOM 3660 N N . ASP A 1 455 ? 25.547 48.062 19.469 1 31.39 455 ASP A N 1
ATOM 3661 C CA . ASP A 1 455 ? 25.078 46.781 18.906 1 31.39 455 ASP A CA 1
ATOM 3662 C C . ASP A 1 455 ? 26.016 45.625 19.281 1 31.39 455 ASP A C 1
ATOM 3664 O O . ASP A 1 455 ? 27.234 45.75 19.109 1 31.39 455 ASP A O 1
ATOM 3668 N N . PHE A 1 456 ? 25.797 44.594 20.219 1 27.02 456 PHE A N 1
ATOM 3669 C CA . PHE A 1 456 ? 26.406 43.344 20.688 1 27.02 456 PHE A CA 1
ATOM 3670 C C . PHE A 1 456 ? 26.547 42.344 19.547 1 27.02 456 PHE A C 1
ATOM 3672 O O . PHE A 1 456 ? 25.547 41.875 19.016 1 27.02 456 PHE A O 1
ATOM 3679 N N . MET A 1 457 ? 27.766 42.094 18.812 1 29.91 457 MET A N 1
ATOM 3680 C CA . MET A 1 457 ? 28.047 41.375 17.578 1 29.91 457 MET A CA 1
ATOM 3681 C C . MET A 1 457 ? 28.516 39.938 17.891 1 29.91 457 MET A C 1
ATOM 3683 O O . MET A 1 457 ? 29.531 39.75 18.562 1 29.91 457 MET A O 1
ATOM 3687 N N . MET A 1 458 ? 27.75 38.906 18.047 1 31.05 458 MET A N 1
ATOM 3688 C CA . MET A 1 458 ? 28.234 37.531 18.188 1 31.05 458 MET A CA 1
ATOM 3689 C C . MET A 1 458 ? 28.953 37.062 16.922 1 31.05 458 MET A C 1
ATOM 3691 O O . MET A 1 458 ? 28.594 37.5 15.812 1 31.05 458 MET A O 1
ATOM 3695 N N . SER A 1 459 ? 30.172 36.188 17 1 30.56 459 SER A N 1
ATOM 3696 C CA . SER A 1 459 ? 31.203 35.844 16.016 1 30.56 459 SER A CA 1
ATOM 3697 C C . SER A 1 459 ? 30.688 34.812 15.023 1 30.56 459 SER A C 1
ATOM 3699 O O . SER A 1 459 ? 29.891 33.938 15.375 1 30.56 459 SER A O 1
ATOM 3701 N N . PRO A 1 460 ? 31 34.844 13.633 1 33.69 460 PRO A N 1
ATOM 3702 C CA . PRO A 1 460 ? 30.656 34.094 12.43 1 33.69 460 PRO A CA 1
ATOM 3703 C C . PRO A 1 460 ? 31.125 32.625 12.477 1 33.69 460 PRO A C 1
ATOM 3705 O O . PRO A 1 460 ? 30.5 31.766 11.875 1 33.69 460 PRO A O 1
ATOM 3708 N N . SER A 1 461 ? 32.219 32.219 13.133 1 36.62 461 SER A N 1
ATOM 3709 C CA . SER A 1 461 ? 32.844 30.906 13.031 1 36.62 461 SER A CA 1
ATOM 3710 C C . SER A 1 461 ? 31.953 29.797 13.562 1 36.62 461 SER A C 1
ATOM 3712 O O . SER A 1 461 ? 31.938 28.688 13.023 1 36.62 461 SER A O 1
ATOM 3714 N N . THR A 1 462 ? 31.234 29.984 14.555 1 31.91 462 THR A N 1
ATOM 3715 C CA . THR A 1 462 ? 30.484 28.906 15.188 1 31.91 462 THR A CA 1
ATOM 3716 C C . THR A 1 462 ? 29.281 28.516 14.32 1 31.91 462 THR A C 1
ATOM 3718 O O . THR A 1 462 ? 28.828 27.375 14.383 1 31.91 462 THR A O 1
ATOM 3721 N N . ALA A 1 463 ? 28.75 29.344 13.438 1 34.31 463 ALA A N 1
ATOM 3722 C CA . ALA A 1 463 ? 27.594 29.094 12.586 1 34.31 463 ALA A CA 1
ATOM 3723 C C . ALA A 1 463 ? 27.938 28.125 11.469 1 34.31 463 ALA A C 1
ATOM 3725 O O . ALA A 1 463 ? 27.156 27.219 11.156 1 34.31 463 ALA A O 1
ATOM 3726 N N . TRP A 1 464 ? 29.156 28.125 10.906 1 37.59 464 TRP A N 1
ATOM 3727 C CA . TRP A 1 464 ? 29.547 27.266 9.797 1 37.59 464 TRP A CA 1
ATOM 3728 C C . TRP A 1 464 ? 29.688 25.812 10.25 1 37.59 464 TRP A C 1
ATOM 3730 O O . TRP A 1 464 ? 29.297 24.891 9.531 1 37.59 464 TRP A O 1
ATOM 3740 N N . GLU A 1 465 ? 30.266 25.562 11.336 1 38.38 465 GLU A N 1
ATOM 3741 C CA . GLU A 1 465 ? 30.5 24.203 11.82 1 38.38 465 GLU A CA 1
ATOM 3742 C C . GLU A 1 465 ? 29.203 23.438 11.977 1 38.38 465 GLU A C 1
ATOM 3744 O O . GLU A 1 465 ? 29.156 22.234 11.727 1 38.38 465 GLU A O 1
ATOM 3749 N N . ILE A 1 466 ? 28.188 24.078 12.281 1 36.19 466 ILE A N 1
ATOM 3750 C CA . ILE A 1 466 ? 26.906 23.391 12.477 1 36.19 466 ILE A CA 1
ATOM 3751 C C . ILE A 1 466 ? 26.359 22.938 11.125 1 36.19 466 ILE A C 1
ATOM 3753 O O . ILE A 1 466 ? 25.875 21.812 11 1 36.19 466 ILE A O 1
ATOM 3757 N N . LEU A 1 467 ? 26.484 23.812 10.133 1 35.12 467 LEU A N 1
ATOM 3758 C CA . LEU A 1 467 ? 25.906 23.516 8.828 1 35.12 467 LEU A CA 1
ATOM 3759 C C . LEU A 1 467 ? 26.625 22.344 8.164 1 35.12 467 LEU A C 1
ATOM 3761 O O . LEU A 1 467 ? 26 21.547 7.473 1 35.12 467 LEU A O 1
ATOM 3765 N N . ASP A 1 468 ? 27.969 22.344 8.156 1 41.69 468 ASP A N 1
ATOM 3766 C CA . ASP A 1 468 ? 28.719 21.25 7.535 1 41.69 468 ASP A CA 1
ATOM 3767 C C . ASP A 1 468 ? 28.328 19.906 8.141 1 41.69 468 ASP A C 1
ATOM 3769 O O . ASP A 1 468 ? 28.438 18.875 7.477 1 41.69 468 ASP A O 1
ATOM 3773 N N . ASN A 1 469 ? 28.062 19.891 9.367 1 36.31 469 ASN A N 1
ATOM 3774 C CA . ASN A 1 469 ? 27.797 18.625 10.047 1 36.31 469 ASN A CA 1
ATOM 3775 C C . ASN A 1 469 ? 26.328 18.219 9.938 1 36.31 469 ASN A C 1
ATOM 3777 O O . ASN A 1 469 ? 25.891 17.281 10.617 1 36.31 469 ASN A O 1
ATOM 3781 N N . VAL A 1 470 ? 25.469 19 9.57 1 33.59 470 VAL A N 1
ATOM 3782 C CA . VAL A 1 470 ? 24.094 18.516 9.391 1 33.59 470 VAL A CA 1
ATOM 3783 C C . VAL A 1 470 ? 24.047 17.562 8.195 1 33.59 470 VAL A C 1
ATOM 3785 O O . VAL A 1 470 ? 24.188 17.984 7.051 1 33.59 470 VAL A O 1
ATOM 3788 N N . ASP A 1 471 ? 24.547 16.391 8.32 1 29.67 471 ASP A N 1
ATOM 3789 C CA . ASP A 1 471 ? 24.312 15.312 7.375 1 29.67 471 ASP A CA 1
ATOM 3790 C C . ASP A 1 471 ? 22.828 15.094 7.145 1 29.67 471 ASP A C 1
ATOM 3792 O O . ASP A 1 471 ? 22.078 14.758 8.078 1 29.67 471 ASP A O 1
ATOM 3796 N N . PHE A 1 472 ? 22.328 15.859 6.293 1 26.53 472 PHE A N 1
ATOM 3797 C CA . PHE A 1 472 ? 20.953 15.555 5.902 1 26.53 472 PHE A CA 1
ATOM 3798 C C . PHE A 1 472 ? 20.797 14.078 5.543 1 26.53 472 PHE A C 1
ATOM 3800 O O . PHE A 1 472 ? 21.297 13.633 4.504 1 26.53 472 PHE A O 1
ATOM 3807 N N . GLN A 1 473 ? 20.906 13.102 6.512 1 20.64 473 GLN A N 1
ATOM 3808 C CA . GLN A 1 473 ? 20.469 11.742 6.191 1 20.64 473 GLN A CA 1
ATOM 3809 C C . GLN A 1 473 ? 18.969 11.695 5.93 1 20.64 473 GLN A C 1
ATOM 3811 O O . GLN A 1 473 ? 18.188 12.375 6.605 1 20.64 473 GLN A O 1
ATOM 3816 N N . MET B 1 1 ? -1.748 -7.812 24.375 1 23.22 1 MET B N 1
ATOM 3817 C CA . MET B 1 1 ? -0.452 -8.453 24.562 1 23.22 1 MET B CA 1
ATOM 3818 C C . MET B 1 1 ? 0.685 -7.516 24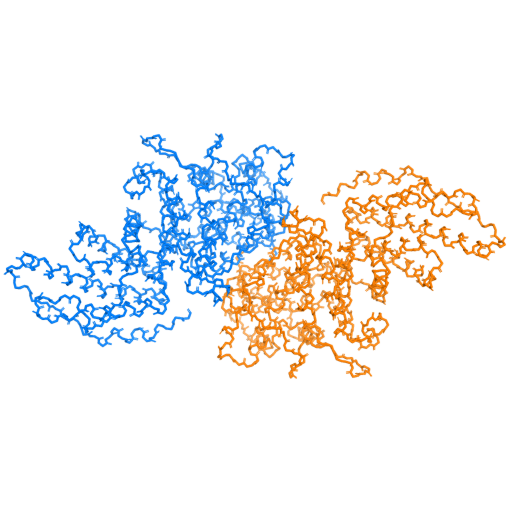.172 1 23.22 1 MET B C 1
ATOM 3820 O O . MET B 1 1 ? 0.631 -6.871 23.125 1 23.22 1 MET B O 1
ATOM 3824 N N . THR B 1 2 ? 1.448 -7.09 25.062 1 33.94 2 THR B N 1
ATOM 3825 C CA . THR B 1 2 ? 2.662 -6.293 24.906 1 33.94 2 THR B CA 1
ATOM 3826 C C . THR B 1 2 ? 3.566 -6.891 23.844 1 33.94 2 THR B C 1
ATOM 3828 O O . THR B 1 2 ? 3.623 -8.109 23.672 1 33.94 2 THR B O 1
ATOM 3831 N N . PRO B 1 3 ? 3.881 -6.133 22.828 1 45.59 3 PRO B N 1
ATOM 3832 C CA . PRO B 1 3 ? 4.926 -6.75 22 1 45.59 3 PRO B CA 1
ATOM 3833 C C . PRO B 1 3 ? 5.828 -7.688 22.812 1 45.59 3 PRO B C 1
ATOM 3835 O O . PRO B 1 3 ? 6.031 -7.48 24 1 45.59 3 PRO B O 1
ATOM 3838 N N . PRO B 1 4 ? 5.922 -8.938 22.344 1 47.69 4 PRO B N 1
ATOM 3839 C CA . PRO B 1 4 ? 6.707 -9.852 23.172 1 47.69 4 PRO B CA 1
ATOM 3840 C C . PRO B 1 4 ? 8.031 -9.25 23.625 1 47.69 4 PRO B C 1
ATOM 3842 O O . PRO B 1 4 ? 8.625 -8.438 22.906 1 47.69 4 PRO B O 1
ATOM 3845 N N . THR B 1 5 ? 8.219 -9.188 24.891 1 50.19 5 THR B N 1
ATOM 3846 C CA . THR B 1 5 ? 9.484 -8.828 25.5 1 50.19 5 THR B CA 1
ATOM 3847 C C . THR B 1 5 ? 10.602 -9.758 25.031 1 50.19 5 THR B C 1
ATOM 3849 O O . THR B 1 5 ? 10.336 -10.883 24.609 1 50.19 5 THR B O 1
ATOM 3852 N N . SER B 1 6 ? 11.758 -9.242 24.781 1 50.31 6 SER B N 1
ATOM 3853 C CA . SER B 1 6 ? 12.969 -9.93 24.328 1 50.31 6 SER B CA 1
ATOM 3854 C C . SER B 1 6 ? 13.016 -11.359 24.844 1 50.31 6 SER B C 1
ATOM 3856 O O . SER B 1 6 ? 13.492 -12.258 24.156 1 50.31 6 SER B O 1
ATOM 3858 N N . ASN B 1 7 ? 12.391 -11.602 25.938 1 48.66 7 ASN B N 1
ATOM 3859 C CA . ASN B 1 7 ? 12.492 -12.914 26.578 1 48.66 7 ASN B CA 1
ATOM 3860 C C . ASN B 1 7 ? 11.5 -13.906 25.969 1 48.66 7 ASN B C 1
ATOM 3862 O O . ASN B 1 7 ? 11.594 -15.109 26.203 1 48.66 7 ASN B O 1
ATOM 3866 N N . GLN B 1 8 ? 10.641 -13.32 25.125 1 61.09 8 GLN B N 1
ATOM 3867 C CA . GLN B 1 8 ? 9.562 -14.18 24.641 1 61.09 8 GLN B CA 1
ATOM 3868 C C . GLN B 1 8 ? 9.789 -14.594 23.188 1 61.09 8 GLN B C 1
ATOM 3870 O O . GLN B 1 8 ? 9 -15.352 22.625 1 61.09 8 GLN B O 1
ATOM 3875 N N . LEU B 1 9 ? 10.992 -14.242 22.766 1 68.56 9 LEU B N 1
ATOM 3876 C CA . LEU B 1 9 ? 11.25 -14.586 21.375 1 68.56 9 LEU B CA 1
ATOM 3877 C C . LEU B 1 9 ? 11.883 -15.969 21.266 1 68.56 9 LEU B C 1
ATOM 3879 O O . LEU B 1 9 ? 13.102 -16.094 21.172 1 68.56 9 LEU B O 1
ATOM 3883 N N . GLU B 1 10 ? 11.102 -17.047 21.438 1 81.5 10 GLU B N 1
ATOM 3884 C CA . GLU B 1 10 ? 11.617 -18.406 21.453 1 81.5 10 GLU B CA 1
ATOM 3885 C C . GLU B 1 10 ? 11.68 -19 20.047 1 81.5 10 GLU B C 1
ATOM 3887 O O . GLU B 1 10 ? 10.82 -18.719 19.219 1 81.5 10 GLU B O 1
ATOM 3892 N N . LEU B 1 11 ? 12.875 -19.609 19.797 1 87.81 11 LEU B N 1
ATOM 3893 C CA . LEU B 1 11 ? 13.094 -20.359 18.562 1 87.81 11 LEU B CA 1
ATOM 3894 C C . LEU B 1 11 ? 13.523 -21.797 18.891 1 87.81 11 LEU B C 1
ATOM 3896 O O . LEU B 1 11 ? 13.953 -22.078 20 1 87.81 11 LEU B O 1
ATOM 3900 N N . ALA B 1 12 ? 13.328 -22.641 17.969 1 88.31 12 ALA B N 1
ATOM 3901 C CA . ALA B 1 12 ? 13.906 -23.969 18.078 1 88.31 12 ALA B CA 1
ATOM 3902 C C . ALA B 1 12 ? 15.422 -23.891 18.219 1 88.31 12 ALA B C 1
ATOM 3904 O O . ALA B 1 12 ? 16.031 -22.875 17.906 1 88.31 12 ALA B O 1
ATOM 3905 N N . PRO B 1 13 ? 16.078 -24.969 18.812 1 90.88 13 PRO B N 1
ATOM 3906 C CA . PRO B 1 13 ? 17.531 -24.953 18.969 1 90.88 13 PRO B CA 1
ATOM 3907 C C . PRO B 1 13 ? 18.266 -24.766 17.656 1 90.88 13 PRO B C 1
ATOM 3909 O O . PRO B 1 13 ? 17.766 -25.141 16.594 1 90.88 13 PRO B O 1
ATOM 3912 N N . LEU B 1 14 ? 19.484 -24.203 17.719 1 92.44 14 LEU B N 1
ATOM 3913 C CA . LEU B 1 14 ? 20.281 -23.859 16.562 1 92.44 14 LEU B CA 1
ATOM 3914 C C . LEU B 1 14 ? 20.547 -25.094 15.695 1 92.44 14 LEU B C 1
ATOM 3916 O O . LEU B 1 14 ? 20.594 -25 14.469 1 92.44 14 LEU B O 1
ATOM 3920 N N . SER B 1 15 ? 20.688 -26.234 16.312 1 93.12 15 SER B N 1
ATOM 3921 C CA . SER B 1 15 ? 20.969 -27.469 15.602 1 93.12 15 SER B CA 1
ATOM 3922 C C . SER B 1 15 ? 19.828 -27.859 14.672 1 93.12 15 SER B C 1
ATOM 3924 O O . SER B 1 15 ? 20.047 -28.484 13.633 1 93.12 15 SER B O 1
ATOM 3926 N N . GLU B 1 16 ? 18.656 -27.422 15.008 1 93.31 16 GLU B N 1
ATOM 3927 C CA . GLU B 1 16 ? 17.484 -27.734 14.188 1 93.31 16 GLU B CA 1
ATOM 3928 C C . GLU B 1 16 ? 17.25 -26.656 13.141 1 93.31 16 GLU B C 1
ATOM 3930 O O . GLU B 1 16 ? 16.703 -26.922 12.07 1 93.31 16 GLU B O 1
ATOM 3935 N N . VAL B 1 17 ? 17.641 -25.469 13.414 1 95.81 17 VAL B N 1
ATOM 3936 C CA . VAL B 1 17 ? 17.344 -24.312 12.57 1 95.81 17 VAL B CA 1
ATOM 3937 C C . VAL B 1 17 ? 18.359 -24.25 11.43 1 95.81 17 VAL B C 1
ATOM 3939 O O . VAL B 1 17 ? 18.016 -23.922 10.297 1 95.81 17 VAL B O 1
ATOM 3942 N N . LEU B 1 18 ? 19.609 -24.672 11.625 1 96.19 18 LEU B N 1
ATOM 3943 C CA . LEU B 1 18 ? 20.703 -24.5 10.672 1 96.19 18 LEU B CA 1
ATOM 3944 C C . LEU B 1 18 ? 20.438 -25.297 9.398 1 96.19 18 LEU B C 1
ATOM 3946 O O . LEU B 1 18 ? 20.625 -24.781 8.297 1 96.19 18 LEU B O 1
ATOM 3950 N N . PRO B 1 19 ? 20 -26.562 9.547 1 96.38 19 PRO B N 1
ATOM 3951 C CA . PRO B 1 19 ? 19.734 -27.312 8.32 1 96.38 19 PRO B CA 1
ATOM 3952 C C . PRO B 1 19 ? 18.594 -26.703 7.5 1 96.38 19 PRO B C 1
ATOM 3954 O O . PRO B 1 19 ? 18.609 -26.75 6.266 1 96.38 19 PRO B O 1
ATOM 3957 N N . LEU B 1 20 ? 17.609 -26.203 8.156 1 97 20 LEU B N 1
ATOM 3958 C CA . LEU B 1 20 ? 16.484 -25.594 7.465 1 97 20 LEU B CA 1
ATOM 3959 C C . LEU B 1 20 ? 16.922 -24.312 6.75 1 97 20 LEU B C 1
ATOM 3961 O O . LEU B 1 20 ? 16.5 -24.062 5.617 1 97 20 LEU B O 1
ATOM 3965 N N . VAL B 1 21 ? 17.75 -23.547 7.43 1 97.44 21 VAL B N 1
ATOM 3966 C CA . VAL B 1 21 ? 18.266 -22.312 6.848 1 97.44 21 VAL B CA 1
ATOM 3967 C C . VAL B 1 21 ? 19.125 -22.641 5.637 1 97.44 21 VAL B C 1
ATOM 3969 O O . VAL B 1 21 ? 19.047 -21.969 4.605 1 97.44 21 VAL B O 1
ATOM 3972 N N . ASP B 1 22 ? 19.922 -23.656 5.742 1 96.81 22 ASP B N 1
ATOM 3973 C CA . ASP B 1 22 ? 20.766 -24.078 4.629 1 96.81 22 ASP B CA 1
ATOM 3974 C C . ASP B 1 22 ? 19.922 -24.516 3.434 1 96.81 22 ASP B C 1
ATOM 3976 O O . ASP B 1 22 ? 20.234 -24.172 2.291 1 96.81 22 ASP B O 1
ATOM 3980 N N . ASN B 1 23 ? 18.922 -25.281 3.725 1 97.19 23 ASN B N 1
ATOM 3981 C CA . ASN B 1 23 ? 18.031 -25.719 2.664 1 97.19 23 ASN B CA 1
ATOM 3982 C C . ASN B 1 23 ? 17.359 -24.531 1.969 1 97.19 23 ASN B C 1
ATOM 3984 O O . ASN B 1 23 ? 17.234 -24.516 0.743 1 97.19 23 ASN B O 1
ATOM 3988 N N . TYR B 1 24 ? 16.922 -23.609 2.711 1 97.75 24 TYR B N 1
ATOM 3989 C CA . TYR B 1 24 ? 16.297 -22.406 2.174 1 97.75 24 TYR B CA 1
ATOM 3990 C C . TYR B 1 24 ? 17.234 -21.672 1.23 1 97.75 24 TYR B C 1
ATOM 3992 O O . TYR B 1 24 ? 16.844 -21.297 0.117 1 97.75 24 TYR B O 1
ATOM 4000 N N . PHE B 1 25 ? 18.453 -21.391 1.647 1 97.19 25 PHE B N 1
ATOM 4001 C CA . PHE B 1 25 ? 19.375 -20.594 0.86 1 97.19 25 PHE B CA 1
ATOM 4002 C C . PHE B 1 25 ? 19.844 -21.344 -0.375 1 97.19 25 PHE B C 1
ATOM 4004 O O . PHE B 1 25 ? 20.062 -20.75 -1.433 1 97.19 25 PHE B O 1
ATOM 4011 N N . ARG B 1 26 ? 19.922 -22.641 -0.311 1 94.75 26 ARG B N 1
ATOM 4012 C CA . ARG B 1 26 ? 20.422 -23.453 -1.42 1 94.75 26 ARG B CA 1
ATOM 4013 C C . ARG B 1 26 ? 19.344 -23.672 -2.471 1 94.75 26 ARG B C 1
ATOM 4015 O O . ARG B 1 26 ? 19.625 -23.688 -3.67 1 94.75 26 ARG B O 1
ATOM 4022 N N . ASN B 1 27 ? 18.125 -23.75 -2.014 1 94.94 27 ASN B N 1
ATOM 4023 C CA . ASN B 1 27 ? 17.125 -24.234 -2.945 1 94.94 27 ASN B CA 1
ATOM 4024 C C . ASN B 1 27 ? 16.094 -23.156 -3.277 1 94.94 27 ASN B C 1
ATOM 4026 O O . ASN B 1 27 ? 15.398 -23.25 -4.293 1 94.94 27 ASN B O 1
ATOM 4030 N N . TYR B 1 28 ? 15.953 -22.25 -2.426 1 97.19 28 TYR B N 1
ATOM 4031 C CA . TYR B 1 28 ? 14.914 -21.266 -2.688 1 97.19 28 TYR B CA 1
ATOM 4032 C C . TYR B 1 28 ? 15.523 -19.875 -2.873 1 97.19 28 TYR B C 1
ATOM 4034 O O . TYR B 1 28 ? 15.305 -19.219 -3.9 1 97.19 28 TYR B O 1
ATOM 4042 N N . ASN B 1 29 ? 16.312 -19.391 -1.902 1 97.81 29 ASN B N 1
ATOM 4043 C CA . ASN B 1 29 ? 16.875 -18.047 -1.921 1 97.81 29 ASN B CA 1
ATOM 4044 C C . ASN B 1 29 ? 17.828 -17.844 -3.102 1 97.81 29 ASN B C 1
ATOM 4046 O O . ASN B 1 29 ? 18.062 -16.719 -3.535 1 97.81 29 ASN B O 1
ATOM 4050 N N . SER B 1 30 ? 18.406 -18.938 -3.629 1 95.81 30 SER B N 1
ATOM 4051 C CA . SER B 1 30 ? 19.297 -18.844 -4.781 1 95.81 30 SER B CA 1
ATOM 4052 C C . SER B 1 30 ? 18.547 -18.391 -6.027 1 95.81 30 SER B C 1
ATOM 4054 O O . SER B 1 30 ? 19.141 -17.781 -6.922 1 95.81 30 SER B O 1
ATOM 4056 N N . ILE B 1 31 ? 17.234 -18.672 -6.082 1 96.56 31 ILE B N 1
ATOM 4057 C CA . ILE B 1 31 ? 16.422 -18.312 -7.242 1 96.56 31 ILE B CA 1
ATOM 4058 C C . ILE B 1 31 ? 15.641 -17.047 -6.945 1 96.56 31 ILE B C 1
ATOM 4060 O O . ILE B 1 31 ? 15.57 -16.141 -7.781 1 96.56 31 ILE B O 1
ATOM 4064 N N . ILE B 1 32 ? 15.047 -16.969 -5.758 1 97.56 32 ILE B N 1
ATOM 4065 C CA . ILE B 1 32 ? 14.344 -15.797 -5.258 1 97.56 32 ILE B CA 1
ATOM 4066 C C . ILE B 1 32 ? 15.156 -15.141 -4.141 1 97.56 32 ILE B C 1
ATOM 4068 O O . ILE B 1 32 ? 14.914 -15.398 -2.959 1 97.56 32 ILE B O 1
ATOM 4072 N N . PRO B 1 33 ? 16.016 -14.297 -4.531 1 97.12 33 PRO B N 1
ATOM 4073 C CA . PRO B 1 33 ? 16.969 -13.773 -3.545 1 97.12 33 PRO B CA 1
ATOM 4074 C C . PRO B 1 33 ? 16.344 -12.719 -2.633 1 97.12 33 PRO B C 1
ATOM 4076 O O . PRO B 1 33 ? 16.5 -11.516 -2.873 1 97.12 33 PRO B O 1
ATOM 4079 N N . LEU B 1 34 ? 15.828 -13.148 -1.569 1 97.69 34 LEU B N 1
ATOM 4080 C CA . LEU B 1 34 ? 15.195 -12.273 -0.589 1 97.69 34 LEU B CA 1
ATOM 4081 C C . LEU B 1 34 ? 16.219 -11.773 0.432 1 97.69 34 LEU B C 1
ATOM 4083 O O . LEU B 1 34 ? 16.156 -10.617 0.848 1 97.69 34 LEU B O 1
ATOM 4087 N N . PHE B 1 35 ? 17.109 -12.711 0.856 1 97.94 35 PHE B N 1
ATOM 4088 C CA . PHE B 1 35 ? 18.094 -12.383 1.882 1 97.94 35 PHE B CA 1
ATOM 4089 C C . PHE B 1 35 ? 19.516 -12.57 1.354 1 97.94 35 PHE B C 1
ATOM 4091 O O . PHE B 1 35 ? 19.734 -13.391 0.462 1 97.94 35 PHE B O 1
ATOM 4098 N N . GLU B 1 36 ? 20.359 -11.734 1.846 1 95.38 36 GLU B N 1
ATOM 4099 C CA . GLU B 1 36 ? 21.781 -12.008 1.664 1 95.38 36 GLU B CA 1
ATOM 4100 C C . GLU B 1 36 ? 22.266 -13.055 2.664 1 95.38 36 GLU B C 1
ATOM 4102 O O . GLU B 1 36 ? 22.156 -12.859 3.877 1 95.38 36 GLU B O 1
ATOM 4107 N N . GLU B 1 37 ? 22.906 -14.07 2.203 1 95.25 37 GLU B N 1
ATOM 4108 C CA . GLU B 1 37 ? 23.219 -15.227 3.033 1 95.25 37 GLU B CA 1
ATOM 4109 C C . GLU B 1 37 ? 24.203 -14.859 4.137 1 95.25 37 GLU B C 1
ATOM 4111 O O . GLU B 1 37 ? 24.016 -15.242 5.297 1 95.25 37 GLU B O 1
ATOM 4116 N N . THR B 1 38 ? 25.266 -14.125 3.82 1 94.06 38 THR B N 1
ATOM 4117 C CA . THR B 1 38 ? 26.297 -13.797 4.797 1 94.06 38 THR B CA 1
ATOM 4118 C C . THR B 1 38 ? 25.719 -12.938 5.922 1 94.06 38 THR B C 1
ATOM 4120 O O . THR B 1 38 ? 26 -13.188 7.098 1 94.06 38 THR B O 1
ATOM 4123 N N . VAL B 1 39 ? 24.953 -12 5.5 1 94.38 39 VAL B N 1
ATOM 4124 C CA . VAL B 1 39 ? 24.344 -11.102 6.48 1 94.38 39 VAL B CA 1
ATOM 4125 C C . VAL B 1 39 ? 23.359 -11.883 7.336 1 94.38 39 VAL B C 1
ATOM 4127 O O . VAL B 1 39 ? 23.312 -11.711 8.562 1 94.38 39 VAL B O 1
ATOM 4130 N N . PHE B 1 40 ? 22.609 -12.75 6.738 1 96.62 40 PHE B N 1
ATOM 4131 C CA . PHE B 1 40 ? 21.609 -13.523 7.453 1 96.62 40 PHE B CA 1
ATOM 4132 C C . PHE B 1 40 ? 22.25 -14.469 8.453 1 96.62 40 PHE B C 1
ATOM 4134 O O . PHE B 1 40 ? 21.766 -14.617 9.578 1 96.62 40 PHE B O 1
ATOM 4141 N N . MET B 1 41 ? 23.312 -15.117 8.047 1 96 41 MET B N 1
ATOM 4142 C CA . MET B 1 41 ? 23.984 -16.047 8.938 1 96 41 MET B CA 1
ATOM 4143 C C . MET B 1 41 ? 24.562 -15.328 10.148 1 96 41 MET B C 1
ATOM 4145 O O . MET B 1 41 ? 24.562 -15.859 11.258 1 96 41 MET B O 1
ATOM 4149 N N . ARG B 1 42 ? 25.031 -14.133 9.945 1 93.88 42 ARG B N 1
ATOM 4150 C CA . ARG B 1 42 ? 25.531 -13.344 11.062 1 93.88 42 ARG B CA 1
ATOM 4151 C C . ARG B 1 42 ? 24.406 -13.008 12.039 1 93.88 42 ARG B C 1
ATOM 4153 O O . ARG B 1 42 ? 24.578 -13.109 13.258 1 93.88 42 ARG B O 1
ATOM 4160 N N . ILE B 1 43 ? 23.312 -12.609 11.453 1 93.38 43 ILE B N 1
ATOM 4161 C CA . ILE B 1 43 ? 22.156 -12.258 12.273 1 93.38 43 ILE B CA 1
ATOM 4162 C C . ILE B 1 43 ? 21.672 -13.492 13.039 1 93.38 43 ILE B C 1
ATOM 4164 O O . ILE B 1 43 ? 21.281 -13.391 14.203 1 93.38 43 ILE B O 1
ATOM 4168 N N . LEU B 1 44 ? 21.688 -14.602 12.383 1 94.38 44 LEU B N 1
ATOM 4169 C CA . LEU B 1 44 ? 21.25 -15.852 12.992 1 94.38 44 LEU B CA 1
ATOM 4170 C C . LEU B 1 44 ? 22.156 -16.219 14.172 1 94.38 44 LEU B C 1
ATOM 4172 O O . LEU B 1 44 ? 21.656 -16.5 15.266 1 94.38 44 LEU B O 1
ATOM 4176 N N . LEU B 1 45 ? 23.453 -16.156 14 1 92.88 45 LEU B N 1
ATOM 4177 C CA . LEU B 1 45 ? 24.406 -16.531 15.039 1 92.88 45 LEU B CA 1
ATOM 4178 C C . LEU B 1 45 ? 24.375 -15.531 16.188 1 92.88 45 LEU B C 1
ATOM 4180 O O . LEU B 1 45 ? 24.469 -15.914 17.359 1 92.88 45 LEU B O 1
ATOM 4184 N N . ASP B 1 46 ? 24.234 -14.242 15.812 1 91.94 46 ASP B N 1
ATOM 4185 C CA . ASP B 1 46 ? 24.141 -13.203 16.844 1 91.94 46 ASP B CA 1
ATOM 4186 C C . ASP B 1 46 ? 22.906 -13.398 17.703 1 91.94 46 ASP B C 1
ATOM 4188 O O . ASP B 1 46 ? 22.938 -13.164 18.906 1 91.94 46 ASP B O 1
ATOM 4192 N N . PHE B 1 47 ? 21.797 -13.805 17.047 1 92.19 47 PHE B N 1
ATOM 4193 C CA . PHE B 1 47 ? 20.547 -14.016 17.766 1 92.19 47 PHE B CA 1
ATOM 4194 C C . PHE B 1 47 ? 20.703 -15.125 18.797 1 92.19 47 PHE B C 1
ATOM 4196 O O . PHE B 1 47 ? 20.188 -15.008 19.922 1 92.19 47 PHE B O 1
ATOM 4203 N N . PHE B 1 48 ? 21.391 -16.219 18.531 1 90 48 PHE B N 1
ATOM 4204 C CA . PHE B 1 48 ? 21.547 -17.344 19.438 1 90 48 PHE B CA 1
ATOM 4205 C C . PHE B 1 48 ? 22.656 -17.078 20.438 1 90 48 PHE B C 1
ATOM 4207 O O . PHE B 1 48 ? 22.703 -17.688 21.516 1 90 48 PHE B O 1
ATOM 4214 N N . ALA B 1 49 ? 23.547 -16.156 20.125 1 87.69 49 ALA B N 1
ATOM 4215 C CA . ALA B 1 49 ? 24.641 -15.812 21.047 1 87.69 49 ALA B CA 1
ATOM 4216 C C . ALA B 1 49 ? 24.156 -14.836 22.125 1 87.69 49 ALA B C 1
ATOM 4218 O O . ALA B 1 49 ? 24.656 -14.844 23.25 1 87.69 49 ALA B O 1
ATOM 4219 N N . GLN B 1 50 ? 23.281 -14.047 21.688 1 80.19 50 GLN B N 1
ATOM 4220 C CA . GLN B 1 50 ? 22.812 -13 22.594 1 80.19 50 GLN B CA 1
ATOM 4221 C C . GLN B 1 50 ? 21.703 -13.516 23.5 1 80.19 50 GLN B C 1
ATOM 4223 O O . GLN B 1 50 ? 20.812 -14.234 23.062 1 80.19 50 GLN B O 1
ATOM 4228 N N . THR B 1 51 ? 21.922 -13.195 24.719 1 71 51 THR B N 1
ATOM 4229 C CA . THR B 1 51 ? 20.906 -13.625 25.672 1 71 51 THR B CA 1
ATOM 4230 C C . THR B 1 51 ? 20.031 -12.453 26.078 1 71 51 THR B C 1
ATOM 4232 O O . THR B 1 51 ? 18.891 -12.648 26.516 1 71 51 THR B O 1
ATOM 4235 N N . THR B 1 52 ? 20.547 -11.164 25.844 1 74.88 52 THR B N 1
ATOM 4236 C CA . THR B 1 52 ? 19.797 -9.984 26.25 1 74.88 52 THR B CA 1
ATOM 4237 C C . THR B 1 52 ? 19.578 -9.047 25.062 1 74.88 52 THR B C 1
ATOM 4239 O O . THR B 1 52 ? 20.359 -9.039 24.109 1 74.88 52 THR B O 1
ATOM 4242 N N . LYS B 1 53 ? 18.438 -8.344 24.891 1 77.94 53 LYS B N 1
ATOM 4243 C CA . LYS B 1 53 ? 18.078 -7.309 23.938 1 77.94 53 LYS B CA 1
ATOM 4244 C C . LYS B 1 53 ? 18.078 -7.859 22.516 1 77.94 53 LYS B C 1
ATOM 4246 O O . LYS B 1 53 ? 18.672 -7.27 21.609 1 77.94 53 LYS B O 1
ATOM 4251 N N . ARG B 1 54 ? 17.531 -9.016 22.344 1 86.44 54 ARG B N 1
ATOM 4252 C CA . ARG B 1 54 ? 17.422 -9.648 21.031 1 86.44 54 ARG B CA 1
ATOM 4253 C C . ARG B 1 54 ? 16.562 -8.805 20.078 1 86.44 54 ARG B C 1
ATOM 4255 O O . ARG B 1 54 ? 15.586 -8.195 20.5 1 86.44 54 ARG B O 1
ATOM 4262 N N . SER B 1 55 ? 16.969 -8.734 18.875 1 89.5 55 SER B N 1
ATOM 4263 C CA . SER B 1 55 ? 16.297 -7.938 17.859 1 89.5 55 SER B CA 1
ATOM 4264 C C . SER B 1 55 ? 15.008 -8.617 17.391 1 89.5 55 SER B C 1
ATOM 4266 O O . SER B 1 55 ? 15.031 -9.758 16.938 1 89.5 55 SER B O 1
ATOM 4268 N N . ILE B 1 56 ? 13.906 -7.918 17.469 1 91.38 56 ILE B N 1
ATOM 4269 C CA . ILE B 1 56 ? 12.609 -8.406 17.031 1 91.38 56 ILE B CA 1
ATOM 4270 C C . ILE B 1 56 ? 12.633 -8.641 15.516 1 91.38 56 ILE B C 1
ATOM 4272 O O . ILE B 1 56 ? 12.055 -9.617 15.023 1 91.38 56 ILE B O 1
ATOM 4276 N N . VAL B 1 57 ? 13.289 -7.812 14.812 1 93.31 57 VAL B N 1
ATOM 4277 C CA . VAL B 1 57 ? 13.336 -7.898 13.352 1 93.31 57 VAL B CA 1
ATOM 4278 C C . VAL B 1 57 ? 14.133 -9.133 12.938 1 93.31 57 VAL B C 1
ATOM 4280 O O . VAL B 1 57 ? 13.734 -9.844 12.008 1 93.31 57 VAL B O 1
ATOM 4283 N N . SER B 1 58 ? 15.25 -9.422 13.625 1 93.94 58 SER B N 1
ATOM 4284 C CA . SER B 1 58 ? 16.031 -10.625 13.344 1 93.94 58 SER B CA 1
ATOM 4285 C C . SER B 1 58 ? 15.211 -11.883 13.633 1 93.94 58 SER B C 1
ATOM 4287 O O . SER B 1 58 ? 15.273 -12.852 12.867 1 93.94 58 SER B O 1
ATOM 4289 N N . TRP B 1 59 ? 14.516 -11.852 14.742 1 95.75 59 TRP B N 1
ATOM 4290 C CA . TRP B 1 59 ? 13.648 -12.961 15.125 1 95.75 59 TRP B CA 1
ATOM 4291 C C . TRP B 1 59 ? 12.594 -13.219 14.055 1 95.75 59 TRP B C 1
ATOM 4293 O O . TRP B 1 59 ? 12.344 -14.375 13.688 1 95.75 59 TRP B O 1
ATOM 4303 N N . ALA B 1 60 ? 11.984 -12.172 13.57 1 96.5 60 ALA B N 1
ATOM 4304 C CA . ALA B 1 60 ? 10.961 -12.289 12.523 1 96.5 60 ALA B CA 1
ATOM 4305 C C . ALA B 1 60 ? 11.562 -12.844 11.234 1 96.5 60 ALA B C 1
ATOM 4307 O O . ALA B 1 60 ? 10.938 -13.664 10.555 1 96.5 60 ALA B O 1
ATOM 4308 N N . ALA B 1 61 ? 12.766 -12.422 10.891 1 97.44 61 ALA B N 1
ATOM 4309 C CA . ALA B 1 61 ? 13.438 -12.891 9.688 1 97.44 61 ALA B CA 1
ATOM 4310 C C . ALA B 1 61 ? 13.68 -14.398 9.742 1 97.44 61 ALA B C 1
ATOM 4312 O O . ALA B 1 61 ? 13.445 -15.109 8.766 1 97.44 61 ALA B O 1
ATOM 4313 N N . ILE B 1 62 ? 14.164 -14.852 10.891 1 97.69 62 ILE B N 1
ATOM 4314 C CA . ILE B 1 62 ? 14.43 -16.281 11.047 1 97.69 62 ILE B CA 1
ATOM 4315 C C . ILE B 1 62 ? 13.125 -17.062 10.93 1 97.69 62 ILE B C 1
ATOM 4317 O O . ILE B 1 62 ? 13.078 -18.094 10.258 1 97.69 62 ILE B O 1
ATOM 4321 N N . ASN B 1 63 ? 12.055 -16.562 11.539 1 97.75 63 ASN B N 1
ATOM 4322 C CA . ASN B 1 63 ? 10.766 -17.234 11.469 1 97.75 63 ASN B CA 1
ATOM 4323 C C . ASN B 1 63 ? 10.25 -17.328 10.031 1 97.75 63 ASN B C 1
ATOM 4325 O O . ASN B 1 63 ? 9.656 -18.328 9.641 1 97.75 63 ASN B O 1
ATOM 4329 N N . VAL B 1 64 ? 10.43 -16.312 9.242 1 98.12 64 VAL B N 1
ATOM 4330 C CA . VAL B 1 64 ? 9.945 -16.297 7.867 1 98.12 64 VAL B CA 1
ATOM 4331 C C . VAL B 1 64 ? 10.711 -17.328 7.039 1 98.12 64 VAL B C 1
ATOM 4333 O O . VAL B 1 64 ? 10.133 -18.031 6.207 1 98.12 64 VAL B O 1
ATOM 4336 N N . VAL B 1 65 ? 12.039 -17.391 7.246 1 98.38 65 VAL B N 1
ATOM 4337 C CA . VAL B 1 65 ? 12.852 -18.359 6.52 1 98.38 65 VAL B CA 1
ATOM 4338 C C . VAL B 1 65 ? 12.422 -19.781 6.883 1 98.38 65 VAL B C 1
ATOM 4340 O O . VAL B 1 65 ? 12.297 -20.641 6.008 1 98.38 65 VAL B O 1
ATOM 4343 N N . LEU B 1 66 ? 12.188 -20.016 8.18 1 98.12 66 LEU B N 1
ATOM 4344 C CA . LEU B 1 66 ? 11.688 -21.328 8.609 1 98.12 66 LEU B CA 1
ATOM 4345 C C . LEU B 1 66 ? 10.32 -21.609 7.992 1 98.12 66 LEU B C 1
ATOM 4347 O O . LEU B 1 66 ? 10.07 -22.719 7.52 1 98.12 66 LEU B O 1
ATOM 4351 N N . ALA B 1 67 ? 9.453 -20.641 8.008 1 98.06 67 ALA B N 1
ATOM 4352 C CA . ALA B 1 67 ? 8.109 -20.797 7.465 1 98.06 67 ALA B CA 1
ATOM 4353 C C . ALA B 1 67 ? 8.148 -21.125 5.973 1 98.06 67 ALA B C 1
ATOM 4355 O O . ALA B 1 67 ? 7.398 -21.984 5.496 1 98.06 67 ALA B O 1
ATOM 4356 N N . ILE B 1 68 ? 9 -20.469 5.184 1 98 68 ILE B N 1
ATOM 4357 C CA . ILE B 1 68 ? 9.117 -20.734 3.754 1 98 68 ILE B CA 1
ATOM 4358 C C . ILE B 1 68 ? 9.633 -22.156 3.535 1 98 68 ILE B C 1
ATOM 4360 O O . ILE B 1 68 ? 9.156 -22.859 2.645 1 98 68 ILE B O 1
ATOM 4364 N N . ASN B 1 69 ? 10.609 -22.531 4.352 1 97.38 69 ASN B N 1
ATOM 4365 C CA . ASN B 1 69 ? 11.102 -23.891 4.25 1 97.38 69 ASN B CA 1
ATOM 4366 C C . ASN B 1 69 ? 9.984 -24.906 4.5 1 97.38 69 ASN B C 1
ATOM 4368 O O . ASN B 1 69 ? 9.828 -25.859 3.73 1 97.38 69 ASN B O 1
ATOM 4372 N N . TYR B 1 70 ? 9.219 -24.703 5.547 1 96.81 70 TYR B N 1
ATOM 4373 C CA . TYR B 1 70 ? 8.141 -25.625 5.906 1 96.81 70 TYR B CA 1
ATOM 4374 C C . TYR B 1 70 ? 7.047 -25.625 4.844 1 96.81 70 TYR B C 1
ATOM 4376 O O . TYR B 1 70 ? 6.609 -26.688 4.402 1 96.81 70 TYR B O 1
ATOM 4384 N N . ARG B 1 71 ? 6.648 -24.484 4.402 1 96.62 71 ARG B N 1
ATOM 4385 C CA . ARG B 1 71 ? 5.441 -24.359 3.594 1 96.62 71 ARG B CA 1
ATOM 4386 C C . ARG B 1 71 ? 5.746 -24.578 2.115 1 96.62 71 ARG B C 1
ATOM 4388 O O . ARG B 1 71 ? 5.086 -25.359 1.442 1 96.62 71 ARG B O 1
ATOM 4395 N N . VAL B 1 72 ? 6.758 -23.969 1.608 1 94.94 72 VAL B N 1
ATOM 4396 C CA . VAL B 1 72 ? 7.016 -23.922 0.172 1 94.94 72 VAL B CA 1
ATOM 4397 C C . VAL B 1 72 ? 7.906 -25.094 -0.237 1 94.94 72 VAL B C 1
ATOM 4399 O O . VAL B 1 72 ? 7.641 -25.766 -1.235 1 94.94 72 VAL B O 1
ATOM 4402 N N . LEU B 1 73 ? 8.969 -25.359 0.537 1 95.56 73 LEU B N 1
ATOM 4403 C CA . LEU B 1 73 ? 9.938 -26.375 0.131 1 95.56 73 LEU B CA 1
ATOM 4404 C C . LEU B 1 73 ? 9.5 -27.766 0.574 1 95.56 73 LEU B C 1
ATOM 4406 O O . LEU B 1 73 ? 9.523 -28.703 -0.218 1 95.56 73 LEU B O 1
ATOM 4410 N N . GLU B 1 74 ? 9.047 -27.875 1.815 1 94.38 74 GLU B N 1
ATOM 4411 C CA . GLU B 1 74 ? 8.648 -29.188 2.332 1 94.38 74 GLU B CA 1
ATOM 4412 C C . GLU B 1 74 ? 7.191 -29.484 2 1 94.38 74 GLU B C 1
ATOM 4414 O O . GLU B 1 74 ? 6.773 -30.656 2.023 1 94.38 74 GLU B O 1
ATOM 4419 N N . GLY B 1 75 ? 6.387 -28.469 1.794 1 92.75 75 GLY B N 1
ATOM 4420 C CA . GLY B 1 75 ? 5.008 -28.672 1.387 1 92.75 75 GLY B CA 1
ATOM 4421 C C . GLY B 1 75 ? 4.086 -29.016 2.541 1 92.75 75 GLY B C 1
ATOM 4422 O O . GLY B 1 75 ? 3.082 -29.703 2.357 1 92.75 75 GLY B O 1
ATOM 4423 N N . ARG B 1 76 ? 4.383 -28.484 3.686 1 93.12 76 ARG B N 1
ATOM 4424 C CA . ARG B 1 76 ? 3.553 -28.781 4.852 1 93.12 76 ARG B CA 1
ATOM 4425 C C . ARG B 1 76 ? 2.217 -28.047 4.766 1 93.12 76 ARG B C 1
ATOM 4427 O O . ARG B 1 76 ? 2.123 -26.984 4.145 1 93.12 76 ARG B O 1
ATOM 4434 N N . SER B 1 77 ? 1.245 -28.641 5.41 1 89.62 77 SER B N 1
ATOM 4435 C CA . SER B 1 77 ? -0.104 -28.078 5.367 1 89.62 77 SER B CA 1
ATOM 4436 C C . SER B 1 77 ? -0.262 -26.938 6.352 1 89.62 77 SER B C 1
ATOM 4438 O O . SER B 1 77 ? 0.572 -26.75 7.242 1 89.62 77 SER B O 1
ATOM 4440 N N . SER B 1 78 ? -1.302 -26.203 6.219 1 87.5 78 SER B N 1
ATOM 4441 C CA . SER B 1 78 ? -1.573 -25.031 7.051 1 87.5 78 SER B CA 1
ATOM 4442 C C . SER B 1 78 ? -1.844 -25.438 8.492 1 87.5 78 SER B C 1
ATOM 4444 O O . SER B 1 78 ? -1.741 -24.609 9.406 1 87.5 78 SER B O 1
ATOM 4446 N N . ASN B 1 79 ? -2.143 -26.703 8.727 1 87.81 79 ASN B N 1
ATOM 4447 C CA . ASN B 1 79 ? -2.445 -27.172 10.07 1 87.81 79 ASN B CA 1
ATOM 4448 C C . ASN B 1 79 ? -1.184 -27.609 10.812 1 87.81 79 ASN B C 1
ATOM 4450 O O . ASN B 1 79 ? -1.244 -27.984 11.977 1 87.81 79 ASN B O 1
ATOM 4454 N N . ASP B 1 80 ? -0.083 -27.5 10.094 1 94.5 80 ASP B N 1
ATOM 4455 C CA . ASP B 1 80 ? 1.172 -27.875 10.734 1 94.5 80 ASP B CA 1
ATOM 4456 C C . ASP B 1 80 ? 1.504 -26.922 11.891 1 94.5 80 ASP B C 1
ATOM 4458 O O . ASP B 1 80 ? 1.515 -25.703 11.719 1 94.5 80 ASP B O 1
ATOM 4462 N N . ALA B 1 81 ? 1.848 -27.438 13.016 1 94.06 81 ALA B N 1
ATOM 4463 C CA . ALA B 1 81 ? 2.029 -26.672 14.234 1 94.06 81 ALA B CA 1
ATOM 4464 C C . ALA B 1 81 ? 3.279 -25.797 14.148 1 94.06 81 ALA B C 1
ATOM 4466 O O . ALA B 1 81 ? 3.275 -24.656 14.609 1 94.06 81 ALA B O 1
ATOM 4467 N N . ALA B 1 82 ? 4.379 -26.375 13.672 1 94 82 ALA B N 1
ATOM 4468 C CA . ALA B 1 82 ? 5.625 -25.625 13.562 1 94 82 ALA B CA 1
ATOM 4469 C C . ALA B 1 82 ? 5.469 -24.438 12.609 1 94 82 ALA B C 1
ATOM 4471 O O . ALA B 1 82 ? 5.938 -23.328 12.898 1 94 82 ALA B O 1
ATOM 4472 N N . LEU B 1 83 ? 4.844 -24.672 11.477 1 96.19 83 LEU B N 1
ATOM 4473 C CA . LEU B 1 83 ? 4.574 -23.625 10.508 1 96.19 83 LEU B CA 1
ATOM 4474 C C . LEU B 1 83 ? 3.695 -22.531 11.109 1 96.19 83 LEU B C 1
ATOM 4476 O O . LEU B 1 83 ? 4 -21.344 10.992 1 96.19 83 LEU B O 1
ATOM 4480 N N . ASN B 1 84 ? 2.641 -22.953 11.789 1 94.44 84 ASN B N 1
ATOM 4481 C CA . ASN B 1 84 ? 1.705 -22 12.375 1 94.44 84 ASN B CA 1
ATOM 4482 C C . ASN B 1 84 ? 2.373 -21.141 13.445 1 94.44 84 ASN B C 1
ATOM 4484 O O . ASN B 1 84 ? 2.064 -19.969 13.586 1 94.44 84 ASN B O 1
ATOM 4488 N N . ARG B 1 85 ? 3.172 -21.781 14.172 1 94.19 85 ARG B N 1
ATOM 4489 C CA . ARG B 1 85 ? 3.902 -21.031 15.195 1 94.19 85 ARG B CA 1
ATOM 4490 C C . ARG B 1 85 ? 4.77 -19.953 14.562 1 94.19 85 ARG B C 1
ATOM 4492 O O . ARG B 1 85 ? 4.797 -18.812 15.039 1 94.19 85 ARG B O 1
ATOM 4499 N N . CYS B 1 86 ? 5.512 -20.25 13.484 1 95.75 86 CYS B N 1
ATOM 4500 C CA . CYS B 1 86 ? 6.348 -19.281 12.781 1 95.75 86 CYS B CA 1
ATOM 4501 C C . CYS B 1 86 ? 5.508 -18.141 12.234 1 95.75 86 CYS B C 1
ATOM 4503 O O . CYS B 1 86 ? 5.879 -16.969 12.375 1 95.75 86 CYS B O 1
ATOM 4505 N N . LEU B 1 87 ? 4.371 -18.469 11.672 1 94.44 87 LEU B N 1
ATOM 4506 C CA . LEU B 1 87 ? 3.514 -17.453 11.062 1 94.44 87 LEU B CA 1
ATOM 4507 C C . LEU B 1 87 ? 2.908 -16.547 12.125 1 94.44 87 LEU B C 1
ATOM 4509 O O . LEU B 1 87 ? 2.826 -15.328 11.938 1 94.44 87 LEU B O 1
ATOM 4513 N N . GLN B 1 88 ? 2.484 -17.125 13.188 1 92.19 88 GLN B N 1
ATOM 4514 C CA . GLN B 1 88 ? 1.922 -16.328 14.281 1 92.19 88 GLN B CA 1
ATOM 4515 C C . GLN B 1 88 ? 2.967 -15.391 14.867 1 92.19 88 GLN B C 1
ATOM 4517 O O . GLN B 1 88 ? 2.654 -14.25 15.219 1 92.19 88 GLN B O 1
ATOM 4522 N N . ASN B 1 89 ? 4.188 -15.883 15.023 1 93.62 89 ASN B N 1
ATOM 4523 C CA . ASN B 1 89 ? 5.27 -15.039 15.523 1 93.62 89 ASN B CA 1
ATOM 4524 C C . ASN B 1 89 ? 5.492 -13.82 14.641 1 93.62 89 ASN B C 1
ATOM 4526 O O . ASN B 1 89 ? 5.582 -12.695 15.133 1 93.62 89 ASN B O 1
ATOM 4530 N N . VAL B 1 90 ? 5.512 -14.039 13.375 1 94.56 90 VAL B N 1
ATOM 4531 C CA . VAL B 1 90 ? 5.789 -12.938 12.453 1 94.56 90 VAL B CA 1
ATOM 4532 C C . VAL B 1 90 ? 4.613 -11.969 12.438 1 94.56 90 VAL B C 1
ATOM 4534 O O . VAL B 1 90 ? 4.805 -10.75 12.422 1 94.56 90 VAL B O 1
ATOM 4537 N N . ARG B 1 91 ? 3.383 -12.477 12.477 1 91.44 91 ARG B N 1
ATOM 4538 C CA . ARG B 1 91 ? 2.186 -11.641 12.445 1 91.44 91 ARG B CA 1
ATOM 4539 C C . ARG B 1 91 ? 2.096 -10.773 13.695 1 91.44 91 ARG B C 1
ATOM 4541 O O . ARG B 1 91 ? 1.549 -9.664 13.648 1 91.44 91 ARG B O 1
ATOM 4548 N N . SER B 1 92 ? 2.664 -11.273 14.781 1 88.88 92 SER B N 1
ATOM 4549 C CA . SER B 1 92 ? 2.574 -10.57 16.062 1 88.88 92 SER B CA 1
ATOM 4550 C C . SER B 1 92 ? 3.467 -9.328 16.062 1 88.88 92 SER B C 1
ATOM 4552 O O . SER B 1 92 ? 3.309 -8.445 16.906 1 88.88 92 SER B O 1
ATOM 4554 N N . VAL B 1 93 ? 4.395 -9.219 15.086 1 92.19 93 VAL B N 1
ATOM 4555 C CA . VAL B 1 93 ? 5.332 -8.109 15.133 1 92.19 93 VAL B CA 1
ATOM 4556 C C . VAL B 1 93 ? 5.289 -7.336 13.812 1 92.19 93 VAL B C 1
ATOM 4558 O O . VAL B 1 93 ? 6.301 -6.785 13.375 1 92.19 93 VAL B O 1
ATOM 4561 N N . MET B 1 94 ? 4.203 -7.301 13.141 1 92.44 94 MET B N 1
ATOM 4562 C CA . MET B 1 94 ? 4.07 -6.664 11.836 1 92.44 94 MET B CA 1
ATOM 4563 C C . MET B 1 94 ? 4.32 -5.164 11.93 1 92.44 94 MET B C 1
ATOM 4565 O O . MET B 1 94 ? 4.969 -4.582 11.055 1 92.44 94 MET B O 1
ATOM 4569 N N . SER B 1 95 ? 3.789 -4.547 12.992 1 91.19 95 SER B N 1
ATOM 4570 C CA . SER B 1 95 ? 3.959 -3.105 13.156 1 91.19 95 SER B CA 1
ATOM 4571 C C . SER B 1 95 ? 5.434 -2.732 13.281 1 91.19 95 SER B C 1
ATOM 4573 O O . SER B 1 95 ? 5.871 -1.724 12.734 1 91.19 95 SER B O 1
ATOM 4575 N N . GLU B 1 96 ? 6.219 -3.559 13.961 1 91.62 96 GLU B N 1
ATOM 4576 C CA . GLU B 1 96 ? 7.648 -3.314 14.133 1 91.62 96 GLU B CA 1
ATOM 4577 C C . GLU B 1 96 ? 8.391 -3.453 12.805 1 91.62 96 GLU B C 1
ATOM 4579 O O . GLU B 1 96 ? 9.391 -2.766 12.57 1 91.62 96 GLU B O 1
ATOM 4584 N N . LEU B 1 97 ? 7.863 -4.32 12.023 1 94.19 97 LEU B N 1
ATOM 4585 C CA . LEU B 1 97 ? 8.469 -4.512 10.711 1 94.19 97 LEU B CA 1
ATOM 4586 C C . LEU B 1 97 ? 8.18 -3.33 9.797 1 94.19 97 LEU B C 1
ATOM 4588 O O . LEU B 1 97 ? 9.047 -2.9 9.039 1 94.19 97 LEU B O 1
ATOM 4592 N N . MET B 1 98 ? 7.078 -2.727 9.945 1 94.25 98 MET B N 1
ATOM 4593 C CA . MET B 1 98 ? 6.613 -1.667 9.055 1 94.25 98 MET B CA 1
ATOM 4594 C C . MET B 1 98 ? 7.32 -0.351 9.367 1 94.25 98 MET B C 1
ATOM 4596 O O . MET B 1 98 ? 7.418 0.522 8.5 1 94.25 98 MET B O 1
ATOM 4600 N N . VAL B 1 99 ? 7.789 -0.219 10.578 1 91.25 99 VAL B N 1
ATOM 4601 C CA . VAL B 1 99 ? 8.406 1.048 10.953 1 91.25 99 VAL B CA 1
ATOM 4602 C C . VAL B 1 99 ? 9.852 1.082 10.469 1 91.25 99 VAL B C 1
ATOM 4604 O O . VAL B 1 99 ? 10.5 2.131 10.5 1 91.25 99 VAL B O 1
ATOM 4607 N N . GLN B 1 100 ? 10.352 -0.058 9.883 1 84.19 100 GLN B N 1
ATOM 4608 C CA . GLN B 1 100 ? 11.742 -0.135 9.445 1 84.19 100 GLN B CA 1
ATOM 4609 C C . GLN B 1 100 ? 11.938 0.588 8.117 1 84.19 100 GLN B C 1
ATOM 4611 O O . GLN B 1 100 ? 12.164 -0.048 7.082 1 84.19 100 GLN B O 1
ATOM 4616 N N . GLY B 1 101 ? 12.047 1.882 8.195 1 82.81 101 GLY B N 1
ATOM 4617 C CA . GLY B 1 101 ? 12.148 2.666 6.973 1 82.81 101 GLY B CA 1
ATOM 4618 C C . GLY B 1 101 ? 13.578 2.875 6.516 1 82.81 101 GLY B C 1
ATOM 4619 O O . GLY B 1 101 ? 13.82 3.354 5.406 1 82.81 101 GLY B O 1
ATOM 4620 N N . LYS B 1 102 ? 14.516 2.385 7.293 1 87.06 102 LYS B N 1
ATOM 4621 C CA . LYS B 1 102 ? 15.906 2.621 6.938 1 87.06 102 LYS B CA 1
ATOM 4622 C C . LYS B 1 102 ? 16.688 1.308 6.844 1 87.06 102 LYS B C 1
ATOM 4624 O O . LYS B 1 102 ? 17.859 1.301 6.504 1 87.06 102 LYS B O 1
ATOM 4629 N N . ASP B 1 103 ? 16.047 0.26 7.18 1 91.31 103 ASP B N 1
ATOM 4630 C CA . ASP B 1 103 ? 16.641 -1.07 7.133 1 91.31 103 ASP B CA 1
ATOM 4631 C C . ASP B 1 103 ? 15.875 -1.983 6.18 1 91.31 103 ASP B C 1
ATOM 4633 O O . ASP B 1 103 ? 14.641 -2.014 6.195 1 91.31 103 ASP B O 1
ATOM 4637 N N . LEU B 1 104 ? 16.688 -2.746 5.445 1 95.88 104 LEU B N 1
ATOM 4638 C CA . LEU B 1 104 ? 16.094 -3.584 4.41 1 95.88 104 LEU B CA 1
ATOM 4639 C C . LEU B 1 104 ? 15.375 -4.785 5.027 1 95.88 104 LEU B C 1
ATOM 4641 O O . LEU B 1 104 ? 14.539 -5.418 4.379 1 95.88 104 LEU B O 1
ATOM 4645 N N . MET B 1 105 ? 15.758 -5.137 6.246 1 95.81 105 MET B N 1
ATOM 4646 C CA . MET B 1 105 ? 15.312 -6.398 6.828 1 95.81 105 MET B CA 1
ATOM 4647 C C . MET B 1 105 ? 13.797 -6.418 6.988 1 95.81 105 MET B C 1
ATOM 4649 O O . MET B 1 105 ? 13.148 -7.441 6.746 1 95.81 105 MET B O 1
ATOM 4653 N N . GLY B 1 106 ? 13.227 -5.281 7.441 1 96.06 106 GLY B N 1
ATOM 4654 C CA . GLY B 1 106 ? 11.781 -5.219 7.547 1 96.06 106 GLY B CA 1
ATOM 4655 C C . GLY B 1 106 ? 11.07 -5.523 6.242 1 96.06 106 GLY B C 1
ATOM 4656 O O . GLY B 1 106 ? 10.102 -6.285 6.215 1 96.06 106 GLY B O 1
ATOM 4657 N N . LEU B 1 107 ? 11.57 -4.941 5.156 1 97.81 107 LEU B N 1
ATOM 4658 C CA . LEU B 1 107 ? 11.008 -5.168 3.83 1 97.81 107 LEU B CA 1
ATOM 4659 C C . LEU B 1 107 ? 11.156 -6.629 3.42 1 97.81 107 LEU B C 1
ATOM 4661 O O . LEU B 1 107 ? 10.219 -7.227 2.889 1 97.81 107 LEU B O 1
ATOM 4665 N N . GLN B 1 108 ? 12.328 -7.195 3.664 1 98.38 108 GLN B N 1
ATOM 4666 C CA . GLN B 1 108 ? 12.609 -8.578 3.303 1 98.38 108 GLN B CA 1
ATOM 4667 C C . GLN B 1 108 ? 11.648 -9.539 4.012 1 98.38 108 GLN B C 1
ATOM 4669 O O . GLN B 1 108 ? 11.117 -10.461 3.395 1 98.38 108 GLN B O 1
ATOM 4674 N N . VAL B 1 109 ? 11.445 -9.281 5.25 1 98.06 109 VAL B N 1
ATOM 4675 C CA . VAL B 1 109 ? 10.562 -10.141 6.035 1 98.06 109 VAL B CA 1
ATOM 4676 C C . VAL B 1 109 ? 9.133 -10.016 5.531 1 98.06 109 VAL B C 1
ATOM 4678 O O . VAL B 1 109 ? 8.438 -11.016 5.344 1 98.06 109 VAL B O 1
ATOM 4681 N N . LEU B 1 110 ? 8.648 -8.797 5.309 1 97.81 110 LEU B N 1
ATOM 4682 C CA . LEU B 1 110 ? 7.285 -8.594 4.828 1 97.81 110 LEU B CA 1
ATOM 4683 C C . LEU B 1 110 ? 7.086 -9.227 3.457 1 97.81 110 LEU B C 1
ATOM 4685 O O . LEU B 1 110 ? 6.023 -9.789 3.174 1 97.81 110 LEU B O 1
ATOM 4689 N N . LEU B 1 111 ? 8.078 -9.156 2.594 1 98.44 111 LEU B N 1
ATOM 4690 C CA . LEU B 1 111 ? 8.023 -9.836 1.303 1 98.44 111 LEU B CA 1
ATOM 4691 C C . LEU B 1 111 ? 7.891 -11.344 1.486 1 98.44 111 LEU B C 1
ATOM 4693 O O . LEU B 1 111 ? 7.152 -12 0.75 1 98.44 111 LEU B O 1
ATOM 4697 N N . GLY B 1 112 ? 8.703 -11.828 2.443 1 98.44 112 GLY B N 1
ATOM 4698 C CA . GLY B 1 112 ? 8.57 -13.242 2.758 1 98.44 112 GLY B CA 1
ATOM 4699 C C . GLY B 1 112 ? 7.168 -13.633 3.186 1 98.44 112 GLY B C 1
ATOM 4700 O O . GLY B 1 112 ? 6.664 -14.688 2.789 1 98.44 112 GLY B O 1
ATOM 4701 N N . VAL B 1 113 ? 6.547 -12.789 3.961 1 97.81 113 VAL B N 1
ATOM 4702 C CA . VAL B 1 113 ? 5.184 -13.055 4.406 1 97.81 113 VAL B CA 1
ATOM 4703 C C . VAL B 1 113 ? 4.238 -13.047 3.207 1 97.81 113 VAL B C 1
ATOM 4705 O O . VAL B 1 113 ? 3.344 -13.891 3.105 1 97.81 113 VAL B O 1
ATOM 4708 N N . VAL B 1 114 ? 4.379 -12.102 2.32 1 97.88 114 VAL B N 1
ATOM 4709 C CA . VAL B 1 114 ? 3.562 -12.039 1.112 1 97.88 114 VAL B CA 1
ATOM 4710 C C . VAL B 1 114 ? 3.686 -13.352 0.338 1 97.88 114 VAL B C 1
ATOM 4712 O O . VAL B 1 114 ? 2.68 -13.945 -0.058 1 97.88 114 VAL B O 1
ATOM 4715 N N . ILE B 1 115 ? 4.91 -13.844 0.17 1 97.94 115 ILE B N 1
ATOM 4716 C CA . ILE B 1 115 ? 5.164 -15.078 -0.562 1 97.94 115 ILE B CA 1
ATOM 4717 C C . ILE B 1 115 ? 4.43 -16.234 0.111 1 97.94 115 ILE B C 1
ATOM 4719 O O . ILE B 1 115 ? 3.787 -17.047 -0.561 1 97.94 115 ILE B O 1
ATOM 4723 N N . LEU B 1 116 ? 4.477 -16.25 1.425 1 97.56 116 LEU B N 1
ATOM 4724 C CA . LEU B 1 116 ? 3.855 -17.328 2.186 1 97.56 116 LEU B CA 1
ATOM 4725 C C . LEU B 1 116 ? 2.34 -17.312 2.021 1 97.56 116 LEU B C 1
ATOM 4727 O O . LEU B 1 116 ? 1.704 -18.359 1.953 1 97.56 116 LEU B O 1
ATOM 4731 N N . PHE B 1 117 ? 1.778 -16.156 1.84 1 96.25 117 PHE B N 1
ATOM 4732 C CA . PHE B 1 117 ? 0.323 -16.062 1.84 1 96.25 117 PHE B CA 1
ATOM 4733 C C . PHE B 1 117 ? -0.219 -16.062 0.416 1 96.25 117 PHE B C 1
ATOM 4735 O O . PHE B 1 117 ? -1.434 -16 0.209 1 96.25 117 PHE B O 1
ATOM 4742 N N . LEU B 1 118 ? 0.659 -16.141 -0.58 1 95.69 118 LEU B N 1
ATOM 4743 C CA . LEU B 1 118 ? 0.21 -16.344 -1.953 1 95.69 118 LEU B CA 1
ATOM 4744 C C . LEU B 1 118 ? -0.539 -17.672 -2.096 1 95.69 118 LEU B C 1
ATOM 4746 O O . LEU B 1 118 ? -1.523 -17.75 -2.834 1 95.69 118 LEU B O 1
ATOM 4750 N N . GLY B 1 119 ? 0.029 -18.672 -1.437 1 92.81 119 GLY B N 1
ATOM 4751 C CA . GLY B 1 119 ? -0.575 -19.984 -1.491 1 92.81 119 GLY B CA 1
ATOM 4752 C C . GLY B 1 119 ? -1.312 -20.359 -0.219 1 92.81 119 GLY B C 1
ATOM 4753 O O . GLY B 1 119 ? -1.106 -21.438 0.33 1 92.81 119 GLY B O 1
ATOM 4754 N N . SER B 1 120 ? -2.08 -19.406 0.279 1 90.06 120 SER B N 1
ATOM 4755 C CA . SER B 1 120 ? -2.865 -19.609 1.492 1 90.06 120 SER B CA 1
ATOM 4756 C C . SER B 1 120 ? -4.336 -19.281 1.263 1 90.06 120 SER B C 1
ATOM 4758 O O . SER B 1 120 ? -4.688 -18.656 0.261 1 90.06 120 SER B O 1
ATOM 4760 N N . SER B 1 121 ? -5.18 -19.812 2.188 1 86.25 121 SER B N 1
ATOM 4761 C CA . SER B 1 121 ? -6.594 -19.469 2.137 1 86.25 121 SER B CA 1
ATOM 4762 C C . SER B 1 121 ? -6.812 -17.984 2.443 1 86.25 121 SER B C 1
ATOM 4764 O O . SER B 1 121 ? -7.812 -17.406 2.021 1 86.25 121 SER B O 1
ATOM 4766 N N . ASP B 1 122 ? -5.875 -17.422 3.146 1 89.38 122 ASP B N 1
ATOM 4767 C CA . ASP B 1 122 ? -5.953 -16 3.467 1 89.38 122 ASP B CA 1
ATOM 4768 C C . ASP B 1 122 ? -5.156 -15.172 2.467 1 89.38 122 ASP B C 1
ATOM 4770 O O . ASP B 1 122 ? -4.289 -14.391 2.855 1 89.38 122 ASP B O 1
ATOM 4774 N N . PHE B 1 123 ? -5.551 -15.328 1.252 1 92.62 123 PHE B N 1
ATOM 4775 C CA . PHE B 1 123 ? -4.887 -14.602 0.176 1 92.62 123 PHE B CA 1
ATOM 4776 C C . PHE B 1 123 ? -5.066 -13.094 0.347 1 92.62 123 PHE B C 1
ATOM 4778 O O . PHE B 1 123 ? -4.223 -12.312 -0.09 1 92.62 123 PHE B O 1
ATOM 4785 N N . GLN B 1 124 ? -6.098 -12.633 1.126 1 93.88 124 GLN B N 1
ATOM 4786 C CA . GLN B 1 124 ? -6.402 -11.227 1.361 1 93.88 124 GLN B CA 1
ATOM 4787 C C . GLN B 1 124 ? -5.258 -10.531 2.094 1 93.88 124 GLN B C 1
ATOM 4789 O O . GLN B 1 124 ? -4.969 -9.359 1.841 1 93.88 124 GLN B O 1
ATOM 4794 N N . LEU B 1 125 ? -4.699 -11.242 2.967 1 95 125 LEU B N 1
ATOM 4795 C CA . LEU B 1 125 ? -3.584 -10.656 3.701 1 95 125 LEU B CA 1
ATOM 4796 C C . LEU B 1 125 ? -2.432 -10.32 2.762 1 95 125 LEU B C 1
ATOM 4798 O O . LEU B 1 125 ? -1.785 -9.281 2.914 1 95 125 LEU B O 1
ATOM 4802 N N . ALA B 1 126 ? -2.139 -11.219 1.797 1 96.44 126 ALA B N 1
ATOM 4803 C CA . ALA B 1 126 ? -1.087 -10.945 0.821 1 96.44 126 ALA B CA 1
ATOM 4804 C C . ALA B 1 126 ? -1.407 -9.703 -0.001 1 96.44 126 ALA B C 1
ATOM 4806 O O . ALA B 1 126 ? -0.527 -8.883 -0.26 1 96.44 126 ALA B O 1
ATOM 4807 N N . ILE B 1 127 ? -2.664 -9.539 -0.388 1 96.38 127 ILE B N 1
ATOM 4808 C CA . ILE B 1 127 ? -3.096 -8.383 -1.174 1 96.38 127 ILE B CA 1
ATOM 4809 C C . ILE B 1 127 ? -2.805 -7.098 -0.406 1 96.38 127 ILE B C 1
ATOM 4811 O O . ILE B 1 127 ? -2.16 -6.188 -0.929 1 96.38 127 ILE B O 1
ATOM 4815 N N . VAL B 1 128 ? -3.213 -7.074 0.816 1 96.62 128 VAL B N 1
ATOM 4816 C CA . VAL B 1 128 ? -3.135 -5.852 1.613 1 96.62 128 VAL B CA 1
ATOM 4817 C C . VAL B 1 128 ? -1.684 -5.574 1.993 1 96.62 128 VAL B C 1
ATOM 4819 O O . VAL B 1 128 ? -1.238 -4.422 1.966 1 96.62 128 VAL B O 1
ATOM 4822 N N . LEU B 1 129 ? -0.901 -6.598 2.258 1 96.88 129 LEU B N 1
ATOM 4823 C CA . LEU B 1 129 ? 0.492 -6.434 2.66 1 96.88 129 LEU B CA 1
ATOM 4824 C C . LEU B 1 129 ? 1.342 -5.945 1.493 1 96.88 129 LEU B C 1
ATOM 4826 O O . LEU B 1 129 ? 2.385 -5.32 1.699 1 96.88 129 LEU B O 1
ATOM 4830 N N . THR B 1 130 ? 0.904 -6.27 0.315 1 97.38 130 THR B N 1
ATOM 4831 C CA . THR B 1 130 ? 1.666 -5.801 -0.837 1 97.38 130 THR B CA 1
ATOM 4832 C C . THR B 1 130 ? 1.711 -4.273 -0.871 1 97.38 130 THR B C 1
ATOM 4834 O O . THR B 1 130 ? 2.721 -3.688 -1.266 1 97.38 130 THR B O 1
ATOM 4837 N N . GLY B 1 131 ? 0.604 -3.643 -0.448 1 96.44 131 GLY B N 1
ATOM 4838 C CA . GLY B 1 131 ? 0.631 -2.193 -0.327 1 96.44 131 GLY B CA 1
ATOM 4839 C C . GLY B 1 131 ? 1.716 -1.692 0.607 1 96.44 131 GLY B C 1
ATOM 4840 O O . GLY B 1 131 ? 2.441 -0.753 0.276 1 96.44 131 GLY B O 1
ATOM 4841 N N . SER B 1 132 ? 1.835 -2.322 1.748 1 96.75 132 SER B N 1
ATOM 4842 C CA . SER B 1 132 ? 2.857 -1.961 2.725 1 96.75 132 SER B CA 1
ATOM 4843 C C . SER B 1 132 ? 4.258 -2.217 2.178 1 96.75 132 SER B C 1
ATOM 4845 O O . SER B 1 132 ? 5.172 -1.421 2.402 1 96.75 132 SER B O 1
ATOM 4847 N N . VAL B 1 133 ? 4.395 -3.312 1.483 1 97.81 133 VAL B N 1
ATOM 4848 C CA . VAL B 1 133 ? 5.684 -3.691 0.915 1 97.81 133 VAL B CA 1
ATOM 4849 C C . VAL B 1 133 ? 6.141 -2.629 -0.081 1 97.81 133 VAL B C 1
ATOM 4851 O O . VAL B 1 133 ? 7.297 -2.203 -0.056 1 97.81 133 VAL B O 1
ATOM 4854 N N . VAL B 1 134 ? 5.246 -2.188 -0.895 1 97.12 134 VAL B N 1
ATOM 4855 C CA . VAL B 1 134 ? 5.594 -1.206 -1.917 1 97.12 134 VAL B CA 1
ATOM 4856 C C . VAL B 1 134 ? 5.961 0.121 -1.256 1 97.12 134 VAL B C 1
ATOM 4858 O O . VAL B 1 134 ? 6.945 0.758 -1.632 1 97.12 134 VAL B O 1
ATOM 4861 N N . LYS B 1 135 ? 5.176 0.538 -0.246 1 96.62 135 LYS B N 1
ATOM 4862 C CA . LYS B 1 135 ? 5.473 1.785 0.451 1 96.62 135 LYS B CA 1
ATOM 4863 C C . LYS B 1 135 ? 6.824 1.713 1.158 1 96.62 135 LYS B C 1
ATOM 4865 O O . LYS B 1 135 ? 7.57 2.691 1.18 1 96.62 135 LYS B O 1
ATOM 4870 N N . LEU B 1 136 ? 7.086 0.598 1.737 1 96.38 136 LEU B N 1
ATOM 4871 C CA . LEU B 1 136 ? 8.375 0.425 2.406 1 96.38 136 LEU B CA 1
ATOM 4872 C C . LEU B 1 136 ? 9.516 0.472 1.4 1 96.38 136 LEU B C 1
ATOM 4874 O O . LEU B 1 136 ? 10.562 1.059 1.676 1 96.38 136 LEU B O 1
ATOM 4878 N N . ALA B 1 137 ? 9.367 -0.174 0.264 1 96.94 137 ALA B N 1
ATOM 4879 C CA . ALA B 1 137 ? 10.383 -0.132 -0.789 1 96.94 137 ALA B CA 1
ATOM 4880 C C . ALA B 1 137 ? 10.633 1.3 -1.251 1 96.94 137 ALA B C 1
ATOM 4882 O O . ALA B 1 137 ? 11.781 1.694 -1.475 1 96.94 137 ALA B O 1
ATOM 4883 N N . GLN B 1 138 ? 9.594 2.045 -1.347 1 94.12 138 GLN B N 1
ATOM 4884 C CA . GLN B 1 138 ? 9.703 3.436 -1.777 1 94.12 138 GLN B CA 1
ATOM 4885 C C . GLN B 1 138 ? 10.367 4.293 -0.706 1 94.12 138 GLN B C 1
ATOM 4887 O O . GLN B 1 138 ? 11.156 5.184 -1.021 1 94.12 138 GLN B O 1
ATOM 4892 N N . SER B 1 139 ? 10 4.012 0.556 1 92.81 139 SER B N 1
ATOM 4893 C CA . SER B 1 139 ? 10.641 4.719 1.657 1 92.81 139 SER B CA 1
ATOM 4894 C C . SER B 1 139 ? 12.148 4.488 1.653 1 92.81 139 SER B C 1
ATOM 4896 O O . SER B 1 139 ? 12.922 5.371 2.035 1 92.81 139 SER B O 1
ATOM 4898 N N . LEU B 1 140 ? 12.555 3.311 1.213 1 95.06 140 LEU B N 1
ATOM 4899 C CA . LEU B 1 140 ? 13.969 2.932 1.156 1 95.06 140 LEU B CA 1
ATOM 4900 C C . LEU B 1 140 ? 14.602 3.391 -0.152 1 95.06 140 LEU B C 1
ATOM 4902 O O . LEU B 1 140 ? 15.781 3.127 -0.402 1 95.06 140 LEU B O 1
ATOM 4906 N N . ARG B 1 141 ? 13.781 4.02 -1.058 1 93.19 141 ARG B N 1
ATOM 4907 C CA . ARG B 1 141 ? 14.211 4.555 -2.344 1 93.19 141 ARG B CA 1
ATOM 4908 C C . ARG B 1 141 ? 14.773 3.455 -3.238 1 93.19 141 ARG B C 1
ATOM 4910 O O . ARG B 1 141 ? 15.758 3.668 -3.949 1 93.19 141 ARG B O 1
ATOM 4917 N N . LEU B 1 142 ? 14.156 2.307 -3.127 1 95.94 142 LEU B N 1
ATOM 4918 C CA . LEU B 1 142 ? 14.609 1.188 -3.949 1 95.94 142 LEU B CA 1
ATOM 4919 C C . LEU B 1 142 ? 14.227 1.402 -5.41 1 95.94 142 LEU B C 1
ATOM 4921 O O . LEU B 1 142 ? 14.758 0.731 -6.297 1 95.94 142 LEU B O 1
ATOM 4925 N N . ASN B 1 143 ? 13.305 2.283 -5.691 1 92.81 143 ASN B N 1
ATOM 4926 C CA . ASN B 1 143 ? 12.812 2.527 -7.043 1 92.81 143 ASN B CA 1
ATOM 4927 C C . ASN B 1 143 ? 13.656 3.572 -7.766 1 92.81 143 ASN B C 1
ATOM 4929 O O . ASN B 1 143 ? 13.297 4.023 -8.859 1 92.81 143 ASN B O 1
ATOM 4933 N N . SER B 1 144 ? 14.742 3.953 -7.156 1 91.25 144 SER B N 1
ATOM 4934 C CA . SER B 1 144 ? 15.555 5.02 -7.734 1 91.25 144 SER B CA 1
ATOM 4935 C C . SER B 1 144 ? 16.984 4.562 -7.953 1 91.25 144 SER B C 1
ATOM 4937 O O . SER B 1 144 ? 17.656 4.121 -7.016 1 91.25 144 SER B O 1
ATOM 4939 N N . LYS B 1 145 ? 17.484 4.777 -9.094 1 91.44 145 LYS B N 1
ATOM 4940 C CA . LYS B 1 145 ? 18.875 4.453 -9.422 1 91.44 145 LYS B CA 1
ATOM 4941 C C . LYS B 1 145 ? 19.844 5.363 -8.672 1 91.44 145 LYS B C 1
ATOM 4943 O O . LYS B 1 145 ? 20.953 4.953 -8.344 1 91.44 145 LYS B O 1
ATOM 4948 N N . GLU B 1 146 ? 19.391 6.543 -8.391 1 88.88 146 GLU B N 1
ATOM 4949 C CA . GLU B 1 146 ? 20.203 7.512 -7.672 1 88.88 146 GLU B CA 1
ATOM 4950 C C . GLU B 1 146 ? 20.578 7 -6.281 1 88.88 146 GLU B C 1
ATOM 4952 O O . GLU B 1 146 ? 21.672 7.273 -5.785 1 88.88 146 GLU B O 1
ATOM 4957 N N . ALA B 1 147 ? 19.703 6.301 -5.699 1 90.19 147 ALA B N 1
ATOM 4958 C CA . ALA B 1 147 ? 19.922 5.793 -4.348 1 90.19 147 ALA B CA 1
ATOM 4959 C C . ALA B 1 147 ? 21 4.723 -4.336 1 90.19 147 ALA B C 1
ATOM 4961 O O . ALA B 1 147 ? 21.531 4.387 -3.275 1 90.19 147 ALA B O 1
ATOM 4962 N N . LEU B 1 148 ? 21.297 4.168 -5.535 1 93.06 148 LEU B N 1
ATOM 4963 C CA . LEU B 1 148 ? 22.328 3.135 -5.629 1 93.06 148 LEU B CA 1
ATOM 4964 C C . LEU B 1 148 ? 23.719 3.756 -5.656 1 93.06 148 LEU B C 1
ATOM 4966 O O . LEU B 1 148 ? 24.719 3.057 -5.473 1 93.06 148 LEU B O 1
ATOM 4970 N N . GLU B 1 149 ? 23.781 5.008 -5.801 1 92.81 149 GLU B N 1
ATOM 4971 C CA . GLU B 1 149 ? 25.078 5.676 -5.918 1 92.81 149 GLU B CA 1
ATOM 4972 C C . GLU B 1 149 ? 25.859 5.582 -4.613 1 92.81 149 GLU B C 1
ATOM 4974 O O . GLU B 1 149 ? 25.312 5.781 -3.531 1 92.81 149 GLU B O 1
ATOM 4979 N N . GLY B 1 150 ? 27.094 5.18 -4.727 1 92.88 150 GLY B N 1
ATOM 4980 C CA . GLY B 1 150 ? 27.984 5.129 -3.576 1 92.88 150 GLY B CA 1
ATOM 4981 C C . GLY B 1 150 ? 27.953 3.793 -2.857 1 92.88 150 GLY B C 1
ATOM 4982 O O . GLY B 1 150 ? 28.719 3.564 -1.924 1 92.88 150 GLY B O 1
ATOM 4983 N N . LEU B 1 151 ? 27.125 2.957 -3.271 1 94.06 151 LEU B N 1
ATOM 4984 C CA . LEU B 1 151 ? 27.031 1.652 -2.625 1 94.06 151 LEU B CA 1
ATOM 4985 C C . LEU B 1 151 ? 27.969 0.645 -3.289 1 94.06 151 LEU B C 1
ATOM 4987 O O . LEU B 1 151 ? 28.438 0.872 -4.406 1 94.06 151 LEU B O 1
ATOM 4991 N N . THR B 1 152 ? 28.266 -0.39 -2.568 1 93.62 152 THR B N 1
ATOM 4992 C CA . THR B 1 152 ? 29.047 -1.487 -3.131 1 93.62 152 THR B CA 1
ATOM 4993 C C . THR B 1 152 ? 28.219 -2.279 -4.141 1 93.62 152 THR B C 1
ATOM 4995 O O . THR B 1 152 ? 26.984 -2.209 -4.133 1 93.62 152 THR B O 1
ATOM 4998 N N . ASN B 1 153 ? 28.906 -3.004 -5.016 1 90.44 153 ASN B N 1
ATOM 4999 C CA . ASN B 1 153 ? 28.203 -3.795 -6.023 1 90.44 153 ASN B CA 1
ATOM 5000 C C . ASN B 1 153 ? 27.266 -4.816 -5.387 1 90.44 153 ASN B C 1
ATOM 5002 O O . ASN B 1 153 ? 26.156 -5.047 -5.883 1 90.44 153 ASN B O 1
ATOM 5006 N N . ALA B 1 154 ? 27.703 -5.387 -4.363 1 91.06 154 ALA B N 1
ATOM 5007 C CA . ALA B 1 154 ? 26.875 -6.367 -3.674 1 91.06 154 ALA B CA 1
ATOM 5008 C C . ALA B 1 154 ? 25.609 -5.723 -3.131 1 91.06 154 ALA B C 1
ATOM 5010 O O . ALA B 1 154 ? 24.516 -6.301 -3.225 1 91.06 154 ALA B O 1
ATOM 5011 N N . GLU B 1 155 ? 25.75 -4.516 -2.58 1 93.31 155 GLU B N 1
ATOM 5012 C CA . GLU B 1 155 ? 24.594 -3.791 -2.051 1 93.31 155 GLU B CA 1
ATOM 5013 C C . GLU B 1 155 ? 23.656 -3.35 -3.172 1 93.31 155 GLU B C 1
ATOM 5015 O O . GLU B 1 155 ? 22.438 -3.377 -3.014 1 93.31 155 GLU B O 1
ATOM 5020 N N . LYS B 1 156 ? 24.25 -2.963 -4.246 1 94.31 156 LYS B N 1
ATOM 5021 C CA . LYS B 1 156 ? 23.453 -2.557 -5.402 1 94.31 156 LYS B CA 1
ATOM 5022 C C . LYS B 1 156 ? 22.609 -3.715 -5.926 1 94.31 156 LYS B C 1
ATOM 5024 O O . LYS B 1 156 ? 21.422 -3.551 -6.195 1 94.31 156 LYS B O 1
ATOM 5029 N N . ASP B 1 157 ? 23.266 -4.875 -6.062 1 93.69 157 ASP B N 1
ATOM 5030 C CA . ASP B 1 157 ? 22.562 -6.055 -6.562 1 93.69 157 ASP B CA 1
ATOM 5031 C C . ASP B 1 157 ? 21.438 -6.457 -5.621 1 93.69 157 ASP B C 1
ATOM 5033 O O . ASP B 1 157 ? 20.344 -6.797 -6.066 1 93.69 157 ASP B O 1
ATOM 5037 N N . HIS B 1 158 ? 21.766 -6.43 -4.367 1 95.19 158 HIS B N 1
ATOM 5038 C CA . HIS B 1 158 ? 20.766 -6.828 -3.379 1 95.19 158 HIS B CA 1
ATOM 5039 C C . HIS B 1 158 ? 19.562 -5.891 -3.398 1 95.19 158 HIS B C 1
ATOM 5041 O O . HIS B 1 158 ? 18.422 -6.344 -3.375 1 95.19 158 HIS B O 1
ATOM 5047 N N . ARG B 1 159 ? 19.781 -4.539 -3.439 1 96.38 159 ARG B N 1
ATOM 5048 C CA . ARG B 1 159 ? 18.703 -3.551 -3.502 1 96.38 159 ARG B CA 1
ATOM 5049 C C . ARG B 1 159 ? 17.906 -3.695 -4.789 1 96.38 159 ARG B C 1
ATOM 5051 O O . ARG B 1 159 ? 16.672 -3.566 -4.777 1 96.38 159 ARG B O 1
ATOM 5058 N N . THR B 1 160 ? 18.594 -3.973 -5.859 1 96.5 160 THR B N 1
ATOM 5059 C CA . THR B 1 160 ? 17.922 -4.176 -7.137 1 96.5 160 THR B CA 1
ATOM 5060 C C . THR B 1 160 ? 17.016 -5.402 -7.078 1 96.5 160 THR B C 1
ATOM 5062 O O . THR B 1 160 ? 15.875 -5.363 -7.543 1 96.5 160 THR B O 1
ATOM 5065 N N . HIS B 1 161 ? 17.531 -6.477 -6.52 1 96.88 161 HIS B N 1
ATOM 5066 C CA . HIS B 1 161 ? 16.719 -7.684 -6.375 1 96.88 161 HIS B CA 1
ATOM 5067 C C . HIS B 1 161 ? 15.461 -7.41 -5.559 1 96.88 161 HIS B C 1
ATOM 5069 O O . HIS B 1 161 ? 14.367 -7.848 -5.926 1 96.88 161 HIS B O 1
ATOM 5075 N N . LEU B 1 162 ? 15.617 -6.691 -4.527 1 97.88 162 LEU B N 1
ATOM 5076 C CA . LEU B 1 162 ? 14.492 -6.438 -3.637 1 97.88 162 LEU B CA 1
ATOM 5077 C C . LEU B 1 162 ? 13.445 -5.562 -4.32 1 97.88 162 LEU B C 1
ATOM 5079 O O . LEU B 1 162 ? 12.242 -5.762 -4.129 1 97.88 162 LEU B O 1
ATOM 5083 N N . PHE B 1 163 ? 13.859 -4.551 -5.066 1 98.12 163 PHE B N 1
ATOM 5084 C CA . PHE B 1 163 ? 12.914 -3.74 -5.82 1 98.12 163 PHE B CA 1
ATOM 5085 C C . PHE B 1 163 ? 12.102 -4.605 -6.777 1 98.12 163 PHE B C 1
ATOM 5087 O O . PHE B 1 163 ? 10.867 -4.531 -6.797 1 98.12 163 PHE B O 1
ATOM 5094 N N . TRP B 1 164 ? 12.789 -5.414 -7.516 1 98.06 164 TRP B N 1
ATOM 5095 C CA . TRP B 1 164 ? 12.109 -6.188 -8.547 1 98.06 164 TRP B CA 1
ATOM 5096 C C . TRP B 1 164 ? 11.234 -7.273 -7.922 1 98.06 164 TRP B C 1
ATOM 5098 O O . TRP B 1 164 ? 10.18 -7.609 -8.461 1 98.06 164 TRP B O 1
ATOM 5108 N N . LEU B 1 165 ? 11.68 -7.848 -6.789 1 98.44 165 LEU B N 1
ATOM 5109 C CA . LEU B 1 165 ? 10.797 -8.781 -6.09 1 98.44 165 LEU B CA 1
ATOM 5110 C C . LEU B 1 165 ? 9.508 -8.086 -5.66 1 98.44 165 LEU B C 1
ATOM 5112 O O . LEU B 1 165 ? 8.414 -8.648 -5.816 1 98.44 165 LEU B O 1
ATOM 5116 N N . SER B 1 166 ? 9.602 -6.871 -5.09 1 98.31 166 SER B N 1
ATOM 5117 C CA . SER B 1 166 ? 8.406 -6.125 -4.711 1 98.31 166 SER B CA 1
ATOM 5118 C C . SER B 1 166 ? 7.543 -5.809 -5.926 1 98.31 166 SER B C 1
ATOM 5120 O O . SER B 1 166 ? 6.316 -5.863 -5.852 1 98.31 166 SER B O 1
ATOM 5122 N N . TYR B 1 167 ? 8.18 -5.504 -7.047 1 98.12 167 TYR B N 1
ATOM 5123 C CA . TYR B 1 167 ? 7.5 -5.211 -8.305 1 98.12 167 TYR B CA 1
ATOM 5124 C C . TYR B 1 167 ? 6.785 -6.445 -8.844 1 98.12 167 TYR B C 1
ATOM 5126 O O . TYR B 1 167 ? 5.621 -6.371 -9.242 1 98.12 167 TYR B O 1
ATOM 5134 N N . ILE B 1 168 ? 7.453 -7.578 -8.812 1 98.44 168 ILE B N 1
ATOM 5135 C CA . ILE B 1 168 ? 6.945 -8.836 -9.352 1 98.44 168 ILE B CA 1
ATOM 5136 C C . ILE B 1 168 ? 5.703 -9.266 -8.57 1 98.44 168 ILE B C 1
ATOM 5138 O O . ILE B 1 168 ? 4.66 -9.555 -9.156 1 98.44 168 ILE B O 1
ATOM 5142 N N . TYR B 1 169 ? 5.766 -9.305 -7.332 1 98.25 169 TYR B N 1
ATOM 5143 C CA . TYR B 1 169 ? 4.648 -9.797 -6.535 1 98.25 169 TYR B CA 1
ATOM 5144 C C . TYR B 1 169 ? 3.502 -8.797 -6.52 1 98.25 169 TYR B C 1
ATOM 5146 O O . TYR B 1 169 ? 2.332 -9.18 -6.434 1 98.25 169 TYR B O 1
ATOM 5154 N N . ASP B 1 170 ? 3.838 -7.48 -6.641 1 97.5 170 ASP B N 1
ATOM 5155 C CA . ASP B 1 170 ? 2.789 -6.473 -6.797 1 97.5 170 ASP B CA 1
ATOM 5156 C C . ASP B 1 170 ? 1.951 -6.742 -8.047 1 97.5 170 ASP B C 1
ATOM 5158 O O . ASP B 1 170 ? 0.72 -6.727 -7.984 1 97.5 170 ASP B O 1
ATOM 5162 N N . ARG B 1 171 ? 2.613 -7.082 -9.125 1 97.44 171 ARG B N 1
ATOM 5163 C CA . ARG B 1 171 ? 1.924 -7.32 -10.391 1 97.44 171 ARG B CA 1
ATOM 5164 C C . ARG B 1 171 ? 1.197 -8.664 -10.375 1 97.44 171 ARG B C 1
ATOM 5166 O O . ARG B 1 171 ? 0.087 -8.781 -10.898 1 97.44 171 ARG B O 1
ATOM 5173 N N . GLN B 1 172 ? 1.875 -9.625 -9.836 1 96.38 172 GLN B N 1
ATOM 5174 C CA . GLN B 1 172 ? 1.258 -10.938 -9.75 1 96.38 172 GLN B CA 1
ATOM 5175 C C . GLN B 1 172 ? -0.04 -10.891 -8.953 1 96.38 172 GLN B C 1
ATOM 5177 O O . GLN B 1 172 ? -1.056 -11.453 -9.367 1 96.38 172 GLN B O 1
ATOM 5182 N N . ILE B 1 173 ? -0.004 -10.242 -7.828 1 96.12 173 ILE B N 1
ATOM 5183 C CA . ILE B 1 173 ? -1.17 -10.148 -6.957 1 96.12 173 ILE B CA 1
ATOM 5184 C C . ILE B 1 173 ? -2.24 -9.289 -7.617 1 96.12 173 ILE B C 1
ATOM 5186 O O . ILE B 1 173 ? -3.434 -9.586 -7.52 1 96.12 173 ILE B O 1
ATOM 5190 N N . SER B 1 174 ? -1.807 -8.219 -8.258 1 94.38 174 SER B N 1
ATOM 5191 C CA . SER B 1 174 ? -2.754 -7.359 -8.969 1 94.38 174 SER B CA 1
ATOM 5192 C C . SER B 1 174 ? -3.543 -8.156 -10 1 94.38 174 SER B C 1
ATOM 5194 O O . SER B 1 174 ? -4.766 -8.023 -10.094 1 94.38 174 SER B O 1
ATOM 5196 N N . GLN B 1 175 ? -2.891 -9.016 -10.711 1 90.94 175 GLN B N 1
ATOM 5197 C CA . GLN B 1 175 ? -3.539 -9.812 -11.742 1 90.94 175 GLN B CA 1
ATOM 5198 C C . GLN B 1 175 ? -4.5 -10.828 -11.125 1 90.94 175 GLN B C 1
ATOM 5200 O O . GLN B 1 175 ? -5.613 -11.016 -11.625 1 90.94 175 GLN B O 1
ATOM 5205 N N . ARG B 1 176 ? -4.074 -11.422 -10.117 1 89.56 176 ARG B N 1
ATOM 5206 C CA . ARG B 1 176 ? -4.883 -12.469 -9.492 1 89.56 176 ARG B CA 1
ATOM 5207 C C . ARG B 1 176 ? -6.086 -11.875 -8.766 1 89.56 176 ARG B C 1
ATOM 5209 O O . ARG B 1 176 ? -7.172 -12.453 -8.781 1 89.56 176 ARG B O 1
ATOM 5216 N N . SER B 1 177 ? -5.914 -10.773 -8.117 1 89.62 177 SER B N 1
ATOM 5217 C CA . SER B 1 177 ? -6.969 -10.172 -7.312 1 89.62 177 SER B CA 1
ATOM 5218 C C . SER B 1 177 ? -7.809 -9.203 -8.133 1 89.62 177 SER B C 1
ATOM 5220 O O . SER B 1 177 ? -8.883 -8.773 -7.699 1 89.62 177 SER B O 1
ATOM 5222 N N . GLN B 1 178 ? -7.301 -8.789 -9.344 1 88.5 178 GLN B N 1
ATOM 5223 C CA . GLN B 1 178 ? -7.945 -7.801 -10.203 1 88.5 178 GLN B CA 1
ATOM 5224 C C . GLN B 1 178 ? -7.988 -6.434 -9.523 1 88.5 178 GLN B C 1
ATOM 5226 O O . GLN B 1 178 ? -8.945 -5.68 -9.695 1 88.5 178 GLN B O 1
ATOM 5231 N N . CYS B 1 179 ? -7.035 -6.207 -8.656 1 89.5 179 CYS B N 1
ATOM 5232 C CA . CYS B 1 179 ? -6.836 -4.914 -8.008 1 89.5 179 CYS B CA 1
ATOM 5233 C C . CYS B 1 179 ? -5.672 -4.164 -8.648 1 89.5 179 CYS B C 1
ATOM 5235 O O . CYS B 1 179 ? -4.742 -4.781 -9.172 1 89.5 179 CYS B O 1
ATOM 5237 N N . PRO B 1 180 ? -5.793 -2.852 -8.562 1 91.75 180 PRO B N 1
ATOM 5238 C CA . PRO B 1 180 ? -4.703 -2.09 -9.18 1 91.75 180 PRO B CA 1
ATOM 5239 C C . PRO B 1 180 ? -3.348 -2.379 -8.539 1 91.75 180 PRO B C 1
ATOM 5241 O O . PRO B 1 180 ? -3.281 -2.711 -7.348 1 91.75 180 PRO B O 1
ATOM 5244 N N . TYR B 1 181 ? -2.314 -2.324 -9.305 1 94.44 181 TYR B N 1
ATOM 5245 C CA . TYR B 1 181 ? -0.965 -2.459 -8.766 1 94.44 181 TYR B CA 1
ATOM 5246 C C . TYR B 1 181 ? -0.493 -1.148 -8.148 1 94.44 181 TYR B C 1
ATOM 5248 O O . TYR B 1 181 ? -1.106 -0.099 -8.359 1 94.44 181 TYR B O 1
ATOM 5256 N N . SER B 1 182 ? 0.58 -1.24 -7.41 1 93.19 182 SER B N 1
ATOM 5257 C CA . SER B 1 182 ? 1.003 -0.097 -6.609 1 93.19 182 SER B CA 1
ATOM 5258 C C . SER B 1 182 ? 2.268 0.538 -7.176 1 93.19 182 SER B C 1
ATOM 5260 O O . SER B 1 182 ? 2.441 1.756 -7.105 1 93.19 182 SER B O 1
ATOM 5262 N N . HIS B 1 183 ? 3.24 -0.28 -7.684 1 93.31 183 HIS B N 1
ATOM 5263 C CA . HIS B 1 183 ? 4.418 0.282 -8.328 1 93.31 183 HIS B CA 1
ATOM 5264 C C . HIS B 1 183 ? 4.062 0.919 -9.672 1 93.31 183 HIS B C 1
ATOM 5266 O O . HIS B 1 183 ? 3.654 0.225 -10.602 1 93.31 183 HIS B O 1
ATOM 5272 N N . LEU B 1 184 ? 4.234 2.188 -9.758 1 89 184 LEU B N 1
ATOM 5273 C CA . LEU B 1 184 ? 3.965 2.855 -11.031 1 89 184 LEU B CA 1
ATOM 5274 C C . LEU B 1 184 ? 5.215 2.893 -11.898 1 89 184 LEU B C 1
ATOM 5276 O O . LEU B 1 184 ? 6.297 3.246 -11.422 1 89 184 LEU B O 1
ATOM 5280 N N . ASP B 1 185 ? 5.043 2.527 -13.102 1 87.81 185 ASP B N 1
ATOM 5281 C CA . ASP B 1 185 ? 6.172 2.414 -14.016 1 87.81 185 ASP B CA 1
ATOM 5282 C C . ASP B 1 185 ? 6.875 3.758 -14.195 1 87.81 185 ASP B C 1
ATOM 5284 O O . ASP B 1 185 ? 8.109 3.822 -14.234 1 87.81 185 ASP B O 1
ATOM 5288 N N . PRO B 1 186 ? 6.125 4.863 -14.195 1 82.31 186 PRO B N 1
ATOM 5289 C CA . PRO B 1 186 ? 6.816 6.141 -14.391 1 82.31 186 PRO B CA 1
ATOM 5290 C C . PRO B 1 186 ? 7.625 6.566 -13.164 1 82.31 186 PRO B C 1
ATOM 5292 O O . PRO B 1 186 ? 8.477 7.449 -13.266 1 82.31 186 PRO B O 1
ATOM 5295 N N . ASP B 1 187 ? 7.375 5.922 -12.102 1 85.38 187 ASP B N 1
ATOM 5296 C CA . ASP B 1 187 ? 8.039 6.348 -10.875 1 85.38 187 ASP B CA 1
ATOM 5297 C C . ASP B 1 187 ? 9.289 5.512 -10.609 1 85.38 187 ASP B C 1
ATOM 5299 O O . ASP B 1 187 ? 9.852 5.566 -9.516 1 85.38 187 ASP B O 1
ATOM 5303 N N . THR B 1 188 ? 9.688 4.695 -11.539 1 89 188 THR B N 1
ATOM 5304 C CA . THR B 1 188 ? 10.914 3.916 -11.344 1 89 188 THR B CA 1
ATOM 5305 C C . THR B 1 188 ? 11.82 4.035 -12.562 1 89 188 THR B C 1
ATOM 5307 O O . THR B 1 188 ? 11.344 4.105 -13.695 1 89 188 THR B O 1
ATOM 5310 N N . ASP B 1 189 ? 13.062 4.172 -12.32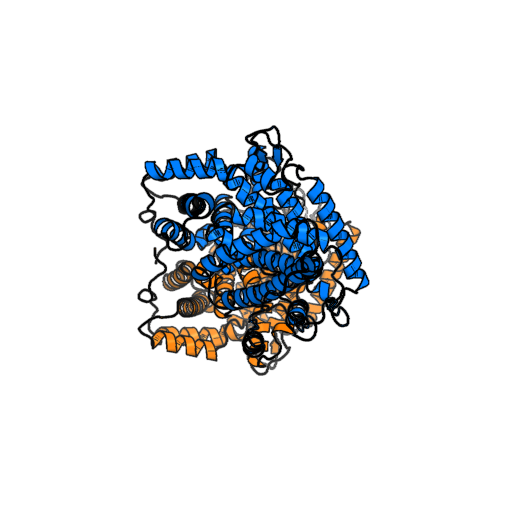 1 90.44 189 ASP B N 1
ATOM 5311 C CA . ASP B 1 189 ? 14.07 4.18 -13.375 1 90.44 189 ASP B CA 1
ATOM 5312 C C . ASP B 1 189 ? 15.062 3.033 -13.195 1 90.44 189 ASP B C 1
ATOM 5314 O O . ASP B 1 189 ? 16.188 3.102 -13.688 1 90.44 189 ASP B O 1
ATOM 5318 N N . MET B 1 190 ? 14.641 2.037 -12.484 1 93.44 190 MET B N 1
ATOM 5319 C CA . MET B 1 190 ? 15.523 0.919 -12.164 1 93.44 190 MET B CA 1
ATOM 5320 C C . MET B 1 190 ? 15.742 0.029 -13.383 1 93.44 190 MET B C 1
ATOM 5322 O O . MET B 1 190 ? 14.812 -0.212 -14.156 1 93.44 190 MET B O 1
ATOM 5326 N N . ASP B 1 191 ? 16.922 -0.439 -13.547 1 91.5 191 ASP B N 1
ATOM 5327 C CA . ASP B 1 191 ? 17.234 -1.402 -14.594 1 91.5 191 ASP B CA 1
ATOM 5328 C C . ASP B 1 191 ? 16.828 -2.816 -14.18 1 91.5 191 ASP B C 1
ATOM 5330 O O . ASP B 1 191 ? 16.719 -3.109 -12.992 1 91.5 191 ASP B O 1
ATOM 5334 N N . LEU B 1 192 ? 16.625 -3.625 -15.148 1 93.12 192 LEU B N 1
ATOM 5335 C CA . LEU B 1 192 ? 16.375 -5.035 -14.875 1 93.12 192 LEU B CA 1
ATOM 5336 C C . LEU B 1 192 ? 17.562 -5.672 -14.172 1 93.12 192 LEU B C 1
ATOM 5338 O O . LEU B 1 192 ? 18.688 -5.176 -14.273 1 93.12 192 LEU B O 1
ATOM 5342 N N . PRO B 1 193 ? 17.266 -6.73 -13.367 1 89.31 193 PRO B N 1
ATOM 5343 C CA . PRO B 1 193 ? 18.391 -7.457 -12.789 1 89.31 193 PRO B CA 1
ATOM 5344 C C . PRO B 1 193 ? 19.406 -7.891 -13.836 1 89.31 193 PRO B C 1
ATOM 5346 O O . PRO B 1 193 ? 19.031 -8.234 -14.961 1 89.31 193 PRO B O 1
ATOM 5349 N N . GLU B 1 194 ? 20.656 -7.84 -13.43 1 87.69 194 GLU B N 1
ATOM 5350 C CA . GLU B 1 194 ? 21.734 -8.219 -14.344 1 87.69 194 GLU B CA 1
ATOM 5351 C C . GLU B 1 194 ? 21.531 -9.641 -14.867 1 87.69 194 GLU B C 1
ATOM 5353 O O . GLU B 1 194 ? 21.016 -10.5 -14.156 1 87.69 194 GLU B O 1
ATOM 5358 N N . SER B 1 195 ? 21.906 -9.867 -16.109 1 83.88 195 SER B N 1
ATOM 5359 C CA . SER B 1 195 ? 21.688 -11.148 -16.766 1 83.88 195 SER B CA 1
ATOM 5360 C C . SER B 1 195 ? 22.438 -12.266 -16.031 1 83.88 195 SER B C 1
ATOM 5362 O O . SER B 1 195 ? 21.891 -13.352 -15.812 1 83.88 195 SER B O 1
ATOM 5364 N N . TYR B 1 196 ? 23.672 -12.039 -15.828 1 82.12 196 TYR B N 1
ATOM 5365 C CA . TYR B 1 196 ? 24.391 -13.07 -15.102 1 82.12 196 TYR B CA 1
ATOM 5366 C C . TYR B 1 196 ? 25.359 -12.453 -14.094 1 82.12 196 TYR B C 1
ATOM 5368 O O . TYR B 1 196 ? 26.375 -11.883 -14.469 1 82.12 196 TYR B O 1
ATOM 5376 N N . LEU B 1 197 ? 24.891 -12.547 -12.875 1 80.62 197 LEU B N 1
ATOM 5377 C CA . LEU B 1 197 ? 25.734 -12.086 -11.773 1 80.62 197 LEU B CA 1
ATOM 5378 C C . LEU B 1 197 ? 26.781 -13.133 -11.406 1 80.62 197 LEU B C 1
ATOM 5380 O O . LEU B 1 197 ? 26.594 -14.32 -11.68 1 80.62 197 LEU B O 1
ATOM 5384 N N . GLU B 1 198 ? 27.781 -12.664 -10.781 1 79.06 198 GLU B N 1
ATOM 5385 C CA . GLU B 1 198 ? 28.859 -13.555 -10.367 1 79.06 198 GLU B CA 1
ATOM 5386 C C . GLU B 1 198 ? 28.359 -14.586 -9.359 1 79.06 198 GLU B C 1
ATOM 5388 O O . GLU B 1 198 ? 28.812 -15.734 -9.367 1 79.06 198 GLU B O 1
ATOM 5393 N N . ASN B 1 199 ? 27.406 -14.211 -8.594 1 83.44 199 ASN B N 1
ATOM 5394 C CA . ASN B 1 199 ? 26.922 -15.117 -7.551 1 83.44 199 ASN B CA 1
ATOM 5395 C C . ASN B 1 199 ? 25.719 -15.93 -8.023 1 83.44 199 ASN B C 1
ATOM 5397 O O . ASN B 1 199 ? 25.156 -16.703 -7.262 1 83.44 199 ASN B O 1
ATOM 5401 N N . ASN B 1 200 ? 25.266 -15.805 -9.203 1 87.44 200 ASN B N 1
ATOM 5402 C CA . ASN B 1 200 ? 24.25 -16.594 -9.891 1 87.44 200 ASN B CA 1
ATOM 5403 C C . ASN B 1 200 ? 22.891 -16.5 -9.195 1 87.44 200 ASN B C 1
ATOM 5405 O O . ASN B 1 200 ? 22.062 -17.391 -9.328 1 87.44 200 ASN B O 1
ATOM 5409 N N . LEU B 1 201 ? 22.781 -15.477 -8.391 1 93.06 201 LEU B N 1
ATOM 5410 C CA . LEU B 1 201 ? 21.484 -15.289 -7.754 1 93.06 201 LEU B CA 1
ATOM 5411 C C . LEU B 1 201 ? 20.406 -14.992 -8.789 1 93.06 201 LEU B C 1
ATOM 5413 O O . LEU B 1 201 ? 20.625 -14.203 -9.711 1 93.06 201 LEU B O 1
ATOM 5417 N N . GLY B 1 202 ? 19.281 -15.656 -8.68 1 94.75 202 GLY B N 1
ATOM 5418 C CA . GLY B 1 202 ? 18.156 -15.453 -9.578 1 94.75 202 GLY B CA 1
ATOM 5419 C C . GLY B 1 202 ? 18.203 -16.359 -10.789 1 94.75 202 GLY B C 1
ATOM 5420 O O . GLY B 1 202 ? 17.266 -16.375 -11.594 1 94.75 202 GLY B O 1
ATOM 5421 N N . VAL B 1 203 ? 19.297 -17.203 -10.875 1 95.19 203 VAL B N 1
ATOM 5422 C CA . VAL B 1 203 ? 19.516 -18.016 -12.07 1 95.19 203 VAL B CA 1
ATOM 5423 C C . VAL B 1 203 ? 19.266 -19.484 -11.734 1 95.19 203 VAL B C 1
ATOM 5425 O O . VAL B 1 203 ? 19.688 -19.969 -10.68 1 95.19 203 VAL B O 1
ATOM 5428 N N . MET B 1 204 ? 18.484 -20.125 -12.57 1 95.44 204 MET B N 1
ATOM 5429 C CA . MET B 1 204 ? 18.312 -21.578 -12.5 1 95.44 204 MET B CA 1
ATOM 5430 C C . MET B 1 204 ? 19.344 -22.297 -13.359 1 95.44 204 MET B C 1
ATOM 5432 O O . MET B 1 204 ? 19.625 -21.875 -14.484 1 95.44 204 MET B O 1
ATOM 5436 N N . THR B 1 205 ? 19.906 -23.25 -12.805 1 93.19 205 THR B N 1
ATOM 5437 C CA . THR B 1 205 ? 20.875 -24.031 -13.547 1 93.19 205 THR B CA 1
ATOM 5438 C C . THR B 1 205 ? 20.422 -25.484 -13.672 1 93.19 205 THR B C 1
ATOM 5440 O O . THR B 1 205 ? 19.875 -26.047 -12.727 1 93.19 205 THR B O 1
ATOM 5443 N N . SER B 1 206 ? 20.594 -26.047 -14.812 1 93.56 206 SER B N 1
ATOM 5444 C CA . SER B 1 206 ? 20.25 -27.438 -15.07 1 93.56 206 SER B CA 1
ATOM 5445 C C . SER B 1 206 ? 21.234 -28.375 -14.367 1 93.56 206 SER B C 1
ATOM 5447 O O . SER B 1 206 ? 22.422 -28.062 -14.242 1 93.56 206 SER B O 1
ATOM 5449 N N . SER B 1 207 ? 20.766 -29.422 -13.969 1 91.19 207 SER B N 1
ATOM 5450 C CA . SER B 1 207 ? 21.594 -30.453 -13.344 1 91.19 207 SER B CA 1
ATOM 5451 C C . SER B 1 207 ? 22.156 -31.406 -14.391 1 91.19 207 SER B C 1
ATOM 5453 O O . SER B 1 207 ? 23.094 -32.156 -14.109 1 91.19 207 SER B O 1
ATOM 5455 N N . THR B 1 208 ? 21.672 -31.406 -15.609 1 91.19 208 THR B N 1
ATOM 5456 C CA . THR B 1 208 ? 22.016 -32.438 -16.594 1 91.19 208 THR B CA 1
ATOM 5457 C C . THR B 1 208 ? 22.812 -31.828 -17.75 1 91.19 208 THR B C 1
ATOM 5459 O O . THR B 1 208 ? 23.562 -32.531 -18.406 1 91.19 208 THR B O 1
ATOM 5462 N N . ASP B 1 209 ? 22.5 -30.594 -18.031 1 90.88 209 ASP B N 1
ATOM 5463 C CA . ASP B 1 209 ? 23.172 -29.984 -19.172 1 90.88 209 ASP B CA 1
ATOM 5464 C C . ASP B 1 209 ? 23.609 -28.562 -18.844 1 90.88 209 ASP B C 1
ATOM 5466 O O . ASP B 1 209 ? 23.734 -28.203 -17.672 1 90.88 209 ASP B O 1
ATOM 5470 N N . SER B 1 210 ? 23.938 -27.75 -19.859 1 88.69 210 SER B N 1
ATOM 5471 C CA . SER B 1 210 ? 24.531 -26.438 -19.656 1 88.69 210 SER B CA 1
ATOM 5472 C C . SER B 1 210 ? 23.469 -25.344 -19.688 1 88.69 210 SER B C 1
ATOM 5474 O O . SER B 1 210 ? 23.797 -24.156 -19.75 1 88.69 210 SER B O 1
ATOM 5476 N N . VAL B 1 211 ? 22.266 -25.75 -19.547 1 92.31 211 VAL B N 1
ATOM 5477 C CA . VAL B 1 211 ? 21.188 -24.781 -19.641 1 92.31 211 VAL B CA 1
ATOM 5478 C C . VAL B 1 211 ? 21.172 -23.906 -18.375 1 92.31 211 VAL B C 1
ATOM 5480 O O . VAL B 1 211 ? 21.219 -24.438 -17.25 1 92.31 211 VAL B O 1
ATOM 5483 N N . ARG B 1 212 ? 21.219 -22.625 -18.609 1 92.94 212 ARG B N 1
ATOM 5484 C CA . ARG B 1 212 ? 21.078 -21.625 -17.562 1 92.94 212 ARG B CA 1
ATOM 5485 C C . ARG B 1 212 ? 19.953 -20.641 -17.891 1 92.94 212 ARG B C 1
ATOM 5487 O O . ARG B 1 212 ? 19.797 -20.234 -19.047 1 92.94 212 ARG B O 1
ATOM 5494 N N . PHE B 1 213 ? 19.141 -20.344 -16.891 1 95.81 213 PHE B N 1
ATOM 5495 C CA . PHE B 1 213 ? 18 -19.469 -17.094 1 95.81 213 PHE B CA 1
ATOM 5496 C C . PHE B 1 213 ? 17.859 -18.469 -15.953 1 95.81 213 PHE B C 1
ATOM 5498 O O . PHE B 1 213 ? 17.672 -18.859 -14.805 1 95.81 213 PHE B O 1
ATOM 5505 N N . ASN B 1 214 ? 18.047 -17.188 -16.281 1 96 214 ASN B N 1
ATOM 5506 C CA . ASN B 1 214 ? 17.828 -16.156 -15.266 1 96 214 ASN B CA 1
ATOM 5507 C C . ASN B 1 214 ? 16.344 -15.977 -14.977 1 96 214 ASN B C 1
ATOM 5509 O O . ASN B 1 214 ? 15.688 -15.117 -15.578 1 96 214 ASN B O 1
ATOM 5513 N N . TYR B 1 215 ? 15.891 -16.703 -14.047 1 97.19 215 TYR B N 1
ATOM 5514 C CA . TYR B 1 215 ? 14.477 -16.75 -13.695 1 97.19 215 TYR B CA 1
ATOM 5515 C C . TYR B 1 215 ? 13.984 -15.398 -13.195 1 97.19 215 TYR B C 1
ATOM 5517 O O . TYR B 1 215 ? 12.898 -14.945 -13.57 1 97.19 215 TYR B O 1
ATOM 5525 N N . LEU B 1 216 ? 14.734 -14.773 -12.328 1 96.94 216 LEU B N 1
ATOM 5526 C CA . LEU B 1 216 ? 14.312 -13.516 -11.719 1 96.94 216 LEU B CA 1
ATOM 5527 C C . LEU B 1 216 ? 14.141 -12.43 -12.773 1 96.94 216 LEU B C 1
ATOM 5529 O O . LEU B 1 216 ? 13.164 -11.68 -12.742 1 96.94 216 LEU B O 1
ATOM 5533 N N . ARG B 1 217 ? 15.086 -12.297 -13.672 1 96.25 217 ARG B N 1
ATOM 5534 C CA . ARG B 1 217 ? 15.016 -11.312 -14.742 1 96.25 217 ARG B CA 1
ATOM 5535 C C . ARG B 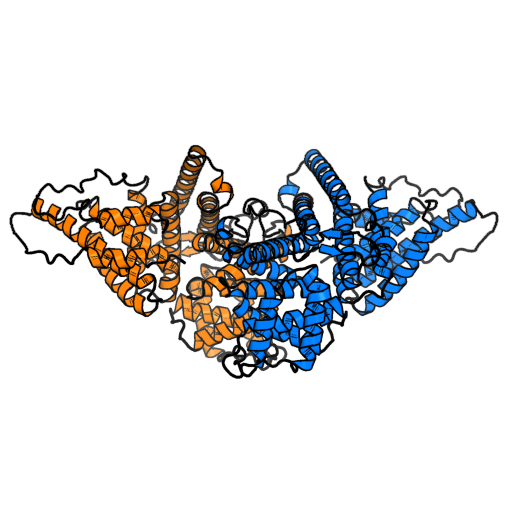1 217 ? 13.805 -11.562 -15.633 1 96.25 217 ARG B C 1
ATOM 5537 O O . ARG B 1 217 ? 13.086 -10.617 -15.992 1 96.25 217 ARG B O 1
ATOM 5544 N N . ALA B 1 218 ? 13.578 -12.828 -15.961 1 96.94 218 ALA B N 1
ATOM 5545 C CA . ALA B 1 218 ? 12.422 -13.18 -16.781 1 96.94 218 ALA B CA 1
ATOM 5546 C C . ALA B 1 218 ? 11.117 -12.844 -16.062 1 96.94 218 ALA B C 1
ATOM 5548 O O . ALA B 1 218 ? 10.156 -12.391 -16.688 1 96.94 218 ALA B O 1
ATOM 5549 N N . LYS B 1 219 ? 11.102 -13.148 -14.797 1 97.81 219 LYS B N 1
ATOM 5550 C CA . LYS B 1 219 ? 9.906 -12.852 -14.008 1 97.81 219 LYS B CA 1
ATOM 5551 C C . LYS B 1 219 ? 9.648 -11.352 -13.953 1 97.81 219 LYS B C 1
ATOM 5553 O O . LYS B 1 219 ? 8.492 -10.914 -13.938 1 97.81 219 LYS B O 1
ATOM 5558 N N . ALA B 1 220 ? 10.695 -10.562 -13.82 1 97.38 220 ALA B N 1
ATOM 5559 C CA . ALA B 1 220 ? 10.562 -9.109 -13.812 1 97.38 220 ALA B CA 1
ATOM 5560 C C . ALA B 1 220 ? 9.984 -8.602 -15.133 1 97.38 220 ALA B C 1
ATOM 5562 O O . ALA B 1 220 ? 9.094 -7.75 -15.141 1 97.38 220 ALA B O 1
ATOM 5563 N N . GLN B 1 221 ? 10.492 -9.117 -16.188 1 97.5 221 GLN B N 1
ATOM 5564 C CA . GLN B 1 221 ? 9.977 -8.742 -17.5 1 97.5 221 GLN B CA 1
ATOM 5565 C C . GLN B 1 221 ? 8.508 -9.141 -17.656 1 97.5 221 GLN B C 1
ATOM 5567 O O . GLN B 1 221 ? 7.707 -8.383 -18.203 1 97.5 221 GLN B O 1
ATOM 5572 N N . PHE B 1 222 ? 8.258 -10.312 -17.219 1 98.25 222 PHE B N 1
ATOM 5573 C CA . PHE B 1 222 ? 6.887 -10.797 -17.281 1 98.25 222 PHE B CA 1
ATOM 5574 C C . PHE B 1 222 ? 5.961 -9.922 -16.453 1 98.25 222 PHE B C 1
ATOM 5576 O O . PHE B 1 222 ? 4.812 -9.688 -16.828 1 98.25 222 PHE B O 1
ATOM 5583 N N . ALA B 1 223 ? 6.441 -9.547 -15.289 1 98 223 ALA B N 1
ATOM 5584 C CA . ALA B 1 223 ? 5.648 -8.688 -14.414 1 98 223 ALA B CA 1
ATOM 5585 C C . ALA B 1 223 ? 5.238 -7.402 -15.133 1 98 223 ALA B C 1
ATOM 5587 O O . ALA B 1 223 ? 4.129 -6.902 -14.938 1 98 223 ALA B O 1
ATOM 5588 N N . TYR B 1 224 ? 6.113 -6.852 -15.906 1 97 224 TYR B N 1
ATOM 5589 C CA . TYR B 1 224 ? 5.785 -5.676 -16.703 1 97 224 TYR B CA 1
ATOM 5590 C C . TYR B 1 224 ? 4.617 -5.953 -17.641 1 97 224 TYR B C 1
ATOM 5592 O O . TYR B 1 224 ? 3.713 -5.129 -17.781 1 97 224 TYR B O 1
ATOM 5600 N N . ILE B 1 225 ? 4.637 -7.082 -18.234 1 97.62 225 ILE B N 1
ATOM 5601 C CA . ILE B 1 225 ? 3.582 -7.473 -19.172 1 97.62 225 ILE B CA 1
ATOM 5602 C C . ILE B 1 225 ? 2.271 -7.664 -18.406 1 97.62 225 ILE B C 1
ATOM 5604 O O . ILE B 1 225 ? 1.205 -7.273 -18.891 1 97.62 225 ILE B O 1
ATOM 5608 N N . GLN B 1 226 ? 2.342 -8.273 -17.25 1 96.81 226 GLN B N 1
ATOM 5609 C CA . GLN B 1 226 ? 1.157 -8.453 -16.406 1 96.81 226 GLN B CA 1
ATOM 5610 C C . GLN B 1 226 ? 0.485 -7.117 -16.109 1 96.81 226 GLN B C 1
ATOM 5612 O O . GLN B 1 226 ? -0.741 -7.039 -16.016 1 96.81 226 GLN B O 1
ATOM 5617 N N . GLY B 1 227 ? 1.331 -6.113 -15.93 1 94.5 227 GLY B N 1
ATOM 5618 C CA . GLY B 1 227 ? 0.773 -4.785 -15.727 1 94.5 227 GLY B CA 1
ATOM 5619 C C . GLY B 1 227 ? -0.046 -4.293 -16.906 1 94.5 227 GLY B C 1
ATOM 5620 O O . GLY B 1 227 ? -1.116 -3.711 -16.719 1 94.5 227 GLY B O 1
ATOM 5621 N N . LYS B 1 228 ? 0.426 -4.566 -18.062 1 95 228 LYS B N 1
ATOM 5622 C CA . LYS B 1 228 ? -0.294 -4.176 -19.281 1 95 228 LYS B CA 1
ATOM 5623 C C . LYS B 1 228 ? -1.598 -4.953 -19.422 1 95 228 LYS B C 1
ATOM 5625 O O . LYS B 1 228 ? -2.607 -4.41 -19.875 1 95 228 LYS B O 1
ATOM 5630 N N . VAL B 1 229 ? -1.521 -6.191 -19.047 1 94.69 229 VAL B N 1
ATOM 5631 C CA . VAL B 1 229 ? -2.721 -7.02 -19.094 1 94.69 229 VAL B CA 1
ATOM 5632 C C . VAL B 1 229 ? -3.766 -6.469 -18.125 1 94.69 229 VAL B C 1
ATOM 5634 O O . VAL B 1 229 ? -4.949 -6.391 -18.453 1 94.69 229 VAL B O 1
ATOM 5637 N N . TYR B 1 230 ? -3.354 -6.113 -16.922 1 92.88 230 TYR B N 1
ATOM 5638 C CA . TYR B 1 230 ? -4.266 -5.508 -15.969 1 92.88 230 TYR B CA 1
ATOM 5639 C C . TYR B 1 230 ? -4.906 -4.246 -16.531 1 92.88 230 TYR B C 1
ATOM 5641 O O . TYR B 1 230 ? -6.109 -4.035 -16.391 1 92.88 230 TYR B O 1
ATOM 5649 N N . ASP B 1 231 ? -4.105 -3.406 -17.188 1 91.12 231 ASP B N 1
ATOM 5650 C CA . ASP B 1 231 ? -4.594 -2.15 -17.75 1 91.12 231 ASP B CA 1
ATOM 5651 C C . ASP B 1 231 ? -5.66 -2.402 -18.812 1 91.12 231 ASP B C 1
ATOM 5653 O O . ASP B 1 231 ? -6.613 -1.629 -18.938 1 91.12 231 ASP B O 1
ATOM 5657 N N . LEU B 1 232 ? -5.473 -3.418 -19.5 1 91.81 232 LEU B N 1
ATOM 5658 C CA . LEU B 1 232 ? -6.395 -3.766 -20.578 1 91.81 232 LEU B CA 1
ATOM 5659 C C . LEU B 1 232 ? -7.703 -4.312 -20.016 1 91.81 232 LEU B C 1
ATOM 5661 O O . LEU B 1 232 ? -8.781 -3.943 -20.484 1 91.81 232 LEU B O 1
ATOM 5665 N N . LEU B 1 233 ? -7.621 -5.105 -18.953 1 88.31 233 LEU B N 1
ATOM 5666 C CA . LEU B 1 233 ? -8.773 -5.906 -18.562 1 88.31 233 LEU B CA 1
ATOM 5667 C C . LEU B 1 233 ? -9.531 -5.242 -17.406 1 88.31 233 LEU B C 1
ATOM 5669 O O . LEU B 1 233 ? -10.758 -5.305 -17.344 1 88.31 233 LEU B O 1
ATOM 5673 N N . TYR B 1 234 ? -8.805 -4.629 -16.5 1 86.56 234 TYR B N 1
ATOM 5674 C CA . TYR B 1 234 ? -9.469 -4.352 -15.234 1 86.56 234 TYR B CA 1
ATOM 5675 C C . TYR B 1 234 ? -9.406 -2.867 -14.898 1 86.56 234 TYR B C 1
ATOM 5677 O O . TYR B 1 234 ? -10.211 -2.369 -14.102 1 86.56 234 TYR B O 1
ATOM 5685 N N . SER B 1 235 ? -8.453 -2.16 -15.445 1 85.62 235 SER B N 1
ATOM 5686 C CA . SER B 1 235 ? -8.312 -0.743 -15.117 1 85.62 235 SER B CA 1
ATOM 5687 C C . SER B 1 235 ? -9.555 0.041 -15.539 1 85.62 235 SER B C 1
ATOM 5689 O O . SER B 1 235 ? -10.273 -0.364 -16.453 1 85.62 235 SER B O 1
ATOM 5691 N N . GLN B 1 236 ? -9.867 1.125 -14.836 1 81.12 236 GLN B N 1
ATOM 5692 C CA . GLN B 1 236 ? -11.008 1.973 -15.188 1 81.12 236 GLN B CA 1
ATOM 5693 C C . GLN B 1 236 ? -10.82 2.588 -16.578 1 81.12 236 GLN B C 1
ATOM 5695 O O . GLN B 1 236 ? -11.805 2.848 -17.281 1 81.12 236 GLN B O 1
ATOM 5700 N N . LYS B 1 237 ? -9.625 2.723 -17 1 78.5 237 LYS B N 1
ATOM 5701 C CA . LYS B 1 237 ? -9.336 3.25 -18.328 1 78.5 237 LYS B CA 1
ATOM 5702 C C . LYS B 1 237 ? -9.805 2.289 -19.422 1 78.5 237 LYS B C 1
ATOM 5704 O O . LYS B 1 237 ? -10.078 2.705 -20.547 1 78.5 237 LYS B O 1
ATOM 5709 N N . SER B 1 238 ? -9.82 1.059 -19.031 1 84 238 SER B N 1
ATOM 5710 C CA . SER B 1 238 ? -10.219 0.042 -20 1 84 238 SER B CA 1
ATOM 5711 C C . SER B 1 238 ? -11.68 0.205 -20.406 1 84 238 SER B C 1
ATOM 5713 O O . SER B 1 238 ? -12.078 -0.226 -21.5 1 84 238 SER B O 1
ATOM 5715 N N . THR B 1 239 ? -12.445 0.826 -19.531 1 80.06 239 THR B N 1
ATOM 5716 C CA . THR B 1 239 ? -13.867 0.991 -19.812 1 80.06 239 THR B CA 1
ATOM 5717 C C . THR B 1 239 ? -14.086 2.051 -20.891 1 80.06 239 THR B C 1
ATOM 5719 O O . THR B 1 239 ? -15.133 2.068 -21.547 1 80.06 239 THR B O 1
ATOM 5722 N N . THR B 1 240 ? -13.125 2.857 -21.078 1 83.12 240 THR B N 1
ATOM 5723 C CA . THR B 1 240 ? -13.273 3.938 -22.047 1 83.12 240 THR B CA 1
ATOM 5724 C C . THR B 1 240 ? -12.594 3.584 -23.375 1 83.12 240 THR B C 1
ATOM 5726 O O . THR B 1 240 ? -12.68 4.336 -24.344 1 83.12 240 THR B O 1
ATOM 5729 N N . LEU B 1 241 ? -11.992 2.441 -23.484 1 88 241 LEU B N 1
ATOM 5730 C CA . LEU B 1 241 ? -11.289 2.041 -24.688 1 88 241 LEU B CA 1
ATOM 5731 C C . LEU B 1 241 ? -12.266 1.586 -25.766 1 88 241 LEU B C 1
ATOM 5733 O O . LEU B 1 241 ? -13.266 0.921 -25.469 1 88 241 LEU B O 1
ATOM 5737 N N . THR B 1 242 ? -12.055 2.047 -26.984 1 90.19 242 THR B N 1
ATOM 5738 C CA . THR B 1 242 ? -12.82 1.558 -28.125 1 90.19 242 THR B CA 1
ATOM 5739 C C . THR B 1 242 ? -12.438 0.119 -28.453 1 90.19 242 THR B C 1
ATOM 5741 O O . THR B 1 242 ? -11.398 -0.371 -28 1 90.19 242 THR B O 1
ATOM 5744 N N . GLN B 1 243 ? -13.211 -0.55 -29.219 1 87.56 243 GLN B N 1
ATOM 5745 C CA . GLN B 1 243 ? -12.938 -1.929 -29.609 1 87.56 243 GLN B CA 1
ATOM 5746 C C . GLN B 1 243 ? -11.633 -2.025 -30.406 1 87.56 243 GLN B C 1
ATOM 5748 O O . GLN B 1 243 ? -10.875 -2.986 -30.25 1 87.56 243 GLN B O 1
ATOM 5753 N N . ASP B 1 244 ? -11.414 -1.016 -31.156 1 91.5 244 ASP B N 1
ATOM 5754 C CA . ASP B 1 244 ? -10.188 -1.007 -31.953 1 91.5 244 ASP B CA 1
ATOM 5755 C C . ASP B 1 244 ? -8.961 -0.836 -31.062 1 91.5 244 ASP B C 1
ATOM 5757 O O . ASP B 1 244 ? -7.926 -1.467 -31.297 1 91.5 244 ASP B O 1
ATOM 5761 N N . GLN B 1 245 ? -9.148 0.011 -30.094 1 91.25 245 GLN B N 1
ATOM 5762 C CA . GLN B 1 245 ? -8.039 0.234 -29.172 1 91.25 245 GLN B CA 1
ATOM 5763 C C . GLN B 1 245 ? -7.754 -1.015 -28.344 1 91.25 245 GLN B C 1
ATOM 5765 O O . GLN B 1 245 ? -6.594 -1.345 -28.094 1 91.25 245 GLN B O 1
ATOM 5770 N N . LYS B 1 246 ? -8.781 -1.662 -27.953 1 89.69 246 LYS B N 1
ATOM 5771 C CA . LYS B 1 246 ? -8.625 -2.9 -27.203 1 89.69 246 LYS B CA 1
ATOM 5772 C C . LYS B 1 246 ? -7.945 -3.977 -28.031 1 89.69 246 LYS B C 1
ATOM 5774 O O . LYS B 1 246 ? -7.055 -4.676 -27.547 1 89.69 246 LYS B O 1
ATOM 5779 N N . TYR B 1 247 ? -8.375 -4.078 -29.25 1 89.19 247 TYR B N 1
ATOM 5780 C CA . TYR B 1 247 ? -7.793 -5.062 -30.141 1 89.19 247 TYR B CA 1
ATOM 5781 C C . TYR B 1 247 ? -6.309 -4.793 -30.359 1 89.19 247 TYR B C 1
ATOM 5783 O O . TYR B 1 247 ? -5.492 -5.715 -30.344 1 89.19 247 TYR B O 1
ATOM 5791 N N . ASN B 1 248 ? -5.988 -3.566 -30.516 1 93.31 248 ASN B N 1
ATOM 5792 C CA . ASN B 1 248 ? -4.59 -3.201 -30.719 1 93.31 248 ASN B CA 1
ATOM 5793 C C . ASN B 1 248 ? -3.754 -3.496 -29.484 1 93.31 248 ASN B C 1
ATOM 5795 O O . ASN B 1 248 ? -2.594 -3.896 -29.594 1 93.31 248 ASN B O 1
ATOM 5799 N N . MET B 1 249 ? -4.359 -3.275 -28.391 1 93.06 249 MET B N 1
ATOM 5800 C CA . MET B 1 249 ? -3.662 -3.57 -27.141 1 93.06 249 MET B CA 1
ATOM 5801 C C . MET B 1 249 ? -3.455 -5.07 -26.969 1 93.06 249 MET B C 1
ATOM 5803 O O . MET B 1 249 ? -2.404 -5.508 -26.5 1 93.06 249 MET B O 1
ATOM 5807 N N . ILE B 1 250 ? -4.41 -5.836 -27.344 1 92.81 250 ILE B N 1
ATOM 5808 C CA . ILE B 1 250 ? -4.301 -7.289 -27.266 1 92.81 250 ILE B CA 1
ATOM 5809 C C . ILE B 1 250 ? -3.168 -7.773 -28.172 1 92.81 250 ILE B C 1
ATOM 5811 O O . ILE B 1 250 ? -2.34 -8.586 -27.75 1 92.81 250 ILE B O 1
ATOM 5815 N N . LEU B 1 251 ? -3.109 -7.207 -29.375 1 93.88 251 LEU B N 1
ATOM 5816 C CA . LEU B 1 251 ? -2.066 -7.59 -30.312 1 93.88 251 LEU B CA 1
ATOM 5817 C C . LEU B 1 251 ? -0.684 -7.258 -29.766 1 93.88 251 LEU B C 1
ATOM 5819 O O . LEU B 1 251 ? 0.248 -8.055 -29.891 1 93.88 251 LEU B O 1
ATOM 5823 N N . ARG B 1 252 ? -0.606 -6.133 -29.172 1 96.12 252 ARG B N 1
ATOM 5824 C CA . ARG B 1 252 ? 0.677 -5.715 -28.625 1 96.12 252 ARG B CA 1
ATOM 5825 C C . ARG B 1 252 ? 1.087 -6.613 -27.453 1 96.12 252 ARG B C 1
ATOM 5827 O O . ARG B 1 252 ? 2.26 -6.965 -27.328 1 96.12 252 ARG B O 1
ATOM 5834 N N . ILE B 1 253 ? 0.171 -6.941 -26.578 1 96.5 253 ILE B N 1
ATOM 5835 C CA . ILE B 1 253 ? 0.447 -7.809 -25.438 1 96.5 253 ILE B CA 1
ATOM 5836 C C . ILE B 1 253 ? 0.857 -9.195 -25.938 1 96.5 253 ILE B C 1
ATOM 5838 O O . ILE B 1 253 ? 1.786 -9.797 -25.406 1 96.5 253 ILE B O 1
ATOM 5842 N N . GLU B 1 254 ? 0.236 -9.688 -26.953 1 94.62 254 GLU B N 1
ATOM 5843 C CA . GLU B 1 254 ? 0.579 -10.984 -27.531 1 94.62 254 GLU B CA 1
ATOM 5844 C C . GLU B 1 254 ? 1.999 -10.977 -28.094 1 94.62 254 GLU B C 1
ATOM 5846 O O . GLU B 1 254 ? 2.729 -11.961 -27.953 1 94.62 254 GLU B O 1
ATOM 5851 N N . GLU B 1 255 ? 2.26 -9.891 -28.719 1 96.5 255 GLU B N 1
ATOM 5852 C CA . GLU B 1 255 ? 3.615 -9.758 -29.25 1 96.5 255 GLU B CA 1
ATOM 5853 C C . GLU B 1 255 ? 4.648 -9.758 -28.125 1 96.5 255 GLU B C 1
ATOM 5855 O O . GLU B 1 255 ? 5.691 -10.406 -28.234 1 96.5 255 GLU B O 1
ATOM 5860 N N . MET B 1 256 ? 4.367 -9.07 -27.078 1 97.62 256 MET B N 1
ATOM 5861 C CA . MET B 1 256 ? 5.27 -9.016 -25.938 1 97.62 256 MET B CA 1
ATOM 5862 C C . MET B 1 256 ? 5.418 -10.391 -25.297 1 97.62 256 MET B C 1
ATOM 5864 O O . MET B 1 256 ? 6.52 -10.789 -24.906 1 97.62 256 MET B O 1
ATOM 5868 N N . LEU B 1 257 ? 4.324 -11.102 -25.172 1 97.19 257 LEU B N 1
ATOM 5869 C CA . LEU B 1 257 ? 4.348 -12.445 -24.578 1 97.19 257 LEU B CA 1
ATOM 5870 C C . LEU B 1 257 ? 5.148 -13.398 -25.453 1 97.19 257 LEU B C 1
ATOM 5872 O O . LEU B 1 257 ? 5.906 -14.227 -24.938 1 97.19 257 LEU B O 1
ATOM 5876 N N . ALA B 1 258 ? 4.969 -13.25 -26.75 1 95.62 258 ALA B N 1
ATOM 5877 C CA . ALA B 1 258 ? 5.699 -14.109 -27.688 1 95.62 258 ALA B CA 1
ATOM 5878 C C . ALA B 1 258 ? 7.203 -13.859 -27.594 1 95.62 258 ALA B C 1
ATOM 5880 O O . ALA B 1 258 ? 8 -14.797 -27.609 1 95.62 258 ALA B O 1
ATOM 5881 N N . GLU B 1 259 ? 7.527 -12.594 -27.531 1 97.19 259 GLU B N 1
ATOM 5882 C CA . GLU B 1 259 ? 8.938 -12.234 -27.406 1 97.19 259 GLU B CA 1
ATOM 5883 C C . GLU B 1 259 ? 9.508 -12.711 -26.062 1 97.19 259 GLU B C 1
ATOM 5885 O O . GLU B 1 259 ? 10.648 -13.156 -26 1 97.19 259 GLU B O 1
ATOM 5890 N N . TRP B 1 260 ? 8.742 -12.586 -25.062 1 97.75 260 TRP B N 1
ATOM 5891 C CA . TRP B 1 260 ? 9.148 -13.008 -23.734 1 97.75 260 TRP B CA 1
ATOM 5892 C C . TRP B 1 260 ? 9.406 -14.508 -23.688 1 97.75 260 TRP B C 1
ATOM 5894 O O . TRP B 1 260 ? 10.391 -14.961 -23.094 1 97.75 260 TRP B O 1
ATOM 5904 N N . VAL B 1 261 ? 8.602 -15.32 -24.344 1 97.56 261 VAL B N 1
ATOM 5905 C CA . VAL B 1 261 ? 8.742 -16.766 -24.375 1 97.56 261 VAL B CA 1
ATOM 5906 C C . VAL B 1 261 ? 10.047 -17.141 -25.094 1 97.56 261 VAL B C 1
ATOM 5908 O O . VAL B 1 261 ? 10.703 -18.125 -24.719 1 97.56 261 VAL B O 1
ATOM 5911 N N . GLN B 1 262 ? 10.414 -16.328 -26.062 1 95.88 262 GLN B N 1
ATOM 5912 C CA . GLN B 1 262 ? 11.617 -16.609 -26.844 1 95.88 262 GLN B CA 1
ATOM 5913 C C . GLN B 1 262 ? 12.875 -16.422 -26 1 95.88 262 GLN B C 1
ATOM 5915 O O . GLN B 1 262 ? 13.93 -16.969 -26.328 1 95.88 262 GLN B O 1
ATOM 5920 N N . GLU B 1 263 ? 12.742 -15.703 -24.922 1 93.25 263 GLU B N 1
ATOM 5921 C CA . GLU B 1 263 ? 13.891 -15.5 -24.047 1 93.25 263 GLU B CA 1
ATOM 5922 C C . GLU B 1 263 ? 14.109 -16.688 -23.125 1 93.25 263 GLU B C 1
ATOM 5924 O O . GLU B 1 263 ? 15.172 -16.828 -22.516 1 93.25 263 GLU B O 1
ATOM 5929 N N . ILE B 1 264 ? 13.188 -17.578 -22.984 1 96.81 264 ILE B N 1
ATOM 5930 C CA . ILE B 1 264 ? 13.281 -18.766 -22.141 1 96.81 264 ILE B CA 1
ATOM 5931 C C . ILE B 1 264 ? 13.867 -19.922 -22.969 1 96.81 264 ILE B C 1
ATOM 5933 O O . ILE B 1 264 ? 13.43 -20.188 -24.078 1 96.81 264 ILE B O 1
ATOM 5937 N N . PRO B 1 265 ? 14.883 -20.594 -22.453 1 96.44 265 PRO B N 1
ATOM 5938 C CA . PRO B 1 265 ? 15.438 -21.734 -23.188 1 96.44 265 PRO B CA 1
ATOM 5939 C C . PRO B 1 265 ? 14.375 -22.734 -23.625 1 96.44 265 PRO B C 1
ATOM 5941 O O . PRO B 1 265 ? 13.469 -23.047 -22.859 1 96.44 265 PRO B O 1
ATOM 5944 N N . VAL B 1 266 ? 14.477 -23.266 -24.797 1 95.88 266 VAL B N 1
ATOM 5945 C CA . VAL B 1 266 ? 13.477 -24.125 -25.422 1 95.88 266 VAL B CA 1
ATOM 5946 C C . VAL B 1 266 ? 13.289 -25.391 -24.609 1 95.88 266 VAL B C 1
ATOM 5948 O O . VAL B 1 266 ? 12.18 -25.922 -24.516 1 95.88 266 VAL B O 1
ATOM 5951 N N . GLU B 1 267 ? 14.359 -25.844 -23.969 1 95.75 267 GLU B N 1
ATOM 5952 C CA . GLU B 1 267 ? 14.32 -27.062 -23.156 1 95.75 267 GLU B CA 1
ATOM 5953 C C . GLU B 1 267 ? 13.352 -26.906 -21.984 1 95.75 267 GLU B C 1
ATOM 5955 O O . GLU B 1 267 ? 12.883 -27.906 -21.422 1 95.75 267 GLU B O 1
ATOM 5960 N N . LEU B 1 268 ? 13.062 -25.672 -21.641 1 97.19 268 LEU B N 1
ATOM 5961 C CA . LEU B 1 268 ? 12.227 -25.422 -20.469 1 97.19 268 LEU B CA 1
ATOM 5962 C C . LEU B 1 268 ? 10.805 -25.078 -20.891 1 97.19 268 LEU B C 1
ATOM 5964 O O . LEU B 1 268 ? 10.023 -24.547 -20.094 1 97.19 268 LEU B O 1
ATOM 5968 N N . HIS B 1 269 ? 10.398 -25.359 -22.125 1 96.69 269 HIS B N 1
ATOM 5969 C CA . HIS B 1 269 ? 9.062 -25.062 -22.641 1 96.69 269 HIS B CA 1
ATOM 5970 C C . HIS B 1 269 ? 8.109 -26.219 -22.375 1 96.69 269 HIS B C 1
ATOM 5972 O O . HIS B 1 269 ? 6.887 -26.062 -22.453 1 96.69 269 HIS B O 1
ATOM 5978 N N . THR B 1 270 ? 8.672 -27.375 -22.094 1 95.19 270 THR B N 1
ATOM 5979 C CA . THR B 1 270 ? 7.844 -28.547 -21.891 1 95.19 270 THR B CA 1
ATOM 5980 C C . THR B 1 270 ? 7.973 -29.062 -20.453 1 95.19 270 THR B C 1
ATOM 5982 O O . THR B 1 270 ? 8.977 -28.797 -19.781 1 95.19 270 THR B O 1
ATOM 5985 N N . ALA B 1 271 ? 6.965 -29.734 -20.016 1 95 271 ALA B N 1
ATOM 5986 C CA . ALA B 1 271 ? 6.98 -30.281 -18.656 1 95 271 ALA B CA 1
ATOM 5987 C C . ALA B 1 271 ? 8.117 -31.281 -18.484 1 95 271 ALA B C 1
ATOM 5989 O O . ALA B 1 271 ? 8.773 -31.312 -17.438 1 95 271 ALA B O 1
ATOM 5990 N N . GLU B 1 272 ? 8.312 -32.125 -19.453 1 93.62 272 GLU B N 1
ATOM 5991 C CA . GLU B 1 272 ? 9.375 -33.125 -19.406 1 93.62 272 GLU B CA 1
ATOM 5992 C C . GLU B 1 272 ? 10.75 -32.469 -19.344 1 93.62 272 GLU B C 1
ATOM 5994 O O . GLU B 1 272 ? 11.609 -32.875 -18.562 1 93.62 272 GLU B O 1
ATOM 5999 N N . GLY B 1 273 ? 10.961 -31.484 -20.188 1 95.44 273 GLY B N 1
ATOM 6000 C CA . GLY B 1 273 ? 12.227 -30.766 -20.188 1 95.44 273 GLY B CA 1
ATOM 6001 C C . GLY B 1 273 ? 12.531 -30.094 -18.859 1 95.44 273 GLY B C 1
ATOM 6002 O O . GLY B 1 273 ? 13.688 -30.047 -18.422 1 95.44 273 GLY B O 1
ATOM 6003 N N . ILE B 1 274 ? 11.57 -29.547 -18.203 1 96.19 274 ILE B N 1
ATOM 6004 C CA . ILE B 1 274 ? 11.727 -28.859 -16.938 1 96.19 274 ILE B CA 1
ATOM 6005 C C . ILE B 1 274 ? 12.055 -29.859 -15.836 1 96.19 274 ILE B C 1
ATOM 6007 O O . ILE B 1 274 ? 13 -29.656 -15.07 1 96.19 274 ILE B O 1
ATOM 6011 N N . ARG B 1 275 ? 11.422 -30.953 -15.812 1 93.44 275 ARG B N 1
ATOM 6012 C CA . ARG B 1 275 ? 11.578 -31.938 -14.75 1 93.44 275 ARG B CA 1
ATOM 6013 C C . ARG B 1 275 ? 12.938 -32.625 -14.844 1 93.44 275 ARG B C 1
ATOM 6015 O O . ARG B 1 275 ? 13.531 -33 -13.82 1 93.44 275 ARG B O 1
ATOM 6022 N N . GLU B 1 276 ? 13.344 -32.844 -16.031 1 94.44 276 GLU B N 1
ATOM 6023 C CA . GLU B 1 276 ? 14.609 -33.531 -16.234 1 94.44 276 GLU B CA 1
ATOM 6024 C C . GLU B 1 276 ? 15.797 -32.656 -15.867 1 94.44 276 GLU B C 1
ATOM 6026 O O . GLU B 1 276 ? 16.844 -33.156 -15.461 1 94.44 276 GLU B O 1
ATOM 6031 N N . ARG B 1 277 ? 15.594 -31.406 -15.891 1 96.06 277 ARG B N 1
ATOM 6032 C CA . ARG B 1 277 ? 16.734 -30.5 -15.836 1 96.06 277 ARG B CA 1
ATOM 6033 C C . ARG B 1 277 ? 16.781 -29.75 -14.508 1 96.06 277 ARG B C 1
ATOM 6035 O O . ARG B 1 277 ? 17.859 -29.391 -14.023 1 96.06 277 ARG B O 1
ATOM 6042 N N . LEU B 1 278 ? 15.672 -29.484 -13.898 1 95.69 278 LEU B N 1
ATOM 6043 C CA . LEU B 1 278 ? 15.633 -28.547 -12.773 1 95.69 278 LEU B CA 1
ATOM 6044 C C . LEU B 1 278 ? 15.352 -29.297 -11.469 1 95.69 278 LEU B C 1
ATOM 6046 O O . LEU B 1 278 ? 14.766 -30.375 -11.477 1 95.69 278 LEU B O 1
ATOM 6050 N N . SER B 1 279 ? 15.852 -28.672 -10.359 1 93.38 279 SER B N 1
ATOM 6051 C CA . SER B 1 279 ? 15.531 -29.188 -9.023 1 93.38 279 SER B CA 1
ATOM 6052 C C . SER B 1 279 ? 14.039 -29.094 -8.742 1 93.38 279 SER B C 1
ATOM 6054 O O . SER B 1 279 ? 13.312 -28.375 -9.445 1 93.38 279 SER B O 1
ATOM 6056 N N . PRO B 1 280 ? 13.547 -29.797 -7.75 1 91.75 280 PRO B N 1
ATOM 6057 C CA . PRO B 1 280 ? 12.117 -29.75 -7.43 1 91.75 280 PRO B CA 1
ATOM 6058 C C . PRO B 1 280 ? 11.625 -28.344 -7.148 1 91.75 280 PRO B C 1
ATOM 6060 O O . PRO B 1 280 ? 10.555 -27.953 -7.617 1 91.75 280 PRO B O 1
ATOM 6063 N N . ALA B 1 281 ? 12.383 -27.594 -6.414 1 93.19 281 ALA B N 1
ATOM 6064 C CA . ALA B 1 281 ? 11.977 -26.219 -6.109 1 93.19 281 ALA B CA 1
ATOM 6065 C C . ALA B 1 281 ? 11.953 -25.359 -7.367 1 93.19 281 ALA B C 1
ATOM 6067 O O . ALA B 1 281 ? 11.031 -24.562 -7.562 1 93.19 281 ALA B O 1
ATOM 6068 N N . ALA B 1 282 ? 12.961 -25.516 -8.195 1 95.75 282 ALA B N 1
ATOM 6069 C CA . ALA B 1 282 ? 13.023 -24.766 -9.453 1 95.75 282 ALA B CA 1
ATOM 6070 C C . ALA B 1 282 ? 11.883 -25.156 -10.383 1 95.75 282 ALA B C 1
ATOM 6072 O O . ALA B 1 282 ? 11.344 -24.312 -11.102 1 95.75 282 ALA B O 1
ATOM 6073 N N . THR B 1 283 ? 11.531 -26.438 -10.359 1 95.75 283 THR B N 1
ATOM 6074 C CA . THR B 1 283 ? 10.422 -26.922 -11.172 1 95.75 283 THR B CA 1
ATOM 6075 C C . THR B 1 283 ? 9.109 -26.281 -10.742 1 95.75 283 THR B C 1
ATOM 6077 O O . THR B 1 283 ? 8.297 -25.875 -11.586 1 95.75 283 THR B O 1
ATOM 6080 N N . ASP B 1 284 ? 8.93 -26.172 -9.438 1 94.88 284 ASP B N 1
ATOM 6081 C CA . ASP B 1 284 ? 7.723 -25.531 -8.922 1 94.88 284 ASP B CA 1
ATOM 6082 C C . ASP B 1 284 ? 7.66 -24.062 -9.344 1 94.88 284 ASP B C 1
ATOM 6084 O O . ASP B 1 284 ? 6.594 -23.562 -9.695 1 94.88 284 ASP B O 1
ATOM 6088 N N . LEU B 1 285 ? 8.742 -23.406 -9.234 1 96.31 285 LEU B N 1
ATOM 6089 C CA . LEU B 1 285 ? 8.789 -22 -9.617 1 96.31 285 LEU B CA 1
ATOM 6090 C C . LEU B 1 285 ? 8.523 -21.844 -11.109 1 96.31 285 LEU B C 1
ATOM 6092 O O . LEU B 1 285 ? 7.848 -20.891 -11.523 1 96.31 285 LEU B O 1
ATOM 6096 N N . MET B 1 286 ? 9.086 -22.75 -11.914 1 96.44 286 MET B N 1
ATOM 6097 C CA . MET B 1 286 ? 8.828 -22.719 -13.352 1 96.44 286 MET B CA 1
ATOM 6098 C C . MET B 1 286 ? 7.355 -22.984 -13.641 1 96.44 286 MET B C 1
ATOM 6100 O O . MET B 1 286 ? 6.781 -22.375 -14.547 1 96.44 286 MET B O 1
ATOM 6104 N N . MET B 1 287 ? 6.816 -23.938 -12.93 1 96.06 287 MET B N 1
ATOM 6105 C CA . MET B 1 287 ? 5.387 -24.188 -13.062 1 96.06 287 MET B CA 1
ATOM 6106 C C . MET B 1 287 ? 4.578 -22.922 -12.781 1 96.06 287 MET B C 1
ATOM 6108 O O . MET B 1 287 ? 3.654 -22.594 -13.531 1 96.06 287 MET B O 1
ATOM 6112 N N . ASN B 1 288 ? 4.945 -22.188 -11.719 1 96 288 ASN B N 1
ATOM 6113 C CA . ASN B 1 288 ? 4.281 -20.938 -11.398 1 96 288 ASN B CA 1
ATOM 6114 C C . ASN B 1 288 ? 4.375 -19.938 -12.547 1 96 288 ASN B C 1
ATOM 6116 O O . ASN B 1 288 ? 3.402 -19.25 -12.859 1 96 288 ASN B O 1
ATOM 6120 N N . LEU B 1 289 ? 5.52 -19.859 -13.102 1 97.44 289 LEU B N 1
ATOM 6121 C CA . LEU B 1 289 ? 5.762 -18.938 -14.219 1 97.44 289 LEU B CA 1
ATOM 6122 C C . LEU B 1 289 ? 4.855 -19.281 -15.398 1 97.44 289 LEU B C 1
ATOM 6124 O O . LEU B 1 289 ? 4.211 -18.391 -15.961 1 97.44 289 LEU B O 1
ATOM 6128 N N . TRP B 1 290 ? 4.797 -20.531 -15.766 1 97.19 290 TRP B N 1
ATOM 6129 C CA . TRP B 1 290 ? 4.004 -20.953 -16.922 1 97.19 290 TRP B CA 1
ATOM 6130 C C . TRP B 1 290 ? 2.512 -20.812 -16.625 1 97.19 290 TRP B C 1
ATOM 6132 O O . TRP B 1 290 ? 1.735 -20.453 -17.516 1 97.19 290 TRP B O 1
ATOM 6142 N N . PHE B 1 291 ? 2.086 -21.078 -15.406 1 96.25 291 PHE B N 1
ATOM 6143 C CA . PHE B 1 291 ? 0.681 -20.906 -15.055 1 96.25 291 PHE B CA 1
ATOM 6144 C C . PHE B 1 291 ? 0.271 -19.438 -15.211 1 96.25 291 PHE B C 1
ATOM 6146 O O . PHE B 1 291 ? -0.784 -19.141 -15.781 1 96.25 291 PHE B O 1
ATOM 6153 N N . HIS B 1 292 ? 1.074 -18.578 -14.719 1 96.19 292 HIS B N 1
ATOM 6154 C CA . HIS B 1 292 ? 0.742 -17.156 -14.828 1 96.19 292 HIS B CA 1
ATOM 6155 C C . HIS B 1 292 ? 0.75 -16.703 -16.281 1 96.19 292 HIS B C 1
ATOM 6157 O O . HIS B 1 292 ? -0.065 -15.867 -16.672 1 96.19 292 HIS B O 1
ATOM 6163 N N . HIS B 1 293 ? 1.734 -17.203 -17 1 96.75 293 HIS B N 1
ATOM 6164 C CA . HIS B 1 293 ? 1.776 -16.906 -18.422 1 96.75 293 HIS B CA 1
ATOM 6165 C C . HIS B 1 293 ? 0.505 -17.375 -19.125 1 96.75 293 HIS B C 1
ATOM 6167 O O . HIS B 1 293 ? -0.111 -16.625 -19.875 1 96.75 293 HIS B O 1
ATOM 6173 N N . ALA B 1 294 ? 0.125 -18.609 -18.875 1 95.06 294 ALA B N 1
ATOM 6174 C CA . ALA B 1 294 ? -1.076 -19.172 -19.484 1 95.06 294 ALA B CA 1
ATOM 6175 C C . ALA B 1 294 ? -2.318 -18.391 -19.078 1 95.06 294 ALA B C 1
ATOM 6177 O O . ALA B 1 294 ? -3.205 -18.156 -19.906 1 95.06 294 ALA B O 1
ATOM 6178 N N . GLU B 1 295 ? -2.389 -18 -17.859 1 92.19 295 GLU B N 1
ATOM 6179 C CA . GLU B 1 295 ? -3.529 -17.234 -17.375 1 92.19 295 GLU B CA 1
ATOM 6180 C C . GLU B 1 295 ? -3.645 -15.891 -18.094 1 92.19 295 GLU B C 1
ATOM 6182 O O . GLU B 1 295 ? -4.75 -15.445 -18.422 1 92.19 295 GLU B O 1
ATOM 6187 N N . CYS B 1 296 ? -2.562 -15.258 -18.312 1 93.44 296 CYS B N 1
ATOM 6188 C CA . CYS B 1 296 ? -2.57 -14 -19.047 1 93.44 296 CYS B CA 1
ATOM 6189 C C . CYS B 1 296 ? -3.109 -14.188 -20.453 1 93.44 296 CYS B C 1
ATOM 6191 O O . CYS B 1 296 ? -3.939 -13.406 -20.922 1 93.44 296 CYS B O 1
ATOM 6193 N N . ARG B 1 297 ? -2.639 -15.234 -21.078 1 92.69 297 ARG B N 1
ATOM 6194 C CA . ARG B 1 297 ? -3.068 -15.5 -22.453 1 92.69 297 ARG B CA 1
ATOM 6195 C C . ARG B 1 297 ? -4.559 -15.828 -22.5 1 92.69 297 ARG B C 1
ATOM 6197 O O . ARG B 1 297 ? -5.273 -15.336 -23.375 1 92.69 297 ARG B O 1
ATOM 6204 N N . ILE B 1 298 ? -5.016 -16.562 -21.594 1 90 298 ILE B N 1
ATOM 6205 C CA . ILE B 1 298 ? -6.414 -16.969 -21.547 1 90 298 ILE B CA 1
ATOM 6206 C C . ILE B 1 298 ? -7.297 -15.75 -21.297 1 90 298 ILE B C 1
ATOM 6208 O O . ILE B 1 298 ? -8.328 -15.578 -21.938 1 90 298 ILE B O 1
ATOM 6212 N N . LYS B 1 299 ? -6.883 -14.898 -20.438 1 88.06 299 LYS B N 1
ATOM 6213 C CA . LYS B 1 299 ? -7.695 -13.758 -20.047 1 88.06 299 LYS B CA 1
ATOM 6214 C C . LYS B 1 299 ? -7.762 -12.711 -21.156 1 88.06 299 LYS B C 1
ATOM 6216 O O . LYS B 1 299 ? -8.805 -12.094 -21.375 1 88.06 299 LYS B O 1
ATOM 6221 N N . ILE B 1 300 ? -6.684 -12.469 -21.844 1 89.44 300 ILE B N 1
ATOM 6222 C CA . ILE B 1 300 ? -6.684 -11.414 -22.859 1 89.44 300 ILE B CA 1
ATOM 6223 C C . ILE B 1 300 ? -7.555 -11.836 -24.047 1 89.44 300 ILE B C 1
ATOM 6225 O O . ILE B 1 300 ? -8.047 -10.992 -24.797 1 89.44 300 ILE B O 1
ATOM 6229 N N . HIS B 1 301 ? -7.805 -13.125 -24.188 1 82.44 301 HIS B N 1
ATOM 6230 C CA . HIS B 1 301 ? -8.656 -13.617 -25.266 1 82.44 301 HIS B CA 1
ATOM 6231 C C . HIS B 1 301 ? -10.062 -13.93 -24.75 1 82.44 301 HIS B C 1
ATOM 6233 O O . HIS B 1 301 ? -10.859 -14.531 -25.469 1 82.44 301 HIS B O 1
ATOM 6239 N N . SER B 1 302 ? -10.312 -13.539 -23.562 1 70.88 302 SER B N 1
ATOM 6240 C CA . SER B 1 302 ? -11.617 -13.703 -22.938 1 70.88 302 SER B CA 1
ATOM 6241 C C . SER B 1 302 ? -12.062 -15.164 -22.953 1 70.88 302 SER B C 1
ATOM 6243 O O . SER B 1 302 ? -13.25 -15.453 -23.141 1 70.88 302 SER B O 1
ATOM 6245 N N . ILE B 1 303 ? -11.32 -16.141 -23.188 1 57.47 303 ILE B N 1
ATOM 6246 C CA . ILE B 1 303 ? -11.656 -17.562 -23.25 1 57.47 303 ILE B CA 1
ATOM 6247 C C . ILE B 1 303 ? -12.188 -18.016 -21.891 1 57.47 303 ILE B C 1
ATOM 6249 O O . ILE B 1 303 ? -13.141 -18.797 -21.828 1 57.47 303 ILE B O 1
ATOM 6253 N N . PHE B 1 304 ? -11.945 -17.547 -20.766 1 53.91 304 PHE B N 1
ATOM 6254 C CA . PHE B 1 304 ? -12.352 -18.109 -19.484 1 53.91 304 PHE B CA 1
ATOM 6255 C C . PHE B 1 304 ? -12.234 -17.062 -18.375 1 53.91 304 PHE B C 1
ATOM 6257 O O . PHE B 1 304 ? -11.523 -17.281 -17.391 1 53.91 304 PHE B O 1
ATOM 6264 N N . THR B 1 305 ? -12.828 -15.961 -18.75 1 49.62 305 THR B N 1
ATOM 6265 C CA . THR B 1 305 ? -12.82 -15.062 -17.609 1 49.62 305 THR B CA 1
ATOM 6266 C C . THR B 1 305 ? -14.023 -15.312 -16.703 1 49.62 305 THR B C 1
ATOM 6268 O O . THR B 1 305 ? -15.117 -15.602 -17.203 1 49.62 305 THR B O 1
ATOM 6271 N N . PHE B 1 306 ? -13.992 -16.344 -15.703 1 45.41 306 PHE B N 1
ATOM 6272 C CA . PHE B 1 306 ? -15.133 -16.5 -14.805 1 45.41 306 PHE B CA 1
ATOM 6273 C C . PHE B 1 306 ? -16.062 -15.297 -14.906 1 45.41 306 PHE B C 1
ATOM 6275 O O . PHE B 1 306 ? -16.844 -15.023 -13.992 1 45.41 306 PHE B O 1
ATOM 6282 N N . GLU B 1 307 ? -15.828 -14.648 -16.125 1 51.41 307 GLU B N 1
ATOM 6283 C CA . GLU B 1 307 ? -16.781 -13.594 -16.469 1 51.41 307 GLU B CA 1
ATOM 6284 C C . GLU B 1 307 ? -18.016 -14.164 -17.141 1 51.41 307 GLU B C 1
ATOM 6286 O O . GLU B 1 307 ? -18.031 -15.328 -17.562 1 51.41 307 GLU B O 1
ATOM 6291 N N . ASP B 1 308 ? -19.062 -13.531 -17.094 1 50.94 308 ASP B N 1
ATOM 6292 C CA . ASP B 1 308 ? -20.391 -13.914 -17.531 1 50.94 308 ASP B CA 1
ATOM 6293 C C . ASP B 1 308 ? -20.359 -14.531 -18.922 1 50.94 308 ASP B C 1
ATOM 6295 O O . ASP B 1 308 ? -21.047 -15.508 -19.203 1 50.94 308 ASP B O 1
ATOM 6299 N N . ALA B 1 309 ? -19.547 -14.062 -19.688 1 49.72 309 ALA B N 1
ATOM 6300 C CA . ALA B 1 309 ? -19.562 -14.516 -21.078 1 49.72 309 ALA B CA 1
ATOM 6301 C C . ALA B 1 309 ? -19.078 -15.961 -21.188 1 49.72 309 ALA B C 1
ATOM 6303 O O . ALA B 1 309 ? -19.656 -16.766 -21.922 1 49.72 309 ALA B O 1
ATOM 6304 N N . TRP B 1 310 ? -18.125 -16.219 -20.453 1 54.53 310 TRP B N 1
ATOM 6305 C CA . TRP B 1 310 ? -17.562 -17.562 -20.562 1 54.53 310 TRP B CA 1
ATOM 6306 C C . TRP B 1 310 ? -18.469 -18.594 -19.875 1 54.53 310 TRP B C 1
ATOM 6308 O O . TRP B 1 310 ? -18.688 -19.688 -20.391 1 54.53 310 TRP B O 1
ATOM 6318 N N . VAL B 1 311 ? -18.938 -18.156 -18.828 1 57.53 311 VAL B N 1
ATOM 6319 C CA . VAL B 1 311 ? -19.859 -19.047 -18.125 1 57.53 311 VAL B CA 1
ATOM 6320 C C . VAL B 1 311 ? -21.031 -19.375 -19.031 1 57.53 311 VAL B C 1
ATOM 6322 O O . VAL B 1 311 ? -21.469 -20.531 -19.078 1 57.53 311 VAL B O 1
ATOM 6325 N N . ASN B 1 312 ? -21.344 -18.375 -19.781 1 58.75 312 ASN B N 1
ATOM 6326 C CA . ASN B 1 312 ? -22.453 -18.594 -20.688 1 58.75 312 ASN B CA 1
ATOM 6327 C C . ASN B 1 312 ? -22.078 -19.547 -21.828 1 58.75 312 ASN B C 1
ATOM 6329 O O . ASN B 1 312 ? -22.875 -20.391 -22.219 1 58.75 312 ASN B O 1
ATOM 6333 N N . ARG B 1 313 ? -20.906 -19.391 -22.25 1 60.5 313 ARG B N 1
ATOM 6334 C CA . ARG B 1 313 ? -20.453 -20.281 -23.312 1 60.5 313 ARG B CA 1
ATOM 6335 C C . ARG B 1 313 ? -20.359 -21.719 -22.828 1 60.5 313 ARG B C 1
ATOM 6337 O O . ARG B 1 313 ? -20.797 -22.641 -23.516 1 60.5 313 ARG B O 1
ATOM 6344 N N . VAL B 1 314 ? -19.828 -21.859 -21.734 1 63.59 314 VAL B N 1
ATOM 6345 C CA . VAL B 1 314 ? -19.656 -23.188 -21.172 1 63.59 314 VAL B CA 1
ATOM 6346 C C . VAL B 1 314 ? -21.016 -23.828 -20.891 1 63.59 314 VAL B C 1
ATOM 6348 O O . VAL B 1 314 ? -21.203 -25.031 -21.078 1 63.59 314 VAL B O 1
ATOM 6351 N N . ARG B 1 315 ? -21.844 -22.891 -20.656 1 63.75 315 ARG B N 1
ATOM 6352 C CA . ARG B 1 315 ? -23.203 -23.344 -20.422 1 63.75 315 ARG B CA 1
ATOM 6353 C C . ARG B 1 315 ? -23.844 -23.875 -21.703 1 63.75 315 ARG B C 1
ATOM 6355 O O . ARG B 1 315 ? -24.625 -24.828 -21.672 1 63.75 315 ARG B O 1
ATOM 6362 N N . LEU B 1 316 ? -23.438 -23.266 -22.719 1 64.75 316 LEU B N 1
ATOM 6363 C CA . LEU B 1 316 ? -24 -23.688 -24 1 64.75 316 LEU B CA 1
ATOM 6364 C C . LEU B 1 316 ? -23.562 -25.094 -24.359 1 64.75 316 LEU B C 1
ATOM 6366 O O . LEU B 1 316 ? -24.312 -25.859 -24.953 1 64.75 316 LEU B O 1
ATOM 6370 N N . TYR B 1 317 ? -22.391 -25.438 -23.953 1 62.09 317 TYR B N 1
ATOM 6371 C CA . TYR B 1 317 ? -21.922 -26.781 -24.234 1 62.09 317 TYR B CA 1
ATOM 6372 C C . TYR B 1 317 ? -22.688 -27.812 -23.422 1 62.09 317 TYR B C 1
ATOM 6374 O O . TYR B 1 317 ? -22.766 -28.984 -23.812 1 62.09 317 TYR B O 1
ATOM 6382 N N . LEU B 1 318 ? -23.266 -27.266 -22.422 1 61.09 318 LEU B N 1
ATOM 6383 C CA . LEU B 1 318 ? -23.969 -28.172 -21.516 1 61.09 318 LEU B CA 1
ATOM 6384 C C . LEU B 1 318 ? -25.438 -28.312 -21.922 1 61.09 318 LEU B C 1
ATOM 6386 O O . LEU B 1 318 ? -26.125 -29.219 -21.469 1 61.09 318 LEU B O 1
ATOM 6390 N N . SER B 1 319 ? -25.844 -27.328 -22.828 1 58.59 319 SER B N 1
ATOM 6391 C CA . SER B 1 319 ? -27.219 -27.406 -23.297 1 58.59 319 SER B CA 1
ATOM 6392 C C . SER B 1 319 ? -27.422 -28.562 -24.25 1 58.59 319 SER B C 1
ATOM 6394 O O . SER B 1 319 ? -26.578 -28.797 -25.141 1 58.59 319 SER B O 1
ATOM 6396 N N . PRO B 1 320 ? -28.422 -29.328 -24.031 1 52.28 320 PRO B N 1
ATOM 6397 C CA . PRO B 1 320 ? -28.688 -30.484 -24.891 1 52.28 320 PRO B CA 1
ATOM 6398 C C . PRO B 1 320 ? -28.859 -30.094 -26.359 1 52.28 320 PRO B C 1
ATOM 6400 O O . PRO B 1 320 ? -28.609 -30.906 -27.25 1 52.28 320 PRO B O 1
ATOM 6403 N N . ALA B 1 321 ? -29.312 -28.984 -26.609 1 46.59 321 ALA B N 1
ATOM 6404 C CA . ALA B 1 321 ? -29.547 -28.562 -28 1 46.59 321 ALA B CA 1
ATOM 6405 C C . ALA B 1 321 ? -28.234 -28.453 -28.75 1 46.59 321 ALA B C 1
ATOM 6407 O O . ALA B 1 321 ? -28.203 -28.562 -29.984 1 46.59 321 ALA B O 1
ATOM 6408 N N . VAL B 1 322 ? -27.219 -28.125 -28.141 1 47.69 322 VAL B N 1
ATOM 6409 C CA . VAL B 1 322 ? -25.953 -27.891 -28.828 1 47.69 322 VAL B CA 1
ATOM 6410 C C . VAL B 1 322 ? -25.234 -29.219 -29.062 1 47.69 322 VAL B C 1
ATOM 6412 O O . VAL B 1 322 ? -24.703 -29.469 -30.156 1 47.69 322 VAL B O 1
ATOM 6415 N N . ILE B 1 323 ? -25.141 -30.016 -28.078 1 46.97 323 ILE B N 1
ATOM 6416 C CA . ILE B 1 323 ? -24.594 -31.359 -28.25 1 46.97 323 ILE B CA 1
ATOM 6417 C C . ILE B 1 323 ? -25.703 -32.406 -28.125 1 46.97 323 ILE B C 1
ATOM 6419 O O . ILE B 1 323 ? -26.203 -32.625 -27.016 1 46.97 323 ILE B O 1
ATOM 6423 N N . ASP B 1 324 ? -26.547 -32.406 -29.219 1 43.34 324 ASP B N 1
ATOM 6424 C CA . ASP B 1 324 ? -27.609 -33.406 -29.234 1 43.34 324 ASP B CA 1
ATOM 6425 C C . ASP B 1 324 ? -27.031 -34.812 -29.109 1 43.34 324 ASP B C 1
ATOM 6427 O O . ASP B 1 324 ? -26.266 -35.25 -29.969 1 43.34 324 ASP B O 1
ATOM 6431 N N . MET B 1 325 ? -26.953 -35.219 -27.969 1 42.78 325 MET B N 1
ATOM 6432 C CA . MET B 1 325 ? -26.547 -36.594 -27.703 1 42.78 325 MET B CA 1
ATOM 6433 C C . MET B 1 325 ? -27.453 -37.562 -28.422 1 42.78 325 MET B C 1
ATOM 6435 O O . MET B 1 325 ? -27.359 -38.781 -28.203 1 42.78 325 MET B O 1
ATOM 6439 N N . SER B 1 326 ? -28.484 -37.125 -29.141 1 38.94 326 SER B N 1
ATOM 6440 C CA . SER B 1 326 ? -29.297 -38.125 -29.812 1 38.94 326 SER B CA 1
ATOM 6441 C C . SER B 1 326 ? -28.484 -38.875 -30.875 1 38.94 326 SER B C 1
ATOM 6443 O O . SER B 1 326 ? -27.453 -38.344 -31.344 1 38.94 326 SER B O 1
ATOM 6445 N N . ASN B 1 327 ? -28.797 -40.156 -31.297 1 37.53 327 ASN B N 1
ATOM 6446 C CA . ASN B 1 327 ? -28.266 -41.25 -32.094 1 37.53 327 ASN B CA 1
ATOM 6447 C C . ASN B 1 327 ? -27.75 -40.75 -33.438 1 37.53 327 ASN B C 1
ATOM 6449 O O . ASN B 1 327 ? -27.453 -41.531 -34.344 1 37.53 327 ASN B O 1
ATOM 6453 N N . ASP B 1 328 ? -28.125 -39.562 -33.875 1 36.75 328 ASP B N 1
ATOM 6454 C CA . ASP B 1 328 ? -27.734 -39.406 -35.281 1 36.75 328 ASP B CA 1
ATOM 6455 C C . ASP B 1 328 ? -26.234 -39.188 -35.406 1 36.75 328 ASP B C 1
ATOM 6457 O O . ASP B 1 328 ? -25.625 -38.5 -34.594 1 36.75 328 ASP B O 1
ATOM 6461 N N . ILE B 1 329 ? -25.453 -40.062 -36 1 39.31 329 ILE B N 1
ATOM 6462 C CA . ILE B 1 329 ? -24.062 -40.25 -36.375 1 39.31 329 ILE B CA 1
ATOM 6463 C C . ILE B 1 329 ? -23.406 -38.906 -36.656 1 39.31 329 ILE B C 1
ATOM 6465 O O . ILE B 1 329 ? -22.25 -38.656 -36.281 1 39.31 329 ILE B O 1
ATOM 6469 N N . ASP B 1 330 ? -23.938 -38.094 -37.594 1 39.38 330 ASP B N 1
ATOM 6470 C CA . ASP B 1 330 ? -23.297 -36.906 -38.125 1 39.38 330 ASP B CA 1
ATOM 6471 C C . ASP B 1 330 ? -23.391 -35.75 -37.094 1 39.38 330 ASP B C 1
ATOM 6473 O O . ASP B 1 330 ? -23.469 -34.594 -37.5 1 39.38 330 ASP B O 1
ATOM 6477 N N . ALA B 1 331 ? -23.766 -36.062 -35.906 1 42.62 331 ALA B N 1
ATOM 6478 C CA . ALA B 1 331 ? -24.109 -35 -34.938 1 42.62 331 ALA B CA 1
ATOM 6479 C C . ALA B 1 331 ? -22.906 -34.094 -34.719 1 42.62 331 ALA B C 1
ATOM 6481 O O . ALA B 1 331 ? -22 -34.438 -33.938 1 42.62 331 ALA B O 1
ATOM 6482 N N . GLU B 1 332 ? -22.438 -33.469 -35.75 1 47.72 332 GLU B N 1
ATOM 6483 C CA . GLU B 1 332 ? -21.516 -32.344 -35.625 1 47.72 332 GLU B CA 1
ATOM 6484 C C . GLU B 1 332 ? -21.969 -31.375 -34.562 1 47.72 332 GLU B C 1
ATOM 6486 O O . GLU B 1 332 ? -23.172 -31.266 -34.281 1 47.72 332 GLU B O 1
ATOM 6491 N N . VAL B 1 333 ? -21.109 -31.125 -33.531 1 53.38 333 VAL B N 1
ATOM 6492 C CA . VAL B 1 333 ? -21.422 -30.016 -32.656 1 53.38 333 VAL B CA 1
ATOM 6493 C C . VAL B 1 333 ? -22.219 -28.938 -33.406 1 53.38 333 VAL B C 1
ATOM 6495 O O . VAL B 1 333 ? -21.75 -28.406 -34.406 1 53.38 333 VAL B O 1
ATOM 6498 N N . ARG B 1 334 ? -23.656 -29.141 -33.594 1 51.88 334 ARG B N 1
ATOM 6499 C CA . ARG B 1 334 ? -24.406 -28.062 -34.219 1 51.88 334 ARG B CA 1
ATOM 6500 C C . ARG B 1 334 ? -23.906 -26.703 -33.75 1 51.88 334 ARG B C 1
ATOM 6502 O O . ARG B 1 334 ? -24.125 -26.328 -32.594 1 51.88 334 ARG B O 1
ATOM 6509 N N . ARG B 1 335 ? -22.828 -26.281 -34.406 1 54.06 335 ARG B N 1
ATOM 6510 C CA . ARG B 1 335 ? -22.125 -25.016 -34.25 1 54.06 335 ARG B CA 1
ATOM 6511 C C . ARG B 1 335 ? -23.094 -23.828 -34.375 1 54.06 335 ARG B C 1
ATOM 6513 O O . ARG B 1 335 ? -22.672 -22.672 -34.281 1 54.06 335 ARG B O 1
ATOM 6520 N N . GLY B 1 336 ? -24.281 -24.141 -34.719 1 47.56 336 GLY B N 1
ATOM 6521 C CA . GLY B 1 336 ? -25.031 -22.984 -35.188 1 47.56 336 GLY B CA 1
ATOM 6522 C C . GLY B 1 336 ? -24.969 -21.812 -34.219 1 47.56 336 GLY B C 1
ATOM 6523 O O . GLY B 1 336 ? -24.672 -20.688 -34.625 1 47.56 336 GLY B O 1
ATOM 6524 N N . ASP B 1 337 ? -25.281 -21.953 -32.875 1 57.94 337 ASP B N 1
ATOM 6525 C CA . ASP B 1 337 ? -25.438 -20.75 -32.031 1 57.94 337 ASP B CA 1
ATOM 6526 C C . ASP B 1 337 ? -24.219 -20.516 -31.156 1 57.94 337 ASP B C 1
ATOM 6528 O O . ASP B 1 337 ? -24.219 -19.625 -30.312 1 57.94 337 ASP B O 1
ATOM 6532 N N . ILE B 1 338 ? -23.125 -21.344 -31.312 1 63.16 338 ILE B N 1
ATOM 6533 C CA . ILE B 1 338 ? -21.953 -21.125 -30.469 1 63.16 338 ILE B CA 1
ATOM 6534 C C . ILE B 1 338 ? -20.938 -20.266 -31.219 1 63.16 338 ILE B C 1
ATOM 6536 O O . ILE B 1 338 ? -20.516 -20.609 -32.344 1 63.16 338 ILE B O 1
ATOM 6540 N N . PRO B 1 339 ? -20.609 -19.172 -30.672 1 69.19 339 PRO B N 1
ATOM 6541 C CA . PRO B 1 339 ? -19.594 -18.344 -31.312 1 69.19 339 PRO B CA 1
ATOM 6542 C C . PRO B 1 339 ? -18.281 -19.078 -31.547 1 69.19 339 PRO B C 1
ATOM 6544 O O . PRO B 1 339 ? -17.953 -20.016 -30.828 1 69.19 339 PRO B O 1
ATOM 6547 N N . PRO B 1 340 ? -17.672 -18.828 -32.656 1 74.56 340 PRO B N 1
ATOM 6548 C CA . PRO B 1 340 ? -16.375 -19.453 -32.938 1 74.56 340 PRO B CA 1
ATOM 6549 C C . PRO B 1 340 ? -15.375 -19.266 -31.781 1 74.56 340 PRO B C 1
ATOM 6551 O O . PRO B 1 340 ? -15.531 -18.359 -30.969 1 74.56 340 PRO B O 1
ATOM 6554 N N . LEU B 1 341 ? -14.445 -20.25 -31.719 1 79.5 341 LEU B N 1
ATOM 6555 C CA . LEU B 1 341 ? -13.406 -20.172 -30.703 1 79.5 341 LEU B CA 1
ATOM 6556 C C . LEU B 1 341 ? -12.562 -18.906 -30.859 1 79.5 341 LEU B C 1
ATOM 6558 O O . LEU B 1 341 ? -12.289 -18.484 -32 1 79.5 341 LEU B O 1
ATOM 6562 N N . PRO B 1 342 ? -12.195 -18.328 -29.75 1 78.56 342 PRO B N 1
ATOM 6563 C CA . PRO B 1 342 ? -11.406 -17.094 -29.812 1 78.56 342 PRO B CA 1
ATOM 6564 C C . PRO B 1 342 ? -10.039 -17.297 -30.469 1 78.56 342 PRO B C 1
ATOM 6566 O O . PRO B 1 342 ? -9.57 -18.438 -30.578 1 78.56 342 PRO B O 1
ATOM 6569 N N . SER B 1 343 ? -9.516 -16.172 -30.891 1 81.62 343 SER B N 1
ATOM 6570 C CA . SER B 1 343 ? -8.172 -16.203 -31.469 1 81.62 343 SER B CA 1
ATOM 6571 C C . SER B 1 343 ? -7.141 -16.641 -30.453 1 81.62 343 SER B C 1
ATOM 6573 O O . SER B 1 343 ? -7.281 -16.375 -29.25 1 81.62 343 SER B O 1
ATOM 6575 N N . GLY B 1 344 ? -6.148 -17.453 -30.844 1 85.5 344 GLY B N 1
ATOM 6576 C CA . GLY B 1 344 ? -5.082 -17.906 -29.969 1 85.5 344 GLY B CA 1
ATOM 6577 C C . GLY B 1 344 ? -5.453 -19.156 -29.188 1 85.5 344 GLY B C 1
ATOM 6578 O O . GLY B 1 344 ? -4.762 -19.531 -28.234 1 85.5 344 GLY B O 1
ATOM 6579 N N . TRP B 1 345 ? -6.523 -19.797 -29.578 1 89.31 345 TRP B N 1
ATOM 6580 C CA . TRP B 1 345 ? -7.062 -20.953 -28.859 1 89.31 345 TRP B CA 1
ATOM 6581 C C . TRP B 1 345 ? -6.027 -22.078 -28.766 1 89.31 345 TRP B C 1
ATOM 6583 O O . TRP B 1 345 ? -5.762 -22.594 -27.672 1 89.31 345 TRP B O 1
ATOM 6593 N N . ASP B 1 346 ? -5.395 -22.359 -29.875 1 90.69 346 ASP B N 1
ATOM 6594 C CA . ASP B 1 346 ? -4.473 -23.484 -29.938 1 90.69 346 ASP B CA 1
ATOM 6595 C C . ASP B 1 346 ? -3.271 -23.266 -29.031 1 90.69 346 ASP B C 1
ATOM 6597 O O . ASP B 1 346 ? -2.801 -24.203 -28.375 1 90.69 346 ASP B O 1
ATOM 6601 N N . GLU B 1 347 ? -2.822 -22.062 -29.031 1 92.31 347 GLU B N 1
ATOM 6602 C CA . GLU B 1 347 ? -1.693 -21.75 -28.156 1 92.31 347 GLU B CA 1
ATOM 6603 C C . GLU B 1 347 ? -2.072 -21.875 -26.688 1 92.31 347 GLU B C 1
ATOM 6605 O O . GLU B 1 347 ? -1.294 -22.406 -25.891 1 92.31 347 GLU B O 1
ATOM 6610 N N . CYS B 1 348 ? -3.215 -21.422 -26.344 1 93 348 CYS B N 1
ATOM 6611 C CA . CYS B 1 348 ? -3.688 -21.5 -24.969 1 93 348 CYS B CA 1
ATOM 6612 C C . CYS B 1 348 ? -3.842 -22.953 -24.531 1 93 348 CYS B C 1
ATOM 6614 O O . CYS B 1 348 ? -3.506 -23.312 -23.406 1 93 348 CYS B O 1
ATOM 6616 N N . VAL B 1 349 ? -4.371 -23.766 -25.438 1 94.38 349 VAL B N 1
ATOM 6617 C CA . VAL B 1 349 ? -4.531 -25.188 -25.141 1 94.38 349 VAL B CA 1
ATOM 6618 C C . VAL B 1 349 ? -3.166 -25.828 -24.906 1 94.38 349 VAL B C 1
ATOM 6620 O O . VAL B 1 349 ? -2.994 -26.625 -23.984 1 94.38 349 VAL B O 1
ATOM 6623 N N . GLY B 1 350 ? -2.211 -25.469 -25.766 1 94.88 350 GLY B N 1
ATOM 6624 C CA . GLY B 1 350 ? -0.865 -26 -25.625 1 94.88 350 GLY B CA 1
ATOM 6625 C C . GLY B 1 350 ? -0.229 -25.641 -24.297 1 94.88 350 GLY B C 1
ATOM 6626 O O . GLY B 1 350 ? 0.329 -26.516 -23.609 1 94.88 350 GLY B O 1
ATOM 6627 N N . TYR B 1 351 ? -0.307 -24.375 -23.938 1 95.62 351 TYR B N 1
ATOM 6628 C CA . TYR B 1 351 ? 0.251 -23.938 -22.656 1 95.62 351 TYR B CA 1
ATOM 6629 C C . TYR B 1 351 ? -0.516 -24.547 -21.484 1 95.62 351 TYR B C 1
ATOM 6631 O O . TYR B 1 351 ? 0.069 -24.859 -20.453 1 95.62 351 TYR B O 1
ATOM 6639 N N . GLY B 1 352 ? -1.836 -24.641 -21.641 1 95.44 352 GLY B N 1
ATOM 6640 C CA . GLY B 1 352 ? -2.631 -25.281 -20.609 1 95.44 352 GLY B CA 1
ATOM 6641 C C . GLY B 1 352 ? -2.211 -26.719 -20.344 1 95.44 352 GLY B C 1
ATOM 6642 O O . GLY B 1 352 ? -2.178 -27.156 -19.188 1 95.44 352 GLY B O 1
ATOM 6643 N N . ARG B 1 353 ? -1.907 -27.484 -21.406 1 95.75 353 ARG B N 1
ATOM 6644 C CA . ARG B 1 353 ? -1.437 -28.859 -21.281 1 95.75 353 ARG B CA 1
ATOM 6645 C C . ARG B 1 353 ? -0.139 -28.922 -20.484 1 95.75 353 ARG B C 1
ATOM 6647 O O . ARG B 1 353 ? -0.003 -29.75 -19.578 1 95.75 353 ARG B O 1
ATOM 6654 N N . VAL B 1 354 ? 0.758 -28.031 -20.797 1 95.81 354 VAL B N 1
ATOM 6655 C CA . VAL B 1 354 ? 2.051 -28 -20.125 1 95.81 354 VAL B CA 1
ATOM 6656 C C . VAL B 1 354 ? 1.85 -27.719 -18.641 1 95.81 354 VAL B C 1
ATOM 6658 O O . VAL B 1 354 ? 2.471 -28.359 -17.781 1 95.81 354 VAL B O 1
ATOM 6661 N N . CYS B 1 355 ? 1.004 -26.781 -18.281 1 96 355 CYS B N 1
ATOM 6662 C CA . CYS B 1 355 ? 0.736 -26.422 -16.891 1 96 355 CYS B CA 1
ATOM 6663 C C . CYS B 1 355 ? 0.159 -27.594 -16.125 1 96 355 CYS B C 1
ATOM 6665 O O . CYS B 1 355 ? 0.612 -27.891 -15.008 1 96 355 CYS B O 1
ATOM 6667 N N . LEU B 1 356 ? -0.819 -28.234 -16.734 1 95.62 356 LEU B N 1
ATOM 6668 C CA . LEU B 1 356 ? -1.463 -29.359 -16.047 1 95.62 356 LEU B CA 1
ATOM 6669 C C . LEU B 1 356 ? -0.507 -30.531 -15.914 1 95.62 356 LEU B C 1
ATOM 6671 O O . LEU B 1 356 ? -0.536 -31.25 -14.914 1 95.62 356 LEU B O 1
ATOM 6675 N N . GLU B 1 357 ? 0.333 -30.75 -16.922 1 95.44 357 GLU B N 1
ATOM 6676 C CA . GLU B 1 357 ? 1.34 -31.812 -16.844 1 95.44 357 GLU B CA 1
ATOM 6677 C C . GLU B 1 357 ? 2.318 -31.547 -15.703 1 95.44 357 GLU B C 1
ATOM 6679 O O . GLU B 1 357 ? 2.73 -32.469 -15.008 1 95.44 357 GLU B O 1
ATOM 6684 N N . LEU B 1 358 ? 2.688 -30.297 -15.555 1 94.94 358 LEU B N 1
ATOM 6685 C CA . LEU B 1 358 ? 3.602 -29.938 -14.484 1 94.94 358 LEU B CA 1
ATOM 6686 C C . LEU B 1 358 ? 2.936 -30.109 -13.117 1 94.94 358 LEU B C 1
ATOM 6688 O O . LEU B 1 358 ? 3.562 -30.578 -12.172 1 94.94 358 LEU B O 1
ATOM 6692 N N . LEU B 1 359 ? 1.713 -29.734 -13.055 1 93.44 359 LEU B N 1
ATOM 6693 C CA . LEU B 1 359 ? 0.969 -29.812 -11.797 1 93.44 359 LEU B CA 1
ATOM 6694 C C . LEU B 1 359 ? 0.824 -31.25 -11.336 1 93.44 359 LEU B C 1
ATOM 6696 O O . LEU B 1 359 ? 0.904 -31.531 -10.133 1 93.44 359 LEU B O 1
ATOM 6700 N N . LEU B 1 360 ? 0.675 -32.219 -12.234 1 90.5 360 LEU B N 1
ATOM 6701 C CA . LEU B 1 360 ? 0.296 -33.594 -11.906 1 90.5 360 LEU B CA 1
ATOM 6702 C C . LEU B 1 360 ? 1.531 -34.469 -11.688 1 90.5 360 LEU B C 1
ATOM 6704 O O . LEU B 1 360 ? 1.422 -35.594 -11.219 1 90.5 360 LEU B O 1
ATOM 6708 N N . LYS B 1 361 ? 2.635 -34.062 -11.953 1 79.19 361 LYS B N 1
ATOM 6709 C CA . LYS B 1 361 ? 3.812 -34.938 -11.836 1 79.19 361 LYS B CA 1
ATOM 6710 C C . LYS B 1 361 ? 4.129 -35.25 -10.375 1 79.19 361 LYS B C 1
ATOM 6712 O O . LYS B 1 361 ? 4.633 -36.312 -10.062 1 79.19 361 LYS B O 1
ATOM 6717 N N . LYS B 1 362 ? 3.994 -34.281 -9.641 1 77.19 362 LYS B N 1
ATOM 6718 C CA . LYS B 1 362 ? 4.109 -34.562 -8.203 1 77.19 362 LYS B CA 1
ATOM 6719 C C . LYS B 1 362 ? 2.807 -34.219 -7.48 1 77.19 362 LYS B C 1
ATOM 6721 O O . LYS B 1 362 ? 1.948 -33.531 -8.023 1 77.19 362 LYS B O 1
ATOM 6726 N N . ARG B 1 363 ? 2.674 -35.031 -6.422 1 78.62 363 ARG B N 1
ATOM 6727 C CA . ARG B 1 363 ? 1.512 -34.656 -5.621 1 78.62 363 ARG B CA 1
ATOM 6728 C C . ARG B 1 363 ? 1.554 -33.188 -5.246 1 78.62 363 ARG B C 1
ATOM 6730 O O . ARG B 1 363 ? 2.492 -32.719 -4.586 1 78.62 363 ARG B O 1
ATOM 6737 N N . PRO B 1 364 ? 0.605 -32.469 -5.789 1 86.06 364 PRO B N 1
ATOM 6738 C CA . PRO B 1 364 ? 0.619 -31.047 -5.496 1 86.06 364 PRO B CA 1
ATOM 6739 C C . PRO B 1 364 ? 0.437 -30.75 -4.012 1 86.06 364 PRO B C 1
ATOM 6741 O O . PRO B 1 364 ? -0.322 -31.438 -3.326 1 86.06 364 PRO B O 1
ATOM 6744 N N . THR B 1 365 ? 1.219 -29.891 -3.521 1 88.81 365 THR B N 1
ATOM 6745 C CA . THR B 1 365 ? 1.11 -29.453 -2.133 1 88.81 365 THR B CA 1
ATOM 6746 C C . THR B 1 365 ? -0.067 -28.5 -1.954 1 88.81 365 THR B C 1
ATOM 6748 O O . THR B 1 365 ? -0.595 -27.969 -2.932 1 88.81 365 THR B O 1
ATOM 6751 N N . GLU B 1 366 ? -0.505 -28.391 -0.729 1 87.75 366 GLU B N 1
ATOM 6752 C CA . GLU B 1 366 ? -1.593 -27.453 -0.439 1 87.75 366 GLU B CA 1
ATOM 6753 C C . GLU B 1 366 ? -1.242 -26.031 -0.884 1 87.75 366 GLU B C 1
ATOM 6755 O O . GLU B 1 366 ? -2.107 -25.297 -1.356 1 87.75 366 GLU B O 1
ATOM 6760 N N . TYR B 1 367 ? -0.027 -25.656 -0.728 1 92.31 367 TYR B N 1
ATOM 6761 C CA . TYR B 1 367 ? 0.456 -24.344 -1.132 1 92.31 367 TYR B CA 1
ATOM 6762 C C . TYR B 1 367 ? 0.227 -24.109 -2.621 1 92.31 367 TYR B C 1
ATOM 6764 O O . TYR B 1 367 ? -0.292 -23.062 -3.021 1 92.31 367 TYR B O 1
ATOM 6772 N N . ILE B 1 368 ? 0.593 -25.078 -3.451 1 90.81 368 ILE B N 1
ATOM 6773 C CA . ILE B 1 368 ? 0.483 -24.984 -4.902 1 90.81 368 ILE B CA 1
ATOM 6774 C C . ILE B 1 368 ? -0.988 -24.984 -5.312 1 90.81 368 ILE B C 1
ATOM 6776 O O . ILE B 1 368 ? -1.384 -24.297 -6.254 1 90.81 368 ILE B O 1
ATOM 6780 N N . LEU B 1 369 ? -1.759 -25.734 -4.59 1 85.62 369 LEU B N 1
ATOM 6781 C CA . LEU B 1 369 ? -3.18 -25.812 -4.91 1 85.62 369 LEU B CA 1
ATOM 6782 C C . LEU B 1 369 ? -3.867 -24.469 -4.711 1 85.62 369 LEU B C 1
ATOM 6784 O O . LEU B 1 369 ? -4.672 -24.047 -5.547 1 85.62 369 LEU B O 1
ATOM 6788 N N . TRP B 1 370 ? -3.547 -23.828 -3.637 1 87.75 370 TRP B N 1
ATOM 6789 C CA . TRP B 1 370 ? -4.129 -22.516 -3.387 1 87.75 370 TRP B CA 1
ATOM 6790 C C . TRP B 1 370 ? -3.598 -21.484 -4.379 1 87.75 370 TRP B C 1
ATOM 6792 O O . TRP B 1 370 ? -4.32 -20.562 -4.781 1 87.75 370 TRP B O 1
ATOM 6802 N N . LEU B 1 371 ? -2.412 -21.656 -4.746 1 91.94 371 LEU B N 1
ATOM 6803 C CA . LEU B 1 371 ? -1.759 -20.703 -5.633 1 91.94 371 LEU B CA 1
ATOM 6804 C C . LEU B 1 371 ? -2.354 -20.766 -7.035 1 91.94 371 LEU B C 1
ATOM 6806 O O . LEU B 1 371 ? -2.516 -19.75 -7.695 1 91.94 371 LEU B O 1
ATOM 6810 N N . HIS B 1 372 ? -2.682 -21.984 -7.504 1 90 372 HIS B N 1
ATOM 6811 C CA . HIS B 1 372 ? -3.047 -22.125 -8.906 1 90 372 HIS B CA 1
ATOM 6812 C C . HIS B 1 372 ? -4.438 -22.734 -9.055 1 90 372 HIS B C 1
ATOM 6814 O O . HIS B 1 372 ? -4.746 -23.359 -10.07 1 90 372 HIS B O 1
ATOM 6820 N N . ASN B 1 373 ? -5.246 -22.578 -8.055 1 83.44 373 ASN B N 1
ATOM 6821 C CA . ASN B 1 373 ? -6.574 -23.172 -8.148 1 83.44 373 ASN B CA 1
ATOM 6822 C C . ASN B 1 373 ? -7.355 -22.609 -9.336 1 83.44 373 ASN B C 1
ATOM 6824 O O . ASN B 1 373 ? -7.902 -23.375 -10.141 1 83.44 373 ASN B O 1
ATOM 6828 N N . CYS B 1 374 ? -7.363 -21.359 -9.516 1 81.31 374 CYS B N 1
ATOM 6829 C CA . CYS B 1 374 ? -8.078 -20.734 -10.625 1 81.31 374 CYS B CA 1
ATOM 6830 C C . CYS B 1 374 ? -7.41 -21.062 -11.953 1 81.31 374 CYS B C 1
ATOM 6832 O O . CYS B 1 374 ? -8.086 -21.344 -12.945 1 81.31 374 CYS B O 1
ATOM 6834 N N . GLY B 1 375 ? -6.133 -21.078 -11.906 1 86.75 375 GLY B N 1
ATOM 6835 C CA . GLY B 1 375 ? -5.387 -21.359 -13.125 1 86.75 375 GLY B CA 1
ATOM 6836 C C . GLY B 1 375 ? -5.523 -22.797 -13.578 1 86.75 375 GLY B C 1
ATOM 6837 O O . GLY B 1 375 ? -5.688 -23.062 -14.773 1 86.75 375 GLY B O 1
ATOM 6838 N N . SER B 1 376 ? -5.438 -23.688 -12.664 1 90 376 SER B N 1
ATOM 6839 C CA . SER B 1 376 ? -5.527 -25.094 -13.016 1 90 376 SER B CA 1
ATOM 6840 C C . SER B 1 376 ? -6.918 -25.453 -13.523 1 90 376 SER B C 1
ATOM 6842 O O . SER B 1 376 ? -7.059 -26.234 -14.461 1 90 376 SER B O 1
ATOM 6844 N N . PHE B 1 377 ? -7.898 -24.828 -12.977 1 85.75 377 PHE B N 1
ATOM 6845 C CA . PHE B 1 377 ? -9.266 -25.094 -13.43 1 85.75 377 PHE B CA 1
ATOM 6846 C C . PHE B 1 377 ? -9.484 -24.516 -14.82 1 85.75 377 PHE B C 1
ATOM 6848 O O . PHE B 1 377 ? -10.172 -25.125 -15.648 1 85.75 377 PHE B O 1
ATOM 6855 N N . SER B 1 378 ? -8.984 -23.344 -15 1 86.44 378 SER B N 1
ATOM 6856 C CA . SER B 1 378 ? -9.094 -22.75 -16.328 1 86.44 378 SER B CA 1
ATOM 6857 C C . SER B 1 378 ? -8.445 -23.641 -17.391 1 86.44 378 SER B C 1
ATOM 6859 O O . SER B 1 378 ? -8.992 -23.828 -18.469 1 86.44 378 SER B O 1
ATOM 6861 N N . CYS B 1 379 ? -7.309 -24.156 -17.047 1 91.44 379 CYS B N 1
ATOM 6862 C CA . CYS B 1 379 ? -6.605 -25.031 -17.984 1 91.44 379 CYS B CA 1
ATOM 6863 C C . CYS B 1 379 ? -7.371 -26.344 -18.188 1 91.44 379 CYS B C 1
ATOM 6865 O O . CYS B 1 379 ? -7.406 -26.875 -19.297 1 91.44 379 CYS B O 1
ATOM 6867 N N . LEU B 1 380 ? -7.969 -26.797 -17.141 1 90.81 380 LEU B N 1
ATOM 6868 C CA . LEU B 1 380 ? -8.773 -28.016 -17.219 1 90.81 380 LEU B CA 1
ATOM 6869 C C . LEU B 1 380 ? -9.953 -27.828 -18.172 1 90.81 380 LEU B C 1
ATOM 6871 O O . LEU B 1 380 ? -10.172 -28.656 -19.047 1 90.81 380 LEU B O 1
ATOM 6875 N N . ILE B 1 381 ? -10.695 -26.766 -18 1 87.12 381 ILE B N 1
ATOM 6876 C CA . ILE B 1 381 ? -11.867 -26.484 -18.812 1 87.12 381 ILE B CA 1
ATOM 6877 C C . ILE B 1 381 ? -11.438 -26.266 -20.266 1 87.12 381 ILE B C 1
ATOM 6879 O O . ILE B 1 381 ? -12.133 -26.688 -21.188 1 87.12 381 ILE B O 1
ATOM 6883 N N . LEU B 1 382 ? -10.383 -25.625 -20.422 1 89.44 382 LEU B N 1
ATOM 6884 C CA . LEU B 1 382 ? -9.844 -25.375 -21.75 1 89.44 382 LEU B CA 1
ATOM 6885 C C . LEU B 1 382 ? -9.594 -26.688 -22.484 1 89.44 382 LEU B C 1
ATOM 6887 O O . LEU B 1 382 ? -9.953 -26.812 -23.656 1 89.44 382 LEU B O 1
ATOM 6891 N N . LEU B 1 383 ? -9.008 -27.625 -21.859 1 92.75 383 LEU B N 1
ATOM 6892 C CA . LEU B 1 383 ? -8.695 -28.906 -22.484 1 92.75 383 LEU B CA 1
ATOM 6893 C C . LEU B 1 383 ? -9.969 -29.703 -22.766 1 92.75 383 LEU B C 1
ATOM 6895 O O . LEU B 1 383 ? -10.07 -30.375 -23.797 1 92.75 383 LEU B O 1
ATOM 6899 N N . ILE B 1 384 ? -10.922 -29.594 -21.875 1 91.19 384 ILE B N 1
ATOM 6900 C CA . ILE B 1 384 ? -12.18 -30.312 -22.047 1 91.19 384 ILE B CA 1
ATOM 6901 C C . ILE B 1 384 ? -12.914 -29.75 -23.281 1 91.19 384 ILE B C 1
ATOM 6903 O O . ILE B 1 384 ? -13.383 -30.516 -24.125 1 91.19 384 ILE B O 1
ATOM 6907 N N . VAL B 1 385 ? -13.008 -28.422 -23.312 1 87.06 385 VAL B N 1
ATOM 6908 C CA . VAL B 1 385 ? -13.695 -27.781 -24.438 1 87.06 385 VAL B CA 1
ATOM 6909 C C . VAL B 1 385 ? -12.969 -28.094 -25.734 1 87.06 385 VAL B C 1
ATOM 6911 O O . VAL B 1 385 ? -13.602 -28.266 -26.781 1 87.06 385 VAL B O 1
ATOM 6914 N N . ASN B 1 386 ? -11.664 -28.125 -25.672 1 90.81 386 ASN B N 1
ATOM 6915 C CA . ASN B 1 386 ? -10.898 -28.469 -26.859 1 90.81 386 ASN B CA 1
ATOM 6916 C C . ASN B 1 386 ? -11.219 -29.875 -27.344 1 90.81 386 ASN B C 1
ATOM 6918 O O . ASN B 1 386 ? -11.242 -30.141 -28.547 1 90.81 386 ASN B O 1
ATOM 6922 N N . LEU B 1 387 ? -11.453 -30.781 -26.469 1 90.81 387 LEU B N 1
ATOM 6923 C CA . LEU B 1 387 ? -11.805 -32.156 -26.828 1 90.81 387 LEU B CA 1
ATOM 6924 C C . LEU B 1 387 ? -13.203 -32.219 -27.422 1 90.81 387 LEU B C 1
ATOM 6926 O O . LEU B 1 387 ? -13.484 -33.094 -28.266 1 90.81 387 LEU B O 1
ATOM 6930 N N . ILE B 1 388 ? -14.047 -31.281 -26.938 1 85.5 388 ILE B N 1
ATOM 6931 C CA . ILE B 1 388 ? -15.398 -31.234 -27.484 1 85.5 388 ILE B CA 1
ATOM 6932 C C . ILE B 1 388 ? -15.367 -30.672 -28.906 1 85.5 388 ILE B C 1
ATOM 6934 O O . ILE B 1 388 ? -15.984 -31.219 -29.812 1 85.5 388 ILE B O 1
ATOM 6938 N N . GLU B 1 389 ? -14.602 -29.656 -29.078 1 84.88 389 GLU B N 1
ATOM 6939 C CA . GLU B 1 389 ? -14.57 -28.953 -30.359 1 84.88 389 GLU B CA 1
ATOM 6940 C C . GLU B 1 389 ? -13.695 -29.703 -31.359 1 84.88 389 GLU B C 1
ATOM 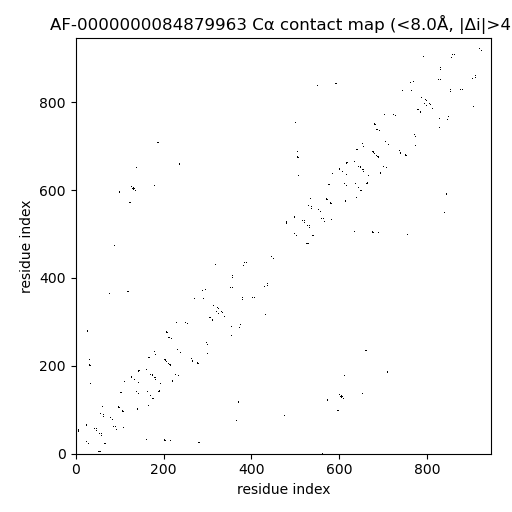6942 O O . GLU B 1 389 ? -13.969 -29.672 -32.562 1 84.88 389 GLU B O 1
ATOM 6947 N N . HIS B 1 390 ? -12.617 -30.266 -30.859 1 89.06 390 HIS B N 1
ATOM 6948 C CA . HIS B 1 390 ? -11.68 -30.984 -31.719 1 89.06 390 HIS B CA 1
ATOM 6949 C C . HIS B 1 390 ? -11.375 -32.375 -31.156 1 89.06 390 HIS B C 1
ATOM 6951 O O . HIS B 1 390 ? -10.25 -32.656 -30.719 1 89.06 390 HIS B O 1
ATOM 6957 N N . PRO B 1 391 ? -12.336 -33.281 -31.266 1 88.31 391 PRO B N 1
ATOM 6958 C CA . PRO B 1 391 ? -12.18 -34.594 -30.656 1 88.31 391 PRO B CA 1
ATOM 6959 C C . PRO B 1 391 ? -11.125 -35.438 -31.359 1 88.31 391 PRO B C 1
ATOM 6961 O O . PRO B 1 391 ? -10.68 -36.469 -30.812 1 88.31 391 PRO B O 1
ATOM 6964 N N . ASP B 1 392 ? -10.711 -35.062 -32.562 1 86.44 392 ASP B N 1
ATOM 6965 C CA . ASP B 1 392 ? -9.773 -35.875 -33.312 1 86.44 392 ASP B CA 1
ATOM 6966 C C . ASP B 1 392 ? -8.406 -35.188 -33.406 1 86.44 392 ASP B C 1
ATOM 6968 O O . ASP B 1 392 ? -7.613 -35.5 -34.312 1 86.44 392 ASP B O 1
ATOM 6972 N N . HIS B 1 393 ? -8.133 -34.344 -32.5 1 88.19 393 HIS B N 1
ATOM 6973 C CA . HIS B 1 393 ? -6.84 -33.688 -32.562 1 88.19 393 HIS B CA 1
ATOM 6974 C C . HIS B 1 393 ? -5.715 -34.625 -32.156 1 88.19 393 HIS B C 1
ATOM 6976 O O . HIS B 1 393 ? -5.965 -35.688 -31.609 1 88.19 393 HIS B O 1
ATOM 6982 N N . ALA B 1 394 ? -4.434 -34.312 -32.406 1 89.06 394 ALA B N 1
ATOM 6983 C CA . ALA B 1 394 ? -3.262 -35.156 -32.312 1 89.06 394 ALA B CA 1
ATOM 6984 C C . ALA B 1 394 ? -3.01 -35.625 -30.891 1 89.06 394 ALA B C 1
ATOM 6986 O O . ALA B 1 394 ? -2.449 -36.719 -30.672 1 89.06 394 ALA B O 1
ATOM 6987 N N . PHE B 1 395 ? -3.494 -34.875 -29.875 1 92.81 395 PHE B N 1
ATOM 6988 C CA . PHE B 1 395 ? -3.164 -35.156 -28.5 1 92.81 395 PHE B CA 1
ATOM 6989 C C . PHE B 1 395 ? -4.395 -35.656 -27.734 1 92.81 395 PHE B C 1
ATOM 6991 O O . PHE B 1 395 ? -4.457 -35.562 -26.516 1 92.81 395 PHE B O 1
ATOM 6998 N N . THR B 1 396 ? -5.363 -36.125 -28.406 1 92.62 396 THR B N 1
ATOM 6999 C CA . THR B 1 396 ? -6.637 -36.531 -27.812 1 92.62 396 THR B CA 1
ATOM 7000 C C . THR B 1 396 ? -6.43 -37.562 -26.734 1 92.62 396 THR B C 1
ATOM 7002 O O . THR B 1 396 ? -6.973 -37.438 -25.625 1 92.62 396 THR B O 1
ATOM 7005 N N . THR B 1 397 ? -5.633 -38.594 -27.016 1 91.62 397 THR B N 1
ATOM 7006 C CA . THR B 1 397 ? -5.402 -39.656 -26.047 1 91.62 397 THR B CA 1
ATOM 7007 C C . THR B 1 397 ? -4.645 -39.125 -24.828 1 91.62 397 THR B C 1
ATOM 7009 O O . THR B 1 397 ? -5.004 -39.438 -23.703 1 91.62 397 THR B O 1
ATOM 7012 N N . ASN B 1 398 ? -3.6 -38.375 -25.109 1 93.06 398 ASN B N 1
ATOM 7013 C CA . ASN B 1 398 ? -2.822 -37.781 -24.031 1 93.06 398 ASN B CA 1
ATOM 7014 C C . ASN B 1 398 ? -3.678 -36.844 -23.172 1 93.06 398 ASN B C 1
ATOM 7016 O O . ASN B 1 398 ? -3.564 -36.844 -21.938 1 93.06 398 ASN B O 1
ATOM 7020 N N . ASP B 1 399 ? -4.477 -36.031 -23.812 1 95.31 399 ASP B N 1
ATOM 7021 C CA . ASP B 1 399 ? -5.332 -35.094 -23.094 1 95.31 399 ASP B CA 1
ATOM 7022 C C . ASP B 1 399 ? -6.363 -35.844 -22.234 1 95.31 399 ASP B C 1
ATOM 7024 O O . ASP B 1 399 ? -6.684 -35.406 -21.141 1 95.31 399 ASP B O 1
ATOM 7028 N N . ARG B 1 400 ? -6.867 -36.906 -22.719 1 93.44 400 ARG B N 1
ATOM 7029 C CA . ARG B 1 400 ? -7.828 -37.688 -21.953 1 93.44 400 ARG B CA 1
ATOM 7030 C C . ARG B 1 400 ? -7.199 -38.25 -20.688 1 93.44 400 ARG B C 1
ATOM 7032 O O . ARG B 1 400 ? -7.797 -38.188 -19.609 1 93.44 400 ARG B O 1
ATOM 7039 N N . GLN B 1 401 ? -6.062 -38.75 -20.875 1 93.94 401 GLN B N 1
ATOM 7040 C CA . GLN B 1 401 ? -5.352 -39.281 -19.719 1 93.94 401 GLN B CA 1
ATOM 7041 C C . GLN B 1 401 ? -5.027 -38.188 -18.719 1 93.94 401 GLN B C 1
ATOM 7043 O O . GLN B 1 401 ? -5.145 -38.375 -17.516 1 93.94 401 GLN B O 1
ATOM 7048 N N . LEU B 1 402 ? -4.586 -37.125 -19.25 1 94.44 402 LEU B N 1
ATOM 7049 C CA . LEU B 1 402 ? -4.262 -35.969 -18.406 1 94.44 402 LEU B CA 1
ATOM 7050 C C . LEU B 1 402 ? -5.488 -35.5 -17.625 1 94.44 402 LEU B C 1
ATOM 7052 O O . LEU B 1 402 ? -5.391 -35.219 -16.438 1 94.44 402 LEU B O 1
ATOM 7056 N N . LEU B 1 403 ? -6.625 -35.406 -18.281 1 95.06 403 LEU B N 1
ATOM 7057 C CA . LEU B 1 403 ? -7.859 -34.969 -17.656 1 95.06 403 LEU B CA 1
ATOM 7058 C C . LEU B 1 403 ? -8.297 -35.938 -16.562 1 95.06 403 LEU B C 1
ATOM 7060 O O . LEU B 1 403 ? -8.75 -35.531 -15.5 1 95.06 403 LEU B O 1
ATOM 7064 N N . ASP B 1 404 ? -8.117 -37.188 -16.828 1 93.56 404 ASP B N 1
ATOM 7065 C CA . ASP B 1 404 ? -8.453 -38.188 -15.82 1 93.56 404 ASP B CA 1
ATOM 7066 C C . ASP B 1 404 ? -7.621 -38 -14.555 1 93.56 404 ASP B C 1
ATOM 7068 O O . ASP B 1 404 ? -8.148 -38.062 -13.445 1 93.56 404 ASP B O 1
ATOM 7072 N N . ASN B 1 405 ? -6.406 -37.812 -14.797 1 92.56 405 ASN B N 1
ATOM 7073 C CA . ASN B 1 405 ? -5.516 -37.594 -13.664 1 92.56 405 ASN B CA 1
ATOM 7074 C C . ASN B 1 405 ? -5.852 -36.312 -12.938 1 92.56 405 ASN B C 1
ATOM 7076 O O . ASN B 1 405 ? -5.766 -36.219 -11.711 1 92.56 405 ASN B O 1
ATOM 7080 N N . CYS B 1 406 ? -6.191 -35.281 -13.648 1 92.38 406 CYS B N 1
ATOM 7081 C CA . CYS B 1 406 ? -6.562 -34 -13.062 1 92.38 406 CYS B CA 1
ATOM 7082 C C . CYS B 1 406 ? -7.777 -34.156 -12.156 1 92.38 406 CYS B C 1
ATOM 7084 O O . CYS B 1 406 ? -7.793 -33.625 -11.039 1 92.38 406 CYS B O 1
ATOM 7086 N N . PHE B 1 407 ? -8.781 -34.812 -12.617 1 91.62 407 PHE B N 1
ATOM 7087 C CA . PHE B 1 407 ? -10 -34.969 -11.828 1 91.62 407 PHE B CA 1
ATOM 7088 C C . PHE B 1 407 ? -9.719 -35.75 -10.547 1 91.62 407 PHE B C 1
ATOM 7090 O O . PHE B 1 407 ? -10.305 -35.469 -9.5 1 91.62 407 PHE B O 1
ATOM 7097 N N . MET B 1 408 ? -8.836 -36.656 -10.641 1 88.56 408 MET B N 1
ATOM 7098 C CA . MET B 1 408 ? -8.453 -37.406 -9.438 1 88.56 408 MET B CA 1
ATOM 7099 C C . MET B 1 408 ? -7.793 -36.469 -8.414 1 88.56 408 MET B C 1
ATOM 7101 O O . MET B 1 408 ? -8.148 -36.5 -7.238 1 88.56 408 MET B O 1
ATOM 7105 N N . VAL B 1 409 ? -6.91 -35.719 -8.898 1 87.12 409 VAL B N 1
ATOM 7106 C CA . VAL B 1 409 ? -6.16 -34.812 -8.023 1 87.12 409 VAL B CA 1
ATOM 7107 C C . VAL B 1 409 ? -7.086 -33.75 -7.48 1 87.12 409 VAL B C 1
ATOM 7109 O O . VAL B 1 409 ? -7.031 -33.406 -6.297 1 87.12 409 VAL B O 1
ATOM 7112 N N . PHE B 1 410 ? -7.922 -33.156 -8.297 1 86.81 410 PHE B N 1
ATOM 7113 C CA . PHE B 1 410 ? -8.805 -32.062 -7.879 1 86.81 410 PHE B CA 1
ATOM 7114 C C . PHE B 1 410 ? -9.867 -32.594 -6.906 1 86.81 410 PHE B C 1
ATOM 7116 O O . PHE B 1 410 ? -10.289 -31.844 -6.012 1 86.81 410 PHE B O 1
ATOM 7123 N N . GLN B 1 411 ? -10.219 -33.75 -7.098 1 84.06 411 GLN B N 1
ATOM 7124 C CA . GLN B 1 411 ? -11.148 -34.344 -6.148 1 84.06 411 GLN B CA 1
ATOM 7125 C C . GLN B 1 411 ? -10.508 -34.5 -4.77 1 84.06 411 GLN B C 1
ATOM 7127 O O . GLN B 1 411 ? -11.156 -34.25 -3.752 1 84.06 411 GLN B O 1
ATOM 7132 N N . GLU B 1 412 ? -9.352 -34.875 -4.84 1 79.12 412 GLU B N 1
ATOM 7133 C CA . GLU B 1 412 ? -8.625 -35 -3.58 1 79.12 412 GLU B CA 1
ATOM 7134 C C . GLU B 1 412 ? -8.438 -33.625 -2.938 1 79.12 412 GLU B C 1
ATOM 7136 O O . GLU B 1 412 ? -8.508 -33.5 -1.714 1 79.12 412 GLU B O 1
ATOM 7141 N N . MET B 1 413 ? -8.219 -32.688 -3.734 1 77.38 413 MET B N 1
ATOM 7142 C CA . MET B 1 413 ? -7.973 -31.328 -3.262 1 77.38 413 MET B CA 1
ATOM 7143 C C . MET B 1 413 ? -9.242 -30.719 -2.676 1 77.38 413 MET B C 1
ATOM 7145 O O . MET B 1 413 ? -9.172 -29.844 -1.805 1 77.38 413 MET B O 1
ATOM 7149 N N . SER B 1 414 ? -10.375 -31.125 -3.162 1 76.5 414 SER B N 1
ATOM 7150 C CA . SER B 1 414 ? -11.656 -30.594 -2.713 1 76.5 414 SER B CA 1
ATOM 7151 C C . SER B 1 414 ? -11.852 -30.812 -1.216 1 76.5 414 SER B C 1
ATOM 7153 O O . SER B 1 414 ? -12.648 -30.125 -0.583 1 76.5 414 SER B O 1
ATOM 7155 N N . ARG B 1 415 ? -11.023 -31.578 -0.654 1 75.62 415 ARG B N 1
ATOM 7156 C CA . ARG B 1 415 ? -11.102 -31.812 0.783 1 75.62 415 ARG B CA 1
ATOM 7157 C C . ARG B 1 415 ? -10.438 -30.688 1.564 1 75.62 415 ARG B C 1
ATOM 7159 O O . ARG B 1 415 ? -10.758 -30.453 2.73 1 75.62 415 ARG B O 1
ATOM 7166 N N . HIS B 1 416 ? -9.492 -30.031 0.873 1 71.25 416 HIS B N 1
ATOM 7167 C CA . HIS B 1 416 ? -8.711 -29 1.529 1 71.25 416 HIS B CA 1
ATOM 7168 C C . HIS B 1 416 ? -9.234 -27.609 1.176 1 71.25 416 HIS B C 1
ATOM 7170 O O . HIS B 1 416 ? -8.781 -26.609 1.742 1 71.25 416 HIS B O 1
ATOM 7176 N N . LEU B 1 417 ? -10.164 -27.531 0.248 1 73.31 417 LEU B N 1
ATOM 7177 C CA . LEU B 1 417 ? -10.719 -26.25 -0.201 1 73.31 417 LEU B CA 1
ATOM 7178 C C . LEU B 1 417 ? -12.18 -26.125 0.207 1 73.31 417 LEU B C 1
ATOM 7180 O O . LEU B 1 417 ? -12.844 -27.141 0.478 1 73.31 417 LEU B O 1
ATOM 7184 N N . PRO B 1 418 ? -12.547 -24.859 0.334 1 71.94 418 PRO B N 1
ATOM 7185 C CA . PRO B 1 418 ? -13.969 -24.703 0.64 1 71.94 418 PRO B CA 1
ATOM 7186 C C . PRO B 1 418 ? -14.875 -25.359 -0.401 1 71.94 418 PRO B C 1
ATOM 7188 O O . PRO B 1 418 ? -14.57 -25.328 -1.597 1 71.94 418 PRO B O 1
ATOM 7191 N N . ASN B 1 419 ? -15.82 -26.016 0.102 1 71.44 419 ASN B N 1
ATOM 7192 C CA . ASN B 1 419 ? -16.703 -26.766 -0.784 1 71.44 419 ASN B CA 1
ATOM 7193 C C . ASN B 1 419 ? -17.344 -25.859 -1.83 1 71.44 419 ASN B C 1
ATOM 7195 O O . ASN B 1 419 ? -17.422 -26.219 -3.006 1 71.44 419 ASN B O 1
ATOM 7199 N N . GLU B 1 420 ? -17.812 -24.734 -1.287 1 70.5 420 GLU B N 1
ATOM 7200 C CA . GLU B 1 420 ? -18.312 -23.766 -2.268 1 70.5 420 GLU B CA 1
ATOM 7201 C C . GLU B 1 420 ? -17.312 -22.625 -2.475 1 70.5 420 GLU B C 1
ATOM 7203 O O . GLU B 1 420 ? -16.703 -22.156 -1.518 1 70.5 420 GLU B O 1
ATOM 7208 N N . PRO B 1 421 ? -17.016 -22.453 -3.74 1 70.94 421 PRO B N 1
ATOM 7209 C CA . PRO B 1 421 ? -17.594 -22.797 -5.047 1 70.94 421 PRO B CA 1
ATOM 7210 C C . PRO B 1 421 ? -16.844 -23.938 -5.73 1 70.94 421 PRO B C 1
ATOM 7212 O O . PRO B 1 421 ? -17.234 -24.375 -6.82 1 70.94 421 PRO B O 1
ATOM 7215 N N . TYR B 1 422 ? -15.891 -24.422 -5.125 1 74.31 422 TYR B N 1
ATOM 7216 C CA . TYR B 1 422 ? -14.992 -25.391 -5.766 1 74.31 422 TYR B CA 1
ATOM 7217 C C . TYR B 1 422 ? -15.742 -26.672 -6.121 1 74.31 422 TYR B C 1
ATOM 7219 O O . TYR B 1 422 ? -15.547 -27.234 -7.203 1 74.31 422 TYR B O 1
ATOM 7227 N N . GLY B 1 423 ? -16.578 -27.062 -5.199 1 74.5 423 GLY B N 1
ATOM 7228 C CA . GLY B 1 423 ? -17.344 -28.281 -5.465 1 74.5 423 GLY B CA 1
ATOM 7229 C C . GLY B 1 423 ? -18.266 -28.156 -6.668 1 74.5 423 GLY B C 1
ATOM 7230 O O . GLY B 1 423 ? -18.359 -29.078 -7.477 1 74.5 423 GLY B O 1
ATOM 7231 N N . ALA B 1 424 ? -18.844 -27.031 -6.73 1 75 424 ALA B N 1
ATOM 7232 C CA . ALA B 1 424 ? -19.75 -26.781 -7.852 1 75 424 ALA B CA 1
ATOM 7233 C C . ALA B 1 424 ? -18.984 -26.719 -9.172 1 75 424 ALA B C 1
ATOM 7235 O O . ALA B 1 424 ? -19.453 -27.203 -10.195 1 75 424 ALA B O 1
ATOM 7236 N N . MET B 1 425 ? -17.859 -26.156 -9.109 1 78.19 425 MET B N 1
ATOM 7237 C CA . MET B 1 425 ? -17.047 -26.031 -10.312 1 78.19 425 MET B CA 1
ATOM 7238 C C . MET B 1 425 ? -16.547 -27.391 -10.789 1 78.19 425 MET B C 1
ATOM 7240 O O . MET B 1 425 ? -16.516 -27.672 -11.984 1 78.19 425 MET B O 1
ATOM 7244 N N . LEU B 1 426 ? -16.156 -28.188 -9.875 1 82.75 426 LEU B N 1
ATOM 7245 C CA . LEU B 1 426 ? -15.664 -29.516 -10.211 1 82.75 426 LEU B CA 1
ATOM 7246 C C . LEU B 1 426 ? -16.781 -30.391 -10.789 1 82.75 426 LEU B C 1
ATOM 7248 O O . LEU B 1 426 ? -16.547 -31.172 -11.719 1 82.75 426 LEU B O 1
ATOM 7252 N N . ALA B 1 427 ? -17.953 -30.219 -10.219 1 81.62 427 ALA B N 1
ATOM 7253 C CA . ALA B 1 427 ? -19.094 -30.969 -10.727 1 81.62 427 ALA B CA 1
ATOM 7254 C C . ALA B 1 427 ? -19.422 -30.562 -12.164 1 81.62 427 ALA B C 1
ATOM 7256 O O . ALA B 1 427 ? -19.719 -31.406 -13 1 81.62 427 ALA B O 1
ATOM 7257 N N . MET B 1 428 ? -19.391 -29.328 -12.391 1 81.38 428 MET B N 1
ATOM 7258 C CA . MET B 1 428 ? -19.625 -28.828 -13.742 1 81.38 428 MET B CA 1
ATOM 7259 C C . MET B 1 428 ? -18.562 -29.344 -14.711 1 81.38 428 MET B C 1
ATOM 7261 O O . MET B 1 428 ? -18.875 -29.703 -15.844 1 81.38 428 MET B O 1
ATOM 7265 N N . ALA B 1 429 ? -17.312 -29.328 -14.281 1 84.94 429 ALA B N 1
ATOM 7266 C CA . ALA B 1 429 ? -16.219 -29.797 -15.133 1 84.94 429 ALA B CA 1
ATOM 7267 C C . ALA B 1 429 ? -16.391 -31.281 -15.461 1 84.94 429 ALA B C 1
ATOM 7269 O O . ALA B 1 429 ? -16.062 -31.703 -16.578 1 84.94 429 ALA B O 1
ATOM 7270 N N . ARG B 1 430 ? -16.906 -32 -14.555 1 87.38 430 ARG B N 1
ATOM 7271 C CA . ARG B 1 430 ? -17.125 -33.406 -14.781 1 87.38 430 ARG B CA 1
ATOM 7272 C C . ARG B 1 430 ? -18.234 -33.656 -15.82 1 87.38 430 ARG B C 1
ATOM 7274 O O . ARG B 1 430 ? -18.141 -34.562 -16.641 1 87.38 430 ARG B O 1
ATOM 7281 N N . GLU B 1 431 ? -19.203 -32.844 -15.695 1 84.69 431 GLU B N 1
ATOM 7282 C CA . GLU B 1 431 ? -20.281 -32.938 -16.672 1 84.69 431 GLU B CA 1
ATOM 7283 C C . GLU B 1 431 ? -19.781 -32.594 -18.078 1 84.69 431 GLU B C 1
ATOM 7285 O O . GLU B 1 431 ? -20.156 -33.25 -19.047 1 84.69 431 GLU B O 1
ATOM 7290 N N . LEU B 1 432 ? -19.078 -31.625 -18.125 1 86.06 432 LEU B N 1
ATOM 7291 C CA . LEU B 1 432 ? -18.5 -31.234 -19.406 1 86.06 432 LEU B CA 1
ATOM 7292 C C . LEU B 1 432 ? -17.578 -32.344 -19.938 1 86.06 432 LEU B C 1
ATOM 7294 O O . LEU B 1 432 ? -17.547 -32.594 -21.156 1 86.06 432 LEU B O 1
ATOM 7298 N N . ASP B 1 433 ? -16.844 -32.844 -19.062 1 90.25 433 ASP B N 1
ATOM 7299 C CA . ASP B 1 433 ? -15.93 -33.938 -19.438 1 90.25 433 ASP B CA 1
ATOM 7300 C C . ASP B 1 433 ? -16.703 -35.125 -19.984 1 90.25 433 ASP B C 1
ATOM 7302 O O . ASP B 1 433 ? -16.234 -35.812 -20.891 1 90.25 433 ASP B O 1
ATOM 7306 N N . GLY B 1 434 ? -17.844 -35.375 -19.344 1 87.12 434 GLY B N 1
ATOM 7307 C CA . GLY B 1 434 ? -18.703 -36.438 -19.875 1 87.12 434 GLY B CA 1
ATOM 7308 C C . GLY B 1 434 ? -19.094 -36.219 -21.328 1 87.12 434 GLY B C 1
ATOM 7309 O O . GLY B 1 434 ? -19.078 -37.156 -22.125 1 87.12 434 GLY B O 1
ATOM 7310 N N . LYS B 1 435 ? -19.391 -35.031 -21.609 1 84.25 435 LYS B N 1
ATOM 7311 C CA . LYS B 1 435 ? -19.734 -34.688 -22.984 1 84.25 435 LYS B CA 1
ATOM 7312 C C . LYS B 1 435 ? -18.547 -34.812 -23.906 1 84.25 435 LYS B C 1
ATOM 7314 O O . LYS B 1 435 ? -18.688 -35.188 -25.078 1 84.25 435 LYS B O 1
ATOM 7319 N N . ALA B 1 436 ? -17.438 -34.438 -23.438 1 88.69 436 ALA B N 1
ATOM 7320 C CA . ALA B 1 436 ? -16.219 -34.562 -24.234 1 88.69 436 ALA B CA 1
ATOM 7321 C C . ALA B 1 436 ? -15.922 -36.031 -24.547 1 88.69 436 ALA B C 1
ATOM 7323 O O . ALA B 1 436 ? -15.516 -36.375 -25.672 1 88.69 436 ALA B O 1
ATOM 7324 N N . ILE B 1 437 ? -16.094 -36.875 -23.547 1 89 437 ILE B N 1
ATOM 7325 C CA . ILE B 1 437 ? -15.875 -38.312 -23.734 1 89 437 ILE B CA 1
ATOM 7326 C C . ILE B 1 437 ? -16.828 -38.844 -24.797 1 89 437 ILE B C 1
ATOM 7328 O O . ILE B 1 437 ? -16.422 -39.625 -25.656 1 89 437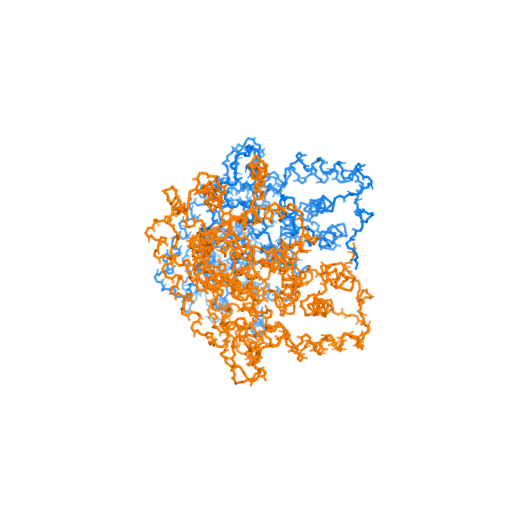 ILE B O 1
ATOM 7332 N N . GLU B 1 438 ? -18.016 -38.344 -24.703 1 83.44 438 GLU B N 1
ATOM 7333 C CA . GLU B 1 438 ? -19.016 -38.781 -25.688 1 83.44 438 GLU B CA 1
ATOM 7334 C C . GLU B 1 438 ? -18.625 -38.344 -27.094 1 83.44 438 GLU B C 1
ATOM 7336 O O . GLU B 1 438 ? -18.766 -39.125 -28.047 1 83.44 438 GLU B O 1
ATOM 7341 N N . GLN B 1 439 ? -18.188 -37.219 -27.172 1 83 439 GLN B N 1
ATOM 7342 C CA . GLN B 1 439 ? -17.812 -36.688 -28.484 1 83 439 GLN B CA 1
ATOM 7343 C C . GLN B 1 439 ? -16.609 -37.438 -29.047 1 83 439 GLN B C 1
ATOM 7345 O O . GLN B 1 439 ? -16.547 -37.719 -30.25 1 83 439 GLN B O 1
ATOM 7350 N N . VAL B 1 440 ? -15.633 -37.719 -28.25 1 84.75 440 VAL B N 1
ATOM 7351 C CA . VAL B 1 440 ? -14.43 -38.406 -28.672 1 84.75 440 VAL B CA 1
ATOM 7352 C C . VAL B 1 440 ? -14.789 -39.844 -29.094 1 84.75 440 VAL B C 1
ATOM 7354 O O . VAL B 1 440 ? -14.281 -40.344 -30.094 1 84.75 440 VAL B O 1
ATOM 7357 N N . ASN B 1 441 ? -15.664 -40.438 -28.344 1 82.88 441 ASN B N 1
ATOM 7358 C CA . ASN B 1 441 ? -16.094 -41.812 -28.672 1 82.88 441 ASN B CA 1
ATOM 7359 C C . ASN B 1 441 ? -16.891 -41.844 -29.969 1 82.88 441 ASN B C 1
ATOM 7361 O O . ASN B 1 441 ? -16.766 -42.812 -30.75 1 82.88 441 ASN B O 1
ATOM 7365 N N . ARG B 1 442 ? -17.656 -40.906 -30.109 1 78.62 442 ARG B N 1
ATOM 7366 C CA . ARG B 1 442 ? -18.422 -40.844 -31.344 1 78.62 442 ARG B CA 1
ATOM 7367 C C . ARG B 1 442 ? -17.516 -40.75 -32.562 1 78.62 442 ARG B C 1
ATOM 7369 O O . ARG B 1 442 ? -17.781 -41.406 -33.562 1 78.62 442 ARG B O 1
ATOM 7376 N N . LYS B 1 443 ? -16.547 -40 -32.438 1 78.25 443 LYS B N 1
ATOM 7377 C CA . LYS B 1 443 ? -15.625 -39.812 -33.562 1 78.25 443 LYS B CA 1
ATOM 7378 C C . LYS B 1 443 ? -14.766 -41.062 -33.781 1 78.25 443 LYS B C 1
ATOM 7380 O O . LYS B 1 443 ? -14.398 -41.406 -34.906 1 78.25 443 LYS B O 1
ATOM 7385 N N . ARG B 1 444 ? -14.492 -41.75 -32.656 1 73.19 444 ARG B N 1
ATOM 7386 C CA . ARG B 1 444 ? -13.719 -42.969 -32.75 1 73.19 444 ARG B CA 1
ATOM 7387 C C . ARG B 1 444 ? -14.531 -44.094 -33.375 1 73.19 444 ARG B C 1
ATOM 7389 O O . ARG B 1 444 ? -14.008 -44.875 -34.188 1 73.19 444 ARG B O 1
ATOM 7396 N N . ILE B 1 445 ? -15.836 -44.219 -32.781 1 60.88 445 ILE B N 1
ATOM 7397 C CA . ILE B 1 445 ? -16.719 -45.25 -33.344 1 60.88 445 ILE B CA 1
ATOM 7398 C C . ILE B 1 445 ? -16.922 -45 -34.844 1 60.88 445 ILE B C 1
ATOM 7400 O O . ILE B 1 445 ? -16.906 -45.938 -35.625 1 60.88 445 ILE B O 1
ATOM 7404 N N . PHE B 1 446 ? -17.172 -43.625 -34.938 1 52.88 446 PHE B N 1
ATOM 7405 C CA . PHE B 1 446 ? -17.391 -43.312 -36.344 1 52.88 446 PHE B CA 1
ATOM 7406 C C . PHE B 1 446 ? -16.156 -43.688 -37.156 1 52.88 446 PHE B C 1
ATOM 7408 O O . PHE B 1 446 ? -16.266 -44.156 -38.312 1 52.88 446 PHE B O 1
ATOM 7415 N N . LYS B 1 447 ? -15.094 -43.469 -36.406 1 56.22 447 LYS B N 1
ATOM 7416 C CA . LYS B 1 447 ? -13.906 -43.969 -37.094 1 56.22 447 LYS B CA 1
ATOM 7417 C C . LYS B 1 447 ? -13.828 -45.5 -37.031 1 56.22 447 LYS B C 1
ATOM 7419 O O . LYS B 1 447 ? -13.438 -46.156 -38 1 56.22 447 LYS B O 1
ATOM 7424 N N . GLU B 1 448 ? -14.203 -45.812 -35.438 1 46.31 448 GLU B N 1
ATOM 7425 C CA . GLU B 1 448 ? -14.219 -47.25 -35.281 1 46.31 448 GLU B CA 1
ATOM 7426 C C . GLU B 1 448 ? -15.609 -47.812 -35.562 1 46.31 448 GLU B C 1
ATOM 7428 O O . GLU B 1 448 ? -15.805 -49.031 -35.5 1 46.31 448 GLU B O 1
ATOM 7433 N N . GLY B 1 449 ? -16.781 -47.125 -35.125 1 38.19 449 GLY B N 1
ATOM 7434 C CA . GLY B 1 449 ? -18.016 -47.812 -35.375 1 38.19 449 GLY B CA 1
ATOM 7435 C C . GLY B 1 449 ? -17.89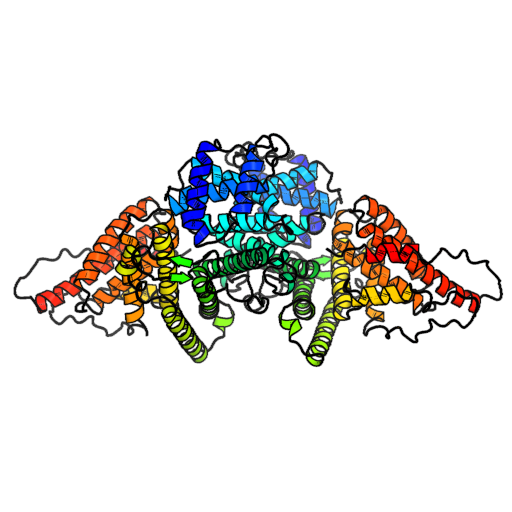1 -48.875 -36.438 1 38.19 449 GLY B C 1
ATOM 7436 O O . GLY B 1 449 ? -17.859 -48.562 -37.625 1 38.19 449 GLY B O 1
ATOM 7437 N N . LEU B 1 450 ? -17.375 -49.906 -36.219 1 34.31 450 LEU B N 1
ATOM 7438 C CA . LEU B 1 450 ? -18.281 -51.062 -36.188 1 34.31 450 LEU B CA 1
ATOM 7439 C C . LEU B 1 450 ? -18.984 -51.125 -34.844 1 34.31 450 LEU B C 1
ATOM 7441 O O . LEU B 1 450 ? -20.109 -51.625 -34.75 1 34.31 450 LEU B O 1
ATOM 7445 N N . CYS B 1 451 ? -18.609 -51.25 -33.25 1 32.78 451 CYS B N 1
ATOM 7446 C CA . CYS B 1 451 ? -19.25 -51.938 -32.125 1 32.78 451 CYS B CA 1
ATOM 7447 C C . CYS B 1 451 ? -20.016 -50.938 -31.234 1 32.78 451 CYS B C 1
ATOM 7449 O O . CYS B 1 451 ? -19.516 -49.844 -30.938 1 32.78 451 CYS B O 1
ATOM 7451 N N . GLN B 1 452 ? -21.484 -51.062 -30.688 1 32.94 452 GLN B N 1
ATOM 7452 C CA . GLN B 1 452 ? -22.672 -50.406 -30.141 1 32.94 452 GLN B CA 1
ATOM 7453 C C . GLN B 1 452 ? -22.547 -50.219 -28.625 1 32.94 452 GLN B C 1
ATOM 7455 O O . GLN B 1 452 ? -22.766 -51.156 -27.859 1 32.94 452 GLN B O 1
ATOM 7460 N N . VAL B 1 453 ? -21.734 -49.594 -27.828 1 32.91 453 VAL B N 1
ATOM 7461 C CA . VAL B 1 453 ? -21.797 -49.656 -26.375 1 32.91 453 VAL B CA 1
ATOM 7462 C C . VAL B 1 453 ? -22.891 -48.688 -25.875 1 32.91 453 VAL B C 1
ATOM 7464 O O . VAL B 1 453 ? -23.094 -47.625 -26.438 1 32.91 453 VAL B O 1
ATOM 7467 N N . ASP B 1 454 ? -23.938 -49.031 -24.812 1 30.36 454 ASP B N 1
ATOM 7468 C CA . ASP B 1 454 ? -25.125 -48.625 -24.094 1 30.36 454 ASP B CA 1
ATOM 7469 C C . ASP B 1 454 ? -24.812 -47.469 -23.125 1 30.36 454 ASP B C 1
ATOM 7471 O O . ASP B 1 454 ? -24.031 -47.656 -22.188 1 30.36 454 ASP B O 1
ATOM 7475 N N . ASP B 1 455 ? -24.922 -46.156 -23.344 1 30.98 455 ASP B N 1
ATOM 7476 C CA . ASP B 1 455 ? -24.359 -45.031 -22.609 1 30.98 455 ASP B CA 1
ATOM 7477 C C . ASP B 1 455 ? -25.359 -44.531 -21.562 1 30.98 455 ASP B C 1
ATOM 7479 O O . ASP B 1 455 ? -26.547 -44.406 -21.844 1 30.98 455 ASP B O 1
ATOM 7483 N N . PHE B 1 456 ? -25.203 -44.438 -20.156 1 28.59 456 PHE B N 1
ATOM 7484 C CA . PHE B 1 456 ? -25.812 -43.969 -18.922 1 28.59 456 PHE B CA 1
ATOM 7485 C C . PHE B 1 456 ? -25.953 -42.469 -18.906 1 28.59 456 PHE B C 1
ATOM 7487 O O . PHE B 1 456 ? -24.953 -41.75 -18.891 1 28.59 456 PHE B O 1
ATOM 7494 N N . MET B 1 457 ? -27.109 -41.812 -19.297 1 30.7 457 MET B N 1
ATOM 7495 C CA . MET B 1 457 ? -27.375 -40.375 -19.516 1 30.7 457 MET B CA 1
ATOM 7496 C C . MET B 1 457 ? -27.891 -39.719 -18.234 1 30.7 457 MET B C 1
ATOM 7498 O O . MET B 1 457 ? -28.938 -40.125 -17.703 1 30.7 457 MET B O 1
ATOM 7502 N N . MET B 1 458 ? -27.125 -39.188 -17.312 1 32.5 458 MET B N 1
ATOM 7503 C CA . MET B 1 458 ? -27.641 -38.406 -16.188 1 32.5 458 MET B CA 1
ATOM 7504 C C . MET B 1 458 ? -28.406 -37.188 -16.656 1 32.5 458 MET B C 1
ATOM 7506 O O . MET B 1 458 ? -28.078 -36.594 -17.688 1 32.5 458 MET B O 1
ATOM 7510 N N . SER B 1 459 ? -29.641 -36.75 -15.93 1 31.75 459 SER B N 1
ATOM 7511 C CA . SER B 1 459 ? -30.703 -35.812 -16.297 1 31.75 459 SER B CA 1
ATOM 7512 C C . SER B 1 459 ? -30.25 -34.375 -16.172 1 31.75 459 SER B C 1
ATOM 7514 O O . SER B 1 459 ? -29.453 -34.031 -15.305 1 31.75 459 SER B O 1
ATOM 7516 N N . PRO B 1 460 ? -30.609 -33.375 -17.109 1 34.09 460 PRO B N 1
ATOM 7517 C CA . PRO B 1 460 ? -30.328 -31.953 -17.312 1 34.09 460 PRO B CA 1
ATOM 7518 C C . PRO B 1 460 ? -30.797 -31.094 -16.156 1 34.09 460 PRO B C 1
ATOM 7520 O O . PRO B 1 460 ? -30.188 -30.078 -15.844 1 34.09 460 PRO B O 1
ATOM 7523 N N . SER B 1 461 ? -31.844 -31.375 -15.422 1 37.53 461 SER B N 1
ATOM 7524 C CA . SER B 1 461 ? -32.5 -30.516 -14.43 1 37.53 461 SER B CA 1
ATOM 7525 C C . SER B 1 461 ? -31.547 -30.219 -13.266 1 37.53 461 SER B C 1
ATOM 7527 O O . SER B 1 461 ? -31.531 -29.094 -12.75 1 37.53 461 SER B O 1
ATOM 7529 N N . THR B 1 462 ? -30.828 -31.078 -12.828 1 33.41 462 THR B N 1
ATOM 7530 C CA . THR B 1 462 ? -30 -30.906 -11.633 1 33.41 462 THR B CA 1
ATOM 7531 C C . THR B 1 462 ? -28.828 -29.953 -11.922 1 33.41 462 THR B C 1
ATOM 7533 O O . THR B 1 462 ? -28.375 -29.25 -11.023 1 33.41 462 THR B O 1
ATOM 7536 N N . ALA B 1 463 ? -28.359 -29.812 -13.148 1 35.59 463 ALA B N 1
ATOM 7537 C CA . ALA B 1 463 ? -27.234 -28.969 -13.555 1 35.59 463 ALA B CA 1
ATOM 7538 C C . ALA B 1 463 ? -27.609 -27.5 -13.492 1 35.59 463 ALA B C 1
ATOM 7540 O O . ALA B 1 463 ? -26.828 -26.672 -13.016 1 35.59 463 ALA B O 1
ATOM 7541 N N . TRP B 1 464 ? -28.828 -27.125 -13.812 1 39.41 464 TRP B N 1
ATOM 7542 C CA . TRP B 1 464 ? -29.266 -25.734 -13.82 1 39.41 464 TRP B CA 1
ATOM 7543 C C . TRP B 1 464 ? -29.344 -25.172 -12.406 1 39.41 464 TRP B C 1
ATOM 7545 O O . TRP B 1 464 ? -28.969 -24.031 -12.156 1 39.41 464 TRP B O 1
ATOM 7555 N N . GLU B 1 465 ? -29.875 -25.859 -11.516 1 40.09 465 GLU B N 1
ATOM 7556 C CA . GLU B 1 465 ? -30.078 -25.406 -10.141 1 40.09 465 GLU B CA 1
ATOM 7557 C C . GLU B 1 465 ? -28.75 -25.031 -9.492 1 40.09 465 GLU B C 1
ATOM 7559 O O . GLU B 1 465 ? -28.672 -24.062 -8.719 1 40.09 465 GLU B O 1
ATOM 7564 N N . ILE B 1 466 ? -27.75 -25.641 -9.852 1 37.44 466 ILE B N 1
ATOM 7565 C CA . ILE B 1 466 ? -26.438 -25.359 -9.258 1 37.44 466 ILE B CA 1
ATOM 7566 C C . ILE B 1 466 ? -25.922 -24.016 -9.773 1 37.44 466 ILE B C 1
ATOM 7568 O O . ILE B 1 466 ? -25.422 -23.203 -9 1 37.44 466 ILE B O 1
ATOM 7572 N N . LEU B 1 467 ? -26.094 -23.797 -11.078 1 36.91 467 LEU B N 1
ATOM 7573 C CA . LEU B 1 467 ? -25.547 -22.594 -11.688 1 36.91 467 LEU B CA 1
ATOM 7574 C C . LEU B 1 467 ? -26.281 -21.344 -11.172 1 36.91 467 LEU B C 1
ATOM 7576 O O . LEU B 1 467 ? -25.672 -20.297 -11.008 1 36.91 467 LEU B O 1
ATOM 7580 N N . ASP B 1 468 ? -27.641 -21.406 -11.117 1 42.81 468 ASP B N 1
ATOM 7581 C CA . ASP B 1 468 ? -28.391 -20.266 -10.625 1 42.81 468 ASP B CA 1
ATOM 7582 C C . ASP B 1 468 ? -27.953 -19.891 -9.211 1 42.81 468 ASP B C 1
ATOM 7584 O O . ASP B 1 468 ? -28.078 -18.719 -8.812 1 42.81 468 ASP B O 1
ATOM 7588 N N . ASN B 1 469 ? -27.609 -20.828 -8.453 1 37.03 469 ASN B N 1
ATOM 7589 C CA . ASN B 1 469 ? -27.281 -20.578 -7.051 1 37.03 469 ASN B CA 1
ATOM 7590 C C . ASN B 1 469 ? -25.812 -20.188 -6.871 1 37.03 469 ASN B C 1
ATOM 7592 O O . ASN B 1 469 ? -25.328 -20.094 -5.746 1 37.03 469 ASN B O 1
ATOM 7596 N N . VAL B 1 470 ? -24.984 -20.391 -7.766 1 34.66 470 VAL B N 1
ATOM 7597 C CA . VAL B 1 470 ? -23.625 -19.922 -7.582 1 34.66 470 VAL B CA 1
ATOM 7598 C C . VAL B 1 470 ? -23.594 -18.391 -7.59 1 34.66 470 VAL B C 1
ATOM 7600 O O . VAL B 1 470 ? -23.797 -17.766 -8.633 1 34.66 470 VAL B O 1
ATOM 7603 N N . ASP B 1 471 ? -24.031 -17.766 -6.57 1 30.19 471 ASP B N 1
ATOM 7604 C CA . ASP B 1 471 ? -23.812 -16.344 -6.336 1 30.19 471 ASP B CA 1
ATOM 7605 C C . ASP B 1 471 ? -22.328 -16 -6.379 1 30.19 471 ASP B C 1
ATOM 7607 O O . ASP B 1 471 ? -21.547 -16.516 -5.57 1 30.19 471 ASP B O 1
ATOM 7611 N N . PHE B 1 472 ? -21.891 -15.82 -7.535 1 26.95 472 PHE B N 1
ATOM 7612 C CA . PHE B 1 472 ? -20.516 -15.328 -7.617 1 26.95 472 PHE B CA 1
ATOM 7613 C C . PHE B 1 472 ? -20.312 -14.133 -6.695 1 26.95 472 PHE B C 1
ATOM 7615 O O . PHE B 1 472 ? -20.844 -13.047 -6.953 1 26.95 472 PHE B O 1
ATOM 7622 N N . GLN B 1 473 ? -20.312 -14.273 -5.332 1 21.64 473 GLN B N 1
ATOM 7623 C CA . GLN B 1 473 ? -19.859 -13.18 -4.484 1 21.64 473 GLN B CA 1
ATOM 7624 C C . GLN B 1 473 ? -18.359 -12.938 -4.66 1 21.64 473 GLN B C 1
ATOM 7626 O O . GLN B 1 473 ? -17.578 -13.883 -4.797 1 21.64 473 GLN B O 1
#

Radius of gyration: 32.16 Å; Cα contacts (8 Å, |Δi|>4): 1136; chains: 2; bounding box: 65×112×70 Å